Protein AF-0000000078281026 (afdb_homodimer)

Structure (mmCIF, N/CA/C/O backbone):
data_AF-0000000078281026-model_v1
#
loop_
_entity.id
_entity.type
_entity.pdbx_description
1 polymer 'Anthranilate synthase component 1'
#
loop_
_atom_site.group_PDB
_atom_site.id
_atom_site.type_symbol
_atom_site.label_atom_id
_atom_site.label_alt_id
_atom_site.label_comp_id
_atom_site.label_asym_id
_atom_site.label_entity_id
_atom_site.label_seq_id
_atom_site.pdbx_PDB_ins_code
_atom_site.Cartn_x
_atom_site.Cartn_y
_atom_site.Cartn_z
_atom_site.occupancy
_atom_site.B_iso_or_equiv
_atom_site.auth_seq_id
_atom_site.auth_comp_id
_atom_site.auth_asym_id
_atom_site.auth_atom_id
_atom_site.pdbx_PDB_model_num
ATOM 1 N N . MET A 1 1 ? 22.984 -5.914 6.66 1 62.69 1 MET A N 1
ATOM 2 C CA . MET A 1 1 ? 22.469 -4.801 5.867 1 62.69 1 MET A CA 1
ATOM 3 C C . MET A 1 1 ? 23.359 -3.57 6.02 1 62.69 1 MET A C 1
ATOM 5 O O . MET A 1 1 ? 23.828 -3.271 7.117 1 62.69 1 MET A O 1
ATOM 9 N N . THR A 1 2 ? 23.688 -3.064 4.855 1 77.88 2 THR A N 1
ATOM 10 C CA . THR A 1 2 ? 24.812 -2.139 4.738 1 77.88 2 THR A CA 1
ATOM 11 C C . THR A 1 2 ? 24.359 -0.714 5.062 1 77.88 2 THR A C 1
ATOM 13 O O . THR A 1 2 ? 23.234 -0.319 4.746 1 77.88 2 THR A O 1
ATOM 16 N N . ILE A 1 3 ? 25.109 -0.124 5.914 1 90.56 3 ILE A N 1
ATOM 17 C CA . ILE A 1 3 ? 24.953 1.279 6.277 1 90.56 3 ILE A CA 1
ATOM 18 C C . ILE A 1 3 ? 25.375 2.168 5.113 1 90.56 3 ILE A C 1
ATOM 20 O O . ILE A 1 3 ? 26.406 1.909 4.473 1 90.56 3 ILE A O 1
ATOM 24 N N . THR A 1 4 ? 24.578 3.014 4.703 1 92.25 4 THR A N 1
ATOM 25 C CA . THR A 1 4 ? 24.906 3.979 3.656 1 92.25 4 THR A CA 1
ATOM 26 C C . THR A 1 4 ? 24.75 5.406 4.172 1 92.25 4 THR A C 1
ATOM 28 O O . THR A 1 4 ? 23.859 5.695 4.969 1 92.25 4 THR A O 1
ATOM 31 N N . PRO A 1 5 ? 25.578 6.352 3.752 1 92.94 5 PRO A N 1
ATOM 32 C CA . PRO A 1 5 ? 26.812 6.168 2.969 1 92.94 5 PRO A CA 1
ATOM 33 C C . PRO A 1 5 ? 27.953 5.574 3.793 1 92.94 5 PRO A C 1
ATOM 35 O O . PRO A 1 5 ? 27.844 5.477 5.016 1 92.94 5 PRO A O 1
ATOM 38 N N . ASP A 1 6 ? 28.984 5.188 3.055 1 88.44 6 ASP A N 1
ATOM 39 C CA . ASP A 1 6 ? 30.156 4.656 3.752 1 88.44 6 ASP A CA 1
ATOM 40 C C . ASP A 1 6 ? 31 5.781 4.336 1 88.44 6 ASP A C 1
ATOM 42 O O . ASP A 1 6 ? 30.797 6.953 4.012 1 88.44 6 ASP A O 1
ATOM 46 N N . CYS A 1 7 ? 31.953 5.395 5.152 1 86 7 CYS A N 1
ATOM 47 C CA . CYS A 1 7 ? 32.75 6.348 5.902 1 86 7 CYS A CA 1
ATOM 48 C C . CYS A 1 7 ? 33.562 7.242 4.961 1 86 7 CYS A C 1
ATOM 50 O O . CYS A 1 7 ? 33.719 8.43 5.227 1 86 7 CYS A O 1
ATOM 52 N N . ASN A 1 8 ? 34.031 6.703 3.861 1 88.62 8 ASN A N 1
ATOM 53 C CA . ASN A 1 8 ? 34.812 7.488 2.91 1 88.62 8 ASN A CA 1
ATOM 54 C C . ASN A 1 8 ? 33.969 8.586 2.268 1 88.62 8 ASN A C 1
ATOM 56 O O . ASN A 1 8 ? 34.438 9.719 2.104 1 88.62 8 ASN A O 1
ATOM 60 N N . THR A 1 9 ? 32.812 8.203 1.907 1 91.75 9 THR A N 1
ATOM 61 C CA . THR A 1 9 ? 31.906 9.18 1.34 1 91.75 9 THR A CA 1
ATOM 62 C C . THR A 1 9 ? 31.562 10.258 2.363 1 91.75 9 THR A C 1
ATOM 64 O O . THR A 1 9 ? 31.469 11.438 2.02 1 91.75 9 THR A O 1
ATOM 67 N N . ILE A 1 10 ? 31.453 9.93 3.619 1 93.06 10 ILE A N 1
ATOM 68 C CA . ILE A 1 10 ? 31.094 10.852 4.688 1 93.06 10 ILE A CA 1
ATOM 69 C C . ILE A 1 10 ? 32.219 11.859 4.902 1 93.06 10 ILE A C 1
ATOM 71 O O . ILE A 1 10 ? 31.984 13.039 5.129 1 93.06 10 ILE A O 1
ATOM 75 N N . LEU A 1 11 ? 33.438 11.414 4.805 1 92.62 11 LEU A N 1
ATOM 76 C CA . LEU A 1 11 ? 34.594 12.289 4.984 1 92.62 11 LEU A CA 1
ATOM 77 C C . LEU A 1 11 ? 34.625 13.383 3.926 1 92.62 11 LEU A C 1
ATOM 79 O O . LEU A 1 11 ? 34.969 14.531 4.223 1 92.62 11 LEU A O 1
ATOM 83 N N . LYS A 1 12 ? 34.219 13.023 2.74 1 93.94 12 LYS A N 1
ATOM 84 C CA . LYS A 1 12 ? 34.125 14.008 1.665 1 93.94 12 LYS A CA 1
ATOM 85 C C . LYS A 1 12 ? 33 15.008 1.91 1 93.94 12 LYS A C 1
ATOM 87 O O . LYS A 1 12 ? 33.188 16.203 1.688 1 93.94 12 LYS A O 1
ATOM 92 N N . LEU A 1 13 ? 31.938 14.555 2.41 1 94.06 13 LEU A N 1
ATOM 93 C CA . LEU A 1 13 ? 30.766 15.398 2.654 1 94.06 13 LEU A CA 1
ATOM 94 C C . LEU A 1 13 ? 31 16.312 3.85 1 94.06 13 LEU A C 1
ATOM 96 O O . LEU A 1 13 ? 30.438 17.406 3.914 1 94.06 13 LEU A O 1
ATOM 100 N N . ALA A 1 14 ? 31.812 15.906 4.777 1 93.06 14 ALA A N 1
ATOM 101 C CA . ALA A 1 14 ? 32.062 16.625 6.027 1 93.06 14 ALA A CA 1
ATOM 102 C C . ALA A 1 14 ? 32.719 17.984 5.758 1 93.06 14 ALA A C 1
ATOM 104 O O . ALA A 1 14 ? 32.656 18.875 6.605 1 93.06 14 ALA A O 1
ATOM 105 N N . GLU A 1 15 ? 33.25 18.141 4.613 1 92.5 15 GLU A N 1
ATOM 106 C CA . GLU A 1 15 ? 33.875 19.406 4.246 1 92.5 15 GLU A CA 1
ATOM 107 C C . GLU A 1 15 ? 32.812 20.484 4.012 1 92.5 15 GLU A C 1
ATOM 109 O O . GLU A 1 15 ? 33.094 21.672 4.18 1 92.5 15 GLU A O 1
ATOM 114 N N . LYS A 1 16 ? 31.656 20.094 3.713 1 93.5 16 LYS A N 1
ATOM 115 C CA . LYS A 1 16 ? 30.656 21.062 3.273 1 93.5 16 LYS A CA 1
ATOM 116 C C . LYS A 1 16 ? 29.438 21.078 4.195 1 93.5 16 LYS A C 1
ATOM 118 O O . LYS A 1 16 ? 28.703 22.047 4.246 1 93.5 16 LYS A O 1
ATOM 123 N N . TYR A 1 17 ? 29.25 20.016 4.895 1 95.62 17 TYR A N 1
ATOM 124 C CA . TYR A 1 17 ? 28 19.859 5.633 1 95.62 17 TYR A CA 1
ATOM 125 C C . TYR A 1 17 ? 28.266 19.594 7.109 1 95.62 17 TYR A C 1
ATOM 127 O O . TYR A 1 17 ? 29.188 18.844 7.453 1 95.62 17 TYR A O 1
ATOM 135 N N . SER A 1 18 ? 27.422 20.156 7.961 1 94.12 18 SER A N 1
ATOM 136 C CA . SER A 1 18 ? 27.594 20.016 9.406 1 94.12 18 SER A CA 1
ATOM 137 C C . SER A 1 18 ? 27.016 18.703 9.906 1 94.12 18 SER A C 1
ATOM 139 O O . SER A 1 18 ? 27.391 18.219 10.977 1 94.12 18 SER A O 1
ATOM 141 N N . ILE A 1 19 ? 26.062 18.156 9.141 1 96.5 19 ILE A N 1
ATOM 142 C CA . ILE A 1 19 ? 25.5 16.844 9.492 1 96.5 19 ILE A CA 1
ATOM 143 C C . ILE A 1 19 ? 25.312 16.016 8.234 1 96.5 19 ILE A C 1
ATOM 145 O O . ILE A 1 19 ? 25.188 16.562 7.133 1 96.5 19 ILE A O 1
ATOM 149 N N . VAL A 1 20 ? 25.344 14.727 8.383 1 97 20 VAL A N 1
ATOM 150 C CA . VAL A 1 20 ? 25.125 13.781 7.293 1 97 20 VAL A CA 1
ATOM 151 C C . VAL A 1 20 ? 24.219 12.656 7.754 1 97 20 VAL A C 1
ATOM 153 O O . VAL A 1 20 ? 24.422 12.07 8.82 1 97 20 VAL A O 1
ATOM 156 N N . PRO A 1 21 ? 23.141 12.406 7.004 1 97.69 21 PRO A N 1
ATOM 157 C CA . PRO A 1 21 ? 22.297 11.258 7.355 1 97.69 21 PRO A CA 1
ATOM 158 C C . PRO A 1 21 ? 22.969 9.922 7.055 1 97.69 21 PRO A C 1
ATOM 160 O O . PRO A 1 21 ? 23.547 9.742 5.977 1 97.69 21 PRO A O 1
ATOM 163 N N . VAL A 1 22 ? 22.953 9.094 7.984 1 97 22 VAL A N 1
ATOM 164 C CA . VAL A 1 22 ? 23.375 7.703 7.855 1 97 22 VAL A CA 1
ATOM 165 C C . VAL A 1 22 ? 22.172 6.773 7.938 1 97 22 VAL A C 1
ATOM 167 O O . VAL A 1 22 ? 21.281 6.973 8.773 1 97 22 VAL A O 1
ATOM 170 N N . CYS A 1 23 ? 22.141 5.762 7.066 1 96.81 23 CYS A N 1
ATOM 171 C CA . CYS A 1 23 ? 20.906 4.996 6.926 1 96.81 23 CYS A CA 1
ATOM 172 C C . CYS A 1 23 ? 21.203 3.5 6.848 1 96.81 23 CYS A C 1
ATOM 174 O O . CYS A 1 23 ? 22.203 3.09 6.27 1 96.81 23 CYS A O 1
ATOM 176 N N . ARG A 1 24 ? 20.406 2.746 7.438 1 95.88 24 ARG A N 1
ATOM 177 C CA . ARG A 1 24 ? 20.344 1.299 7.266 1 95.88 24 ARG A CA 1
ATOM 178 C C . ARG A 1 24 ? 18.922 0.86 6.883 1 95.88 24 ARG A C 1
ATOM 180 O O . ARG A 1 24 ? 17.953 1.321 7.473 1 95.88 24 ARG A O 1
ATOM 187 N N . GLU A 1 25 ? 18.828 -0.014 5.91 1 94.38 25 GLU A N 1
ATOM 188 C CA . GLU A 1 25 ? 17.547 -0.547 5.488 1 94.38 25 GLU A CA 1
ATOM 189 C C . GLU A 1 25 ? 17.266 -1.897 6.145 1 94.38 25 GLU A C 1
ATOM 191 O O . GLU A 1 25 ? 18.172 -2.719 6.297 1 94.38 25 GLU A O 1
ATOM 196 N N . ILE A 1 26 ? 16.094 -2.076 6.617 1 94.31 26 ILE A N 1
ATOM 197 C CA . ILE A 1 26 ? 15.633 -3.377 7.086 1 94.31 26 ILE A CA 1
ATOM 198 C C . ILE A 1 26 ? 14.281 -3.709 6.445 1 94.31 26 ILE A C 1
ATOM 200 O O . ILE A 1 26 ? 13.664 -2.852 5.812 1 94.31 26 ILE A O 1
ATOM 204 N N . TYR A 1 27 ? 13.828 -4.934 6.539 1 93.31 27 TYR A N 1
ATOM 205 C CA . TYR A 1 27 ? 12.555 -5.348 5.957 1 93.31 27 TYR A CA 1
ATOM 206 C C . TYR A 1 27 ? 11.383 -4.789 6.754 1 93.31 27 TYR A C 1
ATOM 208 O O . TYR A 1 27 ? 11.398 -4.805 7.988 1 93.31 27 TYR A O 1
ATOM 216 N N . ALA A 1 28 ? 10.406 -4.301 6.094 1 92.56 28 ALA A N 1
ATOM 217 C CA . ALA A 1 28 ? 9.281 -3.615 6.734 1 92.56 28 ALA A CA 1
ATOM 218 C C . ALA A 1 28 ? 8.164 -4.594 7.07 1 92.56 28 ALA A C 1
ATOM 220 O O . ALA A 1 28 ? 7.164 -4.215 7.684 1 92.56 28 ALA A O 1
ATOM 221 N N . ASP A 1 29 ? 8.266 -5.777 6.688 1 91.06 29 ASP A N 1
ATOM 222 C CA . ASP A 1 29 ? 7.164 -6.734 6.734 1 91.06 29 ASP A CA 1
ATOM 223 C C . ASP A 1 29 ? 6.938 -7.238 8.156 1 91.06 29 ASP A C 1
ATOM 225 O O . ASP A 1 29 ? 6.086 -8.102 8.391 1 91.06 29 ASP A O 1
ATOM 229 N N . VAL A 1 30 ? 7.562 -6.684 9.211 1 88.44 30 VAL A N 1
ATOM 230 C CA . VAL A 1 30 ? 7.516 -7.238 10.555 1 88.44 30 VAL A CA 1
ATOM 231 C C . VAL A 1 30 ? 6.582 -6.402 11.43 1 88.44 30 VAL A C 1
ATOM 233 O O . VAL A 1 30 ? 6.082 -6.883 12.453 1 88.44 30 VAL A O 1
ATOM 236 N N . THR A 1 31 ? 6.449 -5.164 11.086 1 93.25 31 THR A N 1
ATOM 237 C CA . THR A 1 31 ? 5.66 -4.273 11.93 1 93.25 31 THR A CA 1
ATOM 238 C C . THR A 1 31 ? 5.012 -3.174 11.094 1 93.25 31 THR A C 1
ATOM 240 O O . THR A 1 31 ? 5.602 -2.701 10.117 1 93.25 31 THR A O 1
ATOM 243 N N . THR A 1 32 ? 3.766 -2.832 11.469 1 95.06 32 THR A N 1
ATOM 244 C CA . THR A 1 32 ? 3.09 -1.739 10.773 1 95.06 32 THR A CA 1
ATOM 245 C C . THR A 1 32 ? 3.508 -0.391 11.352 1 95.06 32 THR A C 1
ATOM 247 O O . THR A 1 32 ? 3.998 -0.32 12.477 1 95.06 32 THR A O 1
ATOM 250 N N . PRO A 1 33 ? 3.281 0.692 10.641 1 96.88 33 PRO A N 1
ATOM 251 C CA . PRO A 1 33 ? 3.555 2.023 11.188 1 96.88 33 PRO A CA 1
ATOM 252 C C . PRO A 1 33 ? 2.797 2.295 12.484 1 96.88 33 PRO A C 1
ATOM 254 O O . PRO A 1 33 ? 3.357 2.867 13.422 1 96.88 33 PRO A O 1
ATOM 257 N N . ILE A 1 34 ? 1.556 1.864 12.57 1 96.5 34 ILE A N 1
ATOM 258 C CA . ILE A 1 34 ? 0.721 2.113 13.742 1 96.5 34 ILE A CA 1
ATOM 259 C C . ILE A 1 34 ? 1.248 1.312 14.93 1 96.5 34 ILE A C 1
ATOM 261 O O . ILE A 1 34 ? 1.318 1.823 16.047 1 96.5 34 ILE A O 1
ATOM 265 N N . THR A 1 35 ? 1.6 0.056 14.68 1 94.75 35 THR A N 1
ATOM 266 C CA . THR A 1 35 ? 2.164 -0.745 15.758 1 94.75 35 THR A CA 1
ATOM 267 C C . THR A 1 35 ? 3.461 -0.122 16.266 1 94.75 35 THR A C 1
ATOM 269 O O . THR A 1 35 ? 3.701 -0.087 17.484 1 94.75 35 THR A O 1
ATOM 272 N N . LEU A 1 36 ? 4.285 0.319 15.344 1 97.06 36 LEU A N 1
ATOM 273 C CA . LEU A 1 36 ? 5.52 0.983 15.766 1 97.06 36 LEU A CA 1
ATOM 274 C C . LEU A 1 36 ? 5.211 2.254 16.547 1 97.06 36 LEU A C 1
ATOM 276 O O . LEU A 1 36 ? 5.855 2.533 17.562 1 97.06 36 LEU A O 1
ATOM 280 N N . LEU A 1 37 ? 4.246 3.039 16.094 1 97.31 37 LEU A N 1
ATOM 281 C CA . LEU A 1 37 ? 3.824 4.234 16.812 1 97.31 37 LEU A CA 1
ATOM 282 C C . LEU A 1 37 ? 3.41 3.893 18.25 1 97.31 37 LEU A C 1
ATOM 284 O O . LEU A 1 37 ? 3.789 4.59 19.188 1 97.31 37 LEU A O 1
ATOM 288 N N . ARG A 1 38 ? 2.664 2.854 18.359 1 95.31 38 ARG A N 1
ATOM 289 C CA . ARG A 1 38 ? 2.225 2.414 19.688 1 95.31 38 ARG A CA 1
ATOM 290 C C . ARG A 1 38 ? 3.416 2.039 20.562 1 95.31 38 ARG A C 1
ATOM 292 O O . ARG A 1 38 ? 3.428 2.328 21.766 1 95.31 38 ARG A O 1
ATOM 299 N N . LYS A 1 39 ? 4.383 1.366 19.984 1 95.12 39 LYS A N 1
ATOM 300 C CA . LYS A 1 39 ? 5.598 1.053 20.719 1 95.12 39 LYS A CA 1
ATOM 301 C C . LYS A 1 39 ? 6.273 2.322 21.234 1 95.12 39 LYS A C 1
ATOM 303 O O . LYS A 1 39 ? 6.758 2.361 22.359 1 95.12 39 LYS A O 1
ATOM 308 N N . LEU A 1 40 ? 6.301 3.365 20.422 1 95.81 40 LEU A N 1
ATOM 309 C CA . LEU A 1 40 ? 6.98 4.617 20.734 1 95.81 40 LEU A CA 1
ATOM 310 C C . LEU A 1 40 ? 6.289 5.324 21.891 1 95.81 40 LEU A C 1
ATOM 312 O O . LEU A 1 40 ? 6.926 6.082 22.641 1 95.81 40 LEU A O 1
ATOM 316 N N . THR A 1 41 ? 4.961 5.109 22.078 1 93.31 41 THR A N 1
ATOM 317 C CA . THR A 1 41 ? 4.223 5.762 23.156 1 93.31 41 THR A CA 1
ATOM 318 C C . THR A 1 41 ? 4.801 5.375 24.516 1 93.31 41 THR A C 1
ATOM 320 O O . THR A 1 41 ? 4.711 6.145 25.469 1 93.31 41 THR A O 1
ATOM 323 N N . GLY A 1 42 ? 5.387 4.191 24.594 1 91.5 42 GLY A N 1
ATOM 324 C CA . GLY A 1 42 ? 5.973 3.73 25.844 1 91.5 42 GLY A CA 1
ATOM 325 C C . GLY A 1 42 ? 7.391 4.23 26.062 1 91.5 42 GLY A C 1
ATOM 326 O O . GLY A 1 42 ? 7.938 4.113 27.156 1 91.5 42 GLY A O 1
ATOM 327 N N . LEU A 1 43 ? 7.922 4.844 25.094 1 92.81 43 LEU A N 1
ATOM 328 C CA . LEU A 1 43 ? 9.344 5.164 25.141 1 92.81 43 LEU A CA 1
ATOM 329 C C . LEU A 1 43 ? 9.562 6.672 25.203 1 92.81 43 LEU A C 1
ATOM 331 O O . LEU A 1 43 ? 10.586 7.137 25.703 1 92.81 43 LEU A O 1
ATOM 335 N N . SER A 1 44 ? 8.57 7.426 24.656 1 94.88 44 SER A N 1
ATOM 336 C CA . SER A 1 44 ? 8.758 8.867 24.516 1 94.88 44 SER A CA 1
ATOM 337 C C . SER A 1 44 ? 7.441 9.617 24.688 1 94.88 44 SER A C 1
ATOM 339 O O . SER A 1 44 ? 6.371 9.055 24.469 1 94.88 44 SER A O 1
ATOM 341 N N . LYS A 1 45 ? 7.566 10.859 25.078 1 95.94 45 LYS A N 1
ATOM 342 C CA . LYS A 1 45 ? 6.414 11.75 25.156 1 95.94 45 LYS A CA 1
ATOM 343 C C . LYS A 1 45 ? 6.387 12.711 23.969 1 95.94 45 LYS A C 1
ATOM 345 O O . LYS A 1 45 ? 5.48 13.539 23.844 1 95.94 45 LYS A O 1
ATOM 350 N N . ARG A 1 46 ? 7.367 12.602 23.109 1 97.81 46 ARG A N 1
ATOM 351 C CA . ARG A 1 46 ? 7.461 13.414 21.906 1 97.81 46 ARG A CA 1
ATOM 352 C C . ARG A 1 46 ? 7.738 12.555 20.688 1 97.81 46 ARG A C 1
ATOM 354 O O . ARG A 1 46 ? 8.836 12.016 20.531 1 97.81 46 ARG A O 1
ATOM 361 N N . TYR A 1 47 ? 6.758 12.375 19.875 1 98.44 47 TYR A N 1
ATOM 362 C CA . TYR A 1 47 ? 6.848 11.516 18.703 1 98.44 47 TYR A CA 1
ATOM 363 C C . TYR A 1 47 ? 5.805 11.898 17.656 1 98.44 47 TYR A C 1
ATOM 365 O O . TYR A 1 47 ? 4.93 12.727 17.922 1 98.44 47 TYR A O 1
ATOM 373 N N . TYR A 1 48 ? 5.98 11.359 16.438 1 98.81 48 TYR A N 1
ATOM 374 C CA . TYR A 1 48 ? 5.043 11.703 15.367 1 98.81 48 TYR A CA 1
ATOM 375 C C . TYR A 1 48 ? 4.898 10.547 14.383 1 98.81 48 TYR A C 1
ATOM 377 O O . TYR A 1 48 ? 5.723 9.633 14.367 1 98.81 48 TYR A O 1
ATOM 385 N N . LEU A 1 49 ? 3.832 10.531 13.648 1 98.75 49 LEU A N 1
ATOM 386 C CA . LEU A 1 49 ? 3.592 9.719 12.453 1 98.75 49 LEU A CA 1
ATOM 387 C C . LEU A 1 49 ? 3.012 10.57 11.336 1 98.75 49 LEU A C 1
ATOM 389 O O . LEU A 1 49 ? 1.979 11.219 11.508 1 98.75 49 LEU A O 1
ATOM 393 N N . LEU A 1 50 ? 3.705 10.641 10.219 1 98.5 50 LEU A N 1
ATOM 394 C CA . LEU A 1 50 ? 3.246 11.305 9 1 98.5 50 LEU A CA 1
ATOM 395 C C . LEU A 1 50 ? 3.002 10.289 7.887 1 98.5 50 LEU A C 1
ATOM 397 O O . LEU A 1 50 ? 3.896 9.508 7.543 1 98.5 50 LEU A O 1
ATOM 401 N N . GLU A 1 51 ? 1.785 10.273 7.332 1 96.44 51 GLU A N 1
ATOM 402 C CA . GLU A 1 51 ? 1.402 9.367 6.25 1 96.44 51 GLU A CA 1
ATOM 403 C C . GLU A 1 51 ? 0.659 10.117 5.148 1 96.44 51 GLU A C 1
ATOM 405 O O . GLU A 1 51 ? 0.29 11.281 5.316 1 96.44 51 GLU A O 1
ATOM 410 N N . SER A 1 52 ? 0.489 9.375 3.977 1 91.5 52 SER A N 1
ATOM 411 C CA . SER A 1 52 ? -0.165 10.07 2.873 1 91.5 52 SER A CA 1
ATOM 412 C C . SER A 1 52 ? -0.9 9.094 1.962 1 91.5 52 SER A C 1
ATOM 414 O O . SER A 1 52 ? -0.552 7.91 1.899 1 91.5 52 SER A O 1
ATOM 416 N N . ILE A 1 53 ? -1.969 9.547 1.358 1 84.25 53 ILE A N 1
ATOM 417 C CA . ILE A 1 53 ? -2.625 8.883 0.239 1 84.25 53 ILE A CA 1
ATOM 418 C C . ILE A 1 53 ? -2.318 9.633 -1.057 1 84.25 53 ILE A C 1
ATOM 420 O O . ILE A 1 53 ? -2.27 10.859 -1.074 1 84.25 53 ILE A O 1
ATOM 424 N N . GLU A 1 54 ? -1.941 8.828 -2.07 1 74.56 54 GLU A N 1
ATOM 425 C CA . GLU A 1 54 ? -1.66 9.414 -3.377 1 74.56 54 GLU A CA 1
ATOM 426 C C . GLU A 1 54 ? -2.746 9.055 -4.387 1 74.56 54 GLU A C 1
ATOM 428 O O . GLU A 1 54 ? -3.229 7.922 -4.414 1 74.56 54 GLU A O 1
ATOM 433 N N . GLY A 1 55 ? -3 10 -5.301 1 62.78 55 GLY A N 1
ATOM 434 C CA . GLY A 1 55 ? -3.904 9.789 -6.418 1 62.78 55 GLY A CA 1
ATOM 435 C C . GLY A 1 55 ? -5.301 9.391 -5.988 1 62.78 55 GLY A C 1
ATOM 436 O O . GLY A 1 55 ? -6.008 8.695 -6.727 1 62.78 55 GLY A O 1
ATOM 437 N N . GLY A 1 56 ? -5.602 9.734 -4.816 1 60.47 56 GLY A N 1
ATOM 438 C CA . GLY A 1 56 ? -6.949 9.547 -4.305 1 60.47 56 GLY A CA 1
ATOM 439 C C . GLY A 1 56 ? -7.273 8.102 -3.99 1 60.47 56 GLY A C 1
ATOM 440 O O . GLY A 1 56 ? -8.305 7.805 -3.385 1 60.47 56 GLY A O 1
ATOM 441 N N . GLU A 1 57 ? -6.375 7.258 -4.391 1 65.69 57 GLU A N 1
ATOM 442 C CA . GLU A 1 57 ? -6.848 5.891 -4.184 1 65.69 57 GLU A CA 1
ATOM 443 C C . GLU A 1 57 ? -5.695 4.961 -3.809 1 65.69 57 GLU A C 1
ATOM 445 O O . GLU A 1 57 ? -5.852 3.736 -3.818 1 65.69 57 GLU A O 1
ATOM 450 N N . THR A 1 58 ? -4.527 5.609 -3.531 1 69 58 THR A N 1
ATOM 451 C CA . THR A 1 58 ? -3.391 4.766 -3.189 1 69 58 THR A CA 1
ATOM 452 C C . THR A 1 58 ? -2.594 5.375 -2.037 1 69 58 THR A C 1
ATOM 454 O O . THR A 1 58 ? -2.393 6.59 -1.988 1 69 58 THR A O 1
ATOM 457 N N . TRP A 1 59 ? -2.262 4.535 -1.185 1 72.06 59 TRP A N 1
ATOM 458 C CA . TRP A 1 59 ? -1.401 4.996 -0.101 1 72.06 59 TRP A CA 1
ATOM 459 C C . TRP A 1 59 ? -0.082 5.539 -0.646 1 72.06 59 TRP A C 1
ATOM 461 O O . TRP A 1 59 ? 0.447 5.02 -1.632 1 72.06 59 TRP A O 1
ATOM 471 N N . GLY A 1 60 ? 0.395 6.539 0.008 1 83.69 60 GLY A N 1
ATOM 472 C CA . GLY A 1 60 ? 1.675 7.109 -0.386 1 83.69 60 GLY A CA 1
ATOM 473 C C . GLY A 1 60 ? 2.838 6.156 -0.183 1 83.69 60 GLY A C 1
ATOM 474 O O . GLY A 1 60 ? 2.727 5.18 0.564 1 83.69 60 GLY A O 1
ATOM 475 N N . ARG A 1 61 ? 3.875 6.48 -0.802 1 88.62 61 ARG A N 1
ATOM 476 C CA . ARG A 1 61 ? 5.031 5.59 -0.79 1 88.62 61 ARG A CA 1
ATOM 477 C C . ARG A 1 61 ? 5.68 5.551 0.591 1 88.62 61 ARG A C 1
ATOM 479 O O . ARG A 1 61 ? 6.172 4.504 1.021 1 88.62 61 ARG A O 1
ATOM 486 N N . TYR A 1 62 ? 5.605 6.742 1.322 1 94.81 62 TYR A N 1
ATOM 487 C CA . TYR A 1 62 ? 6.391 6.773 2.553 1 94.81 62 TYR A CA 1
ATOM 488 C C . TYR A 1 62 ? 5.5 7.055 3.758 1 94.81 62 TYR A C 1
ATOM 490 O O . TYR A 1 62 ? 4.492 7.754 3.643 1 94.81 62 TYR A O 1
ATOM 498 N N . SER A 1 63 ? 5.801 6.523 4.875 1 97.5 63 SER A N 1
ATOM 499 C CA . SER A 1 63 ? 5.391 6.918 6.219 1 97.5 63 SER A CA 1
ATOM 500 C C . SER A 1 63 ? 6.598 7.262 7.086 1 97.5 63 SER A C 1
ATOM 502 O O . SER A 1 63 ? 7.609 6.562 7.059 1 97.5 63 SER A O 1
ATOM 504 N N . PHE A 1 64 ? 6.539 8.352 7.816 1 98.69 64 PHE A N 1
ATOM 505 C CA . PHE A 1 64 ? 7.664 8.797 8.633 1 98.69 64 PHE A CA 1
ATOM 506 C C . PHE A 1 64 ? 7.301 8.781 10.109 1 98.69 64 PHE A C 1
ATOM 508 O O . PHE A 1 64 ? 6.238 9.266 10.5 1 98.69 64 PHE A O 1
ATOM 515 N N . LEU A 1 65 ? 8.18 8.242 10.898 1 98.75 65 LEU A N 1
ATOM 516 C CA . LEU A 1 65 ? 8.07 8.289 12.352 1 98.75 65 LEU A CA 1
ATOM 517 C C . LEU A 1 65 ? 9.336 8.867 12.969 1 98.75 65 LEU A C 1
ATOM 519 O O . LEU A 1 65 ? 10.422 8.75 12.398 1 98.75 65 LEU A O 1
ATOM 523 N N . GLY A 1 66 ? 9.227 9.438 14.062 1 98.44 66 GLY A N 1
ATOM 524 C CA . GLY A 1 66 ? 10.32 9.906 14.891 1 98.44 66 GLY A CA 1
ATOM 525 C C . GLY A 1 66 ? 9.938 10.055 16.359 1 98.44 66 GLY A C 1
ATOM 526 O O . GLY A 1 66 ? 8.75 10.117 16.688 1 98.44 66 GLY A O 1
ATOM 527 N N . TYR A 1 67 ? 10.953 10.008 17.203 1 98.12 67 TYR A N 1
ATOM 528 C CA . TYR A 1 67 ? 10.75 10.172 18.641 1 98.12 67 TYR A CA 1
ATOM 529 C C . TYR A 1 67 ? 11.977 10.805 19.281 1 98.12 67 TYR A C 1
ATOM 531 O O . TYR A 1 67 ? 13.055 10.836 18.688 1 98.12 67 TYR A O 1
ATOM 539 N N . ASP A 1 68 ? 11.781 11.336 20.406 1 96.69 68 ASP A N 1
ATOM 540 C CA . ASP A 1 68 ? 12.836 11.938 21.203 1 96.69 68 ASP A CA 1
ATOM 541 C C . ASP A 1 68 ? 13.609 12.984 20.406 1 96.69 68 ASP A C 1
ATOM 543 O O . ASP A 1 68 ? 14.812 12.828 20.172 1 96.69 68 ASP A O 1
ATOM 547 N N . PRO A 1 69 ? 12.93 14.078 20.062 1 97.69 69 PRO A N 1
ATOM 548 C CA . PRO A 1 69 ? 13.625 15.156 19.359 1 97.69 69 PRO A CA 1
ATOM 549 C C . PRO A 1 69 ? 14.773 15.75 20.172 1 97.69 69 PRO A C 1
ATOM 551 O O . PRO A 1 69 ? 14.766 15.688 21.406 1 97.69 69 PRO A O 1
ATOM 554 N N . VAL A 1 70 ? 15.711 16.344 19.484 1 96.38 70 VAL A N 1
ATOM 555 C CA . VAL A 1 70 ? 16.875 16.922 20.141 1 96.38 70 VAL A CA 1
ATOM 556 C C . VAL A 1 70 ? 16.547 18.328 20.641 1 96.38 70 VAL A C 1
ATOM 558 O O . VAL A 1 70 ? 17.25 18.875 21.484 1 96.38 70 VAL A O 1
ATOM 561 N N . MET A 1 71 ? 15.453 18.875 20.047 1 97.44 71 MET A N 1
ATOM 562 C CA . MET A 1 71 ? 15.078 20.25 20.375 1 97.44 71 MET A CA 1
ATOM 563 C C . MET A 1 71 ? 13.578 20.469 20.188 1 97.44 71 MET A C 1
ATOM 565 O O . MET A 1 71 ? 12.961 19.812 19.344 1 97.44 71 MET A O 1
ATOM 569 N N . ARG A 1 72 ? 12.969 21.266 21.016 1 97.75 72 ARG A N 1
ATOM 570 C CA . ARG A 1 72 ? 11.625 21.797 20.812 1 97.75 72 ARG A CA 1
ATOM 571 C C . ARG A 1 72 ? 11.625 23.328 20.828 1 97.75 72 ARG A C 1
ATOM 573 O O . ARG A 1 72 ? 12.227 23.938 21.703 1 97.75 72 ARG A O 1
ATOM 580 N N . VAL A 1 73 ? 11.055 23.906 19.828 1 98.44 73 VAL A N 1
ATOM 581 C CA . VAL A 1 73 ? 10.984 25.359 19.719 1 98.44 73 VAL A CA 1
ATOM 582 C C . VAL A 1 73 ? 9.523 25.797 19.625 1 98.44 73 VAL A C 1
ATOM 584 O O . VAL A 1 73 ? 8.781 25.359 18.75 1 98.44 73 VAL A O 1
ATOM 587 N N . THR A 1 74 ? 9.133 26.641 20.531 1 97.5 74 THR A N 1
ATOM 588 C CA . THR A 1 74 ? 7.77 27.156 20.547 1 97.5 74 THR A CA 1
ATOM 589 C C . THR A 1 74 ? 7.773 28.688 20.547 1 97.5 74 THR A C 1
ATOM 591 O O . THR A 1 74 ? 8.711 29.312 21.062 1 97.5 74 THR A O 1
ATOM 594 N N . CYS A 1 75 ? 6.801 29.25 19.938 1 97.5 75 CYS A N 1
ATOM 595 C CA . CYS A 1 75 ? 6.625 30.703 19.938 1 97.5 75 CYS A CA 1
ATOM 596 C C . CYS A 1 75 ? 5.254 31.078 20.484 1 97.5 75 CYS A C 1
ATOM 598 O O . CYS A 1 75 ? 4.238 30.516 20.078 1 97.5 75 CYS A O 1
ATOM 600 N N . ARG A 1 76 ? 5.258 32 21.406 1 95.44 76 ARG A N 1
ATOM 601 C CA . ARG A 1 76 ? 4.043 32.594 21.938 1 95.44 76 ARG A CA 1
ATOM 602 C C . ARG A 1 76 ? 4.164 34.125 22.016 1 95.44 76 ARG A C 1
ATOM 604 O O . ARG A 1 76 ? 4.934 34.625 22.828 1 95.44 76 ARG A O 1
ATOM 611 N N . ALA A 1 77 ? 3.416 34.75 21.297 1 92 77 ALA A N 1
ATOM 612 C CA . ALA A 1 77 ? 3.33 36.188 21.328 1 92 77 ALA A CA 1
ATOM 613 C C . ALA A 1 77 ? 4.715 36.844 21.219 1 92 77 ALA A C 1
ATOM 615 O O . ALA A 1 77 ? 5.094 37.656 22.047 1 92 77 ALA A O 1
ATOM 616 N N . GLY A 1 78 ? 5.422 36.281 20.328 1 92.56 78 GLY A N 1
ATOM 617 C CA . GLY A 1 78 ? 6.711 36.875 20.016 1 92.56 78 GLY A CA 1
ATOM 618 C C . GLY A 1 78 ? 7.836 36.375 20.891 1 92.56 78 GLY A C 1
ATOM 619 O O . GLY A 1 78 ? 8.992 36.75 20.719 1 92.56 78 GLY A O 1
ATOM 620 N N . LYS A 1 79 ? 7.5 35.594 21.828 1 96.44 79 LYS A N 1
ATOM 621 C CA . LYS A 1 79 ? 8.516 34.938 22.672 1 96.44 79 LYS A CA 1
ATOM 622 C C . LYS A 1 79 ? 8.781 33.5 22.203 1 96.44 79 LYS A C 1
ATOM 624 O O . LYS A 1 79 ? 7.891 32.656 22.25 1 96.44 79 LYS A O 1
ATOM 629 N N . VAL A 1 80 ? 10 33.312 21.797 1 98.12 80 VAL A N 1
ATOM 630 C CA . VAL A 1 80 ? 10.391 32 21.297 1 98.12 80 VAL A CA 1
ATOM 631 C C . VAL A 1 80 ? 11.117 31.234 22.406 1 98.12 80 VAL A C 1
ATOM 633 O O . VAL A 1 80 ? 12.109 31.719 22.953 1 98.12 80 VAL A O 1
ATOM 636 N N . TYR A 1 81 ? 10.641 30.125 22.75 1 97.75 81 TYR A N 1
ATOM 637 C CA . TYR A 1 81 ? 11.242 29.234 23.719 1 97.75 81 TYR A CA 1
ATOM 638 C C . TYR A 1 81 ? 11.977 28.078 23.031 1 97.75 81 TYR A C 1
ATOM 640 O O . TYR A 1 81 ? 11.383 27.344 22.25 1 97.75 81 TYR A O 1
ATOM 648 N N . ILE A 1 82 ? 13.258 27.953 23.312 1 98.12 82 ILE A N 1
ATOM 649 C CA . ILE A 1 82 ? 14.094 26.906 22.734 1 98.12 82 ILE A CA 1
ATOM 650 C C . ILE A 1 82 ? 14.516 25.938 23.828 1 98.12 82 ILE A C 1
ATOM 652 O O . ILE A 1 82 ? 15.211 26.312 24.781 1 98.12 82 ILE A O 1
ATOM 656 N N . GLU A 1 83 ? 14.055 24.734 23.75 1 96.88 83 GLU A N 1
ATOM 657 C CA . GLU A 1 83 ? 14.453 23.672 24.672 1 96.88 83 GLU A CA 1
ATOM 658 C C . GLU A 1 83 ? 15.406 22.688 24 1 96.88 83 GLU A C 1
ATOM 660 O O . GLU A 1 83 ? 15.023 22 23.031 1 96.88 83 GLU A O 1
ATOM 665 N N . LYS A 1 84 ? 16.609 22.609 24.469 1 93.75 84 LYS A N 1
ATOM 666 C CA . LYS A 1 84 ? 17.625 21.719 23.922 1 93.75 84 LYS A CA 1
ATOM 667 C C . LYS A 1 84 ? 18.359 20.953 25.016 1 93.75 84 LYS A C 1
ATOM 669 O O . LYS A 1 84 ? 19.078 21.547 25.828 1 93.75 84 LYS A O 1
ATOM 674 N N . GLN A 1 85 ? 18.312 19.609 24.984 1 83.44 85 GLN A N 1
ATOM 675 C CA . GLN A 1 85 ? 19.031 18.734 25.891 1 83.44 85 GLN A CA 1
ATOM 676 C C . GLN A 1 85 ? 18.953 19.234 27.328 1 83.44 85 GLN A C 1
ATOM 678 O O . GLN A 1 85 ? 19.969 19.375 28 1 83.44 85 GLN A O 1
ATOM 683 N N . GLY A 1 86 ? 17.766 19.594 27.766 1 81.81 86 GLY A N 1
ATOM 684 C CA . GLY A 1 86 ? 17.562 19.984 29.141 1 81.81 86 GLY A CA 1
ATOM 685 C C . GLY A 1 86 ? 17.781 21.469 29.391 1 81.81 86 GLY A C 1
ATOM 686 O O . GLY A 1 86 ? 17.453 21.984 30.453 1 81.81 86 GLY A O 1
ATOM 687 N N . ASN A 1 87 ? 18.312 22.125 28.422 1 90.62 87 ASN A N 1
ATOM 688 C CA . ASN A 1 87 ? 18.5 23.578 28.531 1 90.62 87 ASN A CA 1
ATOM 689 C C . ASN A 1 87 ? 17.375 24.344 27.828 1 90.62 87 ASN A C 1
ATOM 691 O O . ASN A 1 87 ? 16.797 23.844 26.875 1 90.62 87 ASN A O 1
ATOM 695 N N . SER A 1 88 ? 17.094 25.531 28.422 1 93.56 88 SER A N 1
ATOM 696 C CA . SER A 1 88 ? 16.047 26.359 27.844 1 93.56 88 SER A CA 1
ATOM 697 C C . SER A 1 88 ? 16.547 27.781 27.609 1 93.56 88 SER A C 1
ATOM 699 O O . SER A 1 88 ? 17.297 28.328 28.422 1 93.56 88 SER A O 1
ATOM 701 N N . GLU A 1 89 ? 16.281 28.25 26.484 1 96 89 GLU A N 1
ATOM 702 C CA . GLU A 1 89 ? 16.562 29.625 26.094 1 96 89 GLU A CA 1
ATOM 703 C C . GLU A 1 89 ? 15.297 30.328 25.594 1 96 89 GLU A C 1
ATOM 705 O O . GLU A 1 89 ? 14.406 29.688 25.031 1 96 89 GLU A O 1
ATOM 710 N N . THR A 1 90 ? 15.266 31.594 25.859 1 97.25 90 THR A N 1
ATOM 711 C CA . THR A 1 90 ? 14.133 32.406 25.406 1 97.25 90 THR A CA 1
ATOM 712 C C . THR A 1 90 ? 14.617 33.594 24.578 1 97.25 90 THR A C 1
ATOM 714 O O . THR A 1 90 ? 15.57 34.281 24.953 1 97.25 90 THR A O 1
ATOM 717 N N . VAL A 1 91 ? 13.984 33.812 23.484 1 97.38 91 VAL A N 1
ATOM 718 C CA . VAL A 1 91 ? 14.297 34.906 22.594 1 97.38 91 VAL A CA 1
ATOM 719 C C . VAL A 1 91 ? 13.023 35.719 22.312 1 97.38 91 VAL A C 1
ATOM 721 O O . VAL A 1 91 ? 12.023 35.156 21.859 1 97.38 91 VAL A O 1
ATOM 724 N N . GLU A 1 92 ? 13.039 36.969 22.562 1 97.12 92 GLU A N 1
ATOM 725 C CA . GLU A 1 92 ? 11.938 37.844 22.172 1 97.12 92 GLU A CA 1
ATOM 726 C C . GLU A 1 92 ? 12.211 38.5 20.812 1 97.12 92 GLU A C 1
ATOM 728 O O . GLU A 1 92 ? 13.266 39.094 20.609 1 97.12 92 GLU A O 1
ATOM 733 N N . THR A 1 93 ? 11.312 38.312 19.938 1 96.38 93 THR A N 1
ATOM 734 C CA . THR A 1 93 ? 11.555 38.812 18.594 1 96.38 93 THR A CA 1
ATOM 735 C C . THR A 1 93 ? 10.234 39.031 17.859 1 96.38 93 THR A C 1
ATOM 737 O O . THR A 1 93 ? 9.234 38.375 18.141 1 96.38 93 THR A O 1
ATOM 740 N N . ALA A 1 94 ? 10.242 40 16.875 1 94.62 94 ALA A N 1
ATOM 741 C CA . ALA A 1 94 ? 9.109 40.25 15.992 1 94.62 94 ALA A CA 1
ATOM 742 C C . ALA A 1 94 ? 9.156 39.312 14.781 1 94.62 94 ALA A C 1
ATOM 744 O O . ALA A 1 94 ? 8.188 39.219 14.023 1 94.62 94 ALA A O 1
ATOM 745 N N . LYS A 1 95 ? 10.195 38.562 14.672 1 96.5 95 LYS A N 1
ATOM 746 C CA . LYS A 1 95 ? 10.383 37.656 13.547 1 96.5 95 LYS A CA 1
ATOM 747 C C . LYS A 1 95 ? 10.719 36.25 14.039 1 96.5 95 LYS A C 1
ATOM 749 O O . LYS A 1 95 ? 11.82 35.75 13.797 1 96.5 95 LYS A O 1
ATOM 754 N N . PRO A 1 96 ? 9.773 35.594 14.531 1 97.25 96 PRO A N 1
ATOM 755 C CA . PRO A 1 96 ? 10.047 34.312 15.195 1 97.25 96 PRO A CA 1
ATOM 756 C C . PRO A 1 96 ? 10.57 33.25 14.234 1 97.25 96 PRO A C 1
ATOM 758 O O . PRO A 1 96 ? 11.289 32.344 14.656 1 97.25 96 PRO A O 1
ATOM 761 N N . LEU A 1 97 ? 10.273 33.312 12.953 1 98.06 97 LEU A N 1
ATOM 762 C CA . LEU A 1 97 ? 10.75 32.344 11.992 1 98.06 97 LEU A CA 1
ATOM 763 C C . LEU A 1 97 ? 12.266 32.438 11.82 1 98.06 97 LEU A C 1
ATOM 765 O O . LEU A 1 97 ? 12.914 31.453 11.438 1 98.06 97 LEU A O 1
ATOM 769 N N . ASN A 1 98 ? 12.828 33.625 12.086 1 97.88 98 ASN A N 1
ATOM 770 C CA . ASN A 1 98 ? 14.273 33.812 11.992 1 97.88 98 ASN A CA 1
ATOM 771 C C . ASN A 1 98 ? 15.016 32.938 12.992 1 97.88 98 ASN A C 1
ATOM 773 O O . ASN A 1 98 ? 16.141 32.5 12.734 1 97.88 98 ASN A O 1
ATOM 777 N N . VAL A 1 99 ? 14.391 32.719 14.141 1 98.12 99 VAL A N 1
ATOM 778 C CA . VAL A 1 99 ? 15.016 31.859 15.148 1 98.12 99 VAL A CA 1
ATOM 779 C C . VAL A 1 99 ? 15.188 30.453 14.586 1 98.12 99 VAL A C 1
ATOM 781 O O . VAL A 1 99 ? 16.25 29.844 14.758 1 98.12 99 VAL A O 1
ATOM 784 N N . LEU A 1 100 ? 14.211 29.922 13.922 1 98.31 100 LEU A N 1
ATOM 785 C CA . LEU A 1 100 ? 14.297 28.609 13.297 1 98.31 100 LEU A CA 1
ATOM 786 C C . LEU A 1 100 ? 15.359 28.594 12.211 1 98.31 100 LEU A C 1
ATOM 788 O O . LEU A 1 100 ? 16.094 27.609 12.07 1 98.31 100 LEU A O 1
ATOM 792 N N . ARG A 1 101 ? 15.422 29.719 11.445 1 97.56 101 ARG A N 1
ATOM 793 C CA . ARG A 1 101 ? 16.422 29.844 10.391 1 97.56 101 ARG A CA 1
ATOM 794 C C . ARG A 1 101 ? 17.828 29.719 10.961 1 97.56 101 ARG A C 1
ATOM 796 O O . ARG A 1 101 ? 18.688 29.047 10.391 1 97.56 101 ARG A O 1
ATOM 803 N N . GLU A 1 102 ? 17.984 30.406 12.016 1 97.12 102 GLU A N 1
ATOM 804 C CA . GLU A 1 102 ? 19.297 30.391 12.656 1 97.12 102 GLU A CA 1
ATOM 805 C C . GLU A 1 102 ? 19.672 28.984 13.141 1 97.12 102 GLU A C 1
ATOM 807 O O . GLU A 1 102 ? 20.812 28.547 12.992 1 97.12 102 GLU A O 1
ATOM 812 N N . ILE A 1 103 ? 18.75 28.328 13.742 1 96.75 103 ILE A N 1
ATOM 813 C CA . ILE A 1 103 ? 18.984 26.984 14.242 1 96.75 103 ILE A CA 1
ATOM 814 C C . ILE A 1 103 ? 19.328 26.047 13.086 1 96.75 103 ILE A C 1
ATOM 816 O O . ILE A 1 103 ? 20.25 25.234 13.188 1 96.75 103 ILE A O 1
ATOM 820 N N . MET A 1 104 ? 18.672 26.188 11.977 1 96.62 104 MET A N 1
ATOM 821 C CA . MET A 1 104 ? 18.797 25.281 10.828 1 96.62 104 MET A CA 1
ATOM 822 C C . MET A 1 104 ? 20.172 25.406 10.195 1 96.62 104 MET A C 1
ATOM 824 O O . MET A 1 104 ? 20.656 24.469 9.555 1 96.62 104 MET A O 1
ATOM 828 N N . LYS A 1 105 ? 20.844 26.516 10.383 1 94.94 105 LYS A N 1
ATOM 829 C CA . LYS A 1 105 ? 22.172 26.703 9.836 1 94.94 105 LYS A CA 1
ATOM 830 C C . LYS A 1 105 ? 23.141 25.656 10.359 1 94.94 105 LYS A C 1
ATOM 832 O O . LYS A 1 105 ? 24.078 25.266 9.664 1 94.94 105 LYS A O 1
ATOM 837 N N . ASP A 1 106 ? 22.844 25.219 11.547 1 94 106 ASP A N 1
ATOM 838 C CA . ASP A 1 106 ? 23.734 24.266 12.188 1 94 106 ASP A CA 1
ATOM 839 C C . ASP A 1 106 ? 23.406 22.844 11.758 1 94 106 ASP A C 1
ATOM 841 O O . ASP A 1 106 ? 24.125 21.906 12.117 1 94 106 ASP A O 1
ATOM 845 N N . TYR A 1 107 ? 22.391 22.672 10.945 1 95.94 107 TYR A N 1
ATOM 846 C CA . TYR A 1 107 ? 21.938 21.328 10.609 1 95.94 107 TYR A CA 1
ATOM 847 C C . TYR A 1 107 ? 21.844 21.141 9.102 1 95.94 107 TYR A C 1
ATOM 849 O O . TYR A 1 107 ? 21.062 20.328 8.609 1 95.94 107 TYR A O 1
ATOM 857 N N . LYS A 1 108 ? 22.625 21.859 8.422 1 93.94 108 LYS A N 1
ATOM 858 C CA . LYS A 1 108 ? 22.609 21.719 6.969 1 93.94 108 LYS A CA 1
ATOM 859 C C . LYS A 1 108 ? 23.094 20.328 6.551 1 93.94 108 LYS A C 1
ATOM 861 O O . LYS A 1 108 ? 24.203 19.922 6.906 1 93.94 108 LYS A O 1
ATOM 866 N N . SER A 1 109 ? 22.281 19.609 5.805 1 95.94 109 SER A N 1
ATOM 867 C CA . SER A 1 109 ? 22.562 18.234 5.387 1 95.94 109 SER A CA 1
ATOM 868 C C . SER A 1 109 ? 22.516 18.109 3.867 1 95.94 109 SER A C 1
ATOM 870 O O . SER A 1 109 ? 21.797 18.859 3.195 1 95.94 109 SER A O 1
ATOM 872 N N . PRO A 1 110 ? 23.281 17.172 3.271 1 94.25 110 PRO A N 1
ATOM 873 C CA . PRO A 1 110 ? 23.172 16.922 1.834 1 94.25 110 PRO A CA 1
ATOM 874 C C . PRO A 1 110 ? 21.922 16.125 1.472 1 94.25 110 PRO A C 1
ATOM 876 O O . PRO A 1 110 ? 21.328 15.469 2.336 1 94.25 110 PRO A O 1
ATOM 879 N N . ARG A 1 111 ? 21.625 16.234 0.206 1 90.69 111 ARG A N 1
ATOM 880 C CA . ARG A 1 111 ? 20.641 15.328 -0.372 1 90.69 111 ARG A CA 1
ATOM 881 C C . ARG A 1 111 ? 21.312 14.109 -0.98 1 90.69 111 ARG A C 1
ATOM 883 O O . ARG A 1 111 ? 22.078 14.227 -1.948 1 90.69 111 ARG A O 1
ATOM 890 N N . LEU A 1 112 ? 21.047 13.07 -0.458 1 91.38 112 LEU A N 1
ATOM 891 C CA . LEU A 1 112 ? 21.672 11.852 -0.95 1 91.38 112 LEU A CA 1
ATOM 892 C C . LEU A 1 112 ? 20.688 11.016 -1.766 1 91.38 112 LEU A C 1
ATOM 894 O O . LEU A 1 112 ? 19.531 10.875 -1.386 1 91.38 112 LEU A O 1
ATOM 898 N N . SER A 1 113 ? 21.188 10.5 -2.832 1 86.62 113 SER A N 1
ATOM 899 C CA . SER A 1 113 ? 20.375 9.641 -3.682 1 86.62 113 SER A CA 1
ATOM 900 C C . SER A 1 113 ? 19.953 8.367 -2.947 1 86.62 113 SER A C 1
ATOM 902 O O . SER A 1 113 ? 20.75 7.785 -2.203 1 86.62 113 SER A O 1
ATOM 904 N N . GLY A 1 114 ? 18.719 8.008 -3.197 1 85.81 114 GLY A N 1
ATOM 905 C CA . GLY A 1 114 ? 18.25 6.758 -2.623 1 85.81 114 GLY A CA 1
ATOM 906 C C . GLY A 1 114 ? 17.625 6.93 -1.245 1 85.81 114 GLY A C 1
ATOM 907 O O . GLY A 1 114 ? 17.047 5.988 -0.699 1 85.81 114 GLY A O 1
ATOM 908 N N . MET A 1 115 ? 17.781 8.102 -0.697 1 92.94 115 MET A N 1
ATOM 909 C CA . MET A 1 115 ? 17.188 8.359 0.617 1 92.94 115 MET A CA 1
ATOM 910 C C . MET A 1 115 ? 15.75 8.836 0.487 1 92.94 115 MET A C 1
ATOM 912 O O . MET A 1 115 ? 15.359 9.367 -0.553 1 92.94 115 MET A O 1
ATOM 916 N N . PRO A 1 116 ? 14.953 8.57 1.499 1 95.56 116 PRO A N 1
ATOM 917 C CA . PRO A 1 116 ? 13.617 9.164 1.507 1 95.56 116 PRO A CA 1
ATOM 918 C C . PRO A 1 116 ? 13.641 10.688 1.481 1 95.56 116 PRO A C 1
ATOM 920 O O . PRO A 1 116 ? 14.672 11.297 1.792 1 95.56 116 PRO A O 1
ATOM 923 N N . PRO A 1 117 ? 12.555 11.297 1.104 1 94.5 117 PRO A N 1
ATOM 924 C CA . PRO A 1 117 ? 12.523 12.758 0.997 1 94.5 117 PRO A CA 1
ATOM 925 C C . PRO A 1 117 ? 12.75 13.453 2.338 1 94.5 117 PRO A C 1
ATOM 927 O O . PRO A 1 117 ? 13.25 14.578 2.375 1 94.5 117 PRO A O 1
ATOM 930 N N . PHE A 1 118 ? 12.414 12.859 3.416 1 97.62 118 PHE A N 1
ATOM 931 C CA . PHE A 1 118 ? 12.617 13.422 4.746 1 97.62 118 PHE A CA 1
ATOM 932 C C . PHE A 1 118 ? 13.594 12.57 5.547 1 97.62 118 PHE A C 1
ATOM 934 O O . PHE A 1 118 ? 13.32 11.406 5.852 1 97.62 118 PHE A O 1
ATOM 941 N N . THR A 1 119 ? 14.734 13.141 5.875 1 97.81 119 THR A N 1
ATOM 942 C CA . THR A 1 119 ? 15.758 12.391 6.598 1 97.81 119 THR A CA 1
ATOM 943 C C . THR A 1 119 ? 15.969 12.969 7.996 1 97.81 119 THR A C 1
ATOM 945 O O . THR A 1 119 ? 16.75 12.445 8.781 1 97.81 119 THR A O 1
ATOM 948 N N . GLY A 1 120 ? 15.32 14.062 8.328 1 98.38 120 GLY A N 1
ATOM 949 C CA . GLY A 1 120 ? 15.406 14.773 9.594 1 98.38 120 GLY A CA 1
ATOM 950 C C . GLY A 1 120 ? 15.078 16.25 9.477 1 98.38 120 GLY A C 1
ATOM 951 O O . GLY A 1 120 ? 15.094 16.812 8.375 1 98.38 120 GLY A O 1
ATOM 952 N N . GLY A 1 121 ? 14.734 16.828 10.5 1 98.56 121 GLY A N 1
ATOM 953 C CA . GLY A 1 121 ? 14.375 18.234 10.516 1 98.56 121 GLY A CA 1
ATOM 954 C C . GLY A 1 121 ? 13.297 18.578 11.531 1 98.56 121 GLY A C 1
ATOM 955 O O . GLY A 1 121 ? 13.109 17.844 12.508 1 98.56 121 GLY A O 1
ATOM 956 N N . PHE A 1 122 ? 12.727 19.75 11.352 1 98.81 122 PHE A N 1
ATOM 957 C CA . PHE A 1 122 ? 11.633 20.188 12.211 1 98.81 122 PHE A CA 1
ATOM 958 C C . PHE A 1 122 ? 10.32 19.531 11.797 1 98.81 122 PHE A C 1
ATOM 960 O O . PHE A 1 122 ? 10.016 19.453 10.609 1 98.81 122 PHE A O 1
ATOM 967 N N . VAL A 1 123 ? 9.586 18.984 12.742 1 98.88 123 VAL A N 1
ATOM 968 C CA . VAL A 1 123 ? 8.227 18.484 12.562 1 98.88 123 VAL A CA 1
ATOM 969 C C . VAL A 1 123 ? 7.285 19.172 13.547 1 98.88 123 VAL A C 1
ATOM 971 O O . VAL A 1 123 ? 7.617 19.328 14.727 1 98.88 123 VAL A O 1
ATOM 974 N N . GLY A 1 124 ? 6.164 19.656 13.086 1 98.75 124 GLY A N 1
ATOM 975 C CA . GLY A 1 124 ? 5.203 20.328 13.953 1 98.75 124 GLY A CA 1
ATOM 976 C C . GLY A 1 124 ? 4.199 21.172 13.195 1 98.75 124 GLY A C 1
ATOM 977 O O . GLY A 1 124 ? 3.707 20.75 12.141 1 98.75 124 GLY A O 1
ATOM 978 N N . TYR A 1 125 ? 3.82 22.281 13.875 1 98.56 125 TYR A N 1
ATOM 979 C CA . TYR A 1 125 ? 2.82 23.109 13.203 1 98.56 125 TYR A CA 1
ATOM 980 C C . TYR A 1 125 ? 3.154 24.594 13.352 1 98.56 125 TYR A C 1
ATOM 982 O O . TYR A 1 125 ? 3.941 24.984 14.219 1 98.56 125 TYR A O 1
ATOM 990 N N . PHE A 1 126 ? 2.664 25.344 12.398 1 98.25 126 PHE A N 1
ATOM 991 C CA . PHE A 1 126 ? 2.537 26.797 12.422 1 98.25 126 PHE A CA 1
ATOM 992 C C . PHE A 1 126 ? 1.073 27.219 12.477 1 98.25 126 PHE A C 1
ATOM 994 O O . PHE A 1 126 ? 0.31 26.938 11.547 1 98.25 126 PHE A O 1
ATOM 1001 N N . ALA A 1 127 ? 0.741 27.875 13.484 1 97 127 ALA A N 1
ATOM 1002 C CA . ALA A 1 127 ? -0.664 28.188 13.734 1 97 127 ALA A CA 1
ATOM 1003 C C . ALA A 1 127 ? -1.15 29.312 12.836 1 97 127 ALA A C 1
ATOM 1005 O O . ALA A 1 127 ? -0.347 29.984 12.172 1 97 127 ALA A O 1
ATOM 1006 N N . TYR A 1 128 ? -2.459 29.516 12.828 1 96.44 128 TYR A N 1
ATOM 1007 C CA . TYR A 1 128 ? -3.094 30.609 12.094 1 96.44 128 TYR A CA 1
ATOM 1008 C C . TYR A 1 128 ? -2.543 31.969 12.531 1 96.44 128 TYR A C 1
ATOM 1010 O O . TYR A 1 128 ? -2.383 32.875 11.711 1 96.44 128 TYR A O 1
ATOM 1018 N N . SER A 1 129 ? -2.164 32.094 13.688 1 95.25 129 SER A N 1
ATOM 1019 C CA . SER A 1 129 ? -1.736 33.344 14.289 1 95.25 129 SER A CA 1
ATOM 1020 C C . SER A 1 129 ? -0.432 33.844 13.672 1 95.25 129 SER A C 1
ATOM 1022 O O . SER A 1 129 ? -0.071 35 13.82 1 95.25 129 SER A O 1
ATOM 1024 N N . MET A 1 130 ? 0.197 32.969 12.984 1 95.44 130 MET A N 1
ATOM 1025 C CA . MET A 1 130 ? 1.471 33.344 12.375 1 95.44 130 MET A CA 1
ATOM 1026 C C . MET A 1 130 ? 1.285 34.5 11.375 1 95.44 130 MET A C 1
ATOM 1028 O O . MET A 1 130 ? 2.215 35.25 11.125 1 95.44 130 MET A O 1
ATOM 1032 N N . ILE A 1 131 ? 0.097 34.625 10.859 1 95.12 131 ILE A N 1
ATOM 1033 C CA . ILE A 1 131 ? -0.166 35.688 9.898 1 95.12 131 ILE A CA 1
ATOM 1034 C C . ILE A 1 131 ? 0.049 37.062 10.562 1 95.12 131 ILE A C 1
ATOM 1036 O O . ILE A 1 131 ? 0.438 38.031 9.906 1 95.12 131 ILE A O 1
ATOM 1040 N N . GLY A 1 132 ? -0.125 37.094 11.828 1 93.94 132 GLY A N 1
ATOM 1041 C CA . GLY A 1 132 ? 0.056 38.344 12.555 1 93.94 132 GLY A CA 1
ATOM 1042 C C . GLY A 1 132 ? 1.486 38.844 12.523 1 93.94 132 GLY A C 1
ATOM 1043 O O . GLY A 1 132 ? 1.729 40.062 12.664 1 93.94 132 GLY A O 1
ATOM 1044 N N . TYR A 1 133 ? 2.391 37.969 12.398 1 94.06 133 TYR A N 1
ATOM 1045 C CA . TYR A 1 133 ? 3.791 38.344 12.305 1 94.06 133 TYR A CA 1
ATOM 1046 C C . TYR A 1 133 ? 4.121 38.875 10.906 1 94.06 133 TYR A C 1
ATOM 1048 O O . TYR A 1 133 ? 4.934 39.781 10.742 1 94.06 133 TYR A O 1
ATOM 1056 N N . ALA A 1 134 ? 3.5 38.312 9.945 1 92.75 134 ALA A N 1
ATOM 1057 C CA . ALA A 1 134 ? 3.697 38.719 8.562 1 92.75 134 ALA A CA 1
ATOM 1058 C C . ALA A 1 134 ? 2.965 40.031 8.281 1 92.75 134 ALA A C 1
ATOM 1060 O O . ALA A 1 134 ? 3.432 40.844 7.488 1 92.75 134 ALA A O 1
ATOM 1061 N N . GLU A 1 135 ? 1.8 40.156 8.867 1 93.31 135 GLU A N 1
ATOM 1062 C CA . GLU A 1 135 ? 0.945 41.312 8.711 1 93.31 135 GLU A CA 1
ATOM 1063 C C . GLU A 1 135 ? 0.543 41.906 10.062 1 93.31 135 GLU A C 1
ATOM 1065 O O . GLU A 1 135 ? -0.605 41.75 10.492 1 93.31 135 GLU A O 1
ATOM 1070 N N . PRO A 1 136 ? 1.359 42.719 10.562 1 88.44 136 PRO A N 1
ATOM 1071 C CA . PRO A 1 136 ? 1.142 43.219 11.93 1 88.44 136 PRO A CA 1
ATOM 1072 C C . PRO A 1 136 ? -0.129 44.062 12.062 1 88.44 136 PRO A C 1
ATOM 1074 O O . PRO A 1 136 ? -0.641 44.219 13.164 1 88.44 136 PRO A O 1
ATOM 1077 N N . VAL A 1 137 ? -0.612 44.469 10.953 1 87.69 137 VAL A N 1
ATOM 1078 C CA . VAL A 1 137 ? -1.836 45.25 10.992 1 87.69 137 VAL A CA 1
ATOM 1079 C C . VAL A 1 137 ? -2.992 44.375 11.5 1 87.69 137 VAL A C 1
ATOM 1081 O O . VAL A 1 137 ? -3.982 44.906 12.016 1 87.69 137 VAL A O 1
ATOM 1084 N N . LEU A 1 138 ? -2.672 43.094 11.398 1 87.31 138 LEU A N 1
ATOM 1085 C CA . LEU A 1 138 ? -3.705 42.188 11.844 1 87.31 138 LEU A CA 1
ATOM 1086 C C . LEU A 1 138 ? -3.6 41.938 13.344 1 87.31 138 LEU A C 1
ATOM 1088 O O . LEU A 1 138 ? -2.51 41.688 13.859 1 87.31 138 LEU A O 1
ATOM 1092 N N . ASN A 1 139 ? -4.281 42.406 14.312 1 83 139 ASN A N 1
ATOM 1093 C CA . ASN A 1 139 ? -4.324 42.156 15.75 1 83 139 ASN A CA 1
ATOM 1094 C C . ASN A 1 139 ? -4.953 40.812 16.062 1 83 139 ASN A C 1
ATOM 1096 O O . ASN A 1 139 ? -6.008 40.75 16.703 1 83 139 ASN A O 1
ATOM 1100 N N . ILE A 1 140 ? -4.188 39.781 15.719 1 85.62 140 ILE A N 1
ATOM 1101 C CA . ILE A 1 140 ? -4.73 38.438 15.836 1 85.62 140 ILE A CA 1
ATOM 1102 C C . ILE A 1 140 ? -4.789 38.031 17.297 1 85.62 140 ILE A C 1
ATOM 1104 O O . ILE A 1 140 ? -3.832 38.219 18.047 1 85.62 140 ILE A O 1
ATOM 1108 N N . GLN A 1 141 ? -5.879 37.469 17.703 1 76.12 141 GLN A N 1
ATOM 1109 C CA . GLN A 1 141 ? -6.059 36.938 19.047 1 76.12 141 GLN A CA 1
ATOM 1110 C C . GLN A 1 141 ? -5.105 35.781 19.328 1 76.12 141 GLN A C 1
ATOM 1112 O O . GLN A 1 141 ? -4.898 34.938 18.469 1 76.12 141 GLN A O 1
ATOM 1117 N N . LYS A 1 142 ? -4.383 36 20.469 1 68.94 142 LYS A N 1
ATOM 1118 C CA . LYS A 1 142 ? -3.445 34.938 20.859 1 68.94 142 LYS A CA 1
ATOM 1119 C C . LYS A 1 142 ? -3.787 34.406 22.234 1 68.94 142 LYS A C 1
ATOM 1121 O O . LYS A 1 142 ? -4.426 35.062 23.047 1 68.94 142 LYS A O 1
ATOM 1126 N N . GLY A 1 143 ? -3.527 33.031 22.516 1 73.19 143 GLY A N 1
ATOM 1127 C CA . GLY A 1 143 ? -3.73 32.625 23.891 1 73.19 143 GLY A CA 1
ATOM 1128 C C . GLY A 1 143 ? -3.521 31.141 24.125 1 73.19 143 GLY A C 1
ATOM 1129 O O . GLY A 1 143 ? -2.48 30.734 24.625 1 73.19 143 GLY A O 1
ATOM 1130 N N . THR A 1 144 ? -4.324 30.297 23.609 1 79.12 144 THR A N 1
ATOM 1131 C CA . THR A 1 144 ? -4.391 28.906 24.062 1 79.12 144 THR A CA 1
ATOM 1132 C C . THR A 1 144 ? -3.27 28.094 23.438 1 79.12 144 THR A C 1
ATOM 1134 O O . THR A 1 144 ? -2.6 27.312 24.125 1 79.12 144 THR A O 1
ATOM 1137 N N . PHE A 1 145 ? -2.969 28.328 22.266 1 90.62 145 PHE A N 1
ATOM 1138 C CA . PHE A 1 145 ? -1.989 27.516 21.531 1 90.62 145 PHE A CA 1
ATOM 1139 C C . PHE A 1 145 ? -0.791 28.375 21.125 1 90.62 145 PHE A C 1
ATOM 1141 O O . PHE A 1 145 ? -0.921 29.578 20.906 1 90.62 145 PHE A O 1
ATOM 1148 N N . PRO A 1 146 ? 0.366 27.719 21.062 1 95.44 146 PRO A N 1
ATOM 1149 C CA . PRO A 1 146 ? 1.521 28.453 20.531 1 95.44 146 PRO A CA 1
ATOM 1150 C C . PRO A 1 146 ? 1.322 28.906 19.094 1 95.44 146 PRO A C 1
ATOM 1152 O O . PRO A 1 146 ? 0.556 28.281 18.344 1 95.44 146 PRO A O 1
ATOM 1155 N N . ASP A 1 147 ? 2.049 29.984 18.766 1 96.81 147 ASP A N 1
ATOM 1156 C CA . ASP A 1 147 ? 2.045 30.453 17.375 1 96.81 147 ASP A CA 1
ATOM 1157 C C . ASP A 1 147 ? 2.742 29.453 16.453 1 96.81 147 ASP A C 1
ATOM 1159 O O . ASP A 1 147 ? 2.402 29.328 15.281 1 96.81 147 ASP A O 1
ATOM 1163 N N . TYR A 1 148 ? 3.707 28.844 16.875 1 97.75 148 TYR A N 1
ATOM 1164 C CA . TYR A 1 148 ? 4.215 27.625 16.266 1 97.75 148 TYR A CA 1
ATOM 1165 C C . TYR A 1 148 ? 4.828 26.719 17.328 1 97.75 148 TYR A C 1
ATOM 1167 O O . TYR A 1 148 ? 5.195 27.172 18.406 1 97.75 148 TYR A O 1
ATOM 1175 N N . ASP A 1 149 ? 4.844 25.484 17.141 1 98.31 149 ASP A N 1
ATOM 1176 C CA . ASP A 1 149 ? 5.438 24.438 17.953 1 98.31 149 ASP A CA 1
ATOM 1177 C C . ASP A 1 149 ? 6.078 23.359 17.078 1 98.31 149 ASP A C 1
ATOM 1179 O O . ASP A 1 149 ? 5.379 22.578 16.438 1 98.31 149 ASP A O 1
ATOM 1183 N N . VAL A 1 150 ? 7.387 23.359 17.047 1 98.62 150 VAL A N 1
ATOM 1184 C CA . VAL A 1 150 ? 8.109 22.422 16.188 1 98.62 150 VAL A CA 1
ATOM 1185 C C . VAL A 1 150 ? 9.172 21.688 17.016 1 98.62 150 VAL A C 1
ATOM 1187 O O . VAL A 1 150 ? 9.703 22.234 17.984 1 98.62 150 VAL A O 1
ATOM 1190 N N . MET A 1 151 ? 9.398 20.516 16.641 1 98.62 151 MET A N 1
ATOM 1191 C CA . MET A 1 151 ? 10.414 19.656 17.266 1 98.62 151 MET A CA 1
ATOM 1192 C C . MET A 1 151 ? 11.453 19.219 16.234 1 98.62 151 MET A C 1
ATOM 1194 O O . MET A 1 151 ? 11.109 18.906 15.094 1 98.62 151 MET A O 1
ATOM 1198 N N . LEU A 1 152 ? 12.695 19.297 16.609 1 98.5 152 LEU A N 1
ATOM 1199 C CA . LEU A 1 152 ? 13.781 18.922 15.703 1 98.5 152 LEU A CA 1
ATOM 1200 C C . LEU A 1 152 ? 14.195 17.469 15.914 1 98.5 152 LEU A C 1
ATOM 1202 O O . LEU A 1 152 ? 14.695 17.109 16.984 1 98.5 152 LEU A O 1
ATOM 1206 N N . PHE A 1 153 ? 14.055 16.672 14.922 1 98.38 153 PHE A N 1
ATOM 1207 C CA . PHE A 1 153 ? 14.383 15.258 14.977 1 98.38 153 PHE A CA 1
ATOM 1208 C C . PHE A 1 153 ? 15.609 14.953 14.125 1 98.38 153 PHE A C 1
ATOM 1210 O O . PHE A 1 153 ? 15.648 15.273 12.938 1 98.38 153 PHE A O 1
ATOM 1217 N N . ASP A 1 154 ? 16.547 14.312 14.711 1 97.88 154 ASP A N 1
ATOM 1218 C CA . ASP A 1 154 ? 17.75 13.906 13.969 1 97.88 154 ASP A CA 1
ATOM 1219 C C . ASP A 1 154 ? 17.734 12.406 13.672 1 97.88 154 ASP A C 1
ATOM 1221 O O . ASP A 1 154 ? 18.688 11.875 13.109 1 97.88 154 ASP A O 1
ATOM 1225 N N . LYS A 1 155 ? 16.734 11.75 14.172 1 98.12 155 LYS A N 1
ATOM 1226 C CA . LYS A 1 155 ? 16.453 10.359 13.844 1 98.12 155 LYS A CA 1
ATOM 1227 C C . LYS A 1 155 ? 15.102 10.219 13.141 1 98.12 155 LYS A C 1
ATOM 1229 O O . LYS A 1 155 ? 14.102 10.789 13.586 1 98.12 155 LYS A O 1
ATOM 1234 N N . VAL A 1 156 ? 15.086 9.469 12.055 1 98.75 156 VAL A N 1
ATOM 1235 C CA . VAL A 1 156 ? 13.859 9.242 11.297 1 98.75 156 VAL A CA 1
ATOM 1236 C C . VAL A 1 156 ? 13.734 7.762 10.945 1 98.75 156 VAL A C 1
ATOM 1238 O O . VAL A 1 156 ? 14.711 7.129 10.547 1 98.75 156 VAL A O 1
ATOM 1241 N N . ILE A 1 157 ? 12.609 7.207 11.195 1 98.69 157 ILE A N 1
ATOM 1242 C CA . ILE A 1 157 ? 12.234 5.883 10.703 1 98.69 157 ILE A CA 1
ATOM 1243 C C . ILE A 1 157 ? 11.273 6.027 9.523 1 98.69 157 ILE A C 1
ATOM 1245 O O . ILE A 1 157 ? 10.117 6.402 9.695 1 98.69 157 ILE A O 1
ATOM 1249 N N . ALA A 1 158 ? 11.75 5.711 8.344 1 98.5 158 ALA A N 1
ATOM 1250 C CA . ALA A 1 158 ? 10.961 5.914 7.137 1 98.5 158 ALA A CA 1
ATOM 1251 C C . ALA A 1 158 ? 10.555 4.578 6.516 1 98.5 158 ALA A C 1
ATOM 1253 O O . ALA A 1 158 ? 11.406 3.799 6.09 1 98.5 158 ALA A O 1
ATOM 1254 N N . TYR A 1 159 ? 9.266 4.332 6.508 1 97.19 159 TYR A N 1
ATOM 1255 C CA . TYR A 1 159 ? 8.758 3.207 5.734 1 97.19 159 TYR A CA 1
ATOM 1256 C C . TYR A 1 159 ? 8.719 3.539 4.246 1 97.19 159 TYR A C 1
ATOM 1258 O O . TYR A 1 159 ? 8.172 4.566 3.844 1 97.19 159 TYR A O 1
ATOM 1266 N N . ASP A 1 160 ? 9.367 2.738 3.459 1 94.06 160 ASP A N 1
ATOM 1267 C CA . ASP A 1 160 ? 9.211 2.742 2.008 1 94.06 160 ASP A CA 1
ATOM 1268 C C . ASP A 1 160 ? 8.273 1.625 1.554 1 94.06 160 ASP A C 1
ATOM 1270 O O . ASP A 1 160 ? 8.703 0.49 1.344 1 94.06 160 ASP A O 1
ATOM 1274 N N . HIS A 1 161 ? 7.012 1.993 1.348 1 90.25 161 HIS A N 1
ATOM 1275 C CA . HIS A 1 161 ? 5.984 0.992 1.089 1 90.25 161 HIS A CA 1
ATOM 1276 C C . HIS A 1 161 ? 6.168 0.355 -0.285 1 90.25 161 HIS A C 1
ATOM 1278 O O . HIS A 1 161 ? 5.691 -0.756 -0.528 1 90.25 161 HIS A O 1
ATOM 1284 N N . LEU A 1 162 ? 6.809 1.041 -1.141 1 84.69 162 LEU A N 1
ATOM 1285 C CA . LEU A 1 162 ? 7.094 0.486 -2.459 1 84.69 162 LEU A CA 1
ATOM 1286 C C . LEU A 1 162 ? 8.164 -0.593 -2.373 1 84.69 162 LEU A C 1
ATOM 1288 O O . LEU A 1 162 ? 8.008 -1.68 -2.934 1 84.69 162 LEU A O 1
ATOM 1292 N N . LYS A 1 163 ? 9.211 -0.331 -1.642 1 87.19 163 LYS A N 1
ATOM 1293 C CA . LYS A 1 163 ? 10.328 -1.262 -1.53 1 87.19 163 LYS A CA 1
ATOM 1294 C C . LYS A 1 163 ? 10.078 -2.291 -0.43 1 87.19 163 LYS A C 1
ATOM 1296 O O . LYS A 1 163 ? 10.773 -3.305 -0.352 1 87.19 163 LYS A O 1
ATOM 1301 N N . GLN A 1 164 ? 9.102 -1.994 0.437 1 90.88 164 GLN A N 1
ATOM 1302 C CA . GLN A 1 164 ? 8.805 -2.84 1.588 1 90.88 164 GLN A CA 1
ATOM 1303 C C . GLN A 1 164 ? 9.992 -2.914 2.539 1 90.88 164 GLN A C 1
ATOM 1305 O O . GLN A 1 164 ? 10.383 -4 2.975 1 90.88 164 GLN A O 1
ATOM 1310 N N . LYS A 1 165 ? 10.57 -1.776 2.734 1 93.88 165 LYS A N 1
ATOM 1311 C CA . LYS A 1 165 ? 11.703 -1.642 3.646 1 93.88 165 LYS A CA 1
ATOM 1312 C C . LYS A 1 165 ? 11.5 -0.463 4.598 1 93.88 165 LYS A C 1
ATOM 1314 O O . LYS A 1 165 ? 10.664 0.405 4.352 1 93.88 165 LYS A O 1
ATOM 1319 N N . ILE A 1 166 ? 12.164 -0.539 5.684 1 96.75 166 ILE A N 1
ATOM 1320 C CA . ILE A 1 166 ? 12.281 0.577 6.613 1 96.75 166 ILE A CA 1
ATOM 1321 C C . ILE A 1 166 ? 13.688 1.164 6.535 1 96.75 166 ILE A C 1
ATOM 1323 O O . ILE A 1 166 ? 14.68 0.434 6.625 1 96.75 166 ILE A O 1
ATOM 1327 N N . CYS A 1 167 ? 13.75 2.428 6.301 1 97.19 167 CYS A N 1
ATOM 1328 C CA . CYS A 1 167 ? 15.008 3.156 6.391 1 97.19 167 CYS A CA 1
ATOM 1329 C C . CYS A 1 167 ? 15.188 3.766 7.773 1 97.19 167 CYS A C 1
ATOM 1331 O O . CYS A 1 167 ? 14.438 4.656 8.172 1 97.19 167 CYS A O 1
ATOM 1333 N N . ILE A 1 168 ? 16.125 3.248 8.469 1 98 168 ILE A N 1
ATOM 1334 C CA . ILE A 1 168 ? 16.484 3.838 9.758 1 98 168 ILE A CA 1
ATOM 1335 C C . ILE A 1 168 ? 17.578 4.887 9.555 1 98 168 ILE A C 1
ATOM 1337 O O . ILE A 1 168 ? 18.703 4.551 9.18 1 98 168 ILE A O 1
ATOM 1341 N N . ILE A 1 169 ? 17.281 6.109 9.852 1 98.44 169 ILE A N 1
ATOM 1342 C CA . ILE A 1 169 ? 18.172 7.207 9.516 1 98.44 169 ILE A CA 1
ATOM 1343 C C . ILE A 1 169 ? 18.609 7.926 10.789 1 98.44 169 ILE A C 1
ATOM 1345 O O . ILE A 1 169 ? 17.781 8.289 11.625 1 98.44 169 ILE A O 1
ATOM 1349 N N . VAL A 1 170 ? 19.844 8.117 10.984 1 98.19 170 VAL A N 1
ATOM 1350 C CA . VAL A 1 170 ? 20.438 8.914 12.062 1 98.19 170 VAL A CA 1
ATOM 1351 C C . VAL A 1 170 ? 21.359 9.977 11.469 1 98.19 170 VAL A C 1
ATOM 1353 O O . VAL A 1 170 ? 22.266 9.656 10.703 1 98.19 170 VAL A O 1
ATOM 1356 N N . ASN A 1 171 ? 21.062 11.234 11.758 1 98 171 ASN A N 1
ATOM 1357 C CA . ASN A 1 171 ? 21.938 12.32 11.32 1 98 171 ASN A CA 1
ATOM 1358 C C . ASN A 1 171 ? 23.125 12.492 12.258 1 98 171 ASN A C 1
ATOM 1360 O O . ASN A 1 171 ? 22.953 12.766 13.445 1 98 171 ASN A O 1
ATOM 1364 N N . MET A 1 172 ? 24.328 12.367 11.742 1 96.44 172 MET A N 1
ATOM 1365 C CA . MET A 1 172 ? 25.516 12.492 12.578 1 96.44 172 MET A CA 1
ATOM 1366 C C . MET A 1 172 ? 26.25 13.797 12.289 1 96.44 172 MET A C 1
ATOM 1368 O O . MET A 1 172 ? 26.25 14.273 11.148 1 96.44 172 MET A O 1
ATOM 1372 N N . ARG A 1 173 ? 26.844 14.312 13.305 1 95.5 173 ARG A N 1
ATOM 1373 C CA . ARG A 1 173 ? 27.719 15.477 13.141 1 95.5 173 ARG A CA 1
ATOM 1374 C C . ARG A 1 173 ? 28.984 15.109 12.391 1 95.5 173 ARG A C 1
ATOM 1376 O O . ARG A 1 173 ? 29.438 13.961 12.438 1 95.5 173 ARG A O 1
ATOM 1383 N N . THR A 1 174 ? 29.594 16.094 11.766 1 94.88 174 THR A N 1
ATOM 1384 C CA . THR A 1 174 ? 30.734 15.789 10.906 1 94.88 174 THR A CA 1
ATOM 1385 C C . THR A 1 174 ? 32.031 16.297 11.539 1 94.88 174 THR A C 1
ATOM 1387 O O . THR A 1 174 ? 33.094 16.266 10.898 1 94.88 174 THR A O 1
ATOM 1390 N N . ASP A 1 175 ? 32.094 16.812 12.727 1 92.38 175 ASP A N 1
ATOM 1391 C CA . ASP A 1 175 ? 33.281 17.312 13.383 1 92.38 175 ASP A CA 1
ATOM 1392 C C . ASP A 1 175 ? 34.219 16.156 13.789 1 92.38 175 ASP A C 1
ATOM 1394 O O . ASP A 1 175 ? 35.438 16.297 13.75 1 92.38 175 ASP A O 1
ATOM 1398 N N . LYS A 1 176 ? 33.781 15 14.289 1 92.62 176 LYS A N 1
ATOM 1399 C CA . LYS A 1 176 ? 34.469 13.766 14.617 1 92.62 176 LYS A CA 1
ATOM 1400 C C . LYS A 1 176 ? 33.875 12.57 13.891 1 92.62 176 LYS A C 1
ATOM 1402 O O . LYS A 1 176 ? 33.312 11.68 14.523 1 92.62 176 LYS A O 1
ATOM 1407 N N . VAL A 1 177 ? 34.219 12.531 12.68 1 92.69 177 VAL A N 1
ATOM 1408 C CA . VAL A 1 177 ? 33.5 11.672 11.742 1 92.69 177 VAL A CA 1
ATOM 1409 C C . VAL A 1 177 ? 33.531 10.227 12.219 1 92.69 177 VAL A C 1
ATOM 1411 O O . VAL A 1 177 ? 32.5 9.562 12.336 1 92.69 177 VAL A O 1
ATOM 1414 N N . MET A 1 178 ? 34.719 9.75 12.594 1 91.5 178 MET A N 1
ATOM 1415 C CA . MET A 1 178 ? 34.875 8.344 12.953 1 91.5 178 MET A CA 1
ATOM 1416 C C . MET A 1 178 ? 34.125 8.031 14.242 1 91.5 178 MET A C 1
ATOM 1418 O O . MET A 1 178 ? 33.406 7.031 14.32 1 91.5 178 MET A O 1
ATOM 1422 N N . GLU A 1 179 ? 34.25 8.867 15.203 1 94.12 179 GLU A N 1
ATOM 1423 C CA . GLU A 1 179 ? 33.562 8.68 16.469 1 94.12 179 GLU A CA 1
ATOM 1424 C C . GLU A 1 179 ? 32.062 8.789 16.281 1 94.12 179 GLU A C 1
ATOM 1426 O O . GLU A 1 179 ? 31.297 7.953 16.781 1 94.12 179 GLU A O 1
ATOM 1431 N N . ASN A 1 180 ? 31.656 9.805 15.586 1 95.5 180 ASN A N 1
ATOM 1432 C CA . ASN A 1 180 ? 30.234 10.039 15.367 1 95.5 180 ASN A CA 1
ATOM 1433 C C . ASN A 1 180 ? 29.609 8.945 14.523 1 95.5 180 ASN A C 1
ATOM 1435 O O . ASN A 1 180 ? 28.422 8.609 14.695 1 95.5 180 ASN A O 1
ATOM 1439 N N . TYR A 1 181 ? 30.391 8.414 13.617 1 94.5 181 TYR A N 1
ATOM 1440 C CA . TYR A 1 181 ? 29.906 7.305 12.805 1 94.5 181 TYR A CA 1
ATOM 1441 C C . TYR A 1 181 ? 29.625 6.082 13.664 1 94.5 181 TYR A C 1
ATOM 1443 O O . TYR A 1 181 ? 28.609 5.406 13.477 1 94.5 181 TYR A O 1
ATOM 1451 N N . GLY A 1 182 ? 30.531 5.816 14.516 1 94 182 GLY A N 1
ATOM 1452 C CA . GLY A 1 182 ? 30.312 4.73 15.461 1 94 182 GLY A CA 1
ATOM 1453 C C . GLY A 1 182 ? 29.062 4.922 16.297 1 94 182 GLY A C 1
ATOM 1454 O O . GLY A 1 182 ? 28.297 3.98 16.516 1 94 182 GLY A O 1
ATOM 1455 N N . GLU A 1 183 ? 28.859 6.078 16.797 1 95.75 183 GLU A N 1
ATOM 1456 C CA . GLU A 1 183 ? 27.688 6.391 17.594 1 95.75 183 GLU A CA 1
ATOM 1457 C C . GLU A 1 183 ? 26.406 6.258 16.781 1 95.75 183 GLU A C 1
ATOM 1459 O O . GLU A 1 183 ? 25.406 5.727 17.266 1 95.75 183 GLU A O 1
ATOM 1464 N N . ALA A 1 184 ? 26.453 6.766 15.578 1 96.38 184 ALA A N 1
ATOM 1465 C CA . ALA A 1 184 ? 25.297 6.711 14.695 1 96.38 184 ALA A CA 1
ATOM 1466 C C . ALA A 1 184 ? 24.922 5.266 14.375 1 96.38 184 ALA A C 1
ATOM 1468 O O . ALA A 1 184 ? 23.734 4.918 14.359 1 96.38 184 ALA A O 1
ATOM 1469 N N . THR A 1 185 ? 25.906 4.461 14.086 1 95 185 THR A N 1
ATOM 1470 C CA . THR A 1 185 ? 25.641 3.059 13.773 1 95 185 THR A CA 1
ATOM 1471 C C . THR A 1 185 ? 25.078 2.328 14.992 1 95 185 THR A C 1
ATOM 1473 O O . THR A 1 185 ? 24.234 1.442 14.852 1 95 185 THR A O 1
ATOM 1476 N N . GLY A 1 186 ? 25.594 2.676 16.156 1 95.94 186 GLY A N 1
ATOM 1477 C CA . GLY A 1 186 ? 25.031 2.129 17.375 1 95.94 186 GLY A CA 1
ATOM 1478 C C . GLY A 1 186 ? 23.578 2.5 17.594 1 95.94 186 GLY A C 1
ATOM 1479 O O . GLY A 1 186 ? 22.781 1.666 18.016 1 95.94 186 GLY A O 1
ATOM 1480 N N . GLU A 1 187 ? 23.297 3.717 17.328 1 97 187 GLU A N 1
ATOM 1481 C CA . GLU A 1 187 ? 21.922 4.184 17.469 1 97 187 GLU A CA 1
ATOM 1482 C C . GLU A 1 187 ? 21 3.484 16.484 1 97 187 GLU A C 1
ATOM 1484 O O . GLU A 1 187 ? 19.859 3.139 16.812 1 97 187 GLU A O 1
ATOM 1489 N N . ILE A 1 188 ? 21.469 3.291 15.281 1 97.19 188 ILE A N 1
ATOM 1490 C CA . ILE A 1 188 ? 20.703 2.582 14.25 1 97.19 188 ILE A CA 1
ATOM 1491 C C . ILE A 1 188 ? 20.406 1.162 14.727 1 97.19 188 ILE A C 1
ATOM 1493 O O . ILE A 1 188 ? 19.281 0.686 14.586 1 97.19 188 ILE A O 1
ATOM 1497 N N . ALA A 1 189 ? 21.375 0.536 15.266 1 95.44 189 ALA A N 1
ATOM 1498 C CA . ALA A 1 189 ? 21.172 -0.818 15.773 1 95.44 189 ALA A CA 1
ATOM 1499 C C . ALA A 1 189 ? 20.141 -0.839 16.891 1 95.44 189 ALA A C 1
ATOM 1501 O O . ALA A 1 189 ? 19.312 -1.759 16.969 1 95.44 189 ALA A O 1
ATOM 1502 N N . ARG A 1 190 ? 20.219 0.134 17.719 1 96.19 190 ARG A N 1
ATOM 1503 C CA . ARG A 1 190 ? 19.266 0.238 18.812 1 96.19 190 ARG A CA 1
ATOM 1504 C C . ARG A 1 190 ? 17.844 0.404 18.297 1 96.19 190 ARG A C 1
ATOM 1506 O O . ARG A 1 190 ? 16.922 -0.246 18.781 1 96.19 190 ARG A O 1
ATOM 1513 N N . ILE A 1 191 ? 17.672 1.24 17.344 1 97.06 191 ILE A N 1
ATOM 1514 C CA . ILE A 1 191 ? 16.359 1.491 16.766 1 97.06 191 ILE A CA 1
ATOM 1515 C C . ILE A 1 191 ? 15.859 0.23 16.062 1 97.06 191 ILE A C 1
ATOM 1517 O O . ILE A 1 191 ? 14.68 -0.111 16.156 1 97.06 191 ILE A O 1
ATOM 1521 N N . ALA A 1 192 ? 16.75 -0.436 15.312 1 95.38 192 ALA A N 1
ATOM 1522 C CA . ALA A 1 192 ? 16.375 -1.7 14.68 1 95.38 192 ALA A CA 1
ATOM 1523 C C . ALA A 1 192 ? 15.859 -2.697 15.711 1 95.38 192 ALA A C 1
ATOM 1525 O O . ALA A 1 192 ? 14.875 -3.395 15.469 1 95.38 192 ALA A O 1
ATOM 1526 N N . GLY A 1 193 ? 16.547 -2.729 16.844 1 93.81 193 GLY A N 1
ATOM 1527 C CA . GLY A 1 193 ? 16.094 -3.58 17.938 1 93.81 193 GLY A CA 1
ATOM 1528 C C . GLY A 1 193 ? 14.734 -3.195 18.469 1 93.81 193 GLY A C 1
ATOM 1529 O O . GLY A 1 193 ? 13.914 -4.066 18.781 1 93.81 193 GLY A O 1
ATOM 1530 N N . LEU A 1 194 ? 14.523 -1.918 18.578 1 94.31 194 LEU A N 1
ATOM 1531 C CA . LEU A 1 194 ? 13.234 -1.402 19.016 1 94.31 194 LEU A CA 1
ATOM 1532 C C . LEU A 1 194 ? 12.117 -1.821 18.062 1 94.31 194 LEU A C 1
ATOM 1534 O O . LEU A 1 194 ? 11.062 -2.277 18.5 1 94.31 194 LEU A O 1
ATOM 1538 N N . ILE A 1 195 ? 12.312 -1.715 16.797 1 94.19 195 ILE A N 1
ATOM 1539 C CA . ILE A 1 195 ? 11.336 -2.055 15.766 1 94.19 195 ILE A CA 1
ATOM 1540 C C . ILE A 1 195 ? 10.977 -3.535 15.867 1 94.19 195 ILE A C 1
ATOM 1542 O O . ILE A 1 195 ? 9.797 -3.902 15.773 1 94.19 195 ILE A O 1
ATOM 1546 N N . LYS A 1 196 ? 11.891 -4.32 16.125 1 88.38 196 LYS A N 1
ATOM 1547 C CA . LYS A 1 196 ? 11.711 -5.77 16.109 1 88.38 196 LYS A CA 1
ATOM 1548 C C . LYS A 1 196 ? 11.07 -6.258 17.406 1 88.38 196 LYS A C 1
ATOM 1550 O O . LYS A 1 196 ? 10.195 -7.121 17.375 1 88.38 196 LYS A O 1
ATOM 1555 N N . SER A 1 197 ? 11.453 -5.66 18.547 1 86.06 197 SER A N 1
ATOM 1556 C CA . SER A 1 197 ? 11.188 -6.422 19.766 1 86.06 197 SER A CA 1
ATOM 1557 C C . SER A 1 197 ? 10.492 -5.562 20.812 1 86.06 197 SER A C 1
ATOM 1559 O O . SER A 1 197 ? 10.008 -6.078 21.828 1 86.06 197 SER A O 1
ATOM 1561 N N . ALA A 1 198 ? 10.469 -4.289 20.562 1 82.81 198 ALA A N 1
ATOM 1562 C CA . ALA A 1 198 ? 9.844 -3.48 21.609 1 82.81 198 ALA A CA 1
ATOM 1563 C C . ALA A 1 198 ? 8.391 -3.881 21.812 1 82.81 198 ALA A C 1
ATOM 1565 O O . ALA A 1 198 ? 7.672 -4.164 20.859 1 82.81 198 ALA A O 1
ATOM 1566 N N . PRO A 1 199 ? 7.965 -3.926 23.094 1 85.88 199 PRO A N 1
ATOM 1567 C CA . PRO A 1 199 ? 6.57 -4.281 23.359 1 85.88 199 PRO A CA 1
ATOM 1568 C C . PRO A 1 199 ? 5.598 -3.152 23.031 1 85.88 199 PRO A C 1
ATOM 1570 O O . PRO A 1 199 ? 5.973 -1.977 23.078 1 85.88 199 PRO A O 1
ATOM 1573 N N . VAL A 1 200 ? 4.449 -3.514 22.734 1 86.38 200 VAL A N 1
ATOM 1574 C CA . VAL A 1 200 ? 3.361 -2.559 22.562 1 86.38 200 VAL A CA 1
ATOM 1575 C C . VAL A 1 200 ? 2.643 -2.338 23.891 1 86.38 200 VAL A C 1
ATOM 1577 O O . VAL A 1 200 ? 2.107 -3.279 24.484 1 86.38 200 VAL A O 1
ATOM 1580 N N . PRO A 1 201 ? 2.678 -1.13 24.266 1 85.25 201 PRO A N 1
ATOM 1581 C CA . PRO A 1 201 ? 1.973 -0.891 25.516 1 85.25 201 PRO A CA 1
ATOM 1582 C C . PRO A 1 201 ? 0.48 -1.203 25.438 1 85.25 201 PRO A C 1
ATOM 1584 O O . PRO A 1 201 ? -0.119 -1.071 24.359 1 85.25 201 PRO A O 1
ATOM 1587 N N . ALA A 1 202 ? -0.113 -1.602 26.594 1 74.94 202 ALA A N 1
ATOM 1588 C CA . ALA A 1 202 ? -1.545 -1.885 26.656 1 74.94 202 ALA A CA 1
ATOM 1589 C C . ALA A 1 202 ? -2.363 -0.602 26.547 1 74.94 202 ALA A C 1
ATOM 1591 O O . ALA A 1 202 ? -1.924 0.463 26.984 1 74.94 202 ALA A O 1
ATOM 1592 N N . VAL A 1 203 ? -3.461 -0.709 25.797 1 64.75 203 VAL A N 1
ATOM 1593 C CA . VAL A 1 203 ? -4.336 0.436 25.562 1 64.75 203 VAL A CA 1
ATOM 1594 C C . VAL A 1 203 ? -5.105 0.752 26.844 1 64.75 203 VAL A C 1
ATOM 1596 O O . VAL A 1 203 ? -5.668 -0.145 27.484 1 64.75 203 VAL A O 1
ATOM 1599 N N . ASP A 1 204 ? -4.758 1.876 27.484 1 61.25 204 ASP A N 1
ATOM 1600 C CA . ASP A 1 204 ? -5.539 2.295 28.641 1 61.25 204 ASP A CA 1
ATOM 1601 C C . ASP A 1 204 ? -6.902 2.836 28.219 1 61.25 204 ASP A C 1
ATOM 1603 O O . ASP A 1 204 ? -7.047 4.031 27.953 1 61.25 204 ASP A O 1
ATOM 1607 N N . ALA A 1 205 ? -7.727 2.047 27.656 1 58.03 205 ALA A N 1
ATOM 1608 C CA . ALA A 1 205 ? -8.852 2.762 27.062 1 58.03 205 ALA A CA 1
ATOM 1609 C C . ALA A 1 205 ? -10.055 2.756 28.016 1 58.03 205 ALA A C 1
ATOM 1611 O O . ALA A 1 205 ? -10.766 1.752 28.109 1 58.03 205 ALA A O 1
ATOM 1612 N N . GLU A 1 206 ? -10.031 3.486 29.219 1 59.5 206 GLU A N 1
ATOM 1613 C CA . GLU A 1 206 ? -11.383 3.688 29.734 1 59.5 206 GLU A CA 1
ATOM 1614 C C . GLU A 1 206 ? -12.242 4.434 28.703 1 59.5 206 GLU A C 1
ATOM 1616 O O . GLU A 1 206 ? -11.805 5.422 28.125 1 59.5 206 GLU A O 1
ATOM 1621 N N . PRO A 1 207 ? -13.312 3.734 28.297 1 64.44 207 PRO A N 1
ATOM 1622 C CA . PRO A 1 207 ? -14.219 4.484 27.422 1 64.44 207 PRO A CA 1
ATOM 1623 C C . PRO A 1 207 ? -14.586 5.855 27.984 1 64.44 207 PRO A C 1
ATOM 1625 O O . PRO A 1 207 ? -14.875 5.973 29.188 1 64.44 207 PRO A O 1
ATOM 1628 N N . GLU A 1 208 ? -14.164 6.902 27.359 1 79.25 208 GLU A N 1
ATOM 1629 C CA . GLU A 1 208 ? -14.578 8.227 27.797 1 79.25 208 GLU A CA 1
ATOM 1630 C C . GLU A 1 208 ? -15.828 8.688 27.047 1 79.25 208 GLU A C 1
ATOM 1632 O O . GLU A 1 208 ? -16.062 8.281 25.906 1 79.25 208 GLU A O 1
ATOM 1637 N N . GLN A 1 209 ? -16.75 9.242 27.828 1 85.75 209 GLN A N 1
ATOM 1638 C CA . GLN A 1 209 ? -17.922 9.844 27.188 1 85.75 209 GLN A CA 1
ATOM 1639 C C . GLN A 1 209 ? -17.578 11.195 26.562 1 85.75 209 GLN A C 1
ATOM 1641 O O . GLN A 1 209 ? -17.203 12.133 27.281 1 85.75 209 GLN A O 1
ATOM 1646 N N . ILE A 1 210 ? -17.625 11.25 25.344 1 94.19 210 ILE A N 1
ATOM 1647 C CA . ILE A 1 210 ? -17.297 12.445 24.578 1 94.19 210 ILE A CA 1
ATOM 1648 C C . ILE A 1 210 ? -18.578 13.18 24.203 1 94.19 210 ILE A C 1
ATOM 1650 O O . ILE A 1 210 ? -19.453 12.609 23.562 1 94.19 210 ILE A O 1
ATOM 1654 N N . HIS A 1 211 ? -18.734 14.344 24.703 1 95.75 211 HIS A N 1
ATOM 1655 C CA . HIS A 1 211 ? -19.844 15.219 24.344 1 95.75 211 HIS A CA 1
ATOM 1656 C C . HIS A 1 211 ? -19.344 16.578 23.875 1 95.75 211 HIS A C 1
ATOM 1658 O O . HIS A 1 211 ? -18.984 17.438 24.688 1 95.75 211 HIS A O 1
ATOM 1664 N N . PHE A 1 212 ? -19.516 16.859 22.672 1 97.5 212 PHE A N 1
ATOM 1665 C CA . PHE A 1 212 ? -19 18.094 22.109 1 97.5 212 PHE A CA 1
ATOM 1666 C C . PHE A 1 212 ? -20 19.234 22.312 1 97.5 212 PHE A C 1
ATOM 1668 O O . PHE A 1 212 ? -21.203 19.031 22.188 1 97.5 212 PHE A O 1
ATOM 1675 N N . THR A 1 213 ? -19.469 20.328 22.641 1 97.38 213 THR A N 1
ATOM 1676 C CA . THR A 1 213 ? -20.234 21.562 22.703 1 97.38 213 THR A CA 1
ATOM 1677 C C . THR A 1 213 ? -19.656 22.594 21.719 1 97.38 213 THR A C 1
ATOM 1679 O O . THR A 1 213 ? -18.438 22.703 21.578 1 97.38 213 THR A O 1
ATOM 1682 N N . CYS A 1 214 ? -20.547 23.297 21.094 1 97.31 214 CYS A N 1
ATOM 1683 C CA . CYS A 1 214 ? -20.141 24.312 20.141 1 97.31 214 CYS A CA 1
ATOM 1684 C C . CYS A 1 214 ? -20.094 25.688 20.781 1 97.31 214 CYS A C 1
ATOM 1686 O O . CYS A 1 214 ? -20.938 26.016 21.625 1 97.31 214 CYS A O 1
ATOM 1688 N N . ASN A 1 215 ? -19.219 26.516 20.406 1 96.31 215 ASN A N 1
ATOM 1689 C CA . ASN A 1 215 ? -19.047 27.828 21.016 1 96.31 215 ASN A CA 1
ATOM 1690 C C . ASN A 1 215 ? -20.109 28.812 20.531 1 96.31 215 ASN A C 1
ATOM 1692 O O . ASN A 1 215 ? -20.281 29.875 21.125 1 96.31 215 ASN A O 1
ATOM 1696 N N . VAL A 1 216 ? -20.828 28.469 19.453 1 97.06 216 VAL A N 1
ATOM 1697 C CA . VAL A 1 216 ? -21.875 29.344 18.938 1 97.06 216 VAL A CA 1
ATOM 1698 C C . VAL A 1 216 ? -23.156 28.547 18.703 1 97.06 216 VAL A C 1
ATOM 1700 O O . VAL A 1 216 ? -23.109 27.359 18.359 1 97.06 216 VAL A O 1
ATOM 1703 N N . SER A 1 217 ? -24.312 29.203 18.891 1 96.94 217 SER A N 1
ATOM 1704 C CA . SER A 1 217 ? -25.594 28.594 18.547 1 96.94 217 SER A CA 1
ATOM 1705 C C . SER A 1 217 ? -25.859 28.672 17.047 1 96.94 217 SER A C 1
ATOM 1707 O O . SER A 1 217 ? -25.141 29.375 16.312 1 96.94 217 SER A O 1
ATOM 1709 N N . ARG A 1 218 ? -26.812 27.922 16.641 1 97.44 218 ARG A N 1
ATOM 1710 C CA . ARG A 1 218 ? -27.219 27.969 15.242 1 97.44 218 ARG A CA 1
ATOM 1711 C C . ARG A 1 218 ? -27.594 29.406 14.836 1 97.44 218 ARG A C 1
ATOM 1713 O O . ARG A 1 218 ? -27.172 29.875 13.773 1 97.44 218 ARG A O 1
ATOM 1720 N N . GLU A 1 219 ? -28.328 30.078 15.664 1 97.69 219 GLU A N 1
ATOM 1721 C CA . GLU A 1 219 ? -28.781 31.438 15.375 1 97.69 219 GLU A CA 1
ATOM 1722 C C . GLU A 1 219 ? -27.594 32.406 15.273 1 97.69 219 GLU A C 1
ATOM 1724 O O . GLU A 1 219 ? -27.562 33.25 14.383 1 97.69 219 GLU A O 1
ATOM 1729 N N . GLU A 1 220 ? -26.734 32.219 16.219 1 97.56 220 GLU A N 1
ATOM 1730 C CA . GLU A 1 220 ? -25.562 33.062 16.203 1 97.56 220 GLU A CA 1
ATOM 1731 C C . GLU A 1 220 ? -24.734 32.844 14.945 1 97.56 220 GLU A C 1
ATOM 1733 O O . GLU A 1 220 ? -24.281 33.812 14.328 1 97.56 220 GLU A O 1
ATOM 1738 N N . TYR A 1 221 ? -24.516 31.625 14.609 1 97.88 221 TYR A N 1
ATOM 1739 C CA . TYR A 1 221 ? -23.719 31.328 13.422 1 97.88 221 TYR A CA 1
ATOM 1740 C C . TYR A 1 221 ? -24.391 31.875 12.172 1 97.88 221 TYR A C 1
ATOM 1742 O O . TYR A 1 221 ? -23.719 32.469 11.312 1 97.88 221 TYR A O 1
ATOM 1750 N N . CYS A 1 222 ? -25.641 31.719 12.055 1 98.06 222 CYS A N 1
ATOM 1751 C CA . CYS A 1 222 ? -26.375 32.219 10.898 1 98.06 222 CYS A CA 1
ATOM 1752 C C . CYS A 1 222 ? -26.297 33.75 10.82 1 98.06 222 CYS A C 1
ATOM 1754 O O . CYS A 1 222 ? -26.203 34.312 9.734 1 98.06 222 CYS A O 1
ATOM 1756 N N . SER A 1 223 ? -26.344 34.344 11.93 1 98.12 223 SER A N 1
ATOM 1757 C CA . SER A 1 223 ? -26.203 35.781 11.969 1 98.12 223 SER A CA 1
ATOM 1758 C C . SER A 1 223 ? -24.812 36.219 11.477 1 98.12 223 SER A C 1
ATOM 1760 O O . SER A 1 223 ? -24.688 37.25 10.812 1 98.12 223 SER A O 1
ATOM 1762 N N . ILE A 1 224 ? -23.812 35.469 11.852 1 98.12 224 ILE A N 1
ATOM 1763 C CA . ILE A 1 224 ? -22.453 35.75 11.422 1 98.12 224 ILE A CA 1
ATOM 1764 C C . ILE A 1 224 ? -22.359 35.594 9.906 1 98.12 224 ILE A C 1
ATOM 1766 O O . ILE A 1 224 ? -21.703 36.406 9.242 1 98.12 224 ILE A O 1
ATOM 1770 N N . VAL A 1 225 ? -23.016 34.562 9.367 1 97.88 225 VAL A N 1
ATOM 1771 C CA . VAL A 1 225 ? -23.016 34.344 7.922 1 97.88 225 VAL A CA 1
ATOM 1772 C C . VAL A 1 225 ? -23.672 35.562 7.227 1 97.88 225 VAL A C 1
ATOM 1774 O O . VAL A 1 225 ? -23.156 36.062 6.223 1 97.88 225 VAL A O 1
ATOM 1777 N N . GLU A 1 226 ? -24.75 36.062 7.77 1 98.19 226 GLU A N 1
ATOM 1778 C CA . GLU A 1 226 ? -25.438 37.219 7.188 1 98.19 226 GLU A CA 1
ATOM 1779 C C . GLU A 1 226 ? -24.562 38.469 7.242 1 98.19 226 GLU A C 1
ATOM 1781 O O . GLU A 1 226 ? -24.531 39.25 6.289 1 98.19 226 GLU A O 1
ATOM 1786 N N . LYS A 1 227 ? -23.938 38.625 8.328 1 98.38 227 LYS A N 1
ATOM 1787 C CA . LYS A 1 227 ? -23.047 39.781 8.461 1 98.38 227 LYS A CA 1
ATOM 1788 C C . LYS A 1 227 ? -21.906 39.688 7.453 1 98.38 227 LYS A C 1
ATOM 1790 O O . LYS A 1 227 ? -21.484 40.719 6.898 1 98.38 227 LYS A O 1
ATOM 1795 N N . THR A 1 228 ? -21.391 38.5 7.277 1 98 228 THR A N 1
ATOM 1796 C CA . THR A 1 228 ? -20.328 38.281 6.289 1 98 228 THR A CA 1
ATOM 1797 C C . THR A 1 228 ? -20.828 38.625 4.891 1 98 228 THR A C 1
ATOM 1799 O O . THR A 1 228 ? -20.109 39.281 4.117 1 98 228 THR A O 1
ATOM 1802 N N . LYS A 1 229 ? -22.047 38.25 4.59 1 97.31 229 LYS A N 1
ATOM 1803 C CA . LYS A 1 229 ? -22.641 38.594 3.299 1 97.31 229 LYS A CA 1
ATOM 1804 C C . LYS A 1 229 ? -22.781 40.094 3.125 1 97.31 229 LYS A C 1
ATOM 1806 O O . LYS A 1 229 ? -22.656 40.625 2.012 1 97.31 229 LYS A O 1
ATOM 1811 N N . GLU A 1 230 ? -23.031 40.781 4.168 1 98.06 230 GLU A N 1
ATOM 1812 C CA . GLU A 1 230 ? -23.109 42.25 4.113 1 98.06 230 GLU A CA 1
ATOM 1813 C C . GLU A 1 230 ? -21.766 42.844 3.713 1 98.06 230 GLU A C 1
ATOM 1815 O O . GLU A 1 230 ? -21.719 43.781 2.893 1 98.06 230 GLU A O 1
ATOM 1820 N N . TYR A 1 231 ? -20.719 42.312 4.312 1 98 231 TYR A N 1
ATOM 1821 C CA . TYR A 1 231 ? -19.391 42.75 3.943 1 98 231 TYR A CA 1
ATOM 1822 C C . TYR A 1 231 ? -19.125 42.531 2.465 1 98 231 TYR A C 1
ATOM 1824 O O . TYR A 1 231 ? -18.438 43.312 1.811 1 98 231 TYR A O 1
ATOM 1832 N N . ILE A 1 232 ? -19.641 41.406 1.934 1 96.5 232 ILE A N 1
ATOM 1833 C CA . ILE A 1 232 ? -19.469 41.062 0.527 1 96.5 232 ILE A CA 1
ATOM 1834 C C . ILE A 1 232 ? -20.266 42.031 -0.345 1 96.5 232 ILE A C 1
ATOM 1836 O O . ILE A 1 232 ? -19.75 42.531 -1.339 1 96.5 232 ILE A O 1
ATOM 1840 N N . ARG A 1 233 ? -21.453 42.312 0.035 1 96.44 233 ARG A N 1
ATOM 1841 C CA . ARG A 1 233 ? -22.297 43.25 -0.711 1 96.44 233 ARG A CA 1
ATOM 1842 C C . ARG A 1 233 ? -21.703 44.656 -0.723 1 96.44 233 ARG A C 1
ATOM 1844 O O . ARG A 1 233 ? -21.828 45.375 -1.708 1 96.44 233 ARG A O 1
ATOM 1851 N N . ASP A 1 234 ? -21.047 44.969 0.302 1 97.38 234 ASP A N 1
ATOM 1852 C CA . ASP A 1 234 ? -20.469 46.281 0.448 1 97.38 234 ASP A CA 1
ATOM 1853 C C . ASP A 1 234 ? -19.141 46.406 -0.318 1 97.38 234 ASP A C 1
ATOM 1855 O O . ASP A 1 234 ? -18.562 47.469 -0.417 1 97.38 234 ASP A O 1
ATOM 1859 N N . GLY A 1 235 ? -18.656 45.25 -0.735 1 96 235 GLY A N 1
ATOM 1860 C CA . GLY A 1 235 ? -17.469 45.281 -1.569 1 96 235 GLY A CA 1
ATOM 1861 C C . GLY A 1 235 ? -16.188 45.125 -0.776 1 96 235 GLY A C 1
ATOM 1862 O O . GLY A 1 235 ? -15.094 45.312 -1.314 1 96 235 GLY A O 1
ATOM 1863 N N . ASP A 1 236 ? -16.312 44.812 0.529 1 96.31 236 ASP A N 1
ATOM 1864 C CA . ASP A 1 236 ? -15.125 44.656 1.364 1 96.31 236 ASP A CA 1
ATOM 1865 C C . ASP A 1 236 ? -14.328 43.406 0.956 1 96.31 236 ASP A C 1
ATOM 1867 O O . ASP A 1 236 ? -13.102 43.438 0.958 1 96.31 236 ASP A O 1
ATOM 1871 N N . ILE A 1 237 ? -15.07 42.344 0.725 1 96 237 ILE A N 1
ATOM 1872 C CA . ILE A 1 237 ? -14.461 41.062 0.392 1 96 237 ILE A CA 1
ATOM 1873 C C . ILE A 1 237 ? -15.328 40.344 -0.625 1 96 237 ILE A C 1
ATOM 1875 O O . ILE A 1 237 ? -16.484 40.688 -0.828 1 96 237 ILE A O 1
ATOM 1879 N N . PHE A 1 238 ? -14.648 39.406 -1.272 1 93.38 238 PHE A N 1
ATOM 1880 C CA . PHE A 1 238 ? -15.383 38.5 -2.145 1 93.38 238 PHE A CA 1
ATOM 1881 C C . PHE A 1 238 ? -15.82 37.25 -1.386 1 93.38 238 PHE A C 1
ATOM 1883 O O . PHE A 1 238 ? -16.828 36.625 -1.729 1 93.38 238 PHE A O 1
ATOM 1890 N N . GLN A 1 239 ? -15.039 36.875 -0.415 1 93.5 239 GLN A N 1
ATOM 1891 C CA . GLN A 1 239 ? -15.273 35.656 0.359 1 93.5 239 GLN A CA 1
ATOM 1892 C C . GLN A 1 239 ? -14.555 35.719 1.703 1 93.5 239 GLN A C 1
ATOM 1894 O O . GLN A 1 239 ? -13.477 36.312 1.813 1 93.5 239 GLN A O 1
ATOM 1899 N N . ALA A 1 240 ? -15.141 35.125 2.703 1 96.06 240 ALA A N 1
ATOM 1900 C CA . ALA A 1 240 ? -14.469 34.844 3.979 1 96.06 240 ALA A CA 1
ATOM 1901 C C . ALA A 1 240 ? -14.852 33.469 4.531 1 96.06 240 ALA A C 1
ATOM 1903 O O . ALA A 1 240 ? -15.992 33.031 4.375 1 96.06 240 ALA A O 1
ATOM 1904 N N . VAL A 1 241 ? -13.953 32.844 5.133 1 95.94 241 VAL A N 1
ATOM 1905 C CA . VAL A 1 241 ? -14.211 31.531 5.715 1 95.94 241 VAL A CA 1
ATOM 1906 C C . VAL A 1 241 ? -14.516 31.688 7.203 1 95.94 241 VAL A C 1
ATOM 1908 O O . VAL A 1 241 ? -13.633 32.031 7.992 1 95.94 241 VAL A O 1
ATOM 1911 N N . ILE A 1 242 ? -15.727 31.438 7.566 1 97.25 242 ILE A N 1
ATOM 1912 C CA . ILE A 1 242 ? -16.156 31.547 8.953 1 97.25 242 ILE A CA 1
ATOM 1913 C C . ILE A 1 242 ? -16.234 30.141 9.57 1 97.25 242 ILE A C 1
ATOM 1915 O O . ILE A 1 242 ? -16.812 29.234 8.984 1 97.25 242 ILE A O 1
ATOM 1919 N N . SER A 1 243 ? -15.648 30.031 10.781 1 97.44 243 SER A N 1
ATOM 1920 C CA . SER A 1 243 ? -15.578 28.719 11.406 1 97.44 243 SER A CA 1
ATOM 1921 C C . SER A 1 243 ? -16.188 28.75 12.805 1 97.44 243 SER A C 1
ATOM 1923 O O . SER A 1 243 ? -16.469 29.812 13.352 1 97.44 243 SER A O 1
ATOM 1925 N N . ARG A 1 244 ? -16.469 27.625 13.359 1 97 244 ARG A N 1
ATOM 1926 C CA . ARG A 1 244 ? -16.906 27.438 14.742 1 97 244 ARG A CA 1
ATOM 1927 C C . ARG A 1 244 ? -16.172 26.266 15.391 1 97 244 ARG A C 1
ATOM 1929 O O . ARG A 1 244 ? -15.609 25.422 14.695 1 97 244 ARG A O 1
ATOM 1936 N N . GLN A 1 245 ? -16.109 26.297 16.625 1 97.25 245 GLN A N 1
ATOM 1937 C CA . GLN A 1 245 ? -15.281 25.359 17.375 1 97.25 245 GLN A CA 1
ATOM 1938 C C . GLN A 1 245 ? -16.141 24.422 18.219 1 97.25 245 GLN A C 1
ATOM 1940 O O . GLN A 1 245 ? -17.125 24.844 18.812 1 97.25 245 GLN A O 1
ATOM 1945 N N . PHE A 1 246 ? -15.812 23.188 18.188 1 98.06 246 PHE A N 1
ATOM 1946 C CA . PHE A 1 246 ? -16.406 22.141 19.031 1 98.06 246 PHE A CA 1
ATOM 1947 C C . PHE A 1 246 ? -15.398 21.641 20.062 1 98.06 246 PHE A C 1
ATOM 1949 O O . PHE A 1 246 ? -14.25 21.359 19.734 1 98.06 246 PHE A O 1
ATOM 1956 N N . THR A 1 247 ? -15.797 21.562 21.359 1 97.19 247 THR A N 1
ATOM 1957 C CA . THR A 1 247 ? -14.883 21.141 22.406 1 97.19 247 THR A CA 1
ATOM 1958 C C . THR A 1 247 ? -15.547 20.094 23.312 1 97.19 247 THR A C 1
ATOM 1960 O O . THR A 1 247 ? -16.781 20.047 23.422 1 97.19 247 THR A O 1
ATOM 1963 N N . SER A 1 248 ? -14.797 19.25 23.875 1 97.69 248 SER A N 1
ATOM 1964 C CA . SER A 1 248 ? -15.219 18.25 24.859 1 97.69 248 SER A CA 1
ATOM 1965 C C . SER A 1 248 ? -14.086 17.938 25.844 1 97.69 248 SER A C 1
ATOM 1967 O O . SER A 1 248 ? -12.914 17.984 25.469 1 97.69 248 SER A O 1
ATOM 1969 N N . PRO A 1 249 ? -14.469 17.703 27.125 1 96.19 249 PRO A N 1
ATOM 1970 C CA . PRO A 1 249 ? -13.445 17.109 27.984 1 96.19 249 PRO A CA 1
ATOM 1971 C C . PRO A 1 249 ? -12.953 15.758 27.453 1 96.19 249 PRO A C 1
ATOM 1973 O O . PRO A 1 249 ? -13.742 14.969 26.938 1 96.19 249 PRO A O 1
ATOM 1976 N N . MET A 1 250 ? -11.664 15.617 27.578 1 93.94 250 MET A N 1
ATOM 1977 C CA . MET A 1 250 ? -11.047 14.359 27.156 1 93.94 250 MET A CA 1
ATOM 1978 C C . MET A 1 250 ? -9.781 14.086 27.953 1 93.94 250 MET A C 1
ATOM 1980 O O . MET A 1 250 ? -8.867 14.914 27.984 1 93.94 250 MET A O 1
ATOM 1984 N N . LYS A 1 251 ? -9.75 12.914 28.531 1 88.88 251 LYS A N 1
ATOM 1985 C CA . LYS A 1 251 ? -8.586 12.57 29.359 1 88.88 251 LYS A CA 1
ATOM 1986 C C . LYS A 1 251 ? -7.629 11.656 28.594 1 88.88 251 LYS A C 1
ATOM 1988 O O . LYS A 1 251 ? -6.41 11.766 28.75 1 88.88 251 LYS A O 1
ATOM 1993 N N . GLY A 1 252 ? -8.125 10.797 27.797 1 89.56 252 GLY A N 1
ATOM 1994 C CA . GLY A 1 252 ? -7.305 9.797 27.141 1 89.56 252 GLY A CA 1
ATOM 1995 C C . GLY A 1 252 ? -6.559 10.328 25.922 1 89.56 252 GLY A C 1
ATOM 1996 O O . GLY A 1 252 ? -6.52 11.547 25.703 1 89.56 252 GLY A O 1
ATOM 1997 N N . SER A 1 253 ? -5.895 9.438 25.188 1 93.31 253 SER A N 1
ATOM 1998 C CA . SER A 1 253 ? -5.062 9.773 24.031 1 93.31 253 SER A CA 1
ATOM 1999 C C . SER A 1 253 ? -5.887 9.836 22.75 1 93.31 253 SER A C 1
ATOM 2001 O O . SER A 1 253 ? -6.879 9.117 22.609 1 93.31 253 SER A O 1
ATOM 2003 N N . LEU A 1 254 ? -5.449 10.641 21.797 1 95.62 254 LEU A N 1
ATOM 2004 C CA . LEU A 1 254 ? -6.074 10.742 20.484 1 95.62 254 LEU A CA 1
ATOM 2005 C C . LEU A 1 254 ? -5.629 9.594 19.578 1 95.62 254 LEU A C 1
ATOM 2007 O O . LEU A 1 254 ? -6.113 9.461 18.453 1 95.62 254 LEU A O 1
ATOM 2011 N N . LEU A 1 255 ? -4.789 8.727 20.031 1 95.19 255 LEU A N 1
ATOM 2012 C CA . LEU A 1 255 ? -4.168 7.727 19.172 1 95.19 255 LEU A CA 1
ATOM 2013 C C . LEU A 1 255 ? -5.219 6.805 18.562 1 95.19 255 LEU A C 1
ATOM 2015 O O . LEU A 1 255 ? -5.223 6.578 17.344 1 95.19 255 LEU A O 1
ATOM 2019 N N . ASN A 1 256 ? -6.117 6.25 19.391 1 94.5 256 ASN A N 1
ATOM 2020 C CA . ASN A 1 256 ? -7.168 5.387 18.844 1 94.5 256 ASN A CA 1
ATOM 2021 C C . ASN A 1 256 ? -8.086 6.148 17.891 1 94.5 256 ASN A C 1
ATOM 2023 O O . ASN A 1 256 ? -8.523 5.602 16.875 1 94.5 256 ASN A O 1
ATOM 2027 N N . ALA A 1 257 ? -8.375 7.363 18.25 1 96.12 257 ALA A N 1
ATOM 2028 C CA . ALA A 1 257 ? -9.188 8.195 17.359 1 96.12 257 ALA A CA 1
ATOM 2029 C C . ALA A 1 257 ? -8.5 8.383 16.016 1 96.12 257 ALA A C 1
ATOM 2031 O O . ALA A 1 257 ? -9.156 8.375 14.977 1 96.12 257 ALA A O 1
ATOM 2032 N N . TYR A 1 258 ? -7.215 8.539 16.078 1 97.25 258 TYR A N 1
ATOM 2033 C CA . TYR A 1 258 ? -6.457 8.68 14.836 1 97.25 258 TYR A CA 1
ATOM 2034 C C . TYR A 1 258 ? -6.562 7.418 13.984 1 97.25 258 TYR A C 1
ATOM 2036 O O . TYR A 1 258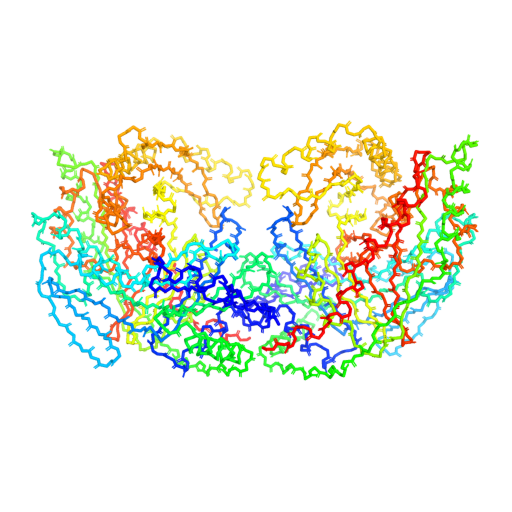 ? -6.723 7.5 12.766 1 97.25 258 TYR A O 1
ATOM 2044 N N . ARG A 1 259 ? -6.41 6.285 14.602 1 95.81 259 ARG A N 1
ATOM 2045 C CA . ARG A 1 259 ? -6.527 5.016 13.891 1 95.81 259 ARG A CA 1
ATOM 2046 C C . ARG A 1 259 ? -7.875 4.902 13.188 1 95.81 259 ARG A C 1
ATOM 2048 O O . ARG A 1 259 ? -7.945 4.445 12.047 1 95.81 259 ARG A O 1
ATOM 2055 N N . VAL A 1 260 ? -8.938 5.355 13.844 1 94.62 260 VAL A N 1
ATOM 2056 C CA . VAL A 1 260 ? -10.266 5.348 13.25 1 94.62 260 VAL A CA 1
ATOM 2057 C C . VAL A 1 260 ? -10.336 6.352 12.102 1 94.62 260 VAL A C 1
ATOM 2059 O O . VAL A 1 260 ? -10.789 6.02 11.008 1 94.62 260 VAL A O 1
ATOM 2062 N N . LEU A 1 261 ? -9.828 7.52 12.32 1 95.38 261 LEU A N 1
ATOM 2063 C CA . LEU A 1 261 ? -9.93 8.625 11.367 1 95.38 261 LEU A CA 1
ATOM 2064 C C . LEU A 1 261 ? -9.188 8.297 10.078 1 95.38 261 LEU A C 1
ATOM 2066 O O . LEU A 1 261 ? -9.695 8.547 8.984 1 95.38 261 LEU A O 1
ATOM 2070 N N . ARG A 1 262 ? -8 7.762 10.188 1 93.19 262 ARG A N 1
ATOM 2071 C CA . ARG A 1 262 ? -7.172 7.48 9.023 1 93.19 262 ARG A CA 1
ATOM 2072 C C . ARG A 1 262 ? -7.82 6.422 8.133 1 93.19 262 ARG A C 1
ATOM 2074 O O . ARG A 1 262 ? -7.535 6.348 6.938 1 93.19 262 ARG A O 1
ATOM 2081 N N . THR A 1 263 ? -8.648 5.609 8.711 1 91 263 THR A N 1
ATOM 2082 C CA . THR A 1 263 ? -9.32 4.543 7.98 1 91 263 THR A CA 1
ATOM 2083 C C . THR A 1 263 ? -10.625 5.043 7.375 1 91 263 THR A C 1
ATOM 2085 O O . THR A 1 263 ? -10.984 4.664 6.254 1 91 263 THR A O 1
ATOM 2088 N N . THR A 1 264 ? -11.32 5.883 8.062 1 90.31 264 THR A N 1
ATOM 2089 C CA . THR A 1 264 ? -12.641 6.328 7.637 1 90.31 264 THR A CA 1
ATOM 2090 C C . THR A 1 264 ? -12.531 7.531 6.711 1 90.31 264 THR A C 1
ATOM 2092 O O . THR A 1 264 ? -13.414 7.766 5.883 1 90.31 264 THR A O 1
ATOM 2095 N N . ASN A 1 265 ? -11.508 8.289 6.879 1 89.31 265 ASN A N 1
ATOM 2096 C CA . ASN A 1 265 ? -11.32 9.492 6.074 1 89.31 265 ASN A CA 1
ATOM 2097 C C . ASN A 1 265 ? -9.883 9.641 5.598 1 89.31 265 ASN A C 1
ATOM 2099 O O . ASN A 1 265 ? -9.242 10.664 5.84 1 89.31 265 ASN A O 1
ATOM 2103 N N . PRO A 1 266 ? -9.422 8.641 4.871 1 90.44 266 PRO A N 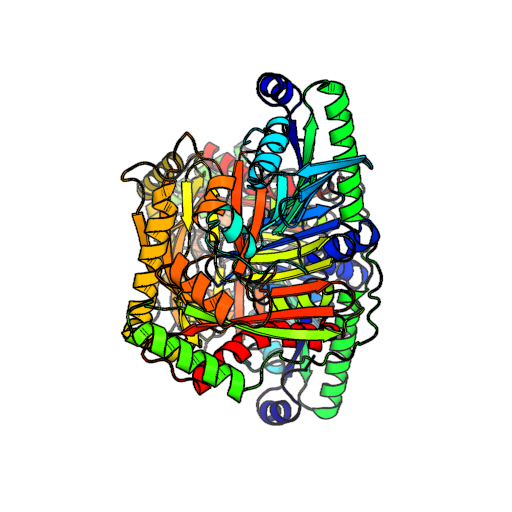1
ATOM 2104 C CA . PRO A 1 266 ? -8.062 8.773 4.355 1 90.44 266 PRO A CA 1
ATOM 2105 C C . PRO A 1 266 ? -7.879 10 3.467 1 90.44 266 PRO A C 1
ATOM 2107 O O . PRO A 1 266 ? -8.781 10.352 2.703 1 90.44 266 PRO A O 1
ATOM 2110 N N . SER A 1 267 ? -6.75 10.641 3.637 1 90.56 267 SER A N 1
ATOM 2111 C CA . SER A 1 267 ? -6.5 11.898 2.943 1 90.56 267 SER A CA 1
ATOM 2112 C C . SER A 1 267 ? -5.043 12 2.5 1 90.56 267 SER A C 1
ATOM 2114 O O . SER A 1 267 ? -4.191 11.234 2.953 1 90.56 267 SER A O 1
ATOM 2116 N N . PRO A 1 268 ? -4.75 12.906 1.698 1 90.75 268 PRO A N 1
ATOM 2117 C CA . PRO A 1 268 ? -3.379 13.109 1.228 1 90.75 268 PRO A CA 1
ATOM 2118 C C . PRO A 1 268 ? -2.396 13.367 2.367 1 90.75 268 PRO A C 1
ATOM 2120 O O . PRO A 1 268 ? -1.225 12.992 2.275 1 90.75 268 PRO A O 1
ATOM 2123 N N . TYR A 1 269 ? -2.889 13.992 3.391 1 95.06 269 TYR A N 1
ATOM 2124 C CA . TYR A 1 269 ? -2.041 14.211 4.555 1 95.06 269 TYR A CA 1
ATOM 2125 C C . TYR A 1 269 ? -2.678 13.625 5.809 1 95.06 269 TYR A C 1
ATOM 2127 O O . TYR A 1 269 ? -3.74 14.07 6.246 1 95.06 269 TYR A O 1
ATOM 2135 N N . MET A 1 270 ? -2.09 12.664 6.375 1 97 270 MET A N 1
ATOM 2136 C CA . MET A 1 270 ? -2.479 12.094 7.66 1 97 270 MET A CA 1
ATOM 2137 C C . MET A 1 270 ? -1.379 12.289 8.703 1 97 270 MET A C 1
ATOM 2139 O O . MET A 1 270 ? -0.245 11.852 8.5 1 97 270 MET A O 1
ATOM 2143 N N . VAL A 1 271 ? -1.743 12.961 9.781 1 98.56 271 VAL A N 1
ATOM 2144 C CA . VAL A 1 271 ? -0.737 13.43 10.727 1 98.56 271 VAL A CA 1
ATOM 2145 C C . VAL A 1 271 ? -1.148 13.062 12.148 1 98.56 271 VAL A C 1
ATOM 2147 O O . VAL A 1 271 ? -2.301 13.258 12.539 1 98.56 271 VAL A O 1
ATOM 2150 N N . TYR A 1 272 ? -0.259 12.516 12.914 1 98.69 272 TYR A N 1
ATOM 2151 C CA . TYR A 1 272 ? -0.363 12.367 14.359 1 98.69 272 TYR A CA 1
ATOM 2152 C C . TYR A 1 272 ? 0.875 12.922 15.055 1 98.69 272 TYR A C 1
ATOM 2154 O O . TYR A 1 272 ? 1.996 12.492 14.781 1 98.69 272 TYR A O 1
ATOM 2162 N N . LEU A 1 273 ? 0.714 13.891 15.922 1 98.69 273 LEU A N 1
ATOM 2163 C CA . LEU A 1 273 ? 1.79 14.508 16.688 1 98.69 273 LEU A CA 1
ATOM 2164 C C . LEU A 1 273 ? 1.521 14.398 18.188 1 98.69 273 LEU A C 1
ATOM 2166 O O . LEU A 1 273 ? 0.384 14.562 18.625 1 98.69 273 LEU A O 1
ATOM 2170 N N . HIS A 1 274 ? 2.564 14.102 18.906 1 97.88 274 HIS A N 1
ATOM 2171 C CA . HIS A 1 274 ? 2.525 14.102 20.359 1 97.88 274 HIS A CA 1
ATOM 2172 C C . HIS A 1 274 ? 3.627 14.984 20.938 1 97.88 274 HIS A C 1
ATOM 2174 O O . HIS A 1 274 ? 4.812 14.719 20.734 1 97.88 274 HIS A O 1
ATOM 2180 N N . PHE A 1 275 ? 3.178 16.062 21.562 1 93.94 275 PHE A N 1
ATOM 2181 C CA . PHE A 1 275 ? 4.023 17.062 22.219 1 93.94 275 PHE A CA 1
ATOM 2182 C C . PHE A 1 275 ? 3.855 17.016 23.734 1 93.94 275 PHE A C 1
ATOM 2184 O O . PHE A 1 275 ? 3.213 17.891 24.312 1 93.94 275 PHE A O 1
ATOM 2191 N N . ASP A 1 276 ? 4.539 16.125 24.359 1 93.06 276 ASP A N 1
ATOM 2192 C CA . ASP A 1 276 ? 4.367 15.984 25.797 1 93.06 276 ASP A CA 1
ATOM 2193 C C . ASP A 1 276 ? 2.91 15.711 26.156 1 93.06 276 ASP A C 1
ATOM 2195 O O . ASP A 1 276 ? 2.375 14.648 25.844 1 93.06 276 ASP A O 1
ATOM 2199 N N . GLU A 1 277 ? 2.156 16.828 26.531 1 88.81 277 GLU A N 1
ATOM 2200 C CA . GLU A 1 277 ? 0.782 16.578 26.953 1 88.81 277 GLU A CA 1
ATOM 2201 C C . GLU A 1 277 ? -0.212 17.016 25.891 1 88.81 277 GLU A C 1
ATOM 2203 O O . GLU A 1 277 ? -1.426 16.953 26.094 1 88.81 277 GLU A O 1
ATOM 2208 N N . GLU A 1 278 ? 0.277 17.406 24.828 1 95.12 278 GLU A N 1
ATOM 2209 C CA . GLU A 1 278 ? -0.565 17.828 23.703 1 95.12 278 GLU A CA 1
ATOM 2210 C C . GLU A 1 278 ? -0.502 16.828 22.562 1 95.12 278 GLU A C 1
ATOM 2212 O O . GLU A 1 278 ? 0.544 16.219 22.312 1 95.12 278 GLU A O 1
ATOM 2217 N N . GLU A 1 279 ? -1.637 16.625 21.969 1 97.56 279 GLU A N 1
ATOM 2218 C CA . GLU A 1 279 ? -1.728 15.742 20.812 1 97.56 279 GLU A CA 1
ATOM 2219 C C . GLU A 1 279 ? -2.48 16.406 19.656 1 97.56 279 GLU A C 1
ATOM 2221 O O . GLU A 1 279 ? -3.381 17.219 19.891 1 97.56 279 GLU A O 1
ATOM 2226 N N . LEU A 1 280 ? -2.066 16.125 18.484 1 98.44 280 LEU A N 1
ATOM 2227 C CA . LEU A 1 280 ? -2.721 16.609 17.281 1 98.44 280 LEU A CA 1
ATOM 2228 C C . LEU A 1 280 ? -2.904 15.492 16.25 1 98.44 280 LEU A C 1
ATOM 2230 O O . LEU A 1 280 ? -1.993 14.695 16.031 1 98.44 280 LEU A O 1
ATOM 2234 N N . MET A 1 281 ? -4.105 15.32 15.734 1 98.56 281 MET A N 1
ATOM 2235 C CA . MET A 1 281 ? -4.371 14.43 14.602 1 98.56 281 MET A CA 1
ATOM 2236 C C . MET A 1 281 ? -5.062 15.18 13.469 1 98.56 281 MET A C 1
ATOM 2238 O O . MET A 1 281 ? -5.828 16.109 13.719 1 98.56 281 MET A O 1
ATOM 2242 N N . SER A 1 282 ? -4.777 14.758 12.273 1 98.38 282 SER A N 1
ATOM 2243 C CA . SER A 1 282 ? -5.387 15.422 11.117 1 98.38 282 SER A CA 1
ATOM 2244 C C . SER A 1 282 ? -5.402 14.5 9.906 1 98.38 282 SER A C 1
ATOM 2246 O O . SER A 1 282 ? -4.496 13.688 9.727 1 98.38 282 SER A O 1
ATOM 2248 N N . THR A 1 283 ? -6.434 14.547 9.133 1 95.88 283 THR A N 1
ATOM 2249 C CA . THR A 1 283 ? -6.508 14.016 7.777 1 95.88 283 THR A CA 1
ATOM 2250 C C . THR A 1 283 ? -6.832 15.125 6.777 1 95.88 283 THR A C 1
ATOM 2252 O O . THR A 1 283 ? -7.93 15.164 6.223 1 95.88 283 THR A O 1
ATOM 2255 N N . SER A 1 284 ? -5.855 15.906 6.48 1 95.44 284 SER A N 1
ATOM 2256 C CA . SER A 1 284 ? -6.047 17.109 5.664 1 95.44 284 SER A CA 1
ATOM 2257 C C . SER A 1 284 ? -6.039 16.766 4.176 1 95.44 284 SER A C 1
ATOM 2259 O O . SER A 1 284 ? -5.121 16.094 3.691 1 95.44 284 SER A O 1
ATOM 2261 N N . PRO A 1 285 ? -6.938 17.25 3.416 1 90.44 285 PRO A N 1
ATOM 2262 C CA . PRO A 1 285 ? -6.973 16.984 1.977 1 90.44 285 PRO A CA 1
ATOM 2263 C C . PRO A 1 285 ? -6.145 17.984 1.173 1 90.44 285 PRO A C 1
ATOM 2265 O O . PRO A 1 285 ? -6 17.828 -0.043 1 90.44 285 PRO A O 1
ATOM 2268 N N . GLU A 1 286 ? -5.453 18.891 1.899 1 90.88 286 GLU A N 1
ATOM 2269 C CA . GLU A 1 286 ? -4.961 20.016 1.109 1 90.88 286 GLU A CA 1
ATOM 2270 C C . GLU A 1 286 ? -3.527 20.375 1.496 1 90.88 286 GLU A C 1
ATOM 2272 O O . GLU A 1 286 ? -3.232 20.594 2.674 1 90.88 286 GLU A O 1
ATOM 2277 N N . THR A 1 287 ? -2.742 20.469 0.475 1 93.44 287 THR A N 1
ATOM 2278 C CA . THR A 1 287 ? -1.384 20.969 0.644 1 93.44 287 THR A CA 1
ATOM 2279 C C . THR A 1 287 ? -1.391 22.484 0.858 1 93.44 287 THR A C 1
ATOM 2281 O O . THR A 1 287 ? -2.035 23.219 0.108 1 93.44 287 THR A O 1
ATOM 2284 N N . LEU A 1 288 ? -0.772 22.922 1.869 1 96.94 288 LEU A N 1
ATOM 2285 C CA . LEU A 1 288 ? -0.553 24.359 1.972 1 96.94 288 LEU A CA 1
ATOM 2286 C C . LEU A 1 288 ? 0.549 24.812 1.02 1 96.94 288 LEU A C 1
ATOM 2288 O O . LEU A 1 288 ? 0.294 25.578 0.083 1 96.94 288 LEU A O 1
ATOM 2292 N N . VAL A 1 289 ? 1.734 24.297 1.317 1 97.44 289 VAL A N 1
ATOM 2293 C CA . VAL A 1 289 ? 2.852 24.594 0.427 1 97.44 289 VAL A CA 1
ATOM 2294 C C . VAL A 1 289 ? 3.92 23.516 0.559 1 97.44 289 VAL A C 1
ATOM 2296 O O . VAL A 1 289 ? 4.168 23.016 1.656 1 97.44 289 VAL A O 1
ATOM 2299 N N . ARG A 1 290 ? 4.465 23.125 -0.504 1 97.19 290 ARG A N 1
ATOM 2300 C CA . ARG A 1 290 ? 5.59 22.203 -0.612 1 97.19 290 ARG A CA 1
ATOM 2301 C C . ARG A 1 290 ? 6.766 22.859 -1.333 1 97.19 290 ARG A C 1
ATOM 2303 O O . ARG A 1 290 ? 6.574 23.578 -2.316 1 97.19 290 ARG A O 1
ATOM 2310 N N . LEU A 1 291 ? 7.895 22.719 -0.804 1 98.19 291 LEU A N 1
ATOM 2311 C CA . LEU A 1 291 ? 9.141 23.109 -1.454 1 98.19 291 LEU A CA 1
ATOM 2312 C C . LEU A 1 291 ? 10.055 21.906 -1.652 1 98.19 291 LEU A C 1
ATOM 2314 O O . LEU A 1 291 ? 10.492 21.281 -0.68 1 98.19 291 LEU A O 1
ATOM 2318 N N . GLN A 1 292 ? 10.297 21.578 -2.863 1 95.56 292 GLN A N 1
ATOM 2319 C CA . GLN A 1 292 ? 11.172 20.469 -3.207 1 95.56 292 GLN A CA 1
ATOM 2320 C C . GLN A 1 292 ? 12.195 20.875 -4.262 1 95.56 292 GLN A C 1
ATOM 2322 O O . GLN A 1 292 ? 11.836 21.172 -5.402 1 95.56 292 GLN A O 1
ATOM 2327 N N . ASP A 1 293 ? 13.398 20.875 -3.867 1 93.5 293 ASP A N 1
ATOM 2328 C CA . ASP A 1 293 ? 14.508 21.172 -4.766 1 93.5 293 ASP A CA 1
ATOM 2329 C C . ASP A 1 293 ? 14.273 22.5 -5.492 1 93.5 293 ASP A C 1
ATOM 2331 O O . ASP A 1 293 ? 14.383 22.562 -6.719 1 93.5 293 ASP A O 1
ATOM 2335 N N . GLY A 1 294 ? 13.789 23.438 -4.738 1 96.31 294 GLY A N 1
ATOM 2336 C CA . GLY A 1 294 ? 13.633 24.797 -5.262 1 96.31 294 GLY A CA 1
ATOM 2337 C C . GLY A 1 294 ? 12.297 25.016 -5.941 1 96.31 294 GLY A C 1
ATOM 2338 O O . GLY A 1 294 ? 12 26.125 -6.387 1 96.31 294 GLY A O 1
ATOM 2339 N N . ARG A 1 295 ? 11.516 24.031 -6.023 1 97.31 295 ARG A N 1
ATOM 2340 C CA . ARG A 1 295 ? 10.211 24.156 -6.664 1 97.31 295 ARG A CA 1
ATOM 2341 C C . ARG A 1 295 ? 9.094 24.234 -5.625 1 97.31 295 ARG A C 1
ATOM 2343 O O . ARG A 1 295 ? 8.977 23.359 -4.766 1 97.31 295 ARG A O 1
ATOM 2350 N N . LEU A 1 296 ? 8.336 25.281 -5.734 1 98 296 LEU A N 1
ATOM 2351 C CA . LEU A 1 296 ? 7.195 25.5 -4.855 1 98 296 LEU A CA 1
ATOM 2352 C C . LEU A 1 296 ? 5.922 24.922 -5.465 1 98 296 LEU A C 1
ATOM 2354 O O . LEU A 1 296 ? 5.715 25.016 -6.676 1 98 296 LEU A O 1
ATOM 2358 N N . THR A 1 297 ? 5.113 24.328 -4.633 1 97.12 297 THR A N 1
ATOM 2359 C CA . THR A 1 297 ? 3.82 23.828 -5.082 1 97.12 297 THR A CA 1
ATOM 2360 C C . THR A 1 297 ? 2.742 24.094 -4.035 1 97.12 297 THR A C 1
ATOM 2362 O O . THR A 1 297 ? 2.957 23.891 -2.842 1 97.12 297 THR A O 1
ATOM 2365 N N . THR A 1 298 ? 1.651 24.641 -4.418 1 95.19 298 THR A N 1
ATOM 2366 C CA . THR A 1 298 ? 0.435 24.703 -3.613 1 95.19 298 THR A CA 1
ATOM 2367 C C . THR A 1 298 ? -0.737 24.062 -4.363 1 95.19 298 THR A C 1
ATOM 2369 O O . THR A 1 298 ? -0.702 23.953 -5.59 1 95.19 298 THR A O 1
ATOM 2372 N N . PHE A 1 299 ? -1.71 23.594 -3.625 1 91.12 299 PHE A N 1
ATOM 2373 C CA . PHE A 1 299 ? -2.779 22.797 -4.207 1 91.12 299 PHE A CA 1
ATOM 2374 C C . PHE A 1 299 ? -4.141 23.266 -3.707 1 91.12 299 PHE A C 1
ATOM 2376 O O . PHE A 1 299 ? -4.785 22.578 -2.91 1 91.12 299 PHE A O 1
ATOM 2383 N N . PRO A 1 300 ? -4.625 24.312 -4.324 1 90.75 300 PRO A N 1
ATOM 2384 C CA . PRO A 1 300 ? -5.941 24.797 -3.895 1 90.75 300 PRO A CA 1
ATOM 2385 C C . PRO A 1 300 ? -7.059 23.797 -4.191 1 90.75 300 PRO A C 1
ATOM 2387 O O . PRO A 1 300 ? -7.121 23.234 -5.293 1 90.75 300 PRO A O 1
ATOM 2390 N N . VAL A 1 301 ? -7.945 23.578 -3.203 1 86.5 301 VAL A N 1
ATOM 2391 C CA . VAL A 1 301 ? -9.086 22.672 -3.309 1 86.5 301 VAL A CA 1
ATOM 2392 C C . VAL A 1 301 ? -10.367 23.422 -2.939 1 86.5 301 VAL A C 1
ATOM 2394 O O . VAL A 1 301 ? -10.516 23.891 -1.809 1 86.5 301 VAL A O 1
ATOM 2397 N N . ALA A 1 302 ? -11.281 23.5 -3.896 1 83.31 302 ALA A N 1
ATOM 2398 C CA . ALA A 1 302 ? -12.586 24.109 -3.66 1 83.31 302 ALA A CA 1
ATOM 2399 C C . ALA A 1 302 ? -13.641 23.547 -4.613 1 83.31 302 ALA A C 1
ATOM 2401 O O . ALA A 1 302 ? -13.391 23.422 -5.816 1 83.31 302 ALA A O 1
ATOM 2402 N N . GLY A 1 303 ? -14.766 23.281 -4.008 1 85.31 303 GLY A N 1
ATOM 2403 C CA . GLY A 1 303 ? -15.805 22.594 -4.77 1 85.31 303 GLY A CA 1
ATOM 2404 C C . GLY A 1 303 ? -15.805 21.094 -4.566 1 85.31 303 GLY A C 1
ATOM 2405 O O . GLY A 1 303 ? -14.766 20.438 -4.672 1 85.31 303 GLY A O 1
ATOM 2406 N N . SER A 1 304 ? -17 20.609 -4.184 1 87.56 304 SER A N 1
ATOM 2407 C CA . SER A 1 304 ? -17.062 19.188 -3.842 1 87.56 304 SER A CA 1
ATOM 2408 C C . SER A 1 304 ? -18.406 18.594 -4.203 1 87.56 304 SER A C 1
ATOM 2410 O O . SER A 1 304 ? -19.391 19.312 -4.355 1 87.56 304 SER A O 1
ATOM 2412 N N . ARG A 1 305 ? -18.453 17.375 -4.527 1 89.88 305 ARG A N 1
ATOM 2413 C CA . ARG A 1 305 ? -19.641 16.531 -4.625 1 89.88 305 ARG A CA 1
ATOM 2414 C C . ARG A 1 305 ? -19.406 15.172 -3.975 1 89.88 305 ARG A C 1
ATOM 2416 O O . ARG A 1 305 ? -18.266 14.703 -3.896 1 89.88 305 ARG A O 1
ATOM 2423 N N . PRO A 1 306 ? -20.469 14.578 -3.447 1 87.5 306 PRO A N 1
ATOM 2424 C CA . PRO A 1 306 ? -20.297 13.203 -2.986 1 87.5 306 PRO A CA 1
ATOM 2425 C C . PRO A 1 306 ? -20.016 12.227 -4.125 1 87.5 306 PRO A C 1
ATOM 2427 O O . PRO A 1 306 ? -20.281 12.539 -5.289 1 87.5 306 PRO A O 1
ATOM 2430 N N . ARG A 1 307 ? -19.406 11.07 -3.797 1 87.12 307 ARG A N 1
ATOM 2431 C CA . ARG A 1 307 ? -19.219 10.016 -4.781 1 87.12 307 ARG A CA 1
ATOM 2432 C C . ARG A 1 307 ? -20.547 9.367 -5.16 1 87.12 307 ARG A C 1
ATOM 2434 O O . ARG A 1 307 ? -21.438 9.227 -4.324 1 87.12 307 ARG A O 1
ATOM 2441 N N . GLY A 1 308 ? -20.562 8.945 -6.41 1 88.56 308 GLY A N 1
ATOM 2442 C CA . GLY A 1 308 ? -21.766 8.266 -6.875 1 88.56 308 GLY A CA 1
ATOM 2443 C C . GLY A 1 308 ? -21.844 6.82 -6.422 1 88.56 308 GLY A C 1
ATOM 2444 O O . GLY A 1 308 ? -20.844 6.238 -6.004 1 88.56 308 GLY A O 1
ATOM 2445 N N . LYS A 1 309 ? -23.078 6.25 -6.5 1 82.06 309 LYS A N 1
ATOM 2446 C CA . LYS A 1 309 ? -23.312 4.859 -6.133 1 82.06 309 LYS A CA 1
ATOM 2447 C C . LYS A 1 309 ? -22.75 3.906 -7.18 1 82.06 309 LYS A C 1
ATOM 2449 O O . LYS A 1 309 ? -22.5 2.736 -6.887 1 82.06 309 LYS A O 1
ATOM 2454 N N . ASP A 1 310 ? -22.688 4.465 -8.328 1 81.75 310 ASP A N 1
ATOM 2455 C CA . ASP A 1 310 ? -22.078 3.74 -9.445 1 81.75 310 ASP A CA 1
ATOM 2456 C C . ASP A 1 310 ? -21.312 4.688 -10.367 1 81.75 310 ASP A C 1
ATOM 2458 O O . ASP A 1 310 ? -21.25 5.891 -10.117 1 81.75 310 ASP A O 1
ATOM 2462 N N . THR A 1 311 ? -20.688 4.109 -11.328 1 85.5 311 THR A N 1
ATOM 2463 C CA . THR A 1 311 ? -19.812 4.879 -12.211 1 85.5 311 THR A CA 1
ATOM 2464 C C . THR A 1 311 ? -20.609 5.957 -12.953 1 85.5 311 THR A C 1
ATOM 2466 O O . THR A 1 311 ? -20.125 7.074 -13.133 1 85.5 311 THR A O 1
ATOM 2469 N N . GLU A 1 312 ? -21.75 5.57 -13.328 1 87.94 312 GLU A N 1
ATOM 2470 C CA . GLU A 1 312 ? -22.562 6.508 -14.086 1 87.94 312 GLU A CA 1
ATOM 2471 C C . GLU A 1 312 ? -22.969 7.715 -13.242 1 87.94 312 GLU A C 1
ATOM 2473 O O . GLU A 1 312 ? -22.844 8.859 -13.68 1 87.94 312 GLU A O 1
ATOM 2478 N N . GLU A 1 313 ? -23.375 7.43 -12.023 1 91.38 313 GLU A N 1
ATOM 2479 C CA . GLU A 1 313 ? -23.75 8.508 -11.109 1 91.38 313 GLU A CA 1
ATOM 2480 C C . GLU A 1 313 ? -22.531 9.336 -10.711 1 91.38 313 GLU A C 1
ATOM 2482 O O . GLU A 1 313 ? -22.625 10.555 -10.555 1 91.38 313 GLU A O 1
ATOM 2487 N N . ASP A 1 314 ? -21.516 8.688 -10.555 1 91.44 314 ASP A N 1
ATOM 2488 C CA . ASP A 1 314 ? -20.281 9.367 -10.18 1 91.44 314 ASP A CA 1
ATOM 2489 C C . ASP A 1 314 ? -19.859 10.359 -11.266 1 91.44 314 ASP A C 1
ATOM 2491 O O . ASP A 1 314 ? -19.438 11.477 -10.961 1 91.44 314 ASP A O 1
ATOM 2495 N N . GLU A 1 315 ? -20 9.961 -12.469 1 91.81 315 GLU A N 1
ATOM 2496 C CA . GLU A 1 315 ? -19.656 10.812 -13.602 1 91.81 315 GLU A CA 1
ATOM 2497 C C . GLU A 1 315 ? -20.625 11.977 -13.734 1 91.81 315 GLU A C 1
ATOM 2499 O O . GLU A 1 315 ? -20.234 13.086 -14.094 1 91.81 315 GLU A O 1
ATOM 2504 N N . ALA A 1 316 ? -21.844 11.68 -13.461 1 93 316 ALA A N 1
ATOM 2505 C CA . ALA A 1 316 ? -22.844 12.742 -13.531 1 93 316 ALA A CA 1
ATOM 2506 C C . ALA A 1 316 ? -22.578 13.82 -12.484 1 93 316 ALA A C 1
ATOM 2508 O O . ALA A 1 316 ? -22.75 15.016 -12.758 1 93 316 ALA A O 1
ATOM 2509 N N . LEU A 1 317 ? -22.219 13.383 -11.375 1 93.19 317 LEU A N 1
ATOM 2510 C CA . LEU A 1 317 ? -21.922 14.312 -10.297 1 93.19 317 LEU A CA 1
ATOM 2511 C C . LEU A 1 317 ? -20.672 15.133 -10.633 1 93.19 317 LEU A C 1
ATOM 2513 O O . LEU A 1 317 ? -20.594 16.312 -10.312 1 93.19 317 LEU A O 1
ATOM 2517 N N . GLU A 1 318 ? -19.734 14.508 -11.227 1 92 318 GLU A N 1
ATOM 2518 C CA . GLU A 1 318 ? -18.547 15.227 -11.672 1 92 318 GLU A CA 1
ATOM 2519 C C . GLU A 1 318 ? -18.906 16.312 -12.68 1 92 318 GLU A C 1
ATOM 2521 O O . GLU A 1 318 ? -18.422 17.438 -12.586 1 92 318 GLU A O 1
ATOM 2526 N N . HIS A 1 319 ? -19.75 15.961 -13.594 1 92.31 319 HIS A N 1
ATOM 2527 C CA . HIS A 1 319 ? -20.188 16.906 -14.609 1 92.31 319 HIS A CA 1
ATOM 2528 C C . HIS A 1 319 ? -20.953 18.078 -13.984 1 92.31 319 HIS A C 1
ATOM 2530 O O . HIS A 1 319 ? -20.75 19.234 -14.367 1 92.31 319 HIS A O 1
ATOM 2536 N N . ASP A 1 320 ? -21.719 17.688 -13.062 1 92.94 320 ASP A N 1
ATOM 2537 C CA . ASP A 1 320 ? -22.469 18.719 -12.344 1 92.94 320 ASP A CA 1
ATOM 2538 C C . ASP A 1 320 ? -21.531 19.672 -11.625 1 92.94 320 ASP A C 1
ATOM 2540 O O . ASP A 1 320 ? -21.734 20.891 -11.648 1 92.94 320 ASP A O 1
ATOM 2544 N N . LEU A 1 321 ? -20.609 19.156 -11.031 1 91.25 321 LEU A N 1
ATOM 2545 C CA . LEU A 1 321 ? -19.641 19.953 -10.281 1 91.25 321 LEU A CA 1
ATOM 2546 C C . LEU A 1 321 ? -18.891 20.906 -11.203 1 91.25 321 LEU A C 1
ATOM 2548 O O . LEU A 1 321 ? -18.688 22.078 -10.867 1 91.25 321 LEU A O 1
ATOM 2552 N N . LEU A 1 322 ? -18.609 20.469 -12.367 1 92 322 LEU A N 1
ATOM 2553 C CA . LEU A 1 322 ? -17.797 21.25 -13.297 1 92 322 LEU A CA 1
ATOM 2554 C C . LEU A 1 322 ? -18.656 22.266 -14.039 1 92 322 LEU A C 1
ATOM 2556 O O . LEU A 1 322 ? -18.125 23.188 -14.672 1 92 322 LEU A O 1
ATOM 2560 N N . GLN A 1 323 ? -19.953 22.156 -13.844 1 90.44 323 GLN A N 1
ATOM 2561 C CA . GLN A 1 323 ? -20.859 23.109 -14.484 1 90.44 323 GLN A CA 1
ATOM 2562 C C . GLN A 1 323 ? -21.422 24.109 -13.469 1 90.44 323 GLN A C 1
ATOM 2564 O O . GLN A 1 323 ? -22.109 25.062 -13.844 1 90.44 323 GLN A O 1
ATOM 2569 N N . ASP A 1 324 ? -21.109 23.875 -12.297 1 88.75 324 ASP A N 1
ATOM 2570 C CA . ASP A 1 324 ? -21.609 24.766 -11.25 1 88.75 324 ASP A CA 1
ATOM 2571 C C . ASP A 1 324 ? -20.812 26.078 -11.242 1 88.75 324 ASP A C 1
ATOM 2573 O O . ASP A 1 324 ? -19.703 26.125 -10.703 1 88.75 324 ASP A O 1
ATOM 2577 N N . GLU A 1 325 ? -21.406 27.094 -11.609 1 84.88 325 GLU A N 1
ATOM 2578 C CA . GLU A 1 325 ? -20.734 28.375 -11.773 1 84.88 325 GLU A CA 1
ATOM 2579 C C . GLU A 1 325 ? -20.234 28.922 -10.438 1 84.88 325 GLU A C 1
ATOM 2581 O O . GLU A 1 325 ? -19.188 29.562 -10.367 1 84.88 325 GLU A O 1
ATOM 2586 N N . LYS A 1 326 ? -20.922 28.688 -9.477 1 78.44 326 LYS A N 1
ATOM 2587 C CA . LYS A 1 326 ? -20.531 29.172 -8.148 1 78.44 326 LYS A CA 1
ATOM 2588 C C . LYS A 1 326 ? -19.25 28.5 -7.676 1 78.44 326 LYS A C 1
ATOM 2590 O O . LYS A 1 326 ? -18.312 29.172 -7.246 1 78.44 326 LYS A O 1
ATOM 2595 N N . GLU A 1 327 ? -19.281 27.234 -7.824 1 85.56 327 GLU A N 1
ATOM 2596 C CA . GLU A 1 327 ? -18.125 26.469 -7.391 1 85.56 327 GLU A CA 1
ATOM 2597 C C . GLU A 1 327 ? -16.891 26.828 -8.219 1 85.56 327 GLU A C 1
ATOM 2599 O O . GLU A 1 327 ? -15.781 26.938 -7.68 1 85.56 327 GLU A O 1
ATOM 2604 N N . LEU A 1 328 ? -17.109 27.031 -9.445 1 87.88 328 LEU A N 1
ATOM 2605 C CA . LEU A 1 328 ? -16 27.328 -10.344 1 87.88 328 LEU A CA 1
ATOM 2606 C C . LEU A 1 328 ? -15.43 28.703 -10.07 1 87.88 328 LEU A C 1
ATOM 2608 O O . LEU A 1 328 ? -14.211 28.906 -10.102 1 87.88 328 LEU A O 1
ATOM 2612 N N . SER A 1 329 ? -16.297 29.641 -9.867 1 83.94 329 SER A N 1
ATOM 2613 C CA . SER A 1 329 ? -15.852 31 -9.57 1 83.94 329 SER A CA 1
ATOM 2614 C C . SER A 1 329 ? -15.047 31.047 -8.281 1 83.94 329 SER A C 1
ATOM 2616 O O . SER A 1 329 ? -14 31.703 -8.219 1 83.94 329 SER A O 1
ATOM 2618 N N . GLU A 1 330 ? -15.508 30.359 -7.32 1 84.06 330 GLU A N 1
ATOM 2619 C CA . GLU A 1 330 ? -14.789 30.281 -6.055 1 84.06 330 GLU A CA 1
ATOM 2620 C C . GLU A 1 330 ? -13.422 29.609 -6.238 1 84.06 330 GLU A C 1
ATOM 2622 O O . GLU A 1 330 ? -12.422 30.094 -5.707 1 84.06 330 GLU A O 1
ATOM 2627 N N . HIS A 1 331 ? -13.453 28.609 -6.973 1 89.25 331 HIS A N 1
ATOM 2628 C CA . HIS A 1 331 ? -12.203 27.875 -7.199 1 89.25 331 HIS A CA 1
ATOM 2629 C C . HIS A 1 331 ? -11.188 28.75 -7.922 1 89.25 331 HIS A C 1
ATOM 2631 O O . HIS A 1 331 ? -10.016 28.797 -7.539 1 89.25 331 HIS A O 1
ATOM 2637 N N . ASN A 1 332 ? -11.656 29.453 -8.906 1 89.75 332 ASN A N 1
ATOM 2638 C CA . ASN A 1 332 ? -10.781 30.328 -9.68 1 89.75 332 ASN A CA 1
ATOM 2639 C C . ASN A 1 332 ? -10.156 31.406 -8.812 1 89.75 332 ASN A C 1
ATOM 2641 O O . ASN A 1 332 ? -8.977 31.734 -8.969 1 89.75 332 ASN A O 1
ATOM 2645 N N . MET A 1 333 ? -10.914 31.922 -8.039 1 88.31 333 MET A N 1
ATOM 2646 C CA . MET A 1 333 ? -10.438 32.969 -7.145 1 88.31 333 MET A CA 1
ATOM 2647 C C . MET A 1 333 ? -9.328 32.438 -6.242 1 88.31 333 MET A C 1
ATOM 2649 O O . MET A 1 333 ? -8.336 33.125 -6.012 1 88.31 333 MET A O 1
ATOM 2653 N N . LEU A 1 334 ? -9.5 31.297 -5.824 1 88.81 334 LEU A N 1
ATOM 2654 C CA . LEU A 1 334 ? -8.523 30.719 -4.902 1 88.81 334 LEU A CA 1
ATOM 2655 C C . LEU A 1 334 ? -7.242 30.344 -5.633 1 88.81 334 LEU A C 1
ATOM 2657 O O . LEU A 1 334 ? -6.152 30.406 -5.062 1 88.81 334 LEU A O 1
ATOM 2661 N N . VAL A 1 335 ? -7.367 29.922 -6.871 1 92.19 335 VAL A N 1
ATOM 2662 C CA . VAL A 1 335 ? -6.195 29.656 -7.703 1 92.19 335 VAL A CA 1
ATOM 2663 C C . VAL A 1 335 ? -5.395 30.953 -7.887 1 92.19 335 VAL A C 1
ATOM 2665 O O . VAL A 1 335 ? -4.168 30.953 -7.777 1 92.19 335 VAL A O 1
ATOM 2668 N N . ASP A 1 336 ? -6.129 32.031 -8.078 1 92.44 336 ASP A N 1
ATOM 2669 C CA . ASP A 1 336 ? -5.477 33.312 -8.266 1 92.44 336 ASP A CA 1
ATOM 2670 C C . ASP A 1 336 ? -4.77 33.75 -6.984 1 92.44 336 ASP A C 1
ATOM 2672 O O . ASP A 1 336 ? -3.682 34.344 -7.043 1 92.44 336 ASP A O 1
ATOM 2676 N N . LEU A 1 337 ? -5.402 33.562 -5.992 1 92 337 LEU A N 1
ATOM 2677 C CA . LEU A 1 337 ? -4.777 33.875 -4.711 1 92 337 LEU A CA 1
ATOM 2678 C C . LEU A 1 337 ? -3.516 33.031 -4.5 1 92 337 LEU A C 1
ATOM 2680 O O . LEU A 1 337 ? -2.516 33.531 -3.984 1 92 337 LEU A O 1
ATOM 2684 N N . GLY A 1 338 ? -3.564 31.781 -4.82 1 92.88 338 GLY A N 1
ATOM 2685 C CA . GLY A 1 338 ? -2.391 30.922 -4.75 1 92.88 338 GLY A CA 1
ATOM 2686 C C . GLY A 1 338 ? -1.245 31.422 -5.617 1 92.88 338 GLY A C 1
ATOM 2687 O O . GLY A 1 338 ? -0.087 31.406 -5.195 1 92.88 338 GLY A O 1
ATOM 2688 N N . ARG A 1 339 ? -1.604 31.828 -6.773 1 95 339 ARG A N 1
ATOM 2689 C CA . ARG A 1 339 ? -0.607 32.406 -7.676 1 95 339 ARG A CA 1
ATOM 2690 C C . ARG A 1 339 ? 0.047 33.625 -7.059 1 95 339 ARG A C 1
ATOM 2692 O O . ARG A 1 339 ? 1.264 33.812 -7.145 1 95 339 ARG A O 1
ATOM 2699 N N . ASN A 1 340 ? -0.768 34.406 -6.508 1 94.06 340 ASN A N 1
ATOM 2700 C CA . ASN A 1 340 ? -0.27 35.625 -5.883 1 94.06 340 ASN A CA 1
ATOM 2701 C C . ASN A 1 340 ? 0.644 35.312 -4.699 1 94.06 340 ASN A C 1
ATOM 2703 O O . ASN A 1 340 ? 1.711 35.938 -4.562 1 94.06 340 ASN A O 1
ATOM 2707 N N . ASP A 1 341 ? 0.229 34.469 -3.887 1 94.75 341 ASP A N 1
ATOM 2708 C CA . ASP A 1 341 ? 1.01 34.125 -2.707 1 94.75 341 ASP A CA 1
ATOM 2709 C C . ASP A 1 341 ? 2.377 33.562 -3.104 1 94.75 341 ASP A C 1
ATOM 2711 O O . ASP A 1 341 ? 3.4 33.969 -2.549 1 94.75 341 ASP A O 1
ATOM 2715 N N . LEU A 1 342 ? 2.41 32.656 -4.031 1 96.31 342 LEU A N 1
ATOM 2716 C CA . LEU A 1 342 ? 3.678 32.062 -4.469 1 96.31 342 LEU A CA 1
ATOM 2717 C C . LEU A 1 342 ? 4.512 33.094 -5.219 1 96.31 342 LEU A C 1
ATOM 2719 O O . LEU A 1 342 ? 5.746 33.031 -5.184 1 96.31 342 LEU A O 1
ATOM 2723 N N . GLY A 1 343 ? 3.836 33.938 -5.918 1 96.12 343 GLY A N 1
ATOM 2724 C CA . GLY A 1 343 ? 4.516 34.969 -6.707 1 96.12 343 GLY A CA 1
ATOM 2725 C C . GLY A 1 343 ? 5.422 35.844 -5.879 1 96.12 343 GLY A C 1
ATOM 2726 O O . GLY A 1 343 ? 6.449 36.344 -6.367 1 96.12 343 GLY A O 1
ATOM 2727 N N . ARG A 1 344 ? 5.07 36.031 -4.684 1 94.56 344 ARG A N 1
ATOM 2728 C CA . ARG A 1 344 ? 5.816 36.906 -3.793 1 94.56 344 ARG A CA 1
ATOM 2729 C C . ARG A 1 344 ? 7.207 36.344 -3.512 1 94.56 344 ARG A C 1
ATOM 2731 O O . ARG A 1 344 ? 8.125 37.094 -3.17 1 94.56 344 ARG A O 1
ATOM 2738 N N . ILE A 1 345 ? 7.348 35.094 -3.662 1 97.31 345 ILE A N 1
ATOM 2739 C CA . ILE A 1 345 ? 8.617 34.5 -3.252 1 97.31 345 ILE A CA 1
ATOM 2740 C C . ILE A 1 345 ? 9.203 33.688 -4.402 1 97.31 345 ILE A C 1
ATOM 2742 O O . ILE A 1 345 ? 10.141 32.906 -4.207 1 97.31 345 ILE A O 1
ATOM 2746 N N . SER A 1 346 ? 8.672 33.781 -5.5 1 98.06 346 SER A N 1
ATOM 2747 C CA . SER A 1 346 ? 9.133 33.031 -6.66 1 98.06 346 SER A CA 1
ATOM 2748 C C . SER A 1 346 ? 9.906 33.938 -7.629 1 98.06 346 SER A C 1
ATOM 2750 O O . SER A 1 346 ? 9.734 35.156 -7.633 1 98.06 346 SER A O 1
ATOM 2752 N N . ARG A 1 347 ? 10.703 33.281 -8.445 1 97.81 347 ARG A N 1
ATOM 2753 C CA . ARG A 1 347 ? 11.367 33.969 -9.547 1 97.81 347 ARG A CA 1
ATOM 2754 C C . ARG A 1 347 ? 10.344 34.5 -10.539 1 97.81 347 ARG A C 1
ATOM 2756 O O . ARG A 1 347 ? 9.344 33.844 -10.836 1 97.81 347 ARG A O 1
ATOM 2763 N N . PHE A 1 348 ? 10.711 35.688 -11.008 1 94.81 348 PHE A N 1
ATOM 2764 C CA . PHE A 1 348 ? 9.805 36.375 -11.93 1 94.81 348 PHE A CA 1
ATOM 2765 C C . PHE A 1 348 ? 9.5 35.469 -13.133 1 94.81 348 PHE A C 1
ATOM 2767 O O . PHE A 1 348 ? 10.414 34.906 -13.727 1 94.81 348 PHE A O 1
ATOM 2774 N N . GLY A 1 349 ? 8.227 35.25 -13.398 1 95 349 GLY A N 1
ATOM 2775 C CA . GLY A 1 349 ? 7.793 34.531 -14.578 1 95 349 GLY A CA 1
ATOM 2776 C C . GLY A 1 349 ? 7.746 33.031 -14.367 1 95 349 GLY A C 1
ATOM 2777 O O . GLY A 1 349 ? 7.414 32.281 -15.289 1 95 349 GLY A O 1
ATOM 2778 N N . SER A 1 350 ? 8.016 32.562 -13.133 1 96.62 350 SER A N 1
ATOM 2779 C CA . SER A 1 350 ? 8.125 31.125 -12.93 1 96.62 350 SER A CA 1
ATOM 2780 C C . SER A 1 350 ? 6.816 30.547 -12.414 1 96.62 350 SER A C 1
ATOM 2782 O O . SER A 1 350 ? 6.613 29.328 -12.461 1 96.62 350 SER A O 1
ATOM 2784 N N . VAL A 1 351 ? 5.922 31.344 -11.961 1 97.19 351 VAL A N 1
ATOM 2785 C CA . VAL A 1 351 ? 4.676 30.859 -11.375 1 97.19 351 VAL A CA 1
ATOM 2786 C C . VAL A 1 351 ? 3.729 30.406 -12.492 1 97.19 351 VAL A C 1
ATOM 2788 O O . VAL A 1 351 ? 3.498 31.141 -13.453 1 97.19 351 VAL A O 1
ATOM 2791 N N . GLU A 1 352 ? 3.195 29.25 -12.398 1 97.06 352 GLU A N 1
ATOM 2792 C CA . GLU A 1 352 ? 2.295 28.688 -13.406 1 97.06 352 GLU A CA 1
ATOM 2793 C C . GLU A 1 352 ? 1.274 27.75 -12.773 1 97.06 352 GLU A C 1
ATOM 2795 O O . GLU A 1 352 ? 1.546 27.141 -11.742 1 97.06 352 GLU A O 1
ATOM 2800 N N . VAL A 1 353 ? 0.111 27.75 -13.352 1 95.94 353 VAL A N 1
ATOM 2801 C CA . VAL A 1 353 ? -0.883 26.734 -13.016 1 95.94 353 VAL A CA 1
ATOM 2802 C C . VAL A 1 353 ? -0.641 25.469 -13.852 1 95.94 353 VAL A C 1
ATOM 2804 O O . VAL A 1 353 ? -1.031 25.406 -15.016 1 95.94 353 VAL A O 1
ATOM 2807 N N . THR A 1 354 ? -0.106 24.453 -13.281 1 93.75 354 THR A N 1
ATOM 2808 C CA . THR A 1 354 ? 0.31 23.266 -14.016 1 93.75 354 THR A CA 1
ATOM 2809 C C . THR A 1 354 ? -0.86 22.297 -14.195 1 93.75 354 THR A C 1
ATOM 2811 O O . THR A 1 354 ? -0.881 21.516 -15.148 1 93.75 354 THR A O 1
ATOM 2814 N N . LYS A 1 355 ? -1.77 22.266 -13.273 1 91.5 355 LYS A N 1
ATOM 2815 C CA . LYS A 1 355 ? -3.037 21.547 -13.359 1 91.5 355 LYS A CA 1
ATOM 2816 C C . LYS A 1 355 ? -4.207 22.438 -12.977 1 91.5 355 LYS A C 1
ATOM 2818 O O . LYS A 1 355 ? -4.184 23.094 -11.93 1 91.5 355 LYS A O 1
ATOM 2823 N N . TYR A 1 356 ? -5.18 22.469 -13.875 1 92.12 356 TYR A N 1
ATOM 2824 C CA . TYR A 1 356 ? -6.285 23.391 -13.648 1 92.12 356 TYR A CA 1
ATOM 2825 C C . TYR A 1 356 ? -7.613 22.656 -13.578 1 92.12 356 TYR A C 1
ATOM 2827 O O . TYR A 1 356 ? -7.953 21.891 -14.492 1 92.12 356 TYR A O 1
ATOM 2835 N N . MET A 1 357 ? -8.273 22.719 -12.492 1 91.5 357 MET A N 1
ATOM 2836 C CA . MET A 1 357 ? -9.625 22.219 -12.266 1 91.5 357 MET A CA 1
ATOM 2837 C C . MET A 1 357 ? -9.711 20.719 -12.531 1 91.5 357 MET A C 1
ATOM 2839 O O . MET A 1 357 ? -10.586 20.266 -13.273 1 91.5 357 MET A O 1
ATOM 2843 N N . MET A 1 358 ? -8.812 20.109 -11.977 1 89.5 358 MET A N 1
ATOM 2844 C CA . MET A 1 358 ? -8.852 18.656 -12.031 1 89.5 358 MET A CA 1
ATOM 2845 C C . MET A 1 358 ? -9.766 18.094 -10.945 1 89.5 358 MET A C 1
ATOM 2847 O O . MET A 1 358 ? -9.828 18.625 -9.836 1 89.5 358 MET A O 1
ATOM 2851 N N . ILE A 1 359 ? -10.5 17.016 -11.305 1 89.25 359 ILE A N 1
ATOM 2852 C CA . ILE A 1 359 ? -11.336 16.344 -10.312 1 89.25 359 ILE A CA 1
ATOM 2853 C C . ILE A 1 359 ? -10.523 15.25 -9.609 1 89.25 359 ILE A C 1
ATOM 2855 O O . ILE A 1 359 ? -9.977 14.359 -10.25 1 89.25 359 ILE A O 1
ATOM 2859 N N . HIS A 1 360 ? -10.375 15.391 -8.359 1 85.81 360 HIS A N 1
ATOM 2860 C CA . HIS A 1 360 ? -9.781 14.344 -7.539 1 85.81 360 HIS A CA 1
ATOM 2861 C C . HIS A 1 360 ? -10.844 13.555 -6.793 1 85.81 360 HIS A C 1
ATOM 2863 O O . HIS A 1 360 ? -11.594 14.109 -5.988 1 85.81 360 HIS A O 1
ATOM 2869 N N . ARG A 1 361 ? -10.875 12.227 -7.082 1 83.56 361 ARG A N 1
ATOM 2870 C CA . ARG A 1 361 ? -11.859 11.352 -6.477 1 83.56 361 ARG A CA 1
ATOM 2871 C C . ARG A 1 361 ? -11.289 10.641 -5.25 1 83.56 361 ARG A C 1
ATOM 2873 O O . ARG A 1 361 ? -10.266 9.961 -5.34 1 83.56 361 ARG A O 1
ATOM 2880 N N . TYR A 1 362 ? -11.938 10.914 -4.125 1 76.38 362 TYR A N 1
ATOM 2881 C CA . TYR A 1 362 ? -11.633 10.188 -2.898 1 76.38 362 TYR A CA 1
ATOM 2882 C C . TYR A 1 362 ? -12.719 9.156 -2.596 1 76.38 362 TYR A C 1
ATOM 2884 O O . TYR A 1 362 ? -13.555 8.852 -3.451 1 76.38 362 TYR A O 1
ATOM 2892 N N . SER A 1 363 ? -12.68 8.453 -1.491 1 70.81 363 SER A N 1
ATOM 2893 C CA . SER A 1 363 ? -13.586 7.352 -1.183 1 70.81 363 SER A CA 1
ATOM 2894 C C . SER A 1 363 ? -15.031 7.828 -1.113 1 70.81 363 SER A C 1
ATOM 2896 O O . SER A 1 363 ? -15.938 7.145 -1.584 1 70.81 363 SER A O 1
ATOM 2898 N N . LYS A 1 364 ? -15.258 9.07 -0.436 1 73.69 364 LYS A N 1
ATOM 2899 C CA . LYS A 1 364 ? -16.641 9.484 -0.176 1 73.69 364 LYS A CA 1
ATOM 2900 C C . LYS A 1 364 ? -16.953 10.805 -0.868 1 73.69 364 LYS A C 1
ATOM 2902 O O . LYS A 1 364 ? -18.109 11.195 -0.974 1 73.69 364 LYS A O 1
ATOM 2907 N N . ILE A 1 365 ? -15.898 11.414 -1.401 1 81.31 365 ILE A N 1
ATOM 2908 C CA . ILE A 1 365 ? -16.094 12.781 -1.876 1 81.31 365 ILE A CA 1
ATOM 2909 C C . ILE A 1 365 ? -15.156 13.062 -3.045 1 81.31 365 ILE A C 1
ATOM 2911 O O . ILE A 1 365 ? -14.141 12.383 -3.211 1 81.31 365 ILE A O 1
ATOM 2915 N N . MET A 1 366 ? -15.609 13.898 -3.957 1 87.88 366 MET A N 1
ATOM 2916 C CA . MET A 1 366 ? -14.727 14.398 -5.004 1 87.88 366 MET A CA 1
ATOM 2917 C C . MET A 1 366 ? -14.578 15.914 -4.902 1 87.88 366 MET A C 1
ATOM 2919 O O . MET A 1 366 ? -15.5 16.609 -4.477 1 87.88 366 MET A O 1
ATOM 2923 N N . HIS A 1 367 ? -13.391 16.422 -5.227 1 88.44 367 HIS A N 1
ATOM 2924 C CA . HIS A 1 367 ? -13.086 17.844 -5.148 1 88.44 367 HIS A CA 1
ATOM 2925 C C . HIS A 1 367 ? -12.531 18.359 -6.477 1 88.44 367 HIS A C 1
ATOM 2927 O O . HIS A 1 367 ? -11.914 17.609 -7.23 1 88.44 367 HIS A O 1
ATOM 2933 N N . ILE A 1 368 ? -12.789 19.625 -6.777 1 90.69 368 ILE A N 1
ATOM 2934 C CA . ILE A 1 368 ? -12.023 20.312 -7.809 1 90.69 368 ILE A CA 1
ATOM 2935 C C . ILE A 1 368 ? -10.672 20.75 -7.246 1 90.69 368 ILE A C 1
ATOM 2937 O O . ILE A 1 368 ? -10.609 21.375 -6.184 1 90.69 368 ILE A O 1
ATOM 2941 N N . CYS A 1 369 ? -9.617 20.375 -7.941 1 90.62 369 CYS A N 1
ATOM 2942 C CA . CYS A 1 369 ? -8.273 20.703 -7.477 1 90.62 369 CYS A CA 1
ATOM 2943 C C . CYS A 1 369 ? -7.457 21.344 -8.594 1 90.62 369 CYS A C 1
ATOM 2945 O O . CYS A 1 369 ? -7.645 21.031 -9.766 1 90.62 369 CYS A O 1
ATOM 2947 N N . SER A 1 370 ? -6.617 22.25 -8.219 1 93.5 370 SER A N 1
ATOM 2948 C CA . SER A 1 370 ? -5.629 22.828 -9.125 1 93.5 370 SER A CA 1
ATOM 2949 C C . SER A 1 370 ? -4.238 22.844 -8.5 1 93.5 370 SER A C 1
ATOM 2951 O O . SER A 1 370 ? -4.102 22.641 -7.289 1 93.5 370 SER A O 1
ATOM 2953 N N . GLN A 1 371 ? -3.293 22.953 -9.328 1 94.19 371 GLN A N 1
ATOM 2954 C CA . GLN A 1 371 ? -1.906 22.969 -8.875 1 94.19 371 GLN A CA 1
ATOM 2955 C C . GLN A 1 371 ? -1.178 24.203 -9.375 1 94.19 371 GLN A C 1
ATOM 2957 O O . GLN A 1 371 ? -1.192 24.5 -10.57 1 94.19 371 GLN A O 1
ATOM 2962 N N . VAL A 1 372 ? -0.674 24.953 -8.453 1 96.06 372 VAL A N 1
ATOM 2963 C CA . VAL A 1 372 ? 0.126 26.125 -8.773 1 96.06 372 VAL A CA 1
ATOM 2964 C C . VAL A 1 372 ? 1.583 25.891 -8.383 1 96.06 372 VAL A C 1
ATOM 2966 O O . VAL A 1 372 ? 1.87 25.469 -7.266 1 96.06 372 VAL A O 1
ATOM 2969 N N . GLU A 1 373 ? 2.469 26.125 -9.266 1 97.62 373 GLU A N 1
ATOM 2970 C CA . GLU A 1 373 ? 3.885 25.875 -9.016 1 97.62 373 GLU A CA 1
ATOM 2971 C C . GLU A 1 373 ? 4.73 27.094 -9.383 1 97.62 373 GLU A C 1
ATOM 2973 O O . GLU A 1 373 ? 4.281 27.969 -10.117 1 97.62 373 GLU A O 1
ATOM 2978 N N . GLY A 1 374 ? 5.875 27.219 -8.828 1 97.56 374 GLY A N 1
ATOM 2979 C CA . GLY A 1 374 ? 6.875 28.234 -9.133 1 97.56 374 GLY A CA 1
ATOM 2980 C C . GLY A 1 374 ? 8.258 27.891 -8.617 1 97.56 374 GLY A C 1
ATOM 2981 O O . GLY A 1 374 ? 8.406 26.984 -7.777 1 97.56 374 GLY A O 1
ATOM 2982 N N . SER A 1 375 ? 9.219 28.547 -9.203 1 98.25 375 SER A N 1
ATOM 2983 C CA . SER A 1 375 ? 10.586 28.391 -8.711 1 98.25 375 SER A CA 1
ATOM 2984 C C . SER A 1 375 ? 10.906 29.438 -7.641 1 98.25 375 SER A C 1
ATOM 2986 O O . SER A 1 375 ? 10.773 30.641 -7.879 1 98.25 375 SER A O 1
ATOM 2988 N N . ILE A 1 376 ? 11.344 29 -6.527 1 98.38 376 ILE A N 1
ATOM 2989 C CA . ILE A 1 376 ? 11.594 29.906 -5.41 1 98.38 376 ILE A CA 1
ATOM 2990 C C . ILE A 1 376 ? 12.75 30.844 -5.758 1 98.38 376 ILE A C 1
ATOM 2992 O O . ILE A 1 376 ? 13.688 30.453 -6.453 1 98.38 376 ILE A O 1
ATOM 2996 N N . ARG A 1 377 ? 12.711 32.031 -5.254 1 98.12 377 ARG A N 1
ATOM 2997 C CA . ARG A 1 377 ? 13.812 32.969 -5.402 1 98.12 377 ARG A CA 1
ATOM 2998 C C . ARG A 1 377 ? 15.047 32.5 -4.648 1 98.12 377 ARG A C 1
ATOM 3000 O O . ARG A 1 377 ? 14.93 31.844 -3.615 1 98.12 377 ARG A O 1
ATOM 3007 N N . GLN A 1 378 ? 16.172 32.969 -5.047 1 96.06 378 GLN A N 1
ATOM 3008 C CA . GLN A 1 378 ? 17.438 32.562 -4.457 1 96.06 378 GLN A CA 1
ATOM 3009 C C . GLN A 1 378 ? 17.609 33.094 -3.043 1 96.06 378 GLN A C 1
ATOM 3011 O O . GLN A 1 378 ? 18.297 32.5 -2.217 1 96.06 378 GLN A O 1
ATOM 3016 N N . ASP A 1 379 ? 16.953 34.219 -2.754 1 97 379 ASP A N 1
ATOM 3017 C CA . ASP A 1 379 ? 17.109 34.844 -1.453 1 97 379 ASP A CA 1
ATOM 3018 C C . ASP A 1 379 ? 16.031 34.406 -0.482 1 97 379 ASP A C 1
ATOM 3020 O O . ASP A 1 379 ? 15.883 34.938 0.608 1 97 379 ASP A O 1
ATOM 3024 N N . LYS A 1 380 ? 15.219 33.469 -0.859 1 97.81 380 LYS A N 1
ATOM 3025 C CA . LYS A 1 380 ? 14.117 32.969 -0.038 1 97.81 380 LYS A CA 1
ATOM 3026 C C . LYS A 1 380 ? 14.328 31.5 0.33 1 97.81 380 LYS A C 1
ATOM 3028 O O . LYS A 1 380 ? 15.133 30.797 -0.295 1 97.81 380 LYS A O 1
ATOM 3033 N N . ASP A 1 381 ? 13.703 31.094 1.39 1 97.5 381 ASP A N 1
ATOM 3034 C CA . ASP A 1 381 ? 13.805 29.703 1.846 1 97.5 381 ASP A CA 1
ATOM 3035 C C . ASP A 1 381 ? 12.438 29.156 2.221 1 97.5 381 ASP A C 1
ATOM 3037 O O . ASP A 1 381 ? 11.406 29.766 1.918 1 97.5 381 ASP A O 1
ATOM 3041 N N . ALA A 1 382 ? 12.469 27.984 2.783 1 97.81 382 ALA A N 1
ATOM 3042 C CA . ALA A 1 382 ? 11.234 27.266 3.098 1 97.81 382 ALA A CA 1
ATOM 3043 C C . ALA A 1 382 ? 10.383 28.047 4.094 1 97.81 382 ALA A C 1
ATOM 3045 O O . ALA A 1 382 ? 9.156 28.016 4.035 1 97.81 382 ALA A O 1
ATOM 3046 N N . LEU A 1 383 ? 10.984 28.734 5.035 1 98.31 383 LEU A N 1
ATOM 3047 C CA . LEU A 1 383 ? 10.25 29.469 6.051 1 98.31 383 LEU A CA 1
ATOM 3048 C C . LEU A 1 383 ? 9.578 30.703 5.441 1 98.31 383 LEU A C 1
ATOM 3050 O O . LEU A 1 383 ? 8.5 31.109 5.887 1 98.31 383 LEU A O 1
ATOM 3054 N N . ASP A 1 384 ? 10.18 31.234 4.367 1 97.88 384 ASP A N 1
ATOM 3055 C CA . ASP A 1 384 ? 9.516 32.281 3.611 1 97.88 384 ASP A CA 1
ATOM 3056 C C . ASP A 1 384 ? 8.227 31.766 2.967 1 97.88 384 ASP A C 1
ATOM 3058 O O . ASP A 1 384 ? 7.254 32.5 2.832 1 97.88 384 ASP A O 1
ATOM 3062 N N . ALA A 1 385 ? 8.305 30.547 2.541 1 98.06 385 ALA A N 1
ATOM 3063 C CA . ALA A 1 385 ? 7.133 29.953 1.91 1 98.06 385 ALA A CA 1
ATOM 3064 C C . ALA A 1 385 ? 5.973 29.859 2.895 1 98.06 385 ALA A C 1
ATOM 3066 O O . ALA A 1 385 ? 4.828 30.156 2.549 1 98.06 385 ALA A O 1
ATOM 3067 N N . ILE A 1 386 ? 6.227 29.484 4.105 1 97.62 386 ILE A N 1
ATOM 3068 C CA . ILE A 1 386 ? 5.203 29.422 5.141 1 97.62 386 ILE A CA 1
ATOM 3069 C C . ILE A 1 386 ? 4.602 30.812 5.359 1 97.62 386 ILE A C 1
ATOM 3071 O O . ILE A 1 386 ? 3.381 30.969 5.379 1 97.62 386 ILE A O 1
ATOM 3075 N N . GLU A 1 387 ? 5.469 31.734 5.484 1 96.5 387 GLU A N 1
ATOM 3076 C CA . GLU A 1 387 ? 5.039 33.094 5.766 1 96.5 387 GLU A CA 1
ATOM 3077 C C . GLU A 1 387 ? 4.188 33.656 4.625 1 96.5 387 GLU A C 1
ATOM 3079 O O . GLU A 1 387 ? 3.211 34.375 4.867 1 96.5 387 GLU A O 1
ATOM 3084 N N . ALA A 1 388 ? 4.52 33.312 3.453 1 95.75 388 ALA A N 1
ATOM 3085 C CA . ALA A 1 388 ? 3.871 33.875 2.273 1 95.75 388 ALA A CA 1
ATOM 3086 C C . ALA A 1 388 ? 2.482 33.281 2.066 1 95.75 388 ALA A C 1
ATOM 3088 O O . ALA A 1 388 ? 1.57 33.969 1.594 1 95.75 388 ALA A O 1
ATOM 3089 N N . VAL A 1 389 ? 2.33 32.062 2.404 1 95.81 389 VAL A N 1
ATOM 3090 C CA . VAL A 1 389 ? 1.126 31.359 1.973 1 95.81 389 VAL A CA 1
ATOM 3091 C C . VAL A 1 389 ? 0.14 31.266 3.135 1 95.81 389 VAL A C 1
ATOM 3093 O O . VAL A 1 389 ? -1.075 31.219 2.924 1 95.81 389 VAL A O 1
ATOM 3096 N N . LEU A 1 390 ? 0.584 31.312 4.328 1 94.88 390 LEU A N 1
ATOM 3097 C CA . LEU A 1 390 ? -0.26 31.141 5.504 1 94.88 390 LEU A CA 1
ATOM 3098 C C . LEU A 1 390 ? -0.976 32.438 5.855 1 94.88 390 LEU A C 1
ATOM 3100 O O . LEU A 1 390 ? -0.346 33.5 5.941 1 94.88 390 LEU A O 1
ATOM 3104 N N . PRO A 1 391 ? -2.232 32.406 6.035 1 95.62 391 PRO A N 1
ATOM 3105 C CA . PRO A 1 391 ? -3.137 31.281 5.824 1 95.62 391 PRO A CA 1
ATOM 3106 C C . PRO A 1 391 ? -3.535 31.109 4.359 1 95.62 391 PRO A C 1
ATOM 3108 O O . PRO A 1 391 ? -3.449 32.062 3.576 1 95.62 391 PRO A O 1
ATOM 3111 N N . ALA A 1 392 ? -3.895 29.922 4.09 1 94.69 392 ALA A N 1
ATOM 3112 C CA . ALA A 1 392 ? -4.41 29.688 2.742 1 94.69 392 ALA A CA 1
ATOM 3113 C C . ALA A 1 392 ? -5.688 30.484 2.496 1 94.69 392 ALA A C 1
ATOM 3115 O O . ALA A 1 392 ? -6.48 30.703 3.416 1 94.69 392 ALA A O 1
ATOM 3116 N N . GLY A 1 393 ? -5.875 30.875 1.263 1 92.25 393 GLY A N 1
ATOM 3117 C CA . GLY A 1 393 ? -7.121 31.531 0.899 1 92.25 393 GLY A CA 1
ATOM 3118 C C . GLY A 1 393 ? -8.352 30.703 1.24 1 92.25 393 GLY A C 1
ATOM 3119 O O . GLY A 1 393 ? -9.398 31.266 1.582 1 92.25 393 GLY A O 1
ATOM 3120 N N . THR A 1 394 ? -8.203 29.453 1.181 1 91.81 394 THR A N 1
ATOM 3121 C CA . THR A 1 394 ? -9.312 28.547 1.448 1 91.81 394 THR A CA 1
ATOM 3122 C C . THR A 1 394 ? -9.672 28.547 2.932 1 91.81 394 THR A C 1
ATOM 3124 O O . THR A 1 394 ? -10.695 27.984 3.328 1 91.81 394 THR A O 1
ATOM 3127 N N . LEU A 1 395 ? -8.859 29.219 3.754 1 94.75 395 LEU A N 1
ATOM 3128 C CA . LEU A 1 395 ? -9.148 29.297 5.184 1 94.75 395 LEU A CA 1
ATOM 3129 C C . LEU A 1 395 ? -9.234 30.75 5.633 1 94.75 395 LEU A C 1
ATOM 3131 O O . LEU A 1 395 ? -9.391 31.031 6.824 1 94.75 395 LEU A O 1
ATOM 3135 N N . SER A 1 396 ? -9.062 31.656 4.773 1 94.94 396 SER A N 1
ATOM 3136 C CA . SER A 1 396 ? -9.195 33.094 5.07 1 94.94 396 SER A CA 1
ATOM 3137 C C . SER A 1 396 ? -10.25 33.75 4.18 1 94.94 396 SER A C 1
ATOM 3139 O O . SER A 1 396 ? -11.414 33.844 4.57 1 94.94 396 SER A O 1
ATOM 3141 N N . GLY A 1 397 ? -9.969 33.875 2.934 1 93.5 397 GLY A N 1
ATOM 3142 C CA . GLY A 1 397 ? -10.82 34.531 1.972 1 93.5 397 GLY A CA 1
ATOM 3143 C C . GLY A 1 397 ? -10.055 35.469 1.054 1 93.5 397 GLY A C 1
ATOM 3144 O O . GLY A 1 397 ? -8.836 35.375 0.917 1 93.5 397 GLY A O 1
ATOM 3145 N N . ALA A 1 398 ? -10.875 36.219 0.473 1 92.25 398 ALA A N 1
ATOM 3146 C CA . ALA A 1 398 ? -10.289 37.156 -0.51 1 92.25 398 ALA A CA 1
ATOM 3147 C C . ALA A 1 398 ? -11 38.5 -0.496 1 92.25 398 ALA A C 1
ATOM 3149 O O . ALA A 1 398 ? -12.234 38.562 -0.522 1 92.25 398 ALA A O 1
ATOM 3150 N N . PRO A 1 399 ? -10.18 39.656 -0.554 1 94.12 399 PRO A N 1
ATOM 3151 C CA . PRO A 1 399 ? -8.734 39.75 -0.325 1 94.12 399 PRO A CA 1
ATOM 3152 C C . PRO A 1 399 ? -8.312 39.25 1.052 1 94.12 399 PRO A C 1
ATOM 3154 O O . PRO A 1 399 ? -9.008 39.469 2.041 1 94.12 399 PRO A O 1
ATOM 3157 N N . LYS A 1 400 ? -7.16 38.656 1.215 1 94 400 LYS A N 1
ATOM 3158 C CA . LYS A 1 400 ? -6.73 37.875 2.363 1 94 400 LYS A CA 1
ATOM 3159 C C . LYS A 1 400 ? -6.707 38.719 3.635 1 94 400 LYS A C 1
ATOM 3161 O O . LYS A 1 400 ? -7.309 38.344 4.645 1 94 400 LYS A O 1
ATOM 3166 N N . ILE A 1 401 ? -6.133 39.906 3.596 1 94.94 401 ILE A N 1
ATOM 3167 C CA . ILE A 1 401 ? -5.93 40.719 4.789 1 94.94 401 ILE A CA 1
ATOM 3168 C C . ILE A 1 401 ? -7.277 41.188 5.32 1 94.94 401 ILE A C 1
ATOM 3170 O O . ILE A 1 401 ? -7.551 41.094 6.52 1 94.94 401 ILE A O 1
ATOM 3174 N N . ARG A 1 402 ? -8.109 41.719 4.457 1 96.31 402 ARG A N 1
ATOM 3175 C CA . ARG A 1 402 ? -9.43 42.219 4.871 1 96.31 402 ARG A CA 1
ATOM 3176 C C . ARG A 1 402 ? -10.289 41.062 5.391 1 96.31 402 ARG A C 1
ATOM 3178 O O . ARG A 1 402 ? -11.031 41.219 6.359 1 96.31 402 ARG A O 1
ATOM 3185 N N . ALA A 1 403 ? -10.211 39.969 4.746 1 96.5 403 ALA A N 1
ATOM 3186 C CA . ALA A 1 403 ? -10.938 38.781 5.211 1 96.5 403 ALA A CA 1
ATOM 3187 C C . ALA A 1 403 ? -10.508 38.406 6.621 1 96.5 403 ALA A C 1
ATOM 3189 O O . ALA A 1 403 ? -11.344 38.094 7.469 1 96.5 403 ALA A O 1
ATOM 3190 N N . CYS A 1 404 ? -9.227 38.438 6.883 1 96.56 404 CYS A N 1
ATOM 3191 C CA . CYS A 1 404 ? -8.711 38.094 8.203 1 96.56 404 CYS A CA 1
ATOM 3192 C C . CYS A 1 404 ? -9.219 39.062 9.258 1 96.56 404 CYS A C 1
ATOM 3194 O O . CYS A 1 404 ? -9.539 38.688 10.375 1 96.56 404 CYS A O 1
ATOM 3196 N N . GLU A 1 405 ? -9.297 40.312 8.898 1 96.5 405 GLU A N 1
ATOM 3197 C CA . GLU A 1 405 ? -9.836 41.312 9.812 1 96.5 405 GLU A CA 1
ATO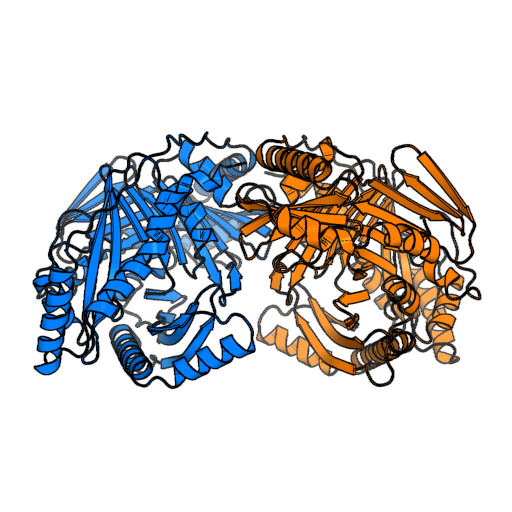M 3198 C C . GLU A 1 405 ? -11.281 41 10.188 1 96.5 405 GLU A C 1
ATOM 3200 O O . GLU A 1 405 ? -11.656 41.094 11.359 1 96.5 405 GLU A O 1
ATOM 3205 N N . ILE A 1 406 ? -11.984 40.688 9.18 1 96.88 406 ILE A N 1
ATOM 3206 C CA . ILE A 1 406 ? -13.398 40.375 9.367 1 96.88 406 ILE A CA 1
ATOM 3207 C C . ILE A 1 406 ? -13.547 39.125 10.219 1 96.88 406 ILE A C 1
ATOM 3209 O O . ILE A 1 406 ? -14.406 39.062 11.109 1 96.88 406 ILE A O 1
ATOM 3213 N N . ILE A 1 407 ? -12.742 38.094 9.969 1 96.69 407 ILE A N 1
ATOM 3214 C CA . ILE A 1 407 ? -12.75 36.844 10.742 1 96.69 407 ILE A CA 1
ATOM 3215 C C . ILE A 1 407 ? -12.469 37.156 12.211 1 96.69 407 ILE A C 1
ATOM 3217 O O . ILE A 1 407 ? -13.164 36.656 13.102 1 96.69 407 ILE A O 1
ATOM 3221 N N . GLU A 1 408 ? -11.516 38.031 12.5 1 94.94 408 GLU A N 1
ATOM 3222 C CA . GLU A 1 408 ? -11.164 38.406 13.867 1 94.94 408 GLU A CA 1
ATOM 3223 C C . GLU A 1 408 ? -12.328 39.156 14.555 1 94.94 408 GLU A C 1
ATOM 3225 O O . GLU A 1 408 ? -12.5 39.031 15.766 1 94.94 408 GLU A O 1
ATOM 3230 N N . GLU A 1 409 ? -13.031 39.844 13.789 1 95.25 409 GLU A N 1
ATOM 3231 C CA . GLU A 1 409 ? -14.172 40.562 14.312 1 95.25 409 GLU A CA 1
ATOM 3232 C C . GLU A 1 409 ? -15.336 39.625 14.625 1 95.25 409 GLU A C 1
ATOM 3234 O O . GLU A 1 409 ? -16.016 39.781 15.641 1 95.25 409 GLU A O 1
ATOM 3239 N N . LEU A 1 410 ? -15.516 38.688 13.781 1 96.56 410 LEU A N 1
ATOM 3240 C CA . LEU A 1 410 ? -16.766 37.938 13.812 1 96.56 410 LEU A CA 1
ATOM 3241 C C . LEU A 1 410 ? -16.625 36.656 14.625 1 96.56 410 LEU A C 1
ATOM 3243 O O . LEU A 1 410 ? -17.594 36.188 15.219 1 96.56 410 LEU A O 1
ATOM 3247 N N . GLU A 1 411 ? -15.461 36 14.594 1 95.25 411 GLU A N 1
ATOM 3248 C CA . GLU A 1 411 ? -15.266 34.781 15.359 1 95.25 411 GLU A CA 1
ATOM 3249 C C . GLU A 1 411 ? -14.938 35.094 16.812 1 95.25 411 GLU A C 1
ATOM 3251 O O . GLU A 1 411 ? -14.031 35.875 17.109 1 95.25 411 GLU A O 1
ATOM 3256 N N . SER A 1 412 ? -15.602 34.438 17.719 1 89.25 412 SER A N 1
ATOM 3257 C CA . SER A 1 412 ? -15.477 34.719 19.141 1 89.25 412 SER A CA 1
ATOM 3258 C C . SER A 1 412 ? -14.297 33.969 19.75 1 89.25 412 SER A C 1
ATOM 3260 O O . SER A 1 412 ? -13.836 34.344 20.844 1 89.25 412 SER A O 1
ATOM 3262 N N . THR A 1 413 ? -13.812 33.062 19.109 1 90.94 413 THR A N 1
ATOM 3263 C CA . THR A 1 413 ? -12.727 32.25 19.656 1 90.94 413 THR A CA 1
ATOM 3264 C C . THR A 1 413 ? -11.531 32.25 18.719 1 90.94 413 THR A C 1
ATOM 3266 O O . THR A 1 413 ? -11.688 32.312 17.484 1 90.94 413 THR A O 1
ATOM 3269 N N . GLU A 1 414 ? -10.352 32.125 19.328 1 92.25 414 GLU A N 1
ATOM 3270 C CA . GLU A 1 414 ? -9.141 32.031 18.516 1 92.25 414 GLU A CA 1
ATOM 3271 C C . GLU A 1 414 ? -9.109 30.734 17.719 1 92.25 414 GLU A C 1
ATOM 3273 O O . GLU A 1 414 ? -9.57 29.703 18.203 1 92.25 414 GLU A O 1
ATOM 3278 N N . ARG A 1 415 ? -8.469 30.734 16.578 1 94.19 415 ARG A N 1
ATOM 3279 C CA . ARG A 1 415 ? -8.43 29.562 15.711 1 94.19 415 ARG A CA 1
ATOM 3280 C C . ARG A 1 415 ? -7.344 28.594 16.156 1 94.19 415 ARG A C 1
ATOM 3282 O O . ARG A 1 415 ? -7.41 27.406 15.867 1 94.19 415 ARG A O 1
ATOM 3289 N N . GLY A 1 416 ? -6.297 29.156 16.875 1 92.88 416 GLY A N 1
ATOM 3290 C CA . GLY A 1 416 ? -5.203 28.266 17.266 1 92.88 416 GLY A CA 1
ATOM 3291 C C . GLY A 1 416 ? -4.527 27.609 16.078 1 92.88 416 GLY A C 1
ATOM 3292 O O . GLY A 1 416 ? -4.133 28.281 15.125 1 92.88 416 GLY A O 1
ATOM 3293 N N . VAL A 1 417 ? -4.484 26.234 16.078 1 95.94 417 VAL A N 1
ATOM 3294 C CA . VAL A 1 417 ? -3.777 25.484 15.047 1 95.94 417 VAL A CA 1
ATOM 3295 C C . VAL A 1 417 ? -4.621 25.438 13.773 1 95.94 417 VAL A C 1
ATOM 3297 O O . VAL A 1 417 ? -4.078 25.391 12.664 1 95.94 417 VAL A O 1
ATOM 3300 N N . TYR A 1 418 ? -5.988 25.531 13.945 1 97.06 418 TYR A N 1
ATOM 3301 C CA . TYR A 1 418 ? -6.902 25.469 12.805 1 97.06 418 TYR A CA 1
ATOM 3302 C C . TYR A 1 418 ? -6.598 26.578 11.805 1 97.06 418 TYR A C 1
ATOM 3304 O O . TYR A 1 418 ? -6.48 27.75 12.172 1 97.06 418 TYR A O 1
ATOM 3312 N N . GLY A 1 419 ? -6.434 26.156 10.57 1 96.81 419 GLY A N 1
ATOM 3313 C CA . GLY A 1 419 ? -6.129 27.109 9.508 1 96.81 419 GLY A CA 1
ATOM 3314 C C . GLY A 1 419 ? -4.645 27.344 9.328 1 96.81 419 GLY A C 1
ATOM 3315 O O . GLY A 1 419 ? -4.23 28.078 8.422 1 96.81 419 GLY A O 1
ATOM 3316 N N . GLY A 1 420 ? -3.863 26.719 10.164 1 97.75 420 GLY A N 1
ATOM 3317 C CA . GLY A 1 420 ? -2.416 26.812 10.062 1 97.75 420 GLY A CA 1
ATOM 3318 C C . GLY A 1 420 ? -1.819 25.797 9.109 1 97.75 420 GLY A C 1
ATOM 3319 O O . GLY A 1 420 ? -2.459 25.406 8.125 1 97.75 420 GLY A O 1
ATOM 3320 N N . ALA A 1 421 ? -0.548 25.516 9.414 1 98.31 421 ALA A N 1
ATOM 3321 C CA . ALA A 1 421 ? 0.221 24.562 8.625 1 98.31 421 ALA A CA 1
ATOM 3322 C C . ALA A 1 421 ? 0.773 23.438 9.492 1 98.31 421 ALA A C 1
ATOM 3324 O O . ALA A 1 421 ? 1.222 23.672 10.617 1 98.31 421 ALA A O 1
ATOM 3325 N N . ILE A 1 422 ? 0.69 22.203 9.031 1 98.69 422 ILE A N 1
ATOM 3326 C CA . ILE A 1 422 ? 1.272 21.047 9.703 1 98.69 422 ILE A CA 1
ATOM 3327 C C . ILE A 1 422 ? 2.193 20.297 8.742 1 98.69 422 ILE A C 1
ATOM 3329 O O . ILE A 1 422 ? 1.842 20.078 7.582 1 98.69 422 ILE A O 1
ATOM 3333 N N . GLY A 1 423 ? 3.379 19.922 9.203 1 98.5 423 GLY A N 1
ATOM 3334 C CA . GLY A 1 423 ? 4.273 19.156 8.352 1 98.5 423 GLY A CA 1
ATOM 3335 C C . GLY A 1 423 ? 5.711 19.172 8.836 1 98.5 423 GLY A C 1
ATOM 3336 O O . GLY A 1 423 ? 5.969 19.094 10.039 1 98.5 423 GLY A O 1
ATOM 3337 N N . TYR A 1 424 ? 6.652 19.125 7.816 1 98.69 424 TYR A N 1
ATOM 3338 C CA . TYR A 1 424 ? 8.055 19.094 8.227 1 98.69 424 TYR A CA 1
ATOM 3339 C C . TYR A 1 424 ? 8.891 20.031 7.375 1 98.69 424 TYR A C 1
ATOM 3341 O O . TYR A 1 424 ? 8.492 20.406 6.27 1 98.69 424 TYR A O 1
ATOM 3349 N N . LEU A 1 425 ? 9.898 20.547 7.969 1 98.44 425 LEU A N 1
ATOM 3350 C CA . LEU A 1 425 ? 11.031 21.234 7.359 1 98.44 425 LEU A CA 1
ATOM 3351 C C . LEU A 1 425 ? 12.312 20.422 7.5 1 98.44 425 LEU A C 1
ATOM 3353 O O . LEU A 1 425 ? 12.805 20.219 8.609 1 98.44 425 LEU A O 1
ATOM 3357 N N . ASP A 1 426 ? 12.875 19.953 6.398 1 97.75 426 ASP A N 1
ATOM 3358 C CA . ASP A 1 426 ? 13.969 19 6.523 1 97.75 426 ASP A CA 1
ATOM 3359 C C . ASP A 1 426 ? 15.32 19.703 6.516 1 97.75 426 ASP A C 1
ATOM 3361 O O . ASP A 1 426 ? 15.406 20.891 6.211 1 97.75 426 ASP A O 1
ATOM 3365 N N . PHE A 1 427 ? 16.375 19.047 6.805 1 97.5 427 PHE A N 1
ATOM 3366 C CA . PHE A 1 427 ? 17.719 19.594 6.957 1 97.5 427 PHE A CA 1
ATOM 3367 C C . PHE A 1 427 ? 18.281 20.031 5.609 1 97.5 427 PHE A C 1
ATOM 3369 O O . PHE A 1 427 ? 19.219 20.828 5.547 1 97.5 427 PHE A O 1
ATOM 3376 N N . ALA A 1 428 ? 17.734 19.484 4.559 1 95.12 428 ALA A N 1
ATOM 3377 C CA . ALA A 1 428 ? 18.203 19.859 3.225 1 95.12 428 ALA A CA 1
ATOM 3378 C C . ALA A 1 428 ? 17.5 21.125 2.721 1 95.12 428 ALA A C 1
ATOM 3380 O O . ALA A 1 428 ? 17.859 21.641 1.664 1 95.12 428 ALA A O 1
ATOM 3381 N N . GLY A 1 429 ? 16.469 21.594 3.457 1 95 429 GLY A N 1
ATOM 3382 C CA . GLY A 1 429 ? 15.812 22.844 3.121 1 95 429 GLY A CA 1
ATOM 3383 C C . GLY A 1 429 ? 14.477 22.641 2.428 1 95 429 GLY A C 1
ATOM 3384 O O . GLY A 1 429 ? 13.82 23.609 2.049 1 95 429 GLY A O 1
ATOM 3385 N N . ASN A 1 430 ? 14.062 21.438 2.246 1 96.88 430 ASN A N 1
ATOM 3386 C CA . ASN A 1 430 ? 12.75 21.156 1.682 1 96.88 430 ASN A CA 1
ATOM 3387 C C . ASN A 1 430 ? 11.656 21.25 2.742 1 96.88 430 ASN A C 1
ATOM 3389 O O . ASN A 1 430 ? 11.945 21.219 3.941 1 96.88 430 ASN A O 1
ATOM 3393 N N . LEU A 1 431 ? 10.469 21.469 2.25 1 98 431 LEU A N 1
ATOM 3394 C CA . LEU A 1 431 ? 9.297 21.688 3.094 1 98 431 LEU A CA 1
ATOM 3395 C C . LEU A 1 431 ? 8.078 20.969 2.523 1 98 431 LEU A C 1
ATOM 3397 O O . LEU A 1 431 ? 7.855 20.984 1.311 1 98 431 LEU A O 1
ATOM 3401 N N . ASP A 1 432 ? 7.332 20.312 3.34 1 98.06 432 ASP A N 1
ATOM 3402 C CA . ASP A 1 432 ? 6.047 19.719 2.977 1 98.06 432 ASP A CA 1
ATOM 3403 C C . ASP A 1 432 ? 5.016 19.922 4.086 1 98.06 432 ASP A C 1
ATOM 3405 O O . ASP A 1 432 ? 5.133 19.328 5.16 1 98.06 432 ASP A O 1
ATOM 3409 N N . THR A 1 433 ? 4.008 20.781 3.797 1 98.31 433 THR A N 1
ATOM 3410 C CA . THR A 1 433 ? 3.023 21.109 4.82 1 98.31 433 THR A CA 1
ATOM 3411 C C . THR A 1 433 ? 1.609 21.031 4.25 1 98.31 433 THR A C 1
ATOM 3413 O O . THR A 1 433 ? 1.387 21.344 3.08 1 98.31 433 THR A O 1
ATOM 3416 N N . CYS A 1 434 ? 0.689 20.641 5.086 1 97.81 434 CYS A N 1
ATOM 3417 C CA . CYS A 1 434 ? -0.733 20.672 4.762 1 97.81 434 CYS A CA 1
ATOM 3418 C C . CYS A 1 434 ? -1.459 21.719 5.598 1 97.81 434 CYS A C 1
ATOM 3420 O O . CYS A 1 434 ? -0.921 22.203 6.594 1 97.81 434 CYS A O 1
ATOM 3422 N N . ILE A 1 435 ? -2.631 22.062 5.113 1 97.62 435 ILE A N 1
ATOM 3423 C CA . ILE A 1 435 ? -3.473 22.969 5.898 1 97.62 435 ILE A CA 1
ATOM 3424 C C . ILE A 1 435 ? -4.008 22.234 7.125 1 97.62 435 ILE A C 1
ATOM 3426 O O . ILE A 1 435 ? -4.414 21.062 7.035 1 97.62 435 ILE A O 1
ATOM 3430 N N . ALA A 1 436 ? -3.959 22.859 8.227 1 98.19 436 ALA A N 1
ATOM 3431 C CA . ALA A 1 436 ? -4.465 22.297 9.477 1 98.19 436 ALA A CA 1
ATOM 3432 C C . ALA A 1 436 ? -5.988 22.297 9.5 1 98.19 436 ALA A C 1
ATOM 3434 O O . ALA A 1 436 ? -6.602 23.141 10.164 1 98.19 436 ALA A O 1
ATOM 3435 N N . ILE A 1 437 ? -6.582 21.375 8.844 1 96.75 437 ILE A N 1
ATOM 3436 C CA . ILE A 1 437 ? -8.023 21.141 8.82 1 96.75 437 ILE A CA 1
ATOM 3437 C C . ILE A 1 437 ? -8.312 19.656 8.977 1 96.75 437 ILE A C 1
ATOM 3439 O O . ILE A 1 437 ? -7.391 18.828 8.984 1 96.75 437 ILE A O 1
ATOM 3443 N N . ARG A 1 438 ? -9.648 19.406 9.156 1 96.19 438 ARG A N 1
ATOM 3444 C CA . ARG A 1 438 ? -10.023 18.031 9.469 1 96.19 438 ARG A CA 1
ATOM 3445 C C . ARG A 1 438 ? -9.148 17.469 10.578 1 96.19 438 ARG A C 1
ATOM 3447 O O . ARG A 1 438 ? -8.586 16.375 10.438 1 96.19 438 ARG A O 1
ATOM 3454 N N . MET A 1 439 ? -9.117 18.203 11.641 1 97.94 439 MET A N 1
ATOM 3455 C CA . MET A 1 439 ? -8.125 17.938 12.68 1 97.94 439 MET A CA 1
ATOM 3456 C C . MET A 1 439 ? -8.75 18.062 14.07 1 97.94 439 MET A C 1
ATOM 3458 O O . MET A 1 439 ? -9.844 18.609 14.211 1 97.94 439 MET A O 1
ATOM 3462 N N . ALA A 1 440 ? -8.055 17.547 15.055 1 98.5 440 ALA A N 1
ATOM 3463 C CA . ALA A 1 440 ? -8.32 17.734 16.484 1 98.5 440 ALA A CA 1
ATOM 3464 C C . ALA A 1 440 ? -7.031 17.984 17.25 1 98.5 440 ALA A C 1
ATOM 3466 O O . ALA A 1 440 ? -5.98 17.438 16.906 1 98.5 440 ALA A O 1
ATOM 3467 N N . VAL A 1 441 ? -7.133 18.812 18.234 1 97.69 441 VAL A N 1
ATOM 3468 C CA . VAL A 1 441 ? -6.035 19.047 19.172 1 97.69 441 VAL A CA 1
ATOM 3469 C C . VAL A 1 441 ? -6.508 18.797 20.609 1 97.69 441 VAL A C 1
ATOM 3471 O O . VAL A 1 441 ? -7.582 19.234 21 1 97.69 441 VAL A O 1
ATOM 3474 N N . LYS A 1 442 ? -5.758 18.031 21.281 1 96.81 442 LYS A N 1
ATOM 3475 C CA . LYS A 1 442 ? -6.004 17.797 22.703 1 96.81 442 LYS A CA 1
ATOM 3476 C C . LYS A 1 442 ? -4.996 18.547 23.562 1 96.81 442 LYS A C 1
ATOM 3478 O O . LYS A 1 442 ? -3.785 18.406 23.375 1 96.81 442 LYS A O 1
ATOM 3483 N N . LYS A 1 443 ? -5.488 19.297 24.422 1 94.56 443 LYS A N 1
ATOM 3484 C CA . LYS A 1 443 ? -4.66 20.094 25.328 1 94.56 443 LYS A CA 1
ATOM 3485 C C . LYS A 1 443 ? -5.375 20.344 26.656 1 94.56 443 LYS A C 1
ATOM 3487 O O . LYS A 1 443 ? -6.566 20.656 26.672 1 94.56 443 LYS A O 1
ATOM 3492 N N . ASP A 1 444 ? -4.66 20.203 27.688 1 92.88 444 ASP A N 1
ATOM 3493 C CA . ASP A 1 444 ? -5.133 20.531 29.031 1 92.88 444 ASP A CA 1
ATOM 3494 C C . ASP A 1 444 ? -6.453 19.844 29.344 1 92.88 444 ASP A C 1
ATOM 3496 O O . ASP A 1 444 ? -7.398 20.469 29.812 1 92.88 444 ASP A O 1
ATOM 3500 N N . GLY A 1 445 ? -6.574 18.625 28.938 1 92.81 445 GLY A N 1
ATOM 3501 C CA . GLY A 1 445 ? -7.719 17.812 29.281 1 92.81 445 GLY A CA 1
ATOM 3502 C C . GLY A 1 445 ? -8.93 18.078 28.406 1 92.81 445 GLY A C 1
ATOM 3503 O O . GLY A 1 445 ? -10.039 17.641 28.734 1 92.81 445 GLY A O 1
ATOM 3504 N N . LYS A 1 446 ? -8.711 18.812 27.359 1 95.31 446 LYS A N 1
ATOM 3505 C CA . LYS A 1 446 ? -9.789 19.125 26.422 1 95.31 446 LYS A CA 1
ATOM 3506 C C . LYS A 1 446 ? -9.375 18.812 24.984 1 95.31 446 LYS A C 1
ATOM 3508 O O . LYS A 1 446 ? -8.203 18.922 24.641 1 95.31 446 LYS A O 1
ATOM 3513 N N . VAL A 1 447 ? -10.398 18.391 24.234 1 97.19 447 VAL A N 1
ATOM 3514 C CA . VAL A 1 447 ? -10.164 18.203 22.812 1 97.19 447 VAL A CA 1
ATOM 3515 C C . VAL A 1 447 ? -10.922 19.266 22.016 1 97.19 447 VAL A C 1
ATOM 3517 O O . VAL A 1 447 ? -12.055 19.625 22.359 1 97.19 447 VAL A O 1
ATOM 3520 N N . TYR A 1 448 ? -10.273 19.828 21.016 1 97.44 448 TYR A N 1
ATOM 3521 C CA . TYR A 1 448 ? -10.812 20.891 20.172 1 97.44 448 TYR A CA 1
ATOM 3522 C C . TYR A 1 448 ? -10.938 20.438 18.734 1 97.44 448 TYR A C 1
ATOM 3524 O O . TYR A 1 448 ? -10.008 19.859 18.172 1 97.44 448 TYR A O 1
ATOM 3532 N N . VAL A 1 449 ? -12.109 20.625 18.156 1 98.31 449 VAL A N 1
ATOM 3533 C CA . VAL A 1 449 ? -12.375 20.438 16.734 1 98.31 449 VAL A CA 1
ATOM 3534 C C . VAL A 1 449 ? -12.977 21.703 16.141 1 98.31 449 VAL A C 1
ATOM 3536 O O . VAL A 1 449 ? -13.898 22.297 16.719 1 98.31 449 VAL A O 1
ATOM 3539 N N . GLN A 1 450 ? -12.398 22.156 15.055 1 97.81 450 GLN A N 1
ATOM 3540 C CA . GLN A 1 450 ? -12.906 23.375 14.43 1 97.81 450 GLN A CA 1
ATOM 3541 C C . GLN A 1 450 ? -13.094 23.172 12.93 1 97.81 450 GLN A C 1
ATOM 3543 O O . GLN A 1 450 ? -12.336 22.438 12.289 1 97.81 450 GLN A O 1
ATOM 3548 N N . ALA A 1 451 ? -14.18 23.672 12.398 1 96.75 451 ALA A N 1
ATOM 3549 C CA . ALA A 1 451 ? -14.5 23.578 10.977 1 96.75 451 ALA A CA 1
ATOM 3550 C C . ALA A 1 451 ? -15.305 24.797 10.523 1 96.75 451 ALA A C 1
ATOM 3552 O O . ALA A 1 451 ? -16.031 25.406 11.312 1 96.75 451 ALA A O 1
ATOM 3553 N N . GLY A 1 452 ? -15.141 25.109 9.289 1 94.62 452 GLY A N 1
ATOM 3554 C CA . GLY A 1 452 ? -15.844 26.234 8.695 1 94.62 452 GLY A CA 1
ATOM 3555 C C . GLY A 1 452 ? -16.047 26.094 7.199 1 94.62 452 GLY A C 1
ATOM 3556 O O . GLY A 1 452 ? -15.812 25.016 6.641 1 94.62 452 GLY A O 1
ATOM 3557 N N . GLY A 1 453 ? -16.578 27.125 6.609 1 91.38 453 GLY A N 1
ATOM 3558 C CA . GLY A 1 453 ? -16.812 27.172 5.176 1 91.38 453 GLY A CA 1
ATOM 3559 C C . GLY A 1 453 ? -16.688 28.562 4.594 1 91.38 453 GLY A C 1
ATOM 3560 O O . GLY A 1 453 ? -16.75 29.562 5.32 1 91.38 453 GLY A O 1
ATOM 3561 N N . GLY A 1 454 ? -16.453 28.547 3.332 1 91.81 454 GLY A N 1
ATOM 3562 C CA . GLY A 1 454 ? -16.359 29.812 2.621 1 91.81 454 GLY A CA 1
ATOM 3563 C C . GLY A 1 454 ? -17.719 30.438 2.348 1 91.81 454 GLY A C 1
ATOM 3564 O O . GLY A 1 454 ? -18.547 29.859 1.66 1 91.81 454 GLY A O 1
ATOM 3565 N N . ILE A 1 455 ? -17.859 31.656 2.873 1 94.31 455 ILE A N 1
ATOM 3566 C CA . ILE A 1 455 ? -19.109 32.406 2.678 1 94.31 455 ILE A CA 1
ATOM 3567 C C . ILE A 1 455 ? -18.969 33.312 1.459 1 94.31 455 ILE A C 1
ATOM 3569 O O . ILE A 1 455 ? -18.016 34.062 1.348 1 94.31 455 ILE A O 1
ATOM 3573 N N . VAL A 1 456 ? -19.891 33.156 0.543 1 91.75 456 VAL A N 1
ATOM 3574 C CA . VAL A 1 456 ? -19.984 34 -0.63 1 91.75 456 VAL A CA 1
ATOM 3575 C C . VAL A 1 456 ? -21.344 34.688 -0.671 1 91.75 456 VAL A C 1
ATOM 3577 O O . VAL A 1 456 ? -22.156 34.531 0.233 1 91.75 456 VAL A O 1
ATOM 3580 N N . ALA A 1 457 ? -21.562 35.469 -1.713 1 91.75 457 ALA A N 1
ATOM 3581 C CA . ALA A 1 457 ? -22.781 36.281 -1.819 1 91.75 457 ALA A CA 1
ATOM 3582 C C . ALA A 1 457 ? -24.031 35.375 -1.859 1 91.75 457 ALA A C 1
ATOM 3584 O O . ALA A 1 457 ? -25.078 35.75 -1.31 1 91.75 457 ALA A O 1
ATOM 3585 N N . ASP A 1 458 ? -23.906 34.25 -2.43 1 89.25 458 ASP A N 1
ATOM 3586 C CA . ASP A 1 458 ? -25.062 33.375 -2.652 1 89.25 458 ASP A CA 1
ATOM 3587 C C . ASP A 1 458 ? -25.188 32.344 -1.536 1 89.25 458 ASP A C 1
ATOM 3589 O O . ASP A 1 458 ? -26.031 31.438 -1.607 1 89.25 458 ASP A O 1
ATOM 3593 N N . SER A 1 459 ? -24.391 32.469 -0.464 1 92.06 459 SER A N 1
ATOM 3594 C CA . SER A 1 459 ? -24.438 31.516 0.633 1 92.06 459 SER A CA 1
ATOM 3595 C C . SER A 1 459 ? -25.766 31.578 1.364 1 92.06 459 SER A C 1
ATOM 3597 O O . SER A 1 459 ? -26.359 32.656 1.511 1 92.06 459 SER A O 1
ATOM 3599 N N . VAL A 1 460 ? -26.25 30.422 1.724 1 94.44 460 VAL A N 1
ATOM 3600 C CA . VAL A 1 460 ? -27.438 30.281 2.551 1 94.44 460 VAL A CA 1
ATOM 3601 C C . VAL A 1 460 ? -27.047 29.906 3.977 1 94.44 460 VAL A C 1
ATOM 3603 O O . VAL A 1 460 ? -26.438 28.859 4.203 1 94.44 460 VAL A O 1
ATOM 3606 N N . PRO A 1 461 ? -27.359 30.766 4.934 1 96.88 461 PRO A N 1
ATOM 3607 C CA . PRO A 1 461 ? -26.859 30.609 6.297 1 96.88 461 PRO A CA 1
ATOM 3608 C C . PRO A 1 461 ? -27.078 29.203 6.848 1 96.88 461 PRO A C 1
ATOM 3610 O O . PRO A 1 461 ? -26.156 28.578 7.383 1 96.88 461 PRO A O 1
ATOM 3613 N N . ASP A 1 462 ? -28.25 28.625 6.652 1 96.44 462 ASP A N 1
ATOM 3614 C CA . ASP A 1 462 ? -28.562 27.312 7.18 1 96.44 462 ASP A CA 1
ATOM 3615 C C . ASP A 1 462 ? -27.703 26.234 6.523 1 96.44 462 ASP A C 1
ATOM 3617 O O . ASP A 1 462 ? -27.281 25.281 7.184 1 96.44 462 ASP A O 1
ATOM 3621 N N . LEU A 1 463 ? -27.453 26.375 5.309 1 93.31 463 LEU A N 1
ATOM 3622 C CA . LEU A 1 463 ? -26.641 25.406 4.59 1 93.31 463 LEU A CA 1
ATOM 3623 C C . LEU A 1 463 ? -25.188 25.5 5.035 1 93.31 463 LEU A C 1
ATOM 3625 O O . LEU A 1 463 ? -24.5 24.469 5.133 1 93.31 463 LEU A O 1
ATOM 3629 N N . GLU A 1 464 ? -24.766 26.688 5.289 1 94.5 464 GLU A N 1
ATOM 3630 C CA . GLU A 1 464 ? -23.406 26.875 5.766 1 94.5 464 GLU A CA 1
ATOM 3631 C C . GLU A 1 464 ? -23.219 26.266 7.152 1 94.5 464 GLU A C 1
ATOM 3633 O O . GLU A 1 464 ? -22.141 25.734 7.465 1 94.5 464 GLU A O 1
ATOM 3638 N N . TYR A 1 465 ? -24.281 26.438 7.938 1 96.44 465 TYR A N 1
ATOM 3639 C CA . TYR A 1 465 ? -24.266 25.828 9.266 1 96.44 465 TYR A CA 1
ATOM 3640 C C . TYR A 1 465 ? -24.109 24.312 9.188 1 96.44 465 TYR A C 1
ATOM 3642 O O . TYR A 1 465 ? -23.297 23.734 9.891 1 96.44 465 TYR A O 1
ATOM 3650 N N . GLU A 1 466 ? -24.828 23.75 8.305 1 94.81 466 GLU A N 1
ATOM 3651 C CA . GLU A 1 466 ? -24.781 22.297 8.133 1 94.81 466 GLU A CA 1
ATOM 3652 C C . GLU A 1 466 ? -23.453 21.844 7.539 1 94.81 466 GLU A C 1
ATOM 3654 O O . GLU A 1 466 ? -22.922 20.797 7.914 1 94.81 466 GLU A O 1
ATOM 3659 N N . GLU A 1 467 ? -22.953 22.594 6.656 1 90.12 467 GLU A N 1
ATOM 3660 C CA . GLU A 1 467 ? -21.688 22.25 6.016 1 90.12 467 GLU A CA 1
ATOM 3661 C C . GLU A 1 467 ? -20.562 22.203 7.035 1 90.12 467 GLU A C 1
ATOM 3663 O O . GLU A 1 467 ? -19.734 21.297 7.012 1 90.12 467 GLU A O 1
ATOM 3668 N N . SER A 1 468 ? -20.516 23.219 7.863 1 93.88 468 SER A N 1
ATOM 3669 C CA . SER A 1 468 ? -19.469 23.25 8.883 1 93.88 468 SER A CA 1
ATOM 3670 C C . SER A 1 468 ? -19.609 22.078 9.836 1 93.88 468 SER A C 1
ATOM 3672 O O . SER A 1 468 ? -18.594 21.5 10.266 1 93.88 468 SER A O 1
ATOM 3674 N N . ALA A 1 469 ? -20.797 21.703 10.117 1 95.44 469 ALA A N 1
ATOM 3675 C CA . ALA A 1 469 ? -21.031 20.547 10.977 1 95.44 469 ALA A CA 1
ATOM 3676 C C . ALA A 1 469 ? -20.562 19.25 10.312 1 95.44 469 ALA A C 1
ATOM 3678 O O . ALA A 1 469 ? -19.953 18.391 10.969 1 95.44 469 ALA A O 1
ATOM 3679 N N . ASN A 1 470 ? -20.875 19.141 9.094 1 91.44 470 ASN A N 1
ATOM 3680 C CA . ASN A 1 470 ? -20.469 17.953 8.352 1 91.44 470 ASN A CA 1
ATOM 3681 C C . ASN A 1 470 ? -18.953 17.812 8.266 1 91.44 470 ASN A C 1
ATOM 3683 O O . ASN A 1 470 ? -18.422 16.719 8.383 1 91.44 470 ASN A O 1
ATOM 3687 N N . LYS A 1 471 ? -18.312 18.875 8.094 1 91.56 471 LYS A N 1
ATOM 3688 C CA . LYS A 1 471 ? -16.859 18.875 7.996 1 91.56 471 LYS A CA 1
ATOM 3689 C C . LYS A 1 471 ? -16.219 18.469 9.32 1 91.56 471 LYS A C 1
ATOM 3691 O O . LYS A 1 471 ? -15.148 17.844 9.336 1 91.56 471 LYS A O 1
ATOM 3696 N N . ALA A 1 472 ? -16.844 18.797 10.375 1 96.75 472 ALA A N 1
ATOM 3697 C CA . ALA A 1 472 ? -16.328 18.453 11.703 1 96.75 472 ALA A CA 1
ATOM 3698 C C . ALA A 1 472 ? -16.719 17.031 12.094 1 96.75 472 ALA A C 1
ATOM 3700 O O . ALA A 1 472 ? -16.078 16.406 12.945 1 96.75 472 ALA A O 1
ATOM 3701 N N . ALA A 1 473 ? -17.734 16.547 11.5 1 95.44 473 ALA A N 1
ATOM 3702 C CA . ALA A 1 473 ? -18.391 15.312 11.93 1 95.44 473 ALA A CA 1
ATOM 3703 C C . ALA A 1 473 ? -17.438 14.125 11.836 1 95.44 473 ALA A C 1
ATOM 3705 O O . ALA A 1 473 ? -17.406 13.273 12.727 1 95.44 473 ALA A O 1
ATOM 3706 N N . ALA A 1 474 ? -16.719 14.078 10.773 1 93.06 474 ALA A N 1
ATOM 3707 C CA . ALA A 1 474 ? -15.82 12.938 10.586 1 93.06 474 ALA A CA 1
ATOM 3708 C C . ALA A 1 474 ? -14.812 12.844 11.727 1 93.06 474 ALA A C 1
ATOM 3710 O O . ALA A 1 474 ? -14.562 11.758 12.258 1 93.06 474 ALA A O 1
ATOM 3711 N N . VAL A 1 475 ? -14.258 13.938 12.102 1 97.62 475 VAL A N 1
ATOM 3712 C CA . VAL A 1 475 ? -13.258 13.984 13.164 1 97.62 475 VAL A CA 1
ATOM 3713 C C . VAL A 1 475 ? -13.922 13.688 14.508 1 97.62 475 VAL A C 1
ATOM 3715 O O . VAL A 1 475 ? -13.414 12.883 15.289 1 97.62 475 VAL A O 1
ATOM 3718 N N . MET A 1 476 ? -15.039 14.289 14.758 1 98 476 MET A N 1
ATOM 3719 C CA . MET A 1 476 ? -15.758 14.102 16.016 1 98 476 MET A CA 1
ATOM 3720 C C . MET A 1 476 ? -16.203 12.648 16.188 1 98 476 MET A C 1
ATOM 3722 O O . MET A 1 476 ? -16.109 12.086 17.266 1 98 476 MET A O 1
ATOM 3726 N N . GLN A 1 477 ? -16.672 12.07 15.109 1 96.06 477 GLN A N 1
ATOM 3727 C CA . GLN A 1 477 ? -17.109 10.68 15.156 1 96.06 477 GLN A CA 1
ATOM 3728 C C . GLN A 1 477 ? -15.938 9.742 15.422 1 96.06 477 GLN A C 1
ATOM 3730 O O . GLN A 1 477 ? -16.078 8.75 16.141 1 96.06 477 GLN A O 1
ATOM 3735 N N . ALA A 1 478 ? -14.844 10.023 14.828 1 96.06 478 ALA A N 1
ATOM 3736 C CA . ALA A 1 478 ? -13.656 9.211 15.086 1 96.06 478 ALA A CA 1
ATOM 3737 C C . ALA A 1 478 ? -13.289 9.227 16.562 1 96.06 478 ALA A C 1
ATOM 3739 O O . ALA A 1 478 ? -12.898 8.195 17.125 1 96.06 478 ALA A O 1
ATOM 3740 N N . ILE A 1 479 ? -13.398 10.383 17.188 1 96.75 479 ILE A N 1
ATOM 3741 C CA . ILE A 1 479 ? -13.094 10.516 18.594 1 96.75 479 ILE A CA 1
ATOM 3742 C C . ILE A 1 479 ? -14.109 9.727 19.422 1 96.75 479 ILE A C 1
ATOM 3744 O O . ILE A 1 479 ? -13.734 9.008 20.359 1 96.75 479 ILE A O 1
ATOM 3748 N N . LYS A 1 480 ? -15.352 9.852 19.062 1 95.19 480 LYS A N 1
ATOM 3749 C CA . LYS A 1 480 ? -16.422 9.148 19.781 1 95.19 480 LYS A CA 1
ATOM 3750 C C . LYS A 1 480 ? -16.281 7.637 19.609 1 95.19 480 LYS A C 1
ATOM 3752 O O . LYS A 1 480 ? -16.578 6.879 20.547 1 95.19 480 LYS A O 1
ATOM 3757 N N . ASN A 1 481 ? -15.789 7.242 18.422 1 91.88 481 ASN A N 1
ATOM 3758 C CA . ASN A 1 481 ? -15.727 5.82 18.094 1 91.88 481 ASN A CA 1
ATOM 3759 C C . ASN A 1 481 ? -14.32 5.258 18.297 1 91.88 481 ASN A C 1
ATOM 3761 O O . ASN A 1 481 ? -13.977 4.215 17.75 1 91.88 481 ASN A O 1
ATOM 3765 N N . ALA A 1 482 ? -13.516 5.879 19.031 1 92.19 482 ALA A N 1
ATOM 3766 C CA . ALA A 1 482 ? -12.117 5.508 19.219 1 92.19 482 ALA A CA 1
ATOM 3767 C C . ALA A 1 482 ? -11.984 4.086 19.75 1 92.19 482 ALA A C 1
ATOM 3769 O O . ALA A 1 482 ? -11.023 3.381 19.438 1 92.19 482 ALA A O 1
ATOM 3770 N N . GLY A 1 483 ? -12.953 3.609 20.469 1 87.81 483 GLY A N 1
ATOM 3771 C CA . GLY A 1 483 ? -12.898 2.293 21.094 1 87.81 483 GLY A CA 1
ATOM 3772 C C . GLY A 1 483 ? -13.047 1.16 20.094 1 87.81 483 GLY A C 1
ATOM 3773 O O . GLY A 1 483 ? -12.734 0.009 20.406 1 87.81 483 GLY A O 1
ATOM 3774 N N . GLU A 1 484 ? -13.414 1.433 18.875 1 86.06 484 GLU A N 1
ATOM 3775 C CA . GLU A 1 484 ? -13.711 0.403 17.891 1 86.06 484 GLU A CA 1
ATOM 3776 C C . GLU A 1 484 ? -12.453 -0.329 17.453 1 86.06 484 GLU A C 1
ATOM 3778 O O . GLU A 1 484 ? -12.508 -1.485 17.016 1 86.06 484 GLU A O 1
ATOM 3783 N N . VAL A 1 485 ? -11.359 0.297 17.531 1 85.69 485 VAL A N 1
ATOM 3784 C CA . VAL A 1 485 ? -10.125 -0.284 17.031 1 85.69 485 VAL A CA 1
ATOM 3785 C C . VAL A 1 485 ? -9.688 -1.438 17.938 1 85.69 485 VAL A C 1
ATOM 3787 O O . VAL A 1 485 ? -8.859 -2.266 17.531 1 85.69 485 VAL A O 1
ATOM 3790 N N . ASP A 1 486 ? -10.203 -1.495 19.094 1 79.5 486 ASP A N 1
ATOM 3791 C CA . ASP A 1 486 ? -9.812 -2.535 20.047 1 79.5 486 ASP A CA 1
ATOM 3792 C C . ASP A 1 486 ? -10.859 -3.652 20.094 1 79.5 486 ASP A C 1
ATOM 3794 O O . ASP A 1 486 ? -10.672 -4.652 20.781 1 79.5 486 ASP A O 1
ATOM 3798 N N . GLU A 1 487 ? -11.938 -3.365 19.391 1 69.56 487 GLU A N 1
ATOM 3799 C CA . GLU A 1 487 ? -13.023 -4.34 19.438 1 69.56 487 GLU A CA 1
ATOM 3800 C C . GLU A 1 487 ? -12.695 -5.574 18.609 1 69.56 487 GLU A C 1
ATOM 3802 O O . GLU A 1 487 ? -12.164 -5.457 17.5 1 69.56 487 GLU A O 1
ATOM 3807 N N . LEU A 1 488 ? -12.672 -6.723 19.328 1 62.97 488 LEU A N 1
ATOM 3808 C CA . LEU A 1 488 ? -12.516 -8 18.641 1 62.97 488 LEU A CA 1
ATOM 3809 C C . LEU A 1 488 ? -13.875 -8.602 18.297 1 62.97 488 LEU A C 1
ATOM 3811 O O . LEU A 1 488 ? -14.82 -8.516 19.094 1 62.97 488 LEU A O 1
ATOM 3815 N N . MET B 1 1 ? -18.016 -4.375 15.727 1 62.94 1 MET B N 1
ATOM 3816 C CA . MET B 1 1 ? -17.891 -4.488 14.273 1 62.94 1 MET B CA 1
ATOM 3817 C C . MET B 1 1 ? -18.859 -5.543 13.734 1 62.94 1 MET B C 1
ATOM 3819 O O . MET B 1 1 ? -19.016 -6.609 14.328 1 62.94 1 MET B O 1
ATOM 3823 N N . THR B 1 2 ? -19.609 -5.086 12.758 1 78.12 2 THR B N 1
ATOM 3824 C CA . THR B 1 2 ? -20.828 -5.77 12.352 1 78.12 2 THR B CA 1
ATOM 3825 C C . THR B 1 2 ? -20.531 -6.879 11.352 1 78.12 2 THR B C 1
ATOM 3827 O O . THR B 1 2 ? -19.641 -6.73 10.5 1 78.12 2 THR B O 1
ATOM 3830 N N . ILE B 1 3 ? -21.031 -8.008 11.664 1 90.62 3 ILE B N 1
ATOM 3831 C CA . ILE B 1 3 ? -20.953 -9.172 10.789 1 90.62 3 ILE B CA 1
ATOM 3832 C C . ILE B 1 3 ? -21.875 -8.969 9.586 1 90.62 3 ILE B C 1
ATOM 3834 O O . ILE B 1 3 ? -23 -8.484 9.727 1 90.62 3 ILE B O 1
ATOM 3838 N N . THR B 1 4 ? -21.391 -9.094 8.445 1 92.25 4 THR B N 1
ATOM 3839 C CA . THR B 1 4 ? -22.172 -9.008 7.223 1 92.25 4 THR B CA 1
ATOM 3840 C C . THR B 1 4 ? -22.078 -10.305 6.422 1 92.25 4 THR B C 1
ATOM 3842 O O . THR B 1 4 ? -21.016 -10.938 6.391 1 92.25 4 THR B O 1
ATOM 3845 N N . PRO B 1 5 ? -23.125 -10.734 5.758 1 93.19 5 PRO B N 1
ATOM 3846 C CA . PRO B 1 5 ? -24.5 -10.227 5.828 1 93.19 5 PRO B CA 1
ATOM 3847 C C . PRO B 1 5 ? -25.203 -10.625 7.125 1 93.19 5 PRO B C 1
ATOM 3849 O O . PRO B 1 5 ? -24.688 -11.445 7.887 1 93.19 5 PRO B O 1
ATOM 3852 N N . ASP B 1 6 ? -26.359 -9.984 7.309 1 88.62 6 ASP B N 1
ATOM 3853 C CA . ASP B 1 6 ? -27.141 -10.336 8.492 1 88.62 6 ASP B CA 1
ATOM 3854 C C . ASP B 1 6 ? -27.906 -11.633 8.281 1 88.62 6 ASP B C 1
ATOM 3856 O O . ASP B 1 6 ? -28 -12.133 7.156 1 88.62 6 ASP B O 1
ATOM 3860 N N . CYS B 1 7 ? -28.469 -12.125 9.367 1 86.25 7 CYS B N 1
ATOM 3861 C CA . CYS B 1 7 ? -29.125 -13.43 9.367 1 86.25 7 CYS B CA 1
ATOM 3862 C C . CYS B 1 7 ? -30.312 -13.438 8.414 1 86.25 7 CYS B C 1
ATOM 3864 O O . CYS B 1 7 ? -30.578 -14.445 7.746 1 86.25 7 CYS B O 1
ATOM 3866 N N . ASN B 1 8 ? -31.031 -12.344 8.32 1 88.81 8 ASN B N 1
ATOM 3867 C CA . ASN B 1 8 ? -32.188 -12.273 7.434 1 88.81 8 ASN B CA 1
ATOM 3868 C C . ASN B 1 8 ? -31.781 -12.391 5.969 1 88.81 8 ASN B C 1
ATOM 3870 O O . ASN B 1 8 ? -32.438 -13.078 5.188 1 88.81 8 ASN B O 1
ATOM 3874 N N . THR B 1 9 ? -30.766 -11.703 5.656 1 91.75 9 THR B N 1
ATOM 3875 C CA . THR B 1 9 ? -30.234 -11.781 4.297 1 91.75 9 THR B CA 1
ATOM 3876 C C . THR B 1 9 ? -29.75 -13.195 3.99 1 91.75 9 THR B C 1
ATOM 3878 O O . THR B 1 9 ? -29.969 -13.703 2.885 1 91.75 9 THR B O 1
ATOM 3881 N N . ILE B 1 10 ? -29.203 -13.891 4.949 1 93.19 10 ILE B N 1
ATOM 3882 C CA . ILE B 1 10 ? -28.656 -15.234 4.773 1 93.19 10 ILE B CA 1
ATOM 3883 C C . ILE B 1 10 ? -29.797 -16.219 4.527 1 93.19 10 ILE B C 1
ATOM 3885 O O . ILE B 1 10 ? -29.672 -17.125 3.703 1 93.19 10 ILE B O 1
ATOM 3889 N N . LEU B 1 11 ? -30.891 -16.031 5.191 1 92.81 11 LEU B N 1
ATOM 3890 C CA . LEU B 1 11 ? -32.031 -16.922 5.031 1 92.81 11 LEU B CA 1
ATOM 3891 C C . LEU B 1 11 ? -32.562 -16.859 3.604 1 92.81 11 LEU B C 1
ATOM 3893 O O . LEU B 1 11 ? -32.969 -17.891 3.043 1 92.81 11 LEU B O 1
ATOM 3897 N N . LYS B 1 12 ? -32.531 -15.695 3.047 1 93.88 12 LYS B N 1
ATOM 3898 C CA . LYS B 1 12 ? -32.969 -15.539 1.661 1 93.88 12 LYS B CA 1
ATOM 3899 C C . LYS B 1 12 ? -31.984 -16.203 0.7 1 93.88 12 LYS B C 1
ATOM 3901 O O . LYS B 1 12 ? -32.406 -16.859 -0.26 1 93.88 12 LYS B O 1
ATOM 3906 N N . LEU B 1 13 ? -30.734 -16.109 0.967 1 94.12 13 LEU B N 1
ATOM 3907 C CA . LEU B 1 13 ? -29.688 -16.672 0.112 1 94.12 13 LEU B CA 1
ATOM 3908 C C . LEU B 1 13 ? -29.656 -18.188 0.216 1 94.12 13 LEU B C 1
ATOM 3910 O O . LEU B 1 13 ? -29.266 -18.875 -0.736 1 94.12 13 LEU B O 1
ATOM 3914 N N . ALA B 1 14 ? -30.047 -18.734 1.337 1 93.12 14 ALA B N 1
ATOM 3915 C CA . ALA B 1 14 ? -29.984 -20.156 1.629 1 93.12 14 ALA B CA 1
ATOM 3916 C C . ALA B 1 14 ? -30.875 -20.953 0.674 1 93.12 14 ALA B C 1
ATOM 3918 O O . ALA B 1 14 ? -30.688 -22.156 0.497 1 93.12 14 ALA B O 1
ATOM 3919 N N . GLU B 1 15 ? -31.766 -20.297 0.049 1 92.5 15 GLU B N 1
ATOM 3920 C CA . GLU B 1 15 ? -32.656 -20.953 -0.903 1 92.5 15 GLU B CA 1
ATOM 3921 C C . GLU B 1 15 ? -31.922 -21.328 -2.182 1 92.5 15 GLU B C 1
ATOM 3923 O O . GLU B 1 15 ? -32.312 -22.281 -2.867 1 92.5 15 GLU B O 1
ATOM 3928 N N . LYS B 1 16 ? -30.859 -20.656 -2.434 1 93.38 16 LYS B N 1
ATOM 3929 C CA . LYS B 1 16 ? -30.234 -20.828 -3.734 1 93.38 16 LYS B CA 1
ATOM 3930 C C . LYS B 1 16 ? -28.797 -21.328 -3.584 1 93.38 16 LYS B C 1
ATOM 3932 O O . LYS B 1 16 ? -28.234 -21.906 -4.52 1 93.38 16 LYS B O 1
ATOM 3937 N N . TYR B 1 17 ? -28.234 -21.125 -2.461 1 95.75 17 TYR B N 1
ATOM 3938 C CA . TYR B 1 17 ? -26.812 -21.375 -2.318 1 95.75 17 TYR B CA 1
ATOM 3939 C C . TYR B 1 17 ? -26.547 -22.328 -1.153 1 95.75 17 TYR B C 1
ATOM 3941 O O . TYR B 1 17 ? -27.188 -22.219 -0.103 1 95.75 17 TYR B O 1
ATOM 3949 N N . SER B 1 18 ? -25.562 -23.203 -1.336 1 94.25 18 SER B N 1
ATOM 3950 C CA . SER B 1 18 ? -25.234 -24.203 -0.327 1 94.25 18 SER B CA 1
ATOM 3951 C C . SER B 1 18 ? -24.328 -23.625 0.751 1 94.25 18 SER B C 1
ATOM 3953 O O . SER B 1 18 ? -24.25 -24.156 1.862 1 94.25 18 SER B O 1
ATOM 3955 N N . ILE B 1 19 ? -23.609 -22.562 0.401 1 96.56 19 ILE B N 1
ATOM 3956 C CA . ILE B 1 19 ? -22.766 -21.891 1.385 1 96.56 19 ILE B CA 1
ATOM 3957 C C . ILE B 1 19 ? -22.875 -20.375 1.193 1 96.56 19 ILE B C 1
ATOM 3959 O O . ILE B 1 19 ? -23.188 -19.906 0.099 1 96.56 19 ILE B O 1
ATOM 3963 N N . VAL B 1 20 ? -22.656 -19.641 2.246 1 97.06 20 VAL B N 1
ATOM 3964 C CA . VAL B 1 20 ? -22.672 -18.172 2.227 1 97.06 20 VAL B CA 1
ATOM 3965 C C . VAL B 1 20 ? -21.5 -17.641 3.035 1 97.06 20 VAL B C 1
ATOM 3967 O O . VAL B 1 20 ? -21.266 -18.078 4.164 1 97.06 20 VAL B O 1
ATOM 3970 N N . PRO B 1 21 ? -20.703 -16.766 2.424 1 97.69 21 PRO B N 1
ATOM 3971 C CA . PRO B 1 21 ? -19.625 -16.141 3.203 1 97.69 21 PRO B CA 1
ATOM 3972 C C . PRO B 1 21 ? -20.156 -15.141 4.227 1 97.69 21 PRO B C 1
ATOM 3974 O O . PRO B 1 21 ? -21 -14.305 3.898 1 97.69 21 PRO B O 1
ATOM 3977 N N . VAL B 1 22 ? -19.703 -15.273 5.387 1 97 22 VAL B N 1
ATOM 3978 C CA . VAL B 1 22 ? -19.938 -14.328 6.469 1 97 22 VAL B CA 1
ATOM 3979 C C . VAL B 1 22 ? -18.641 -13.602 6.816 1 97 22 VAL B C 1
ATOM 3981 O O . VAL B 1 22 ? -17.578 -14.219 6.879 1 97 22 VAL B O 1
ATOM 3984 N N . CYS B 1 23 ? -18.734 -12.281 7.035 1 96.81 23 CYS B N 1
ATOM 3985 C CA . CYS B 1 23 ? -17.516 -11.492 7.117 1 96.81 23 CYS B CA 1
ATOM 3986 C C . CYS B 1 23 ? -17.594 -10.492 8.266 1 96.81 23 CYS B C 1
ATOM 3988 O O . CYS B 1 23 ? -18.656 -9.945 8.555 1 96.81 23 CYS B O 1
ATOM 3990 N N . ARG B 1 24 ? -16.562 -10.305 8.922 1 95.88 24 ARG B N 1
ATOM 3991 C CA . ARG B 1 24 ? -16.328 -9.219 9.867 1 95.88 24 ARG B CA 1
ATOM 3992 C C . ARG B 1 24 ? -15.078 -8.438 9.508 1 95.88 24 ARG B C 1
ATOM 3994 O O . ARG B 1 24 ? -14.039 -9.023 9.203 1 95.88 24 ARG B O 1
ATOM 4001 N N . GLU B 1 25 ? -15.172 -7.137 9.539 1 94.25 25 GLU B N 1
ATOM 4002 C CA . GLU B 1 25 ? -14.023 -6.277 9.266 1 94.25 25 GLU B CA 1
ATOM 4003 C C . GLU B 1 25 ? -13.344 -5.828 10.555 1 94.25 25 GLU B C 1
ATOM 4005 O O . GLU B 1 25 ? -14.016 -5.531 11.539 1 94.25 25 GLU B O 1
ATOM 4010 N N . ILE B 1 26 ? -12.07 -5.879 10.594 1 94.19 26 ILE B N 1
ATOM 4011 C CA . ILE B 1 26 ? -11.289 -5.297 11.68 1 94.19 26 ILE B CA 1
ATOM 4012 C C . ILE B 1 26 ? -10.188 -4.406 11.102 1 94.19 26 ILE B C 1
ATOM 4014 O O . ILE B 1 26 ? -9.945 -4.414 9.898 1 94.19 26 ILE B O 1
ATOM 4018 N N . TYR B 1 27 ? -9.547 -3.611 11.914 1 93.31 27 TYR B N 1
ATOM 4019 C CA . TYR B 1 27 ? -8.484 -2.719 11.461 1 93.31 27 TYR B CA 1
ATOM 4020 C C . TYR B 1 27 ? -7.219 -3.5 11.141 1 93.31 27 TYR B C 1
ATOM 4022 O O . TYR B 1 27 ? -6.836 -4.406 11.891 1 93.31 27 TYR B O 1
ATOM 4030 N N . ALA B 1 28 ? -6.594 -3.184 10.07 1 92.75 28 ALA B N 1
ATOM 4031 C CA . ALA B 1 28 ? -5.445 -3.938 9.578 1 92.75 28 ALA B CA 1
ATOM 4032 C C . ALA B 1 28 ? -4.141 -3.373 10.133 1 92.75 28 ALA B C 1
ATOM 4034 O O . ALA B 1 28 ? -3.064 -3.928 9.898 1 92.75 28 ALA B O 1
ATOM 4035 N N . ASP B 1 29 ? -4.191 -2.322 10.82 1 91.06 29 ASP B N 1
ATOM 4036 C CA . ASP B 1 29 ? -3.006 -1.559 11.203 1 91.06 29 ASP B CA 1
ATOM 4037 C C . ASP B 1 29 ? -2.254 -2.246 12.336 1 91.06 29 ASP B C 1
ATOM 4039 O O . ASP B 1 29 ? -1.249 -1.726 12.828 1 91.06 29 ASP B O 1
ATOM 4043 N N . VAL B 1 30 ? -2.58 -3.48 12.75 1 88.44 30 VAL B N 1
ATOM 4044 C CA . VAL B 1 30 ? -2.016 -4.102 13.945 1 88.44 30 VAL B CA 1
ATOM 4045 C C . VAL B 1 30 ? -0.988 -5.156 13.539 1 88.44 30 VAL B C 1
ATOM 4047 O O . VAL B 1 30 ? -0.116 -5.516 14.336 1 88.44 30 VAL B O 1
ATOM 4050 N N . THR B 1 31 ? -1.163 -5.695 12.383 1 93.25 31 THR B N 1
ATOM 4051 C CA . THR B 1 31 ? -0.286 -6.785 11.969 1 93.25 31 THR B CA 1
ATOM 4052 C C . THR B 1 31 ? -0.119 -6.801 10.453 1 93.25 31 THR B C 1
ATOM 4054 O O . THR B 1 31 ? -1.057 -6.488 9.719 1 93.25 31 THR B O 1
ATOM 4057 N N . THR B 1 32 ? 1.117 -7.105 10.023 1 95.06 32 THR B N 1
ATOM 4058 C CA . THR B 1 32 ? 1.36 -7.215 8.586 1 95.06 32 THR B CA 1
ATOM 4059 C C . THR B 1 32 ? 0.954 -8.594 8.07 1 95.06 32 THR B C 1
ATOM 4061 O O . THR B 1 32 ? 0.851 -9.547 8.852 1 95.06 32 THR B O 1
ATOM 4064 N N . PRO B 1 33 ? 0.775 -8.75 6.781 1 96.88 33 PRO B N 1
ATOM 4065 C CA . PRO B 1 33 ? 0.496 -10.07 6.215 1 96.88 33 PRO B CA 1
ATOM 4066 C C . PRO B 1 33 ? 1.583 -11.094 6.539 1 96.88 33 PRO B C 1
ATOM 4068 O O . PRO B 1 33 ? 1.276 -12.242 6.855 1 96.88 33 PRO B O 1
ATOM 4071 N N . ILE B 1 34 ? 2.836 -10.688 6.508 1 96.5 34 ILE B N 1
ATOM 4072 C CA . ILE B 1 34 ? 3.955 -11.586 6.75 1 96.5 34 ILE B CA 1
ATOM 4073 C C . ILE B 1 34 ? 3.967 -12.016 8.219 1 96.5 34 ILE B C 1
ATOM 4075 O O . ILE B 1 34 ? 4.184 -13.188 8.523 1 96.5 34 ILE B O 1
ATOM 4079 N N . THR B 1 35 ? 3.742 -11.047 9.109 1 94.75 35 THR B N 1
ATOM 4080 C CA . THR B 1 35 ? 3.682 -11.406 10.523 1 94.75 35 THR B CA 1
ATOM 4081 C C . THR B 1 35 ? 2.545 -12.391 10.789 1 94.75 35 THR B C 1
ATOM 4083 O O . THR B 1 35 ? 2.707 -13.336 11.555 1 94.75 35 THR B O 1
ATOM 4086 N N . LEU B 1 36 ? 1.407 -12.125 10.18 1 97 36 LEU B N 1
ATOM 4087 C CA . LEU B 1 36 ? 0.293 -13.055 10.336 1 97 36 LEU B CA 1
ATOM 4088 C C . LEU B 1 36 ? 0.643 -14.422 9.758 1 97 36 LEU B C 1
ATOM 4090 O O . LEU B 1 36 ? 0.331 -15.453 10.367 1 97 36 LEU B O 1
ATOM 4094 N N . LEU B 1 37 ? 1.281 -14.461 8.609 1 97.38 37 LEU B N 1
ATOM 4095 C CA . LEU B 1 37 ? 1.732 -15.719 8.016 1 97.38 37 LEU B CA 1
ATOM 4096 C C . LEU B 1 37 ? 2.631 -16.484 8.977 1 97.38 37 LEU B C 1
ATOM 4098 O O . LEU B 1 37 ? 2.477 -17.688 9.148 1 97.38 37 LEU B O 1
ATOM 4102 N N . ARG B 1 38 ? 3.525 -15.773 9.578 1 95.31 38 ARG B N 1
ATOM 4103 C CA . ARG B 1 38 ? 4.43 -16.391 10.539 1 95.31 38 ARG B CA 1
ATOM 4104 C C . ARG B 1 38 ? 3.654 -16.969 11.727 1 95.31 38 ARG B C 1
ATOM 4106 O O . ARG B 1 38 ? 3.988 -18.047 12.227 1 95.31 38 ARG B O 1
ATOM 4113 N N . LYS B 1 39 ? 2.662 -16.234 12.188 1 95.06 39 LYS B N 1
ATOM 4114 C CA . LYS B 1 39 ? 1.813 -16.766 13.25 1 95.06 39 LYS B CA 1
ATOM 4115 C C . LYS B 1 39 ? 1.157 -18.078 12.836 1 95.06 39 LYS B C 1
ATOM 4117 O O . LYS B 1 39 ? 1.062 -19.016 13.633 1 95.06 39 LYS B O 1
ATOM 4122 N N . LEU B 1 40 ? 0.714 -18.172 11.586 1 95.81 40 LEU B N 1
ATOM 4123 C CA . LEU B 1 40 ? -0 -19.328 11.078 1 95.81 40 LEU B CA 1
ATOM 4124 C C . LEU B 1 40 ? 0.916 -20.547 11.016 1 95.81 40 LEU B C 1
ATOM 4126 O O . LEU B 1 40 ? 0.45 -21.688 11.109 1 95.81 40 LEU B O 1
ATOM 4130 N N . THR B 1 41 ? 2.248 -20.344 10.852 1 93.38 41 THR B N 1
ATOM 4131 C CA . THR B 1 41 ? 3.188 -21.453 10.766 1 93.38 41 THR B CA 1
ATOM 4132 C C . THR B 1 41 ? 3.152 -22.281 12.047 1 93.38 41 THR B C 1
ATOM 4134 O O . THR B 1 41 ? 3.434 -23.484 12.016 1 93.38 41 THR B O 1
ATOM 4137 N N . GLY B 1 42 ? 2.807 -21.656 13.164 1 91.38 42 GLY B N 1
ATOM 4138 C CA . GLY B 1 42 ? 2.734 -22.375 14.438 1 91.38 42 GLY B CA 1
ATOM 4139 C C . GLY B 1 42 ? 1.407 -23.078 14.656 1 91.38 42 GLY B C 1
ATOM 4140 O O . GLY B 1 42 ? 1.276 -23.891 15.562 1 91.38 42 GLY B O 1
ATOM 4141 N N . LEU B 1 43 ? 0.502 -22.844 13.797 1 92.81 43 LEU B N 1
ATOM 4142 C CA . LEU B 1 43 ? -0.858 -23.297 14.047 1 92.81 43 LEU B CA 1
ATOM 4143 C C . LEU B 1 43 ? -1.262 -24.375 13.047 1 92.81 43 LEU B C 1
ATOM 4145 O O . LEU B 1 43 ? -2.125 -25.203 13.336 1 92.81 43 LEU B O 1
ATOM 4149 N N . SER B 1 44 ? -0.629 -24.312 11.844 1 94.88 44 SER B N 1
ATOM 4150 C CA . SER B 1 44 ? -1.064 -25.188 10.758 1 94.88 44 SER B CA 1
ATOM 4151 C C . SER B 1 44 ? 0.111 -25.609 9.883 1 94.88 44 SER B C 1
ATOM 4153 O O . SER B 1 44 ? 1.126 -24.906 9.82 1 94.88 44 SER B O 1
ATOM 4155 N N . LYS B 1 45 ? -0.071 -26.734 9.234 1 96 45 LYS B N 1
ATOM 4156 C CA . LYS B 1 45 ? 0.896 -27.203 8.25 1 96 45 LYS B CA 1
ATOM 4157 C C . LYS B 1 45 ? 0.394 -26.953 6.828 1 96 45 LYS B C 1
ATOM 4159 O O . LYS B 1 45 ? 1.078 -27.281 5.855 1 96 45 LYS B O 1
ATOM 4164 N N . ARG B 1 46 ? -0.784 -26.391 6.727 1 97.81 46 ARG B N 1
ATOM 4165 C CA . ARG B 1 46 ? -1.384 -26.062 5.441 1 97.81 46 ARG B CA 1
ATOM 4166 C C . ARG B 1 46 ? -1.912 -24.625 5.441 1 97.81 46 ARG B C 1
ATOM 4168 O O . ARG B 1 46 ? -2.904 -24.328 6.105 1 97.81 46 ARG B O 1
ATOM 4175 N N . TYR B 1 47 ? -1.23 -23.766 4.77 1 98.44 47 TYR B N 1
ATOM 4176 C CA . TYR B 1 47 ? -1.568 -22.344 4.738 1 98.44 47 TYR B CA 1
ATOM 4177 C C . TYR B 1 47 ? -0.991 -21.672 3.496 1 98.44 47 TYR B C 1
ATOM 4179 O O . TYR B 1 47 ? -0.21 -22.281 2.76 1 98.44 47 TYR B O 1
ATOM 4187 N N . TYR B 1 48 ? -1.469 -20.453 3.229 1 98.81 48 TYR B N 1
ATOM 4188 C CA . TYR B 1 48 ? -0.992 -19.75 2.043 1 98.81 48 TYR B CA 1
ATOM 4189 C C . TYR B 1 48 ? -1.001 -18.234 2.262 1 98.81 48 TYR B C 1
ATOM 4191 O O . TYR B 1 48 ? -1.64 -17.75 3.193 1 98.81 48 TYR B O 1
ATOM 4199 N N . LEU B 1 49 ? -0.243 -17.531 1.49 1 98.75 49 LEU B N 1
ATOM 4200 C CA . LEU B 1 49 ? -0.282 -16.078 1.301 1 98.75 49 LEU B CA 1
ATOM 4201 C C . LEU B 1 49 ? -0.232 -15.727 -0.182 1 98.75 49 LEU B C 1
ATOM 4203 O O . LEU B 1 49 ? 0.691 -16.125 -0.891 1 98.75 49 LEU B O 1
ATOM 4207 N N . LEU B 1 50 ? -1.253 -15.055 -0.666 1 98.5 50 LEU B N 1
ATOM 4208 C CA . LEU B 1 50 ? -1.318 -14.523 -2.023 1 98.5 50 LEU B CA 1
ATOM 4209 C C . LEU B 1 50 ? -1.295 -13 -2.012 1 98.5 50 LEU B C 1
ATOM 4211 O O . LEU B 1 50 ? -2.123 -12.359 -1.353 1 98.5 50 LEU B O 1
ATOM 4215 N N . GLU B 1 51 ? -0.34 -12.398 -2.725 1 96.5 51 GLU B N 1
ATOM 4216 C CA . GLU B 1 51 ? -0.198 -10.953 -2.824 1 96.5 51 GLU B CA 1
ATOM 4217 C C . GLU B 1 51 ? 0.029 -10.516 -4.27 1 96.5 51 GLU B C 1
ATOM 4219 O O . GLU B 1 51 ? 0.251 -11.352 -5.148 1 96.5 51 GLU B O 1
ATOM 4224 N N . SER B 1 52 ? -0.071 -9.133 -4.477 1 91.5 52 SER B N 1
ATOM 4225 C CA . SER B 1 52 ? 0.078 -8.68 -5.855 1 91.5 52 SER B CA 1
ATOM 4226 C C . SER B 1 52 ? 0.622 -7.258 -5.914 1 91.5 52 SER B C 1
ATOM 4228 O O . SER B 1 52 ? 0.46 -6.484 -4.965 1 91.5 52 SER B O 1
ATOM 4230 N N . ILE B 1 53 ? 1.352 -6.957 -6.957 1 84.31 53 ILE B N 1
ATOM 4231 C CA . ILE B 1 53 ? 1.708 -5.598 -7.344 1 84.31 53 ILE B CA 1
ATOM 4232 C C . ILE B 1 53 ? 0.895 -5.18 -8.562 1 84.31 53 ILE B C 1
ATOM 4234 O O . ILE B 1 53 ? 0.659 -5.984 -9.469 1 84.31 53 ILE B O 1
ATOM 4238 N N . GLU B 1 54 ? 0.357 -3.965 -8.469 1 74.94 54 GLU B N 1
ATOM 4239 C CA . GLU B 1 54 ? -0.415 -3.426 -9.586 1 74.94 54 GLU B CA 1
ATOM 4240 C C . GLU B 1 54 ? 0.337 -2.297 -10.281 1 74.94 54 GLU B C 1
ATOM 4242 O O . GLU B 1 54 ? 0.945 -1.449 -9.625 1 74.94 54 GLU B O 1
ATOM 4247 N N . GLY B 1 55 ? 0.146 -2.23 -11.594 1 63.38 55 GLY B N 1
ATOM 4248 C CA . GLY B 1 55 ? 0.689 -1.157 -12.414 1 63.38 55 GLY B CA 1
ATOM 4249 C C . GLY B 1 55 ? 2.195 -1.021 -12.297 1 63.38 55 GLY B C 1
ATOM 4250 O O . GLY B 1 55 ? 2.74 0.07 -12.477 1 63.38 55 GLY B O 1
ATOM 4251 N N . GLY B 1 56 ? 2.76 -2.047 -11.922 1 60.53 56 GLY B N 1
ATOM 4252 C CA . GLY B 1 56 ? 4.215 -2.107 -11.898 1 60.53 56 GLY B CA 1
ATOM 4253 C C . GLY B 1 56 ? 4.824 -1.315 -10.758 1 60.53 56 GLY B C 1
ATOM 4254 O O . GLY B 1 56 ? 6.027 -1.403 -10.508 1 60.53 56 GLY B O 1
ATOM 4255 N N . GLU B 1 57 ? 3.965 -0.597 -10.078 1 66.06 57 GLU B N 1
ATOM 4256 C CA . GLU B 1 57 ? 4.656 0.261 -9.125 1 66.06 57 GLU B CA 1
ATOM 4257 C C . GLU B 1 57 ? 3.854 0.416 -7.836 1 66.06 57 GLU B C 1
ATOM 4259 O O . GLU B 1 57 ? 4.195 1.232 -6.977 1 66.06 57 GLU B O 1
ATOM 4264 N N . THR B 1 58 ? 2.748 -0.383 -7.773 1 69.19 58 THR B N 1
ATOM 4265 C CA . THR B 1 58 ? 1.924 -0.247 -6.578 1 69.19 58 THR B CA 1
ATOM 4266 C C . THR B 1 58 ? 1.461 -1.614 -6.082 1 69.19 58 THR B C 1
ATOM 4268 O O . THR B 1 58 ? 1.117 -2.486 -6.883 1 69.19 58 THR B O 1
ATOM 4271 N N . TRP B 1 59 ? 1.551 -1.725 -4.848 1 72.25 59 TRP B N 1
ATOM 4272 C CA . TRP B 1 59 ? 1.026 -2.957 -4.266 1 72.25 59 TRP B CA 1
ATOM 4273 C C . TRP B 1 59 ? -0.46 -3.111 -4.57 1 72.25 59 TRP B C 1
ATOM 4275 O O . TRP B 1 59 ? -1.199 -2.125 -4.605 1 72.25 59 TRP B O 1
ATOM 4285 N N . GLY B 1 60 ? -0.848 -4.32 -4.77 1 83.81 60 GLY B N 1
ATOM 4286 C CA . GLY B 1 60 ? -2.254 -4.598 -5.008 1 83.81 60 GLY B CA 1
ATOM 4287 C C . GLY B 1 60 ? -3.135 -4.297 -3.809 1 83.81 60 GLY B C 1
ATOM 4288 O O . GLY B 1 60 ? -2.645 -4.184 -2.684 1 83.81 60 GLY B O 1
ATOM 4289 N N . ARG B 1 61 ? -4.363 -4.215 -4.07 1 88.56 61 ARG B N 1
ATOM 4290 C CA . ARG B 1 61 ? -5.309 -3.812 -3.035 1 88.56 61 ARG B CA 1
ATOM 4291 C C . ARG B 1 61 ? -5.453 -4.902 -1.977 1 88.56 61 ARG B C 1
ATOM 4293 O O . ARG B 1 61 ? -5.621 -4.602 -0.792 1 88.56 61 ARG B O 1
ATOM 4300 N N . TYR B 1 62 ? -5.32 -6.211 -2.441 1 94.81 62 TYR B N 1
ATOM 4301 C CA . TYR B 1 62 ? -5.656 -7.254 -1.48 1 94.81 62 TYR B CA 1
ATOM 4302 C C . TYR B 1 62 ? -4.48 -8.195 -1.263 1 94.81 62 TYR B C 1
ATOM 4304 O O . TYR B 1 62 ? -3.682 -8.422 -2.176 1 94.81 62 TYR B O 1
ATOM 4312 N N . SER B 1 63 ? -4.32 -8.719 -0.11 1 97.56 63 SER B N 1
ATOM 4313 C CA . SER B 1 63 ? -3.559 -9.906 0.26 1 97.56 63 SER B CA 1
ATOM 4314 C C . SER B 1 63 ? -4.457 -10.953 0.909 1 97.56 63 SER B C 1
ATOM 4316 O O . SER B 1 63 ? -5.301 -10.625 1.744 1 97.56 63 SER B O 1
ATOM 4318 N N . PHE B 1 64 ? -4.332 -12.195 0.521 1 98.69 64 PHE B N 1
ATOM 4319 C CA . PHE B 1 64 ? -5.184 -13.258 1.038 1 98.69 64 PHE B CA 1
ATOM 4320 C C . PHE B 1 64 ? -4.363 -14.281 1.812 1 98.69 64 PHE B C 1
ATOM 4322 O O . PHE B 1 64 ? -3.314 -14.734 1.342 1 98.69 64 PHE B O 1
ATOM 4329 N N . LEU B 1 65 ? -4.852 -14.641 2.953 1 98.75 65 LEU B N 1
ATOM 4330 C CA . LEU B 1 65 ? -4.285 -15.727 3.742 1 98.75 65 LEU B CA 1
ATOM 4331 C C . LEU B 1 65 ? -5.355 -16.75 4.09 1 98.75 65 LEU B C 1
ATOM 4333 O O . LEU B 1 65 ? -6.539 -16.422 4.191 1 98.75 65 LEU B O 1
ATOM 4337 N N . GLY B 1 66 ? -4.977 -17.922 4.293 1 98.44 66 GLY B N 1
ATOM 4338 C CA . GLY B 1 66 ? -5.801 -19.016 4.793 1 98.44 66 GLY B CA 1
ATOM 4339 C C . GLY B 1 66 ? -4.992 -20.125 5.426 1 98.44 66 GLY B C 1
ATOM 4340 O O . GLY B 1 66 ? -3.787 -20.234 5.188 1 98.44 66 GLY B O 1
ATOM 4341 N N . TYR B 1 67 ? -5.66 -20.875 6.285 1 98.12 67 TYR B N 1
ATOM 4342 C CA . TYR B 1 67 ? -5.035 -22.016 6.949 1 98.12 67 TYR B CA 1
ATOM 4343 C C . TYR B 1 67 ? -6.059 -23.094 7.266 1 98.12 67 TYR B C 1
ATOM 4345 O O . TYR B 1 67 ? -7.266 -22.828 7.238 1 98.12 67 TYR B O 1
ATOM 4353 N N . ASP B 1 68 ? -5.598 -24.219 7.477 1 96.62 68 ASP B N 1
ATOM 4354 C CA . ASP B 1 68 ? -6.406 -25.375 7.852 1 96.62 68 ASP B CA 1
ATOM 4355 C C . ASP B 1 68 ? -7.547 -25.594 6.863 1 96.62 68 ASP B C 1
ATOM 4357 O O . ASP B 1 68 ? -8.719 -25.516 7.23 1 96.62 68 ASP B O 1
ATOM 4361 N N . PRO B 1 69 ? -7.191 -25.969 5.629 1 97.69 69 PRO B N 1
ATOM 4362 C CA . PRO B 1 69 ? -8.227 -26.266 4.641 1 97.69 69 PRO B CA 1
ATOM 4363 C C . PRO B 1 69 ? -9.125 -27.422 5.055 1 97.69 69 PRO B C 1
ATOM 4365 O O . PRO B 1 69 ? -8.711 -28.281 5.836 1 97.69 69 PRO B O 1
ATOM 4368 N N . VAL B 1 70 ? -10.312 -27.438 4.508 1 96.38 70 VAL B N 1
ATOM 4369 C CA . VAL B 1 70 ? -11.273 -28.484 4.848 1 96.38 70 VAL B CA 1
ATOM 4370 C C . VAL B 1 70 ? -11.016 -29.719 3.998 1 96.38 70 VAL B C 1
ATOM 4372 O O . VAL B 1 70 ? -11.492 -30.812 4.316 1 96.38 70 VAL B O 1
ATOM 4375 N N . MET B 1 71 ? -10.266 -29.484 2.893 1 97.44 71 MET B N 1
ATOM 4376 C CA . MET B 1 71 ? -10.008 -30.578 1.956 1 97.44 71 MET B CA 1
ATOM 4377 C C . MET B 1 71 ? -8.711 -30.344 1.196 1 97.44 71 MET B C 1
ATOM 4379 O O . MET B 1 71 ? -8.305 -29.203 0.979 1 97.44 71 MET B O 1
ATOM 4383 N N . ARG B 1 72 ? -7.992 -31.406 0.896 1 97.69 72 ARG B N 1
ATOM 4384 C CA . ARG B 1 72 ? -6.875 -31.406 -0.044 1 97.69 72 ARG B CA 1
ATOM 4385 C C . ARG B 1 72 ? -7.102 -32.406 -1.161 1 97.69 72 ARG B C 1
ATOM 4387 O O . ARG B 1 72 ? -7.469 -33.562 -0.9 1 97.69 72 ARG B O 1
ATOM 4394 N N . VAL B 1 73 ? -6.973 -31.984 -2.371 1 98.44 73 VAL B N 1
ATOM 4395 C CA . VAL B 1 73 ? -7.164 -32.844 -3.537 1 98.44 73 VAL B CA 1
ATOM 4396 C C . VAL B 1 73 ? -5.895 -32.844 -4.387 1 98.44 73 VAL B C 1
ATOM 4398 O O . VAL B 1 73 ? -5.422 -31.797 -4.816 1 98.44 73 VAL B O 1
ATOM 4401 N N . THR B 1 74 ? -5.363 -34 -4.594 1 97.56 74 THR B N 1
ATOM 4402 C CA . THR B 1 74 ? -4.164 -34.156 -5.41 1 97.56 74 THR B CA 1
ATOM 4403 C C . THR B 1 74 ? -4.398 -35.156 -6.531 1 97.56 74 THR B C 1
ATOM 4405 O O . THR B 1 74 ? -5.195 -36.094 -6.383 1 97.56 74 THR B O 1
ATOM 4408 N N . CYS B 1 75 ? -3.77 -34.938 -7.625 1 97.5 75 CYS B N 1
ATOM 4409 C CA . CYS B 1 75 ? -3.826 -35.844 -8.758 1 97.5 75 CYS B CA 1
ATOM 4410 C C . CYS B 1 75 ? -2.428 -36.312 -9.164 1 97.5 75 CYS B C 1
ATOM 4412 O O . CYS B 1 75 ? -1.525 -35.469 -9.312 1 97.5 75 CYS B O 1
ATOM 4414 N N . ARG B 1 76 ? -2.266 -37.594 -9.289 1 95.44 76 ARG B N 1
ATOM 4415 C CA . ARG B 1 76 ? -1.042 -38.188 -9.797 1 95.44 76 ARG B CA 1
ATOM 4416 C C . ARG B 1 76 ? -1.356 -39.281 -10.836 1 95.44 76 ARG B C 1
ATOM 4418 O O . ARG B 1 76 ? -1.896 -40.312 -10.5 1 95.44 76 ARG B O 1
ATOM 4425 N N . ALA B 1 77 ? -0.991 -39.031 -11.977 1 92 77 ALA B N 1
ATOM 4426 C CA . ALA B 1 77 ? -1.117 -40 -13.055 1 92 77 ALA B CA 1
ATOM 4427 C C . ALA B 1 77 ? -2.539 -40.531 -13.141 1 92 77 ALA B C 1
ATOM 4429 O O . ALA B 1 77 ? -2.746 -41.75 -13.133 1 92 77 ALA B O 1
ATOM 4430 N N . GLY B 1 78 ? -3.406 -39.625 -13.031 1 92.69 78 GLY B N 1
ATOM 4431 C CA . GLY B 1 78 ? -4.801 -40 -13.234 1 92.69 78 GLY B CA 1
ATOM 4432 C C . GLY B 1 78 ? -5.484 -40.469 -11.969 1 92.69 78 GLY B C 1
ATOM 4433 O O . GLY B 1 78 ? -6.68 -40.781 -11.977 1 92.69 78 GLY B O 1
ATOM 4434 N N . LYS B 1 79 ? -4.75 -40.594 -10.953 1 96.5 79 LYS B N 1
ATOM 4435 C CA . LYS B 1 79 ? -5.328 -40.969 -9.656 1 96.5 79 LYS B CA 1
ATOM 4436 C C . LYS B 1 79 ? -5.516 -39.719 -8.789 1 96.5 79 LYS B C 1
ATOM 4438 O O . LYS B 1 79 ? -4.539 -39.062 -8.422 1 96.5 79 LYS B O 1
ATOM 4443 N N . VAL B 1 80 ? -6.77 -39.469 -8.492 1 98.12 80 VAL B N 1
ATOM 4444 C CA . VAL B 1 80 ? -7.098 -38.281 -7.688 1 98.12 80 VAL B CA 1
ATOM 4445 C C . VAL B 1 80 ? -7.305 -38.719 -6.23 1 98.12 80 VAL B C 1
ATOM 4447 O O . VAL B 1 80 ? -8.117 -39.594 -5.945 1 98.12 80 VAL B O 1
ATOM 4450 N N . TYR B 1 81 ? -6.574 -38.156 -5.359 1 97.75 81 TYR B N 1
ATOM 4451 C CA . TYR B 1 81 ? -6.691 -38.375 -3.922 1 97.75 81 TYR B CA 1
ATOM 4452 C C . TYR B 1 81 ? -7.43 -37.25 -3.248 1 97.75 81 TYR B C 1
ATOM 4454 O O . TYR B 1 81 ? -7.016 -36.062 -3.354 1 97.75 81 TYR B O 1
ATOM 4462 N N . ILE B 1 82 ? -8.523 -37.531 -2.584 1 98.12 82 ILE B N 1
ATOM 4463 C CA . ILE B 1 82 ? -9.328 -36.562 -1.878 1 98.12 82 ILE B CA 1
ATOM 4464 C C . ILE B 1 82 ? -9.227 -36.781 -0.372 1 98.12 82 ILE B C 1
ATOM 4466 O O . ILE B 1 82 ? -9.633 -37.844 0.129 1 98.12 82 ILE B O 1
ATOM 4470 N N . GLU B 1 83 ? -8.641 -35.875 0.316 1 96.88 83 GLU B N 1
ATOM 4471 C CA . GLU B 1 83 ? -8.555 -35.906 1.772 1 96.88 83 GLU B CA 1
ATOM 4472 C C . GLU B 1 83 ? -9.516 -34.906 2.408 1 96.88 83 GLU B C 1
ATOM 4474 O O . GLU B 1 83 ? -9.375 -33.688 2.215 1 96.88 83 GLU B O 1
ATOM 4479 N N . LYS B 1 84 ? -10.484 -35.375 3.145 1 93.75 84 LYS B N 1
ATOM 4480 C CA . LYS B 1 84 ? -11.477 -34.531 3.797 1 93.75 84 LYS B CA 1
ATOM 4481 C C . LYS B 1 84 ? -11.688 -34.969 5.25 1 93.75 84 LYS B C 1
ATOM 4483 O O . LYS B 1 84 ? -12.188 -36.062 5.516 1 93.75 84 LYS B O 1
ATOM 4488 N N . GLN B 1 85 ? -11.461 -34.031 6.191 1 83.38 85 GLN B N 1
ATOM 4489 C CA . GLN B 1 85 ? -11.727 -34.25 7.613 1 83.38 85 GLN B CA 1
ATOM 4490 C C . GLN B 1 85 ? -11.258 -35.625 8.07 1 83.38 85 GLN B C 1
ATOM 4492 O O . GLN B 1 85 ? -12.016 -36.375 8.688 1 83.38 85 GLN B O 1
ATOM 4497 N N . GLY B 1 86 ? -10.047 -36 7.688 1 81.81 86 GLY B N 1
ATOM 4498 C CA . GLY B 1 86 ? -9.469 -37.25 8.156 1 81.81 86 GLY B CA 1
ATOM 4499 C C . GLY B 1 86 ? -9.812 -38.438 7.273 1 81.81 86 GLY B C 1
ATOM 4500 O O . GLY B 1 86 ? -9.234 -39.531 7.426 1 81.81 86 GLY B O 1
ATOM 4501 N N . ASN B 1 87 ? -10.734 -38.25 6.379 1 90.69 87 ASN B N 1
ATOM 4502 C CA . ASN B 1 87 ? -11.086 -39.312 5.438 1 90.69 87 ASN B CA 1
ATOM 4503 C C . ASN B 1 87 ? -10.375 -39.125 4.098 1 90.69 87 ASN B C 1
ATOM 4505 O O . ASN B 1 87 ? -10.062 -38 3.703 1 90.69 87 ASN B O 1
ATOM 4509 N N . SER B 1 88 ? -10.094 -40.312 3.48 1 93.56 88 SER B N 1
ATOM 4510 C CA . SER B 1 88 ? -9.422 -40.281 2.186 1 93.56 88 SER B CA 1
ATOM 4511 C C . SER B 1 88 ? -10.18 -41.094 1.151 1 93.56 88 SER B C 1
ATOM 4513 O O . SER B 1 88 ? -10.703 -42.156 1.471 1 93.56 88 SER B O 1
ATOM 4515 N N . GLU B 1 89 ? -10.352 -40.531 0.05 1 96 89 GLU B N 1
ATOM 4516 C CA . GLU B 1 89 ? -10.945 -41.188 -1.107 1 96 89 GLU B CA 1
ATOM 4517 C C . GLU B 1 89 ? -10.031 -41.094 -2.326 1 96 89 GLU B C 1
ATOM 4519 O O . GLU B 1 89 ? -9.281 -40.125 -2.471 1 96 89 GLU B O 1
ATOM 4524 N N . THR B 1 90 ? -10.109 -42.125 -3.111 1 97.25 90 THR B N 1
ATOM 4525 C CA . THR B 1 90 ? -9.32 -42.125 -4.34 1 97.25 90 THR B CA 1
ATOM 4526 C C . THR B 1 90 ? -10.211 -42.375 -5.551 1 97.25 90 THR B C 1
ATOM 4528 O O . THR B 1 90 ? -11.078 -43.25 -5.527 1 97.25 90 THR B O 1
ATOM 4531 N N . VAL B 1 91 ? -10.016 -41.625 -6.562 1 97.38 91 VAL B N 1
ATOM 4532 C CA . VAL B 1 91 ? -10.758 -41.75 -7.812 1 97.38 91 VAL B CA 1
ATOM 4533 C C . VAL B 1 91 ? -9.781 -41.875 -8.984 1 97.38 91 VAL B C 1
ATOM 4535 O O . VAL B 1 91 ? -8.906 -41 -9.156 1 97.38 91 VAL B O 1
ATOM 4538 N N . GLU B 1 92 ? -9.898 -42.875 -9.734 1 97.12 92 GLU B N 1
ATOM 4539 C CA . GLU B 1 92 ? -9.125 -43 -10.969 1 97.12 92 GLU B CA 1
ATOM 4540 C C . GLU B 1 92 ? -9.922 -42.469 -12.164 1 97.12 92 GLU B C 1
ATOM 4542 O O . GLU B 1 92 ? -11.062 -42.875 -12.383 1 97.12 92 GLU B O 1
ATOM 4547 N N . THR B 1 93 ? -9.352 -41.562 -12.844 1 96.38 93 THR B N 1
ATOM 4548 C CA . THR B 1 93 ? -10.086 -40.938 -13.938 1 96.38 93 THR B CA 1
ATOM 4549 C C . THR B 1 93 ? -9.125 -40.375 -14.969 1 96.38 93 THR B C 1
ATOM 4551 O O . THR B 1 93 ? -8 -40 -14.633 1 96.38 93 THR B O 1
ATOM 4554 N N . ALA B 1 94 ? -9.594 -40.281 -16.25 1 94.62 94 ALA B N 1
ATOM 4555 C CA . ALA B 1 94 ? -8.859 -39.625 -17.312 1 94.62 94 ALA B CA 1
ATOM 4556 C C . ALA B 1 94 ? -9.148 -38.125 -17.328 1 94.62 94 ALA B C 1
ATOM 4558 O O . ALA B 1 94 ? -8.484 -37.344 -18.047 1 94.62 94 ALA B O 1
ATOM 4559 N N . LYS B 1 95 ? -10.047 -37.688 -16.516 1 96.44 95 LYS B N 1
ATOM 4560 C CA . LYS B 1 95 ? -10.445 -36.281 -16.438 1 96.44 95 LYS B CA 1
ATOM 4561 C C . LYS B 1 95 ? -10.391 -35.781 -15 1 96.44 95 LYS B C 1
ATOM 4563 O O . LYS B 1 95 ? -11.422 -35.438 -14.422 1 96.44 95 LYS B O 1
ATOM 4568 N N . PRO B 1 96 ? -9.25 -35.594 -14.555 1 97.25 96 PRO B N 1
ATOM 4569 C CA . PRO B 1 96 ? -9.094 -35.281 -13.125 1 97.25 96 PRO B CA 1
ATOM 4570 C C . PRO B 1 96 ? -9.734 -33.938 -12.734 1 97.25 96 PRO B C 1
ATOM 4572 O O . PRO B 1 96 ? -10.125 -33.75 -11.586 1 97.25 96 PRO B O 1
ATOM 4575 N N . LEU B 1 97 ? -9.883 -33 -13.641 1 98.06 97 LEU B N 1
ATOM 4576 C CA . LEU B 1 97 ? -10.492 -31.703 -13.328 1 98.06 97 LEU B CA 1
ATOM 4577 C C . LEU B 1 97 ? -11.977 -31.859 -13.016 1 98.06 97 LEU B C 1
ATOM 4579 O O . LEU B 1 97 ? -12.562 -31.031 -12.312 1 98.06 97 LEU B O 1
ATOM 4583 N N . ASN B 1 98 ? -12.594 -32.938 -13.547 1 97.88 98 ASN B N 1
ATOM 4584 C CA . ASN B 1 98 ? -14 -33.188 -13.273 1 97.88 98 ASN B CA 1
ATOM 4585 C C . ASN B 1 98 ? -14.242 -33.469 -11.797 1 97.88 98 ASN B C 1
ATOM 4587 O O . ASN B 1 98 ? -15.312 -33.156 -11.266 1 97.88 98 ASN B O 1
ATOM 4591 N N . VAL B 1 99 ? -13.258 -34.094 -11.164 1 98.12 99 VAL B N 1
ATOM 4592 C CA . VAL B 1 99 ? -13.383 -34.375 -9.734 1 98.12 99 VAL B CA 1
ATOM 4593 C C . VAL B 1 99 ? -13.516 -33.031 -8.969 1 98.12 99 VAL B C 1
ATOM 4595 O O . VAL B 1 99 ? -14.352 -32.938 -8.07 1 98.12 99 VAL B O 1
ATOM 4598 N N . LEU B 1 100 ? -12.734 -32.062 -9.289 1 98.31 100 LEU B N 1
ATOM 4599 C CA . LEU B 1 100 ? -12.82 -30.734 -8.664 1 98.31 100 LEU B CA 1
ATOM 4600 C C . LEU B 1 100 ? -14.164 -30.078 -8.945 1 98.31 100 LEU B C 1
ATOM 4602 O O . LEU B 1 100 ? -14.742 -29.438 -8.07 1 98.31 100 LEU B O 1
ATOM 4606 N N . ARG B 1 101 ? -14.641 -30.266 -10.219 1 97.5 101 ARG B N 1
ATOM 4607 C CA . ARG B 1 101 ? -15.938 -29.734 -10.609 1 97.5 101 ARG B CA 1
ATOM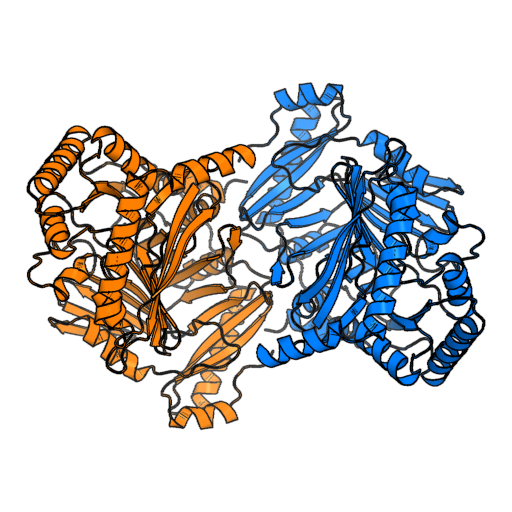 4608 C C . ARG B 1 101 ? -17.047 -30.281 -9.727 1 97.5 101 ARG B C 1
ATOM 4610 O O . ARG B 1 101 ? -17.922 -29.531 -9.281 1 97.5 101 ARG B O 1
ATOM 4617 N N . GLU B 1 102 ? -16.953 -31.531 -9.547 1 97.06 102 GLU B N 1
ATOM 4618 C CA . GLU B 1 102 ? -17.984 -32.188 -8.734 1 97.06 102 GLU B CA 1
ATOM 4619 C C . GLU B 1 102 ? -17.953 -31.672 -7.297 1 97.06 102 GLU B C 1
ATOM 4621 O O . GLU B 1 102 ? -19 -31.438 -6.695 1 97.06 102 GLU B O 1
ATOM 4626 N N . ILE B 1 103 ? -16.797 -31.547 -6.754 1 96.69 103 ILE B N 1
ATOM 4627 C CA . ILE B 1 103 ? -16.641 -31.062 -5.387 1 96.69 103 ILE B CA 1
ATOM 4628 C C . ILE B 1 103 ? -17.203 -29.656 -5.277 1 96.69 103 ILE B C 1
ATOM 4630 O O . ILE B 1 103 ? -17.906 -29.328 -4.32 1 96.69 103 ILE B O 1
ATOM 4634 N N . MET B 1 104 ? -16.969 -28.812 -6.242 1 96.62 104 MET B N 1
ATOM 4635 C CA . MET B 1 104 ? -17.328 -27.406 -6.223 1 96.62 104 MET B CA 1
ATOM 4636 C C . MET B 1 104 ? -18.844 -27.219 -6.246 1 96.62 104 MET B C 1
ATOM 4638 O O . MET B 1 104 ? -19.359 -26.203 -5.777 1 96.62 104 MET B O 1
ATOM 4642 N N . LYS B 1 105 ? -19.562 -28.188 -6.734 1 94.94 105 LYS B N 1
ATOM 4643 C CA . LYS B 1 105 ? -21.016 -28.109 -6.77 1 94.94 105 LYS B CA 1
ATOM 4644 C C . LYS B 1 105 ? -21.594 -27.953 -5.367 1 94.94 105 LYS B C 1
ATOM 4646 O O . LYS B 1 105 ? -22.641 -27.312 -5.188 1 94.94 105 LYS B O 1
ATOM 4651 N N . ASP B 1 106 ? -20.875 -28.5 -4.457 1 94 106 ASP B N 1
ATOM 4652 C CA . ASP B 1 106 ? -21.359 -28.469 -3.08 1 94 106 ASP B CA 1
ATOM 4653 C C . ASP B 1 106 ? -20.984 -27.172 -2.381 1 94 106 ASP B C 1
ATOM 4655 O O . ASP B 1 106 ? -21.406 -26.922 -1.249 1 94 106 ASP B O 1
ATOM 4659 N N . TYR B 1 107 ? -20.266 -26.312 -3.07 1 95.88 107 TYR B N 1
ATOM 4660 C CA . TYR B 1 107 ? -19.766 -25.109 -2.416 1 95.88 107 TYR B CA 1
ATOM 4661 C C . TYR B 1 107 ? -20.141 -23.859 -3.203 1 95.88 107 TYR B C 1
ATOM 4663 O O . TYR B 1 107 ? -19.422 -22.859 -3.162 1 95.88 107 TYR B O 1
ATOM 4671 N N . LYS B 1 108 ? -21.188 -23.953 -3.877 1 93.81 108 LYS B N 1
ATOM 4672 C CA . LYS B 1 108 ? -21.641 -22.781 -4.633 1 93.81 108 LYS B CA 1
ATOM 4673 C C . LYS B 1 108 ? -22.016 -21.641 -3.703 1 93.81 108 LYS B C 1
ATOM 4675 O O . LYS B 1 108 ? -22.859 -21.781 -2.822 1 93.81 108 LYS B O 1
ATOM 4680 N N . SER B 1 109 ? -21.375 -20.5 -3.881 1 95.94 109 SER B N 1
ATOM 4681 C CA . SER B 1 109 ? -21.562 -19.328 -3.029 1 95.94 109 SER B CA 1
ATOM 4682 C C . SER B 1 109 ? -21.984 -18.109 -3.844 1 95.94 109 SER B C 1
ATOM 4684 O O . SER B 1 109 ? -21.641 -18 -5.023 1 95.94 109 SER B O 1
ATOM 4686 N N . PRO B 1 110 ? -22.75 -17.172 -3.264 1 94.25 110 PRO B N 1
ATOM 46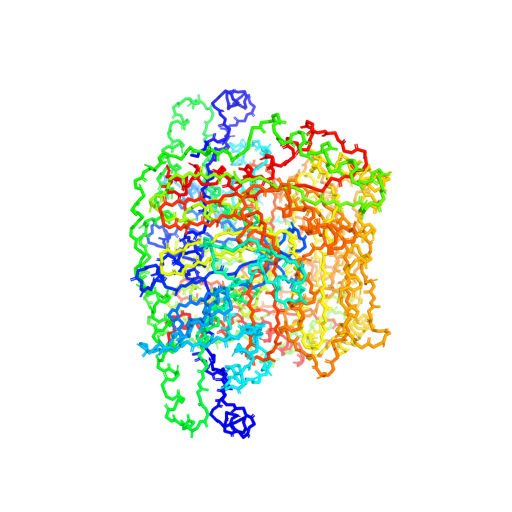87 C CA . PRO B 1 110 ? -23.078 -15.914 -3.955 1 94.25 110 PRO B CA 1
ATOM 4688 C C . PRO B 1 110 ? -21.906 -14.938 -3.984 1 94.25 110 PRO B C 1
ATOM 4690 O O . PRO B 1 110 ? -20.984 -15.047 -3.178 1 94.25 110 PRO B O 1
ATOM 4693 N N . ARG B 1 111 ? -22.031 -14.039 -4.922 1 90.62 111 ARG B N 1
ATOM 4694 C CA . ARG B 1 111 ? -21.172 -12.867 -4.91 1 90.62 111 ARG B CA 1
ATOM 4695 C C . ARG B 1 111 ? -21.812 -11.711 -4.148 1 90.62 111 ARG B C 1
ATOM 4697 O O . ARG B 1 111 ? -22.844 -11.18 -4.574 1 90.62 111 ARG B O 1
ATOM 4704 N N . LEU B 1 112 ? -21.25 -11.375 -3.154 1 91.31 112 LEU B N 1
ATOM 4705 C CA . LEU B 1 112 ? -21.812 -10.305 -2.344 1 91.31 112 LEU B CA 1
ATOM 4706 C C . LEU B 1 112 ? -21.031 -9.008 -2.531 1 91.31 112 LEU B C 1
ATOM 4708 O O . LEU B 1 112 ? -19.797 -9.023 -2.58 1 91.31 112 LEU B O 1
ATOM 4712 N N . SER B 1 113 ? -21.781 -7.965 -2.633 1 86.62 113 SER B N 1
ATOM 4713 C CA . SER B 1 113 ? -21.172 -6.648 -2.768 1 86.62 113 SER B CA 1
ATOM 4714 C C . SER B 1 113 ? -20.359 -6.289 -1.528 1 86.62 113 SER B C 1
ATOM 4716 O O . SER B 1 113 ? -20.766 -6.578 -0.403 1 86.62 113 SER B O 1
ATOM 4718 N N . GLY B 1 114 ? -19.219 -5.676 -1.816 1 85.69 114 GLY B N 1
ATOM 4719 C CA . GLY B 1 114 ? -18.406 -5.203 -0.707 1 85.69 114 GLY B CA 1
ATOM 4720 C C . GLY B 1 114 ? -17.406 -6.242 -0.212 1 85.69 114 GLY B C 1
ATOM 4721 O O . GLY B 1 114 ? -16.547 -5.938 0.619 1 85.69 114 GLY B O 1
ATOM 4722 N N . MET B 1 115 ? -17.531 -7.434 -0.706 1 93 115 MET B N 1
ATOM 4723 C CA . MET B 1 115 ? -16.609 -8.484 -0.306 1 93 115 MET B CA 1
ATOM 4724 C C . MET B 1 115 ? -15.375 -8.492 -1.204 1 93 115 MET B C 1
ATOM 4726 O O . MET B 1 115 ? -15.422 -8.023 -2.342 1 93 115 MET B O 1
ATOM 4730 N N . PRO B 1 116 ? -14.266 -8.945 -0.665 1 95.56 116 PRO B N 1
ATOM 4731 C CA . PRO B 1 116 ? -13.102 -9.141 -1.531 1 95.56 116 PRO B CA 1
ATOM 4732 C C . PRO B 1 116 ? -13.367 -10.133 -2.662 1 95.56 116 PRO B C 1
ATOM 4734 O O . PRO B 1 116 ? -14.312 -10.914 -2.592 1 95.56 116 PRO B O 1
ATOM 4737 N N . PRO B 1 117 ? -12.562 -10.078 -3.676 1 94.44 117 PRO B N 1
ATOM 4738 C CA . PRO B 1 117 ? -12.789 -10.961 -4.824 1 94.44 117 PRO B CA 1
ATOM 4739 C C . PRO B 1 117 ? -12.664 -12.438 -4.469 1 94.44 117 PRO B C 1
ATOM 4741 O O . PRO B 1 117 ? -13.281 -13.289 -5.121 1 94.44 117 PRO B O 1
ATOM 4744 N N . PHE B 1 118 ? -11.922 -12.797 -3.508 1 97.62 118 PHE B N 1
ATOM 4745 C CA . PHE B 1 118 ? -11.758 -14.18 -3.072 1 97.62 118 PHE B CA 1
ATOM 4746 C C . PHE B 1 118 ? -12.289 -14.359 -1.654 1 97.62 118 PHE B C 1
ATOM 4748 O O . PHE B 1 118 ? -11.758 -13.781 -0.706 1 97.62 118 PHE B O 1
ATOM 4755 N N . THR B 1 119 ? -13.328 -15.156 -1.502 1 97.88 119 THR B N 1
ATOM 4756 C CA . THR B 1 119 ? -13.938 -15.352 -0.193 1 97.88 119 THR B CA 1
ATOM 4757 C C . THR B 1 119 ? -13.766 -16.797 0.273 1 97.88 119 THR B C 1
ATOM 4759 O O . THR B 1 119 ? -14.164 -17.141 1.384 1 97.88 119 THR B O 1
ATOM 4762 N N . GLY B 1 120 ? -13.219 -17.656 -0.55 1 98.38 120 GLY B N 1
ATOM 4763 C CA . GLY B 1 120 ? -13 -19.078 -0.294 1 98.38 120 GLY B CA 1
ATOM 4764 C C . GLY B 1 120 ? -12.945 -19.906 -1.56 1 98.38 120 GLY B C 1
ATOM 4765 O O . GLY B 1 120 ? -13.406 -19.469 -2.617 1 98.38 120 GLY B O 1
ATOM 4766 N N . GLY B 1 121 ? -12.375 -21 -1.489 1 98.56 121 GLY B N 1
ATOM 4767 C CA . GLY B 1 121 ? -12.25 -21.875 -2.641 1 98.56 121 GLY B CA 1
ATOM 4768 C C . GLY B 1 121 ? -10.961 -22.688 -2.633 1 98.56 121 GLY B C 1
ATOM 4769 O O . GLY B 1 121 ? -10.367 -22.891 -1.577 1 98.56 121 GLY B O 1
ATOM 4770 N N . PHE B 1 122 ? -10.656 -23.234 -3.781 1 98.81 122 PHE B N 1
ATOM 4771 C CA . PHE B 1 122 ? -9.422 -24 -3.951 1 98.81 122 PHE B CA 1
ATOM 4772 C C . PHE B 1 122 ? -8.234 -23.062 -4.133 1 98.81 122 PHE B C 1
ATOM 4774 O O . PHE B 1 122 ? -8.312 -22.078 -4.879 1 98.81 122 PHE B O 1
ATOM 4781 N N . VAL B 1 123 ? -7.164 -23.297 -3.426 1 98.88 123 VAL B N 1
ATOM 4782 C CA . VAL B 1 123 ? -5.879 -22.625 -3.596 1 98.88 123 VAL B CA 1
ATOM 4783 C C . VAL B 1 123 ? -4.781 -23.656 -3.822 1 98.88 123 VAL B C 1
ATOM 4785 O O . VAL B 1 123 ? -4.73 -24.688 -3.131 1 98.88 123 VAL B O 1
ATOM 4788 N N . GLY B 1 124 ? -3.955 -23.484 -4.801 1 98.75 124 GLY B N 1
ATOM 4789 C CA . GLY B 1 124 ? -2.881 -24.422 -5.094 1 98.75 124 GLY B CA 1
ATOM 4790 C C . GLY B 1 124 ? -2.316 -24.25 -6.492 1 98.75 124 GLY B C 1
ATOM 4791 O O . GLY B 1 124 ? -2.141 -23.141 -6.977 1 98.75 124 GLY B O 1
ATOM 4792 N N . TYR B 1 125 ? -1.916 -25.438 -7.047 1 98.56 125 TYR B N 1
ATOM 4793 C CA . TYR B 1 125 ? -1.322 -25.344 -8.375 1 98.56 125 TYR B CA 1
ATOM 4794 C C . TYR B 1 125 ? -1.81 -26.469 -9.273 1 98.56 125 TYR B C 1
ATOM 4796 O O . TYR B 1 125 ? -2.318 -27.484 -8.789 1 98.56 125 TYR B O 1
ATOM 4804 N N . PHE B 1 126 ? -1.767 -26.188 -10.547 1 98.31 126 PHE B N 1
ATOM 4805 C CA . PHE B 1 126 ? -1.861 -27.141 -11.648 1 98.31 126 PHE B CA 1
ATOM 4806 C C . PHE B 1 126 ? -0.539 -27.234 -12.398 1 98.31 126 PHE B C 1
ATOM 4808 O O . PHE B 1 126 ? -0.083 -26.25 -12.992 1 98.31 126 PHE B O 1
ATOM 4815 N N . ALA B 1 127 ? -0.009 -28.375 -12.398 1 97 127 ALA B N 1
ATOM 4816 C CA . ALA B 1 127 ? 1.339 -28.547 -12.93 1 97 127 ALA B CA 1
ATOM 4817 C C . ALA B 1 127 ? 1.331 -28.547 -14.461 1 97 127 ALA B C 1
ATOM 4819 O O . ALA B 1 127 ? 0.268 -28.625 -15.078 1 97 127 ALA B O 1
ATOM 4820 N N . TYR B 1 128 ? 2.525 -28.484 -15.031 1 96.44 128 TYR B N 1
ATOM 4821 C CA . TYR B 1 128 ? 2.715 -28.562 -16.484 1 96.44 128 TYR B CA 1
ATOM 4822 C C . TYR B 1 128 ? 2.145 -29.859 -17.031 1 96.44 128 TYR B C 1
ATOM 4824 O O . TYR B 1 128 ? 1.595 -29.875 -18.141 1 96.44 128 TYR B O 1
ATOM 4832 N N . SER B 1 129 ? 2.154 -30.844 -16.312 1 95.25 129 SER B N 1
ATOM 4833 C CA . SER B 1 129 ? 1.762 -32.188 -16.75 1 95.25 129 SER B CA 1
ATOM 4834 C C . SER B 1 129 ? 0.27 -32.25 -17.062 1 95.25 129 SER B C 1
ATOM 4836 O O . SER B 1 129 ? -0.193 -33.188 -17.719 1 95.25 129 SER B O 1
ATOM 4838 N N . MET B 1 130 ? -0.415 -31.281 -16.625 1 95.5 130 MET B N 1
ATOM 4839 C CA . MET B 1 130 ? -1.858 -31.266 -16.859 1 95.5 130 MET B CA 1
ATOM 4840 C C . MET B 1 130 ? -2.178 -31.25 -18.344 1 95.5 130 MET B C 1
ATOM 4842 O O . MET B 1 130 ? -3.24 -31.719 -18.766 1 95.5 130 MET B O 1
ATOM 4846 N N . ILE B 1 131 ? -1.263 -30.781 -19.141 1 95.06 131 ILE B N 1
ATOM 4847 C CA . ILE B 1 131 ? -1.487 -30.734 -20.594 1 95.06 131 ILE B CA 1
ATOM 4848 C C . ILE B 1 131 ? -1.672 -32.156 -21.125 1 95.06 131 ILE B C 1
ATOM 4850 O O . ILE B 1 131 ? -2.391 -32.375 -22.109 1 95.06 131 ILE B O 1
ATOM 4854 N N . GLY B 1 132 ? -1.107 -33.094 -20.469 1 94 132 GLY B N 1
ATOM 4855 C CA . GLY B 1 132 ? -1.226 -34.469 -20.891 1 94 132 GLY B CA 1
ATOM 4856 C C . GLY B 1 132 ? -2.645 -35 -20.828 1 94 132 GLY B C 1
ATOM 4857 O O . GLY B 1 132 ? -3.006 -35.938 -21.547 1 94 132 GLY B O 1
ATOM 4858 N N . TYR B 1 133 ? -3.4 -34.469 -19.953 1 94.12 133 TYR B N 1
ATOM 4859 C CA . TYR B 1 133 ? -4.797 -34.875 -19.844 1 94.12 133 TYR B CA 1
ATOM 4860 C C . TYR B 1 133 ? -5.637 -34.219 -20.938 1 94.12 133 TYR B C 1
ATOM 4862 O O . TYR B 1 133 ? -6.582 -34.812 -21.453 1 94.12 133 TYR B O 1
ATOM 4870 N N . ALA B 1 134 ? -5.285 -33.031 -21.297 1 92.75 134 ALA B N 1
ATOM 4871 C CA . ALA B 1 134 ? -5.984 -32.344 -22.359 1 92.75 134 ALA B CA 1
ATOM 4872 C C . ALA B 1 134 ? -5.586 -32.875 -23.734 1 92.75 134 ALA B C 1
ATOM 4874 O O . ALA B 1 134 ? -6.398 -32.906 -24.656 1 92.75 134 ALA B O 1
ATOM 4875 N N . GLU B 1 135 ? -4.324 -33.219 -23.844 1 93.25 135 GLU B N 1
ATOM 4876 C CA . GLU B 1 135 ? -3.75 -33.75 -25.078 1 93.25 135 GLU B CA 1
ATOM 4877 C C . GLU B 1 135 ? -3.021 -35.062 -24.828 1 93.25 135 GLU B C 1
ATOM 4879 O O . GLU B 1 135 ? -1.789 -35.094 -24.844 1 93.25 135 GLU B O 1
ATOM 4884 N N . PRO B 1 136 ? -3.746 -36.094 -24.875 1 88.5 136 PRO B N 1
ATOM 4885 C CA . PRO B 1 136 ? -3.17 -37.375 -24.5 1 88.5 136 PRO B CA 1
ATOM 4886 C C . PRO B 1 136 ? -2.068 -37.844 -25.438 1 88.5 136 PRO B C 1
ATOM 4888 O O . PRO B 1 136 ? -1.265 -38.719 -25.094 1 88.5 136 PRO B O 1
ATOM 4891 N N . VAL B 1 137 ? -2.039 -37.219 -26.562 1 87.56 137 VAL B N 1
ATOM 4892 C CA . VAL B 1 137 ? -1.003 -37.562 -27.516 1 87.56 137 VAL B CA 1
ATOM 4893 C C . VAL B 1 137 ? 0.371 -37.219 -26.953 1 87.56 137 VAL B C 1
ATOM 4895 O O . VAL B 1 137 ? 1.385 -37.781 -27.359 1 87.56 137 VAL B O 1
ATOM 4898 N N . LEU B 1 138 ? 0.239 -36.344 -25.969 1 87.5 138 LEU B N 1
ATOM 4899 C CA . LEU B 1 138 ? 1.488 -35.906 -25.344 1 87.5 138 LEU B CA 1
ATOM 4900 C C . LEU B 1 138 ? 1.909 -36.875 -24.234 1 87.5 138 LEU B C 1
ATOM 4902 O O . LEU B 1 138 ? 1.095 -37.25 -23.391 1 87.5 138 LEU B O 1
ATOM 4906 N N . ASN B 1 139 ? 2.793 -37.812 -24.25 1 83.06 139 ASN B N 1
ATOM 4907 C CA . ASN B 1 139 ? 3.33 -38.688 -23.234 1 83.06 139 ASN B CA 1
ATOM 4908 C C . ASN B 1 139 ? 4.219 -37.938 -22.25 1 83.06 139 ASN B C 1
ATOM 4910 O O . ASN B 1 139 ? 5.422 -38.188 -22.172 1 83.06 139 ASN B O 1
ATOM 4914 N N . ILE B 1 140 ? 3.551 -37.125 -21.438 1 85.69 140 ILE B N 1
ATOM 4915 C CA . ILE B 1 140 ? 4.293 -36.219 -20.562 1 85.69 140 ILE B CA 1
ATOM 4916 C C . ILE B 1 140 ? 4.887 -37.031 -19.406 1 85.69 140 ILE B C 1
ATOM 4918 O O . ILE B 1 140 ? 4.203 -37.875 -18.797 1 85.69 140 ILE B O 1
ATOM 4922 N N . GLN B 1 141 ? 6.125 -36.781 -19.109 1 76.31 141 GLN B N 1
ATOM 4923 C CA . GLN B 1 141 ? 6.809 -37.406 -17.969 1 76.31 141 GLN B CA 1
ATOM 4924 C C . GLN B 1 141 ? 6.18 -37 -16.656 1 76.31 141 GLN B C 1
ATOM 4926 O O . GLN B 1 141 ? 5.84 -35.812 -16.469 1 76.31 141 GLN B O 1
ATOM 4931 N N . LYS B 1 142 ? 5.84 -38.094 -15.898 1 69.31 142 LYS B N 1
ATOM 4932 C CA . LYS B 1 142 ? 5.246 -37.812 -14.594 1 69.31 142 LYS B CA 1
ATOM 4933 C C . LYS B 1 142 ? 6.09 -38.438 -13.477 1 69.31 142 LYS B C 1
ATOM 4935 O O . LYS B 1 142 ? 6.848 -39.375 -13.703 1 69.31 142 LYS B O 1
ATOM 4940 N N . GLY B 1 143 ? 6.148 -37.781 -12.227 1 73.31 143 GLY B N 1
ATOM 4941 C CA . GLY B 1 143 ? 6.84 -38.5 -11.172 1 73.31 143 GLY B CA 1
ATOM 4942 C C . GLY B 1 143 ? 6.949 -37.719 -9.883 1 73.31 143 GLY B C 1
ATOM 4943 O O . GLY B 1 143 ? 6.227 -38 -8.922 1 73.31 143 GLY B O 1
ATOM 4944 N N . THR B 1 144 ? 7.656 -36.656 -9.82 1 79.19 144 THR B N 1
ATOM 4945 C CA . THR B 1 144 ? 8.078 -36.062 -8.562 1 79.19 144 THR B CA 1
ATOM 4946 C C . THR B 1 144 ? 6.949 -35.219 -7.961 1 79.19 144 THR B C 1
ATOM 4948 O O . THR B 1 144 ? 6.668 -35.312 -6.766 1 79.19 144 THR B O 1
ATOM 4951 N N . PHE B 1 145 ? 6.246 -34.562 -8.742 1 90.69 145 PHE B N 1
ATOM 4952 C CA . PHE B 1 145 ? 5.215 -33.656 -8.258 1 90.69 145 PHE B CA 1
ATOM 4953 C C . PHE B 1 145 ? 3.836 -34.094 -8.734 1 90.69 145 PHE B C 1
ATOM 4955 O O . PHE B 1 145 ? 3.705 -34.719 -9.797 1 90.69 145 PHE B O 1
ATOM 4962 N N . PRO B 1 146 ? 2.834 -33.812 -7.926 1 95.44 146 PRO B N 1
ATOM 4963 C CA . PRO B 1 146 ? 1.474 -34.062 -8.406 1 95.44 146 PRO B CA 1
ATOM 4964 C C . PRO B 1 146 ? 1.121 -33.281 -9.656 1 95.44 146 PRO B C 1
ATOM 4966 O O . PRO B 1 146 ? 1.694 -32.219 -9.898 1 95.44 146 PRO B O 1
ATOM 4969 N N . ASP B 1 147 ? 0.165 -33.844 -10.406 1 96.81 147 ASP B N 1
ATOM 4970 C CA . ASP B 1 147 ? -0.351 -33.125 -11.57 1 96.81 147 ASP B CA 1
ATOM 4971 C C . ASP B 1 147 ? -1.146 -31.906 -11.148 1 96.81 147 ASP B C 1
ATOM 4973 O O . ASP B 1 147 ? -1.185 -30.906 -11.867 1 96.81 147 ASP B O 1
ATOM 4977 N N . TYR B 1 148 ? -1.822 -31.953 -10.148 1 97.81 148 TYR B N 1
ATOM 4978 C CA . TYR B 1 148 ? -2.305 -30.781 -9.438 1 97.81 148 TYR B CA 1
ATOM 4979 C C . TYR B 1 148 ? -2.404 -31.047 -7.938 1 97.81 148 TYR B C 1
ATOM 4981 O O . TYR B 1 148 ? -2.459 -32.219 -7.512 1 97.81 148 TYR B O 1
ATOM 4989 N N . ASP B 1 149 ? -2.291 -30.109 -7.148 1 98.31 149 ASP B N 1
ATOM 4990 C CA . ASP B 1 149 ? -2.42 -30.109 -5.691 1 98.31 149 ASP B CA 1
ATOM 4991 C C . ASP B 1 149 ? -3.139 -28.859 -5.203 1 98.31 149 ASP B C 1
ATOM 4993 O O . ASP B 1 149 ? -2.572 -27.766 -5.227 1 98.31 149 ASP B O 1
ATOM 4997 N N . VAL B 1 150 ? -4.387 -29.031 -4.801 1 98.62 150 VAL B N 1
ATOM 4998 C CA . VAL B 1 150 ? -5.195 -27.891 -4.383 1 98.62 150 VAL B CA 1
ATOM 4999 C C . VAL B 1 150 ? -5.812 -28.172 -3.014 1 98.62 150 VAL B C 1
ATOM 5001 O O . VAL B 1 150 ? -6.078 -29.328 -2.668 1 98.62 150 VAL B O 1
ATOM 5004 N N . MET B 1 151 ? -5.949 -27.156 -2.281 1 98.62 151 MET B N 1
ATOM 5005 C CA . MET B 1 151 ? -6.57 -27.203 -0.96 1 98.62 151 MET B CA 1
ATOM 5006 C C . MET B 1 151 ? -7.812 -26.312 -0.911 1 98.62 151 MET B C 1
ATOM 5008 O O . MET B 1 151 ? -7.816 -25.203 -1.464 1 98.62 151 MET B O 1
ATOM 5012 N N . LEU B 1 152 ? -8.867 -26.812 -0.349 1 98.5 152 LEU B N 1
ATOM 5013 C CA . LEU B 1 152 ? -10.117 -26.078 -0.262 1 98.5 152 LEU B CA 1
ATOM 5014 C C . LEU B 1 152 ? -10.219 -25.328 1.065 1 98.5 152 LEU B C 1
ATOM 5016 O O . LEU B 1 152 ? -10.289 -25.953 2.127 1 98.5 152 LEU B O 1
ATOM 5020 N N . PHE B 1 153 ? -10.281 -24.062 1.021 1 98.38 153 PHE B N 1
ATOM 5021 C CA . PHE B 1 153 ? -10.359 -23.203 2.207 1 98.38 153 PHE B CA 1
ATOM 5022 C C . PHE B 1 153 ? -11.742 -22.578 2.326 1 98.38 153 PHE B C 1
ATOM 5024 O O . PHE B 1 153 ? -12.211 -21.906 1.394 1 98.38 153 PHE B O 1
ATOM 5031 N N . ASP B 1 154 ? -12.336 -22.703 3.445 1 97.94 154 ASP B N 1
ATOM 5032 C CA . ASP B 1 154 ? -13.633 -22.078 3.689 1 97.94 154 ASP B CA 1
ATOM 5033 C C . ASP B 1 154 ? -13.492 -20.875 4.613 1 97.94 154 ASP B C 1
ATOM 5035 O O . ASP B 1 154 ? -14.484 -20.25 4.98 1 97.94 154 ASP B O 1
ATOM 5039 N N . LYS B 1 155 ? -12.305 -20.656 5.078 1 98.06 155 LYS B N 1
ATOM 5040 C CA . LYS B 1 155 ? -11.938 -19.453 5.824 1 98.06 155 LYS B CA 1
ATOM 5041 C C . LYS B 1 155 ? -10.891 -18.641 5.074 1 98.06 155 LYS B C 1
ATOM 5043 O O . LYS B 1 155 ? -9.898 -19.203 4.59 1 98.06 155 LYS B O 1
ATOM 5048 N N . VAL B 1 156 ? -11.109 -17.344 4.973 1 98.75 156 VAL B N 1
ATOM 5049 C CA . VAL B 1 156 ? -10.164 -16.453 4.297 1 98.75 156 VAL B CA 1
ATOM 5050 C C . VAL B 1 156 ? -9.945 -15.203 5.137 1 98.75 156 VAL B C 1
ATOM 5052 O O . VAL B 1 156 ? -10.898 -14.641 5.684 1 98.75 156 VAL B O 1
ATOM 5055 N N . ILE B 1 157 ? -8.734 -14.852 5.328 1 98.62 157 ILE B N 1
ATOM 5056 C CA . ILE B 1 157 ? -8.352 -13.555 5.891 1 98.62 157 ILE B CA 1
ATOM 5057 C C . ILE B 1 157 ? -7.855 -12.633 4.777 1 98.62 157 ILE B C 1
ATOM 5059 O O . ILE B 1 157 ? -6.773 -12.836 4.227 1 98.62 157 ILE B O 1
ATOM 5063 N N . ALA B 1 158 ? -8.641 -11.633 4.461 1 98.5 158 ALA B N 1
ATOM 5064 C CA . ALA B 1 158 ? -8.32 -10.758 3.338 1 98.5 158 ALA B CA 1
ATOM 5065 C C . ALA B 1 158 ? -7.941 -9.359 3.82 1 98.5 158 ALA B C 1
ATOM 5067 O O . ALA B 1 158 ? -8.758 -8.656 4.418 1 98.5 158 ALA B O 1
ATOM 5068 N N . TYR B 1 159 ? -6.703 -9.008 3.588 1 97.19 159 TYR B N 1
ATOM 5069 C CA . TYR B 1 159 ? -6.309 -7.617 3.795 1 97.19 159 TYR B CA 1
ATOM 5070 C C . TYR B 1 159 ? -6.809 -6.734 2.66 1 97.19 159 TYR B C 1
ATOM 5072 O O . TYR B 1 159 ? -6.582 -7.035 1.485 1 97.19 159 TYR B O 1
ATOM 5080 N N . ASP B 1 160 ? -7.535 -5.719 2.986 1 94 160 ASP B N 1
ATOM 5081 C CA . ASP B 1 160 ? -7.863 -4.629 2.072 1 94 160 ASP B CA 1
ATOM 5082 C C . ASP B 1 160 ? -6.969 -3.416 2.322 1 94 160 ASP B C 1
ATOM 5084 O O . ASP B 1 160 ? -7.27 -2.584 3.18 1 94 160 ASP B O 1
ATOM 5088 N N . HIS B 1 161 ? -5.914 -3.318 1.521 1 90.31 161 HIS B N 1
ATOM 5089 C CA . HIS B 1 161 ? -4.887 -2.312 1.771 1 90.31 161 HIS B CA 1
ATOM 5090 C C . HIS B 1 161 ? -5.41 -0.909 1.484 1 90.31 161 HIS B C 1
ATOM 5092 O O . HIS B 1 161 ? -4.875 0.075 1.998 1 90.31 161 HIS B O 1
ATOM 5098 N N . LEU B 1 162 ? -6.387 -0.826 0.685 1 84.75 162 LEU B N 1
ATOM 5099 C CA . LEU B 1 162 ? -7.004 0.467 0.405 1 84.75 162 LEU B CA 1
ATOM 5100 C C . LEU B 1 162 ? -7.812 0.953 1.601 1 84.75 162 LEU B C 1
ATOM 5102 O O . LEU B 1 162 ? -7.68 2.105 2.02 1 84.75 162 LEU B O 1
ATOM 5106 N N . LYS B 1 163 ? -8.594 0.095 2.176 1 87.12 163 LYS B N 1
ATOM 5107 C CA . LYS B 1 163 ? -9.461 0.459 3.293 1 87.12 163 LYS B CA 1
ATOM 5108 C C . LYS B 1 163 ? -8.719 0.361 4.621 1 87.12 163 LYS B C 1
ATOM 5110 O O . LYS B 1 163 ? -9.188 0.869 5.641 1 87.12 163 LYS B O 1
ATOM 5115 N N . GLN B 1 164 ? -7.574 -0.328 4.598 1 90.75 164 GLN B N 1
ATOM 5116 C CA . GLN B 1 164 ? -6.793 -0.574 5.805 1 90.75 164 GLN B CA 1
ATOM 5117 C C . GLN B 1 164 ? -7.586 -1.408 6.809 1 90.75 164 GLN B C 1
ATOM 5119 O O . GLN B 1 164 ? -7.645 -1.073 7.996 1 90.75 164 GLN B O 1
ATOM 5124 N N . LYS B 1 165 ? -8.219 -2.389 6.277 1 93.81 165 LYS B N 1
ATOM 5125 C CA . LYS B 1 165 ? -9 -3.322 7.086 1 93.81 165 LYS B CA 1
ATOM 5126 C C . LYS B 1 165 ? -8.688 -4.77 6.711 1 93.81 165 LYS B C 1
ATOM 5128 O O . LYS B 1 165 ? -8.117 -5.031 5.648 1 93.81 165 LYS B O 1
ATOM 5133 N N . ILE B 1 166 ? -8.938 -5.613 7.625 1 96.75 166 ILE B N 1
ATOM 5134 C CA . ILE B 1 166 ? -8.914 -7.055 7.391 1 96.75 166 ILE B CA 1
ATOM 5135 C C . ILE B 1 166 ? -10.344 -7.59 7.371 1 96.75 166 ILE B C 1
ATOM 5137 O O . ILE B 1 166 ? -11.133 -7.32 8.281 1 96.75 166 ILE B O 1
ATOM 5141 N N . CYS B 1 167 ? -10.664 -8.266 6.324 1 97.12 167 CYS B N 1
ATOM 5142 C CA . CYS B 1 167 ? -11.922 -9.008 6.25 1 97.12 167 CYS B CA 1
ATOM 5143 C C . CYS B 1 167 ? -11.734 -10.453 6.68 1 97.12 167 CYS B C 1
ATOM 5145 O O . CYS B 1 167 ? -11.031 -11.219 6.008 1 97.12 167 CYS B O 1
ATOM 5147 N N . ILE B 1 168 ? -12.305 -10.766 7.785 1 97.94 168 ILE B N 1
ATOM 5148 C CA . ILE B 1 168 ? -12.312 -12.156 8.227 1 97.94 168 ILE B CA 1
ATOM 5149 C C . ILE B 1 168 ? -13.555 -12.859 7.688 1 97.94 168 ILE B C 1
ATOM 5151 O O . ILE B 1 168 ? -14.68 -12.531 8.07 1 97.94 168 ILE B O 1
ATOM 5155 N N . ILE B 1 169 ? -13.359 -13.836 6.859 1 98.44 169 ILE B N 1
ATOM 5156 C CA . ILE B 1 169 ? -14.469 -14.445 6.141 1 98.44 169 ILE B CA 1
ATOM 5157 C C . ILE B 1 169 ? -14.57 -15.922 6.508 1 98.44 169 ILE B C 1
ATOM 5159 O O . ILE B 1 169 ? -13.578 -16.656 6.473 1 98.44 169 ILE B O 1
ATOM 5163 N N . VAL B 1 170 ? -15.695 -16.375 6.879 1 98.19 170 VAL B N 1
ATOM 5164 C CA . VAL B 1 170 ? -16.016 -17.781 7.117 1 98.19 170 VAL B CA 1
ATOM 5165 C C . VAL B 1 170 ? -17.234 -18.188 6.281 1 98.19 170 VAL B C 1
ATOM 5167 O O . VAL B 1 170 ? -18.281 -17.547 6.355 1 98.19 170 VAL B O 1
ATOM 5170 N N . ASN B 1 171 ? -17.047 -19.188 5.434 1 98 171 ASN B N 1
ATOM 5171 C CA . ASN B 1 171 ? -18.172 -19.703 4.656 1 98 171 ASN B CA 1
ATOM 5172 C C . ASN B 1 171 ? -19 -20.688 5.465 1 98 171 ASN B C 1
ATOM 5174 O O . ASN B 1 171 ? -18.484 -21.719 5.906 1 98 171 ASN B O 1
ATOM 5178 N N . MET B 1 172 ? -20.266 -20.391 5.648 1 96.5 172 MET B N 1
ATOM 5179 C CA . MET B 1 172 ? -21.125 -21.281 6.434 1 96.5 172 MET B CA 1
ATOM 5180 C C . MET B 1 172 ? -22.094 -22.031 5.535 1 96.5 172 MET B C 1
ATOM 5182 O O . MET B 1 172 ? -22.531 -21.516 4.508 1 96.5 172 MET B O 1
ATOM 5186 N N . ARG B 1 173 ? -22.406 -23.219 5.949 1 95.62 173 ARG B N 1
ATOM 5187 C CA . ARG B 1 173 ? -23.453 -24 5.273 1 95.62 173 ARG B CA 1
ATOM 5188 C C . ARG B 1 173 ? -24.828 -23.391 5.52 1 95.62 173 ARG B C 1
ATOM 5190 O O . ARG B 1 173 ? -25.047 -22.734 6.535 1 95.62 173 ARG B O 1
ATOM 5197 N N . THR B 1 174 ? -25.734 -23.672 4.613 1 95 174 THR B N 1
ATOM 5198 C CA . THR B 1 174 ? -27.031 -23.016 4.703 1 95 174 THR B CA 1
ATOM 5199 C C . THR B 1 174 ? -28.109 -24 5.125 1 95 174 THR B C 1
ATOM 5201 O O . THR B 1 174 ? -29.312 -23.672 5.102 1 95 174 THR B O 1
ATOM 5204 N N . ASP B 1 175 ? -27.844 -25.219 5.457 1 92.38 175 ASP B N 1
ATOM 5205 C CA . ASP B 1 175 ? -28.828 -26.219 5.863 1 92.38 175 ASP B CA 1
ATOM 5206 C C . ASP B 1 175 ? -29.391 -25.891 7.242 1 92.38 175 ASP B C 1
ATOM 5208 O O . ASP B 1 175 ? -30.578 -26.141 7.508 1 92.38 175 ASP B O 1
ATOM 5212 N N . LYS B 1 176 ? -28.641 -25.438 8.273 1 92.81 176 LYS B N 1
ATOM 5213 C CA . LYS B 1 176 ? -29.031 -24.984 9.609 1 92.81 176 LYS B CA 1
ATOM 5214 C C . LYS B 1 176 ? -28.516 -23.562 9.867 1 92.81 176 LYS B C 1
ATOM 52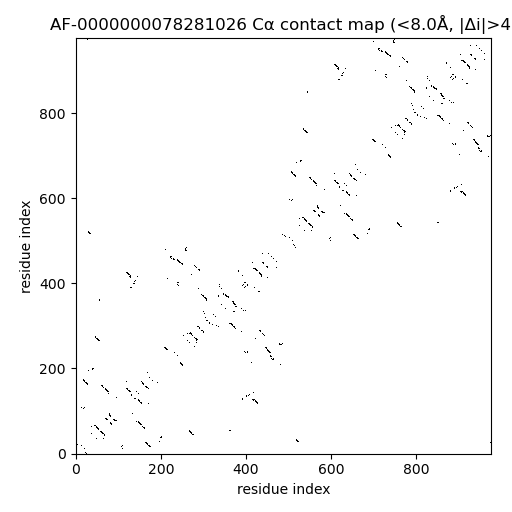16 O O . LYS B 1 176 ? -27.656 -23.344 10.719 1 92.81 176 LYS B O 1
ATOM 5221 N N . VAL B 1 177 ? -29.219 -22.703 9.281 1 92.94 177 VAL B N 1
ATOM 5222 C CA . VAL B 1 177 ? -28.719 -21.328 9.125 1 92.94 177 VAL B CA 1
ATOM 5223 C C . VAL B 1 177 ? -28.406 -20.75 10.492 1 92.94 177 VAL B C 1
ATOM 5225 O O . VAL B 1 177 ? -27.297 -20.234 10.711 1 92.94 177 VAL B O 1
ATOM 5228 N N . MET B 1 178 ? -29.328 -20.891 11.453 1 91.69 178 MET B N 1
ATOM 5229 C CA . MET B 1 178 ? -29.125 -20.234 12.75 1 91.69 178 MET B CA 1
ATOM 5230 C C . MET B 1 178 ? -27.953 -20.875 13.492 1 91.69 178 MET B C 1
ATOM 5232 O O . MET B 1 178 ? -27.109 -20.172 14.047 1 91.69 178 MET B O 1
ATOM 5236 N N . GLU B 1 179 ? -27.906 -22.156 13.5 1 94.25 179 GLU B N 1
ATOM 5237 C CA . GLU B 1 179 ? -26.812 -22.859 14.156 1 94.25 179 GLU B CA 1
ATOM 5238 C C . GLU B 1 179 ? -25.484 -22.562 13.477 1 94.25 179 GLU B C 1
ATOM 5240 O O . GLU B 1 179 ? -24.484 -22.281 14.148 1 94.25 179 GLU B O 1
ATOM 5245 N N . ASN B 1 180 ? -25.484 -22.672 12.188 1 95.62 180 ASN B N 1
ATOM 5246 C CA . ASN B 1 180 ? -24.266 -22.453 11.422 1 95.62 180 ASN B CA 1
ATOM 5247 C C . ASN B 1 180 ? -23.781 -21 11.523 1 95.62 180 ASN B C 1
ATOM 5249 O O . ASN B 1 180 ? -22.578 -20.75 11.492 1 95.62 180 ASN B O 1
ATOM 5253 N N . TYR B 1 181 ? -24.734 -20.109 11.641 1 94.69 181 TYR B N 1
ATOM 5254 C CA . TYR B 1 181 ? -24.391 -18.703 11.82 1 94.69 181 TYR B CA 1
ATOM 5255 C C . TYR B 1 181 ? -23.656 -18.5 13.141 1 94.69 181 TYR B C 1
ATOM 5257 O O . TYR B 1 181 ? -22.656 -17.766 13.195 1 94.69 181 TYR B O 1
ATOM 5265 N N . GLY B 1 182 ? -24.188 -19.094 14.141 1 94.19 182 GLY B N 1
ATOM 5266 C CA . GLY B 1 182 ? -23.516 -19.031 15.422 1 94.19 182 GLY B CA 1
ATOM 5267 C C . GLY B 1 182 ? -22.109 -19.594 15.375 1 94.19 182 GLY B C 1
ATOM 5268 O O . GLY B 1 182 ? -21.172 -19.016 15.945 1 94.19 182 GLY B O 1
ATOM 5269 N N . GLU B 1 183 ? -21.938 -20.688 14.742 1 95.81 183 GLU B N 1
ATOM 5270 C CA . GLU B 1 183 ? -20.625 -21.312 14.609 1 95.81 183 GLU B CA 1
ATOM 5271 C C . GLU B 1 183 ? -19.672 -20.422 13.805 1 95.81 183 GLU B C 1
ATOM 5273 O O . GLU B 1 183 ? -18.5 -20.281 14.164 1 95.81 183 GLU B O 1
ATOM 5278 N N . ALA B 1 184 ? -20.188 -19.875 12.742 1 96.44 184 ALA B N 1
ATOM 5279 C CA . ALA B 1 184 ? -19.375 -19.016 11.875 1 96.44 184 ALA B CA 1
ATOM 5280 C C . ALA B 1 184 ? -18.922 -17.766 12.633 1 96.44 184 ALA B C 1
ATOM 5282 O O . ALA B 1 184 ? -17.766 -17.359 12.5 1 96.44 184 ALA B O 1
ATOM 5283 N N . THR B 1 185 ? -19.797 -17.172 13.383 1 94.94 185 THR B N 1
ATOM 5284 C CA . THR B 1 185 ? -19.453 -15.984 14.141 1 94.94 185 THR B CA 1
ATOM 5285 C C . THR B 1 185 ? -18.422 -16.312 15.227 1 94.94 185 THR B C 1
ATOM 5287 O O . THR B 1 185 ? -17.547 -15.5 15.523 1 94.94 185 THR B O 1
ATOM 5290 N N . GLY B 1 186 ? -18.578 -17.469 15.812 1 95.94 186 GLY B N 1
ATOM 5291 C CA . GLY B 1 186 ? -17.578 -17.922 16.766 1 95.94 186 GLY B CA 1
ATOM 5292 C C . GLY B 1 186 ? -16.203 -18.109 16.141 1 95.94 186 GLY B C 1
ATOM 5293 O O . GLY B 1 186 ? -15.195 -17.75 16.75 1 95.94 186 GLY B O 1
ATOM 5294 N N . GLU B 1 187 ? -16.203 -18.688 15.008 1 96.94 187 GLU B N 1
ATOM 5295 C CA . GLU B 1 187 ? -14.938 -18.891 14.297 1 96.94 187 GLU B CA 1
ATOM 5296 C C . GLU B 1 187 ? -14.297 -17.547 13.922 1 96.94 187 GLU B C 1
ATOM 5298 O O . GLU B 1 187 ? -13.078 -17.406 14.008 1 96.94 187 GLU B O 1
ATOM 5303 N N . ILE B 1 188 ? -15.094 -16.609 13.508 1 97.19 188 ILE B N 1
ATOM 5304 C CA . ILE B 1 188 ? -14.617 -15.281 13.172 1 97.19 188 ILE B CA 1
ATOM 5305 C C . ILE B 1 188 ? -13.961 -14.648 14.398 1 97.19 188 ILE B C 1
ATOM 5307 O O . ILE B 1 188 ? -12.883 -14.062 14.297 1 97.19 188 ILE B O 1
ATOM 5311 N N . ALA B 1 189 ? -14.602 -14.766 15.5 1 95.38 189 ALA B N 1
ATOM 5312 C CA . ALA B 1 189 ? -14.047 -14.227 16.734 1 95.38 189 ALA B CA 1
ATOM 5313 C C . ALA B 1 189 ? -12.711 -14.883 17.078 1 95.38 189 ALA B C 1
ATOM 5315 O O . ALA B 1 189 ? -11.781 -14.211 17.531 1 95.38 189 ALA B O 1
ATOM 5316 N N . ARG B 1 190 ? -12.672 -16.141 16.891 1 96.06 190 ARG B N 1
ATOM 5317 C CA . ARG B 1 190 ? -11.438 -16.875 17.141 1 96.06 190 ARG B CA 1
ATOM 5318 C C . ARG B 1 190 ? -10.305 -16.391 16.25 1 96.06 190 ARG B C 1
ATOM 5320 O O . ARG B 1 190 ? -9.188 -16.172 16.719 1 96.06 190 ARG B O 1
ATOM 5327 N N . ILE B 1 191 ? -10.578 -16.219 15.023 1 97 191 ILE B N 1
ATOM 5328 C CA . ILE B 1 191 ? -9.578 -15.75 14.062 1 97 191 ILE B CA 1
ATOM 5329 C C . ILE B 1 191 ? -9.148 -14.328 14.422 1 97 191 ILE B C 1
ATOM 5331 O O . ILE B 1 191 ? -7.961 -14 14.344 1 97 191 ILE B O 1
ATOM 5335 N N . ALA B 1 192 ? -10.125 -13.477 14.75 1 95.31 192 ALA B N 1
ATOM 5336 C CA . ALA B 1 192 ? -9.797 -12.117 15.188 1 95.31 192 ALA B CA 1
ATOM 5337 C C . ALA B 1 192 ? -8.828 -12.141 16.359 1 95.31 192 ALA B C 1
ATOM 5339 O O . ALA B 1 192 ? -7.879 -11.359 16.406 1 95.31 192 ALA B O 1
ATOM 5340 N N . GLY B 1 193 ? -9.094 -13.055 17.281 1 93.75 193 GLY B N 1
ATOM 5341 C CA . GLY B 1 193 ? -8.195 -13.227 18.422 1 93.75 193 GLY B CA 1
ATOM 5342 C C . GLY B 1 193 ? -6.801 -13.672 18.016 1 93.75 193 GLY B C 1
ATOM 5343 O O . GLY B 1 193 ? -5.809 -13.203 18.578 1 93.75 193 GLY B O 1
ATOM 5344 N N . LEU B 1 194 ? -6.762 -14.562 17.062 1 94.25 194 LEU B N 1
ATOM 5345 C CA . LEU B 1 194 ? -5.488 -15.039 16.531 1 94.25 194 LEU B CA 1
ATOM 5346 C C . LEU B 1 194 ? -4.699 -13.891 15.906 1 94.25 194 LEU B C 1
ATOM 5348 O O . LEU B 1 194 ? -3.5 -13.75 16.156 1 94.25 194 LEU B O 1
ATOM 5352 N N . ILE B 1 195 ? -5.305 -13.055 15.148 1 94.12 195 ILE B N 1
ATOM 5353 C CA . ILE B 1 195 ? -4.676 -11.922 14.477 1 94.12 195 ILE B CA 1
ATOM 5354 C C . ILE B 1 195 ? -4.09 -10.969 15.508 1 94.12 195 ILE B C 1
ATOM 5356 O O . ILE B 1 195 ? -2.971 -10.477 15.336 1 94.12 195 ILE B O 1
ATOM 5360 N N . LYS B 1 196 ? -4.742 -10.781 16.531 1 88.25 196 LYS B N 1
ATOM 5361 C CA . LYS B 1 196 ? -4.363 -9.789 17.531 1 88.25 196 LYS B CA 1
ATOM 5362 C C . LYS B 1 196 ? -3.27 -10.328 18.453 1 88.25 196 LYS B C 1
ATOM 5364 O O . LYS B 1 196 ? -2.324 -9.609 18.797 1 88.25 196 LYS B O 1
ATOM 5369 N N . SER B 1 197 ? -3.342 -11.625 18.812 1 86.12 197 SER B N 1
ATOM 5370 C CA . SER B 1 197 ? -2.584 -11.984 20.016 1 86.12 197 SER B CA 1
ATOM 5371 C C . SER B 1 197 ? -1.722 -13.219 19.766 1 86.12 197 SER B C 1
ATOM 5373 O O . SER B 1 197 ? -0.868 -13.555 20.594 1 86.12 197 SER B O 1
ATOM 5375 N N . ALA B 1 198 ? -1.97 -13.867 18.672 1 83.5 198 ALA B N 1
ATOM 5376 C CA . ALA B 1 198 ? -1.171 -15.07 18.5 1 83.5 198 ALA B CA 1
ATOM 5377 C C . ALA B 1 198 ? 0.318 -14.742 18.438 1 83.5 198 ALA B C 1
ATOM 5379 O O . ALA B 1 198 ? 0.717 -13.742 17.844 1 83.5 198 ALA B O 1
ATOM 5380 N N . PRO B 1 199 ? 1.132 -15.594 19.109 1 85.88 199 PRO B N 1
ATOM 5381 C CA . PRO B 1 199 ? 2.576 -15.352 19.078 1 85.88 199 PRO B CA 1
ATOM 5382 C C . PRO B 1 199 ? 3.203 -15.688 17.719 1 85.88 199 PRO B C 1
ATOM 5384 O O . PRO B 1 199 ? 2.697 -16.562 17 1 85.88 199 PRO B O 1
ATOM 5387 N N . VAL B 1 200 ? 4.23 -15.07 17.453 1 86.44 200 VAL B N 1
ATOM 5388 C CA . VAL B 1 200 ? 5.047 -15.398 16.281 1 86.44 200 VAL B CA 1
ATOM 5389 C C . VAL B 1 200 ? 6.117 -16.422 16.672 1 86.44 200 VAL B C 1
ATOM 5391 O O . VAL B 1 200 ? 6.953 -16.141 17.547 1 86.44 200 VAL B O 1
ATOM 5394 N N . PRO B 1 201 ? 6.031 -17.484 16.016 1 85.38 201 PRO B N 1
ATOM 5395 C CA . PRO B 1 201 ? 7.066 -18.453 16.359 1 85.38 201 PRO B CA 1
ATOM 5396 C C . PRO B 1 201 ? 8.477 -17.953 16.062 1 85.38 201 PRO B C 1
ATOM 5398 O O . PRO B 1 201 ? 8.664 -17.172 15.133 1 85.38 201 PRO B O 1
ATOM 5401 N N . ALA B 1 202 ? 9.484 -18.469 16.859 1 74.88 202 ALA B N 1
ATOM 5402 C CA . ALA B 1 202 ? 10.883 -18.125 16.641 1 74.88 202 ALA B CA 1
ATOM 5403 C C . ALA B 1 202 ? 11.414 -18.75 15.359 1 74.88 202 ALA B C 1
ATOM 5405 O O . ALA B 1 202 ? 10.977 -19.844 14.969 1 74.88 202 ALA B O 1
ATOM 5406 N N . VAL B 1 203 ? 12.203 -17.969 14.656 1 65.5 203 VAL B N 1
ATOM 5407 C CA . VAL B 1 203 ? 12.781 -18.422 13.398 1 65.5 203 VAL B CA 1
ATOM 5408 C C . VAL B 1 203 ? 13.844 -19.484 13.672 1 65.5 203 VAL B C 1
ATOM 5410 O O . VAL B 1 203 ? 14.688 -19.312 14.555 1 65.5 203 VAL B O 1
ATOM 5413 N N . ASP B 1 204 ? 13.602 -20.719 13.438 1 60.03 204 ASP B N 1
ATOM 5414 C CA . ASP B 1 204 ? 14.648 -21.734 13.609 1 60.03 204 ASP B CA 1
ATOM 5415 C C . ASP B 1 204 ? 15.711 -21.609 12.516 1 60.03 204 ASP B C 1
ATOM 5417 O O . ASP B 1 204 ? 15.578 -22.219 11.453 1 60.03 204 ASP B O 1
ATOM 5421 N N . ALA B 1 205 ? 16.281 -20.578 12.188 1 57.5 205 ALA B N 1
ATOM 5422 C CA . ALA B 1 205 ? 16.984 -20.656 10.914 1 57.5 205 ALA B CA 1
ATOM 5423 C C . ALA B 1 205 ? 18.453 -21.031 11.117 1 57.5 205 ALA B C 1
ATOM 5425 O O . ALA B 1 205 ? 19.25 -20.234 11.609 1 57.5 205 ALA B O 1
ATOM 5426 N N . GLU B 1 206 ? 18.812 -22.359 11.43 1 59.84 206 GLU B N 1
ATOM 5427 C CA . GLU B 1 206 ? 20.219 -22.625 11.141 1 59.84 206 GLU B CA 1
ATOM 5428 C C . GLU B 1 206 ? 20.562 -22.25 9.695 1 59.84 206 GLU B C 1
ATOM 5430 O O . GLU B 1 206 ? 19.812 -22.578 8.773 1 59.84 206 GLU B O 1
ATOM 5435 N N . PRO B 1 207 ? 21.531 -21.312 9.617 1 64.44 207 PRO B N 1
ATOM 5436 C CA . PRO B 1 207 ? 21.969 -21.031 8.25 1 64.44 207 PRO B CA 1
ATOM 5437 C C . PRO B 1 207 ? 22.297 -22.297 7.453 1 64.44 207 PRO B C 1
ATOM 5439 O O . PRO B 1 207 ? 22.938 -23.219 7.977 1 64.44 207 PRO B O 1
ATOM 5442 N N . GLU B 1 208 ? 21.531 -22.547 6.461 1 79.12 208 GLU B N 1
ATOM 5443 C CA . GLU B 1 208 ? 21.859 -23.672 5.594 1 79.12 208 GLU B CA 1
ATOM 5444 C C . GLU B 1 208 ? 22.719 -23.234 4.414 1 79.12 208 GLU B C 1
ATOM 5446 O O . GLU B 1 208 ? 22.641 -22.094 3.979 1 79.12 208 GLU B O 1
ATOM 5451 N N . GLN B 1 209 ? 23.75 -24.078 4.18 1 85.62 209 GLN B N 1
ATOM 5452 C CA . GLN B 1 209 ? 24.547 -23.828 2.984 1 85.62 209 GLN B CA 1
ATOM 5453 C C . GLN B 1 209 ? 23.828 -24.297 1.729 1 85.62 209 GLN B C 1
ATOM 5455 O O . GLN B 1 209 ? 23.578 -25.5 1.567 1 85.62 209 GLN B O 1
ATOM 5460 N N . ILE B 1 210 ? 23.453 -23.406 0.959 1 94.19 210 ILE B N 1
ATOM 5461 C CA . ILE B 1 210 ? 22.734 -23.688 -0.275 1 94.19 210 ILE B CA 1
ATOM 5462 C C . ILE B 1 210 ? 23.703 -23.688 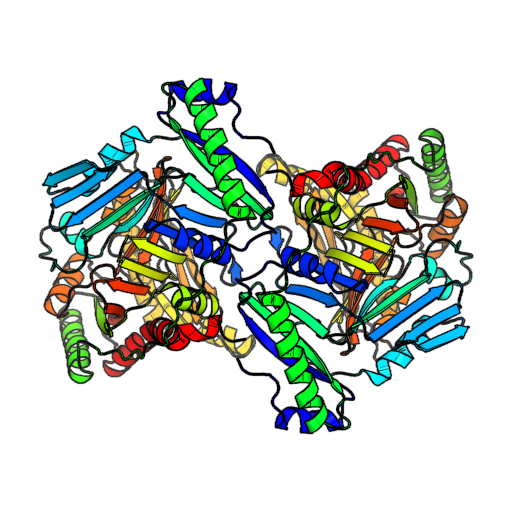-1.454 1 94.19 210 ILE B C 1
ATOM 5464 O O . ILE B 1 210 ? 24.422 -22.719 -1.687 1 94.19 210 ILE B O 1
ATOM 5468 N N . HIS B 1 211 ? 23.828 -24.797 -2.076 1 95.75 211 HIS B N 1
ATOM 5469 C CA . HIS B 1 211 ? 24.625 -24.953 -3.293 1 95.75 211 HIS B CA 1
ATOM 5470 C C . HIS B 1 211 ? 23.797 -25.578 -4.414 1 95.75 211 HIS B C 1
ATOM 5472 O O . HIS B 1 211 ? 23.625 -26.797 -4.449 1 95.75 211 HIS B O 1
ATOM 5478 N N . PHE B 1 212 ? 23.531 -24.828 -5.375 1 97.5 212 PHE B N 1
ATOM 5479 C CA . PHE B 1 212 ? 22.688 -25.312 -6.461 1 97.5 212 PHE B CA 1
ATOM 5480 C C . PHE B 1 212 ? 23.516 -26.062 -7.5 1 97.5 212 PHE B C 1
ATOM 5482 O O . PHE B 1 212 ? 24.641 -25.641 -7.82 1 97.5 212 PHE B O 1
ATOM 5489 N N . THR B 1 213 ? 22.969 -27.094 -7.945 1 97.31 213 THR B N 1
ATOM 5490 C CA . THR B 1 213 ? 23.516 -27.844 -9.078 1 97.31 213 THR B CA 1
ATOM 5491 C C . THR B 1 213 ? 22.516 -27.891 -10.227 1 97.31 213 THR B C 1
ATOM 5493 O O . THR B 1 213 ? 21.312 -28.031 -10 1 97.31 213 THR B O 1
ATOM 5496 N N . CYS B 1 214 ? 23.031 -27.781 -11.398 1 97.25 214 CYS B N 1
ATOM 5497 C CA . CYS B 1 214 ? 22.172 -27.797 -12.586 1 97.25 214 CYS B CA 1
ATOM 5498 C C . CYS B 1 214 ? 22.141 -29.188 -13.211 1 97.25 214 CYS B C 1
ATOM 5500 O O . CYS B 1 214 ? 23.156 -29.891 -13.211 1 97.25 214 CYS B O 1
ATOM 5502 N N . ASN B 1 215 ? 21.078 -29.578 -13.75 1 96.19 215 ASN B N 1
ATOM 5503 C CA . ASN B 1 215 ? 20.906 -30.922 -14.297 1 96.19 215 ASN B CA 1
ATOM 5504 C C . ASN B 1 215 ? 21.609 -31.062 -15.648 1 96.19 215 ASN B C 1
ATOM 5506 O O . ASN B 1 215 ? 21.797 -32.188 -16.141 1 96.19 215 ASN B O 1
ATOM 5510 N N . VAL B 1 216 ? 21.984 -29.922 -16.281 1 97.06 216 VAL B N 1
ATOM 5511 C CA . VAL B 1 216 ? 22.656 -29.969 -17.578 1 97.06 216 VAL B CA 1
ATOM 5512 C C . VAL B 1 216 ? 23.906 -29.094 -17.531 1 97.06 216 VAL B C 1
ATOM 5514 O O . VAL B 1 216 ? 23.922 -28.062 -16.844 1 97.06 216 VAL B O 1
ATOM 5517 N N . SER B 1 217 ? 24.938 -29.484 -18.297 1 96.94 217 SER B N 1
ATOM 5518 C CA . SER B 1 217 ? 26.109 -28.641 -18.469 1 96.94 217 SER B CA 1
ATOM 5519 C C . SER B 1 217 ? 25.859 -27.547 -19.5 1 96.94 217 SER B C 1
ATOM 5521 O O . SER B 1 217 ? 24.859 -27.578 -20.203 1 96.94 217 SER B O 1
ATOM 5523 N N . ARG B 1 218 ? 26.75 -26.609 -19.484 1 97.44 218 ARG B N 1
ATOM 5524 C CA . ARG B 1 218 ? 26.672 -25.547 -20.484 1 97.44 218 ARG B CA 1
ATOM 5525 C C . ARG B 1 218 ? 26.656 -26.125 -21.891 1 97.44 218 ARG B C 1
ATOM 5527 O O . ARG B 1 218 ? 25.859 -25.719 -22.734 1 97.44 218 ARG B O 1
ATOM 5534 N N . GLU B 1 219 ? 27.516 -27.078 -22.141 1 97.69 219 GLU B N 1
ATOM 5535 C CA . GLU B 1 219 ? 27.641 -27.703 -23.453 1 97.69 219 GLU B CA 1
ATOM 5536 C C . GLU B 1 219 ? 26.359 -28.438 -23.844 1 97.69 219 GLU B C 1
ATOM 5538 O O . GLU B 1 219 ? 25.906 -28.344 -24.984 1 97.69 219 GLU B O 1
ATOM 5543 N N . GLU B 1 220 ? 25.891 -29.125 -22.875 1 97.56 220 GLU B N 1
ATOM 5544 C CA . GLU B 1 220 ? 24.656 -29.859 -23.141 1 97.56 220 GLU B CA 1
ATOM 5545 C C . GLU B 1 220 ? 23.5 -28.906 -23.453 1 97.56 220 GLU B C 1
ATOM 5547 O O . GLU B 1 220 ? 22.734 -29.156 -24.391 1 97.56 220 GLU B O 1
ATOM 5552 N N . TYR B 1 221 ? 23.375 -27.891 -22.656 1 97.88 221 TYR B N 1
ATOM 5553 C CA . TYR B 1 221 ? 22.297 -26.938 -22.891 1 97.88 221 TYR B CA 1
ATOM 5554 C C . TYR B 1 221 ? 22.438 -26.281 -24.266 1 97.88 221 TYR B C 1
ATOM 5556 O O . TYR B 1 221 ? 21.438 -26.125 -24.984 1 97.88 221 TYR B O 1
ATOM 5564 N N . CYS B 1 222 ? 23.594 -25.891 -24.625 1 98.06 222 CYS B N 1
ATOM 5565 C CA . CYS B 1 222 ? 23.828 -25.266 -25.906 1 98.06 222 CYS B CA 1
ATOM 5566 C C . CYS B 1 222 ? 23.5 -26.219 -27.047 1 98.06 222 CYS B C 1
ATOM 5568 O O . CYS B 1 222 ? 22.969 -25.797 -28.094 1 98.06 222 CYS B O 1
ATOM 5570 N N . SER B 1 223 ? 23.812 -27.422 -26.844 1 98.12 223 SER B N 1
ATOM 5571 C CA . SER B 1 223 ? 23.469 -28.422 -27.844 1 98.12 223 SER B CA 1
ATOM 5572 C C . SER B 1 223 ? 21.953 -28.547 -28.016 1 98.12 223 SER B C 1
ATOM 5574 O O . SER B 1 223 ? 21.469 -28.75 -29.125 1 98.12 223 SER B O 1
ATOM 5576 N N . ILE B 1 224 ? 21.266 -28.469 -26.906 1 98.12 224 ILE B N 1
ATOM 5577 C CA . ILE B 1 224 ? 19.797 -28.547 -26.938 1 98.12 224 ILE B CA 1
ATOM 5578 C C . ILE B 1 224 ? 19.234 -27.344 -27.688 1 98.12 224 ILE B C 1
ATOM 5580 O O . ILE B 1 224 ? 18.297 -27.484 -28.469 1 98.12 224 ILE B O 1
ATOM 5584 N N . VAL B 1 225 ? 19.828 -26.172 -27.469 1 97.88 225 VAL B N 1
ATOM 5585 C CA . VAL B 1 225 ? 19.406 -24.969 -28.172 1 97.88 225 VAL B CA 1
ATOM 5586 C C . VAL B 1 225 ? 19.609 -25.141 -29.672 1 97.88 225 VAL B C 1
ATOM 5588 O O . VAL B 1 225 ? 18.734 -24.812 -30.469 1 97.88 225 VAL B O 1
ATOM 5591 N N . GLU B 1 226 ? 20.719 -25.719 -30.078 1 98.19 226 GLU B N 1
ATOM 5592 C CA . GLU B 1 226 ? 21 -25.953 -31.484 1 98.19 226 GLU B CA 1
ATOM 5593 C C . GLU B 1 226 ? 20.016 -26.938 -32.094 1 98.19 226 GLU B C 1
ATOM 5595 O O . GLU B 1 226 ? 19.562 -26.75 -33.219 1 98.19 226 GLU B O 1
ATOM 5600 N N . LYS B 1 227 ? 19.75 -27.938 -31.375 1 98.38 227 LYS B N 1
ATOM 5601 C CA . LYS B 1 227 ? 18.781 -28.922 -31.844 1 98.38 227 LYS B CA 1
ATOM 5602 C C . LYS B 1 227 ? 17.406 -28.297 -32.031 1 98.38 227 LYS B C 1
ATOM 5604 O O . LYS B 1 227 ? 16.688 -28.609 -32.969 1 98.38 227 LYS B O 1
ATOM 5609 N N . THR B 1 228 ? 17.047 -27.453 -31.062 1 98 228 THR B N 1
ATOM 5610 C CA . THR B 1 228 ? 15.781 -26.734 -31.156 1 98 228 THR B CA 1
ATOM 5611 C C . THR B 1 228 ? 15.742 -25.859 -32.406 1 98 228 THR B C 1
ATOM 5613 O O . THR B 1 228 ? 14.727 -25.828 -33.094 1 98 228 THR B O 1
ATOM 5616 N N . LYS B 1 229 ? 16.828 -25.219 -32.688 1 97.25 229 LYS B N 1
ATOM 5617 C CA . LYS B 1 229 ? 16.938 -24.391 -33.906 1 97.25 229 LYS B CA 1
ATOM 5618 C C . LYS B 1 229 ? 16.781 -25.234 -35.156 1 97.25 229 LYS B C 1
ATOM 5620 O O . LYS B 1 229 ? 16.234 -24.766 -36.156 1 97.25 229 LYS B O 1
ATOM 5625 N N . GLU B 1 230 ? 17.25 -26.422 -35.125 1 98.06 230 GLU B N 1
ATOM 5626 C CA . GLU B 1 230 ? 17.078 -27.328 -36.281 1 98.06 230 GLU B CA 1
ATOM 5627 C C . GLU B 1 230 ? 15.602 -27.625 -36.531 1 98.06 230 GLU B C 1
ATOM 5629 O O . GLU B 1 230 ? 15.156 -27.625 -37.656 1 98.06 230 GLU B O 1
ATOM 5634 N N . TYR B 1 231 ? 14.906 -27.859 -35.406 1 97.94 231 TYR B N 1
ATOM 5635 C CA . TYR B 1 231 ? 13.477 -28.094 -35.562 1 97.94 231 TYR B CA 1
ATOM 5636 C C . TYR B 1 231 ? 12.781 -26.875 -36.156 1 97.94 231 TYR B C 1
ATOM 5638 O O . TYR B 1 231 ? 11.812 -27.016 -36.906 1 97.94 231 TYR B O 1
ATOM 5646 N N . ILE B 1 232 ? 13.266 -25.672 -35.812 1 96.5 232 ILE B N 1
ATOM 5647 C CA . ILE B 1 232 ? 12.703 -24.438 -36.344 1 96.5 232 ILE B CA 1
ATOM 5648 C C . ILE B 1 232 ? 13.016 -24.312 -37.812 1 96.5 232 ILE B C 1
ATOM 5650 O O . ILE B 1 232 ? 12.133 -24 -38.625 1 96.5 232 ILE B O 1
ATOM 5654 N N . ARG B 1 233 ? 14.195 -24.609 -38.188 1 96.38 233 ARG B N 1
ATOM 5655 C CA . ARG B 1 233 ? 14.609 -24.547 -39.594 1 96.38 233 ARG B CA 1
ATOM 5656 C C . ARG B 1 233 ? 13.836 -25.547 -40.438 1 96.38 233 ARG B C 1
ATOM 5658 O O . ARG B 1 233 ? 13.531 -25.281 -41.625 1 96.38 233 ARG B O 1
ATOM 5665 N N . ASP B 1 234 ? 13.508 -26.609 -39.844 1 97.38 234 ASP B N 1
ATOM 5666 C CA . ASP B 1 234 ? 12.805 -27.688 -40.562 1 97.38 234 ASP B CA 1
ATOM 5667 C C . ASP B 1 234 ? 11.312 -27.391 -40.656 1 97.38 234 ASP B C 1
ATOM 5669 O O . ASP B 1 234 ? 10.57 -28.109 -41.312 1 97.38 234 ASP B O 1
ATOM 5673 N N . GLY B 1 235 ? 10.898 -26.391 -39.906 1 96 235 GLY B N 1
ATOM 5674 C CA . GLY B 1 235 ? 9.516 -25.953 -40.031 1 96 235 GLY B CA 1
ATOM 5675 C C . GLY B 1 235 ? 8.594 -26.641 -39.031 1 96 235 GLY B C 1
ATOM 5676 O O . GLY B 1 235 ? 7.371 -26.531 -39.156 1 96 235 GLY B O 1
ATOM 5677 N N . ASP B 1 236 ? 9.195 -27.375 -38.062 1 96.31 236 ASP B N 1
ATOM 5678 C CA . ASP B 1 236 ? 8.375 -28.062 -37.062 1 96.31 236 ASP B CA 1
ATOM 5679 C C . ASP B 1 236 ? 7.688 -27.078 -36.125 1 96.31 236 ASP B C 1
ATOM 5681 O O . ASP B 1 236 ? 6.535 -27.281 -35.75 1 96.31 236 ASP B O 1
ATOM 5685 N N . ILE B 1 237 ? 8.461 -26.094 -35.75 1 96 237 ILE B N 1
ATOM 5686 C CA . ILE B 1 237 ? 7.977 -25.094 -34.781 1 96 237 ILE B CA 1
ATOM 5687 C C . ILE B 1 237 ? 8.562 -23.734 -35.125 1 96 237 ILE B C 1
ATOM 5689 O O . ILE B 1 237 ? 9.531 -23.641 -35.906 1 96 237 ILE B O 1
ATOM 5693 N N . PHE B 1 238 ? 7.863 -22.734 -34.594 1 93.31 238 PHE B N 1
ATOM 5694 C CA . PHE B 1 238 ? 8.406 -21.391 -34.688 1 93.31 238 PHE B CA 1
ATOM 5695 C C . PHE B 1 238 ? 9.25 -21.062 -33.469 1 93.31 238 PHE B C 1
ATOM 5697 O O . PHE B 1 238 ? 10.188 -20.266 -33.531 1 93.31 238 PHE B O 1
ATOM 5704 N N . GLN B 1 239 ? 8.883 -21.672 -32.375 1 93.44 239 GLN B N 1
ATOM 5705 C CA . GLN B 1 239 ? 9.539 -21.406 -31.094 1 93.44 239 GLN B CA 1
ATOM 5706 C C . GLN B 1 239 ? 9.289 -22.547 -30.109 1 93.44 239 GLN B C 1
ATOM 5708 O O . GLN B 1 239 ? 8.234 -23.172 -30.125 1 93.44 239 GLN B O 1
ATOM 5713 N N . ALA B 1 240 ? 10.25 -22.781 -29.25 1 96 240 ALA B N 1
ATOM 5714 C CA . ALA B 1 240 ? 10.078 -23.656 -28.094 1 96 240 ALA B CA 1
ATOM 5715 C C . ALA B 1 240 ? 10.82 -23.109 -26.875 1 96 240 ALA B C 1
ATOM 5717 O O . ALA B 1 240 ? 11.898 -22.516 -27.016 1 96 240 ALA B O 1
ATOM 5718 N N . VAL B 1 241 ? 10.273 -23.281 -25.766 1 95.88 241 VAL B N 1
ATOM 5719 C CA . VAL B 1 241 ? 10.906 -22.812 -24.531 1 95.88 241 VAL B CA 1
ATOM 5720 C C . VAL B 1 241 ? 11.656 -23.953 -23.859 1 95.88 241 VAL B C 1
ATOM 5722 O O . VAL B 1 241 ? 11.039 -24.906 -23.375 1 95.88 241 VAL B O 1
ATOM 5725 N N . ILE B 1 242 ? 12.93 -23.875 -23.844 1 97.25 242 ILE B N 1
ATOM 5726 C CA . ILE B 1 242 ? 13.773 -24.891 -23.234 1 97.25 242 ILE B CA 1
ATOM 5727 C C . ILE B 1 242 ? 14.25 -24.422 -21.875 1 97.25 242 ILE B C 1
ATOM 5729 O O . ILE B 1 242 ? 14.75 -23.297 -21.734 1 97.25 242 ILE B O 1
ATOM 5733 N N . SER B 1 243 ? 14.109 -25.328 -20.891 1 97.44 243 SER B N 1
ATOM 5734 C CA . SER B 1 243 ? 14.445 -24.938 -19.531 1 97.44 243 SER B CA 1
ATOM 5735 C C . SER B 1 243 ? 15.453 -25.891 -18.906 1 97.44 243 SER B C 1
ATOM 5737 O O . SER B 1 243 ? 15.734 -26.953 -19.469 1 97.44 243 SER B O 1
ATOM 5739 N N . ARG B 1 244 ? 16.078 -25.516 -17.844 1 96.94 244 ARG B N 1
ATOM 5740 C CA . ARG B 1 244 ? 16.953 -26.359 -17.031 1 96.94 244 ARG B CA 1
ATOM 5741 C C . ARG B 1 244 ? 16.656 -26.172 -15.547 1 96.94 244 ARG B C 1
ATOM 5743 O O . ARG B 1 244 ? 16.031 -25.188 -15.148 1 96.94 244 ARG B O 1
ATOM 5750 N N . GLN B 1 245 ? 16.984 -27.109 -14.812 1 97.25 245 GLN B N 1
ATOM 5751 C CA . GLN B 1 245 ? 16.594 -27.172 -13.406 1 97.25 245 GLN B CA 1
ATOM 5752 C C . GLN B 1 245 ? 17.812 -27.047 -12.492 1 97.25 245 GLN B C 1
ATOM 5754 O O . GLN B 1 245 ? 18.859 -27.625 -12.773 1 97.25 245 GLN B O 1
ATOM 5759 N N . PHE B 1 246 ? 17.688 -26.25 -11.484 1 98.06 246 PHE B N 1
ATOM 5760 C CA . PHE B 1 246 ? 18.672 -26.109 -10.414 1 98.06 246 PHE B CA 1
ATOM 5761 C C . PHE B 1 246 ? 18.141 -26.688 -9.109 1 98.06 246 PHE B C 1
ATOM 5763 O O . PHE B 1 246 ? 17 -26.422 -8.727 1 98.06 246 PHE B O 1
ATOM 5770 N N . THR B 1 247 ? 18.938 -27.531 -8.422 1 97.19 247 THR B N 1
ATOM 5771 C CA . THR B 1 247 ? 18.484 -28.172 -7.184 1 97.19 247 THR B CA 1
ATOM 5772 C C . THR B 1 247 ? 19.562 -28.031 -6.102 1 97.19 247 THR B C 1
ATOM 5774 O O . THR B 1 247 ? 20.75 -27.922 -6.402 1 97.19 247 THR B O 1
ATOM 5777 N N . SER B 1 248 ? 19.172 -28 -4.898 1 97.62 248 SER B N 1
ATOM 5778 C CA . SER B 1 248 ? 20.031 -28.016 -3.719 1 97.62 248 SER B CA 1
ATOM 5779 C C . SER B 1 248 ? 19.344 -28.703 -2.545 1 97.62 248 SER B C 1
ATOM 5781 O O . SER B 1 248 ? 18.109 -28.625 -2.406 1 97.62 248 SER B O 1
ATOM 5783 N N . PRO B 1 249 ? 20.141 -29.422 -1.732 1 96.19 249 PRO B N 1
ATOM 5784 C CA . PRO B 1 249 ? 19.547 -29.828 -0.451 1 96.19 249 PRO B CA 1
ATOM 5785 C C . PRO B 1 249 ? 19.125 -28.625 0.394 1 96.19 249 PRO B C 1
ATOM 5787 O O . PRO B 1 249 ? 19.797 -27.594 0.412 1 96.19 249 PRO B O 1
ATOM 5790 N N . MET B 1 250 ? 17.984 -28.812 0.98 1 93.94 250 MET B N 1
ATOM 5791 C CA . MET B 1 250 ? 17.469 -27.766 1.86 1 93.94 250 MET B CA 1
ATOM 5792 C C . MET B 1 250 ? 16.578 -28.375 2.941 1 93.94 250 MET B C 1
ATOM 5794 O O . MET B 1 250 ? 15.609 -29.078 2.637 1 93.94 250 MET B O 1
ATOM 5798 N N . LYS B 1 251 ? 16.906 -28.031 4.176 1 88.94 251 LYS B N 1
ATOM 5799 C CA . LYS B 1 251 ? 16.141 -28.594 5.285 1 88.94 251 LYS B CA 1
ATOM 5800 C C . LYS B 1 251 ? 15.125 -27.578 5.816 1 88.94 251 LYS B C 1
ATOM 5802 O O . LYS B 1 251 ? 14.031 -27.938 6.234 1 88.94 251 LYS B O 1
ATOM 5807 N N . GLY B 1 252 ? 15.453 -26.344 5.812 1 89.56 252 GLY B N 1
ATOM 5808 C CA . GLY B 1 252 ? 14.625 -25.312 6.426 1 89.56 252 GLY B CA 1
ATOM 5809 C C . GLY B 1 252 ? 13.461 -24.891 5.555 1 89.56 252 GLY B C 1
ATOM 5810 O O . GLY B 1 252 ? 13.172 -25.531 4.539 1 89.56 252 GLY B O 1
ATOM 5811 N N . SER B 1 253 ? 12.727 -23.859 5.996 1 93.38 253 SER B N 1
ATOM 5812 C CA . SER B 1 253 ? 11.531 -23.359 5.336 1 93.38 253 SER B CA 1
ATOM 5813 C C . SER B 1 253 ? 11.875 -22.328 4.266 1 93.38 253 SER B C 1
ATOM 5815 O O . SER B 1 253 ? 12.875 -21.609 4.387 1 93.38 253 SER B O 1
ATOM 5817 N N . LEU B 1 254 ? 11.031 -22.234 3.24 1 95.69 254 LEU B N 1
ATOM 5818 C CA . LEU B 1 254 ? 11.18 -21.234 2.186 1 95.69 254 LEU B CA 1
ATOM 5819 C C . LEU B 1 254 ? 10.648 -19.875 2.639 1 95.69 254 LEU B C 1
ATOM 5821 O O . LEU B 1 254 ? 10.758 -18.891 1.913 1 95.69 254 LEU B O 1
ATOM 5825 N N . LEU B 1 255 ? 10.141 -19.75 3.82 1 95.19 255 LEU B N 1
ATOM 5826 C CA . LEU B 1 255 ? 9.43 -18.547 4.254 1 95.19 255 LEU B CA 1
ATOM 5827 C C . LEU B 1 255 ? 10.359 -17.344 4.23 1 95.19 255 LEU B C 1
ATOM 5829 O O . LEU B 1 255 ? 10.008 -16.297 3.674 1 95.19 255 LEU B O 1
ATOM 5833 N N . ASN B 1 256 ? 11.555 -17.453 4.824 1 94.5 256 ASN B N 1
ATOM 5834 C CA . ASN B 1 256 ? 12.492 -16.328 4.805 1 94.5 256 ASN B CA 1
ATOM 5835 C C . ASN B 1 256 ? 12.922 -15.984 3.381 1 94.5 256 ASN B C 1
ATOM 5837 O O . ASN B 1 256 ? 13.078 -14.812 3.041 1 94.5 256 ASN B O 1
ATOM 5841 N N . ALA B 1 257 ? 13.125 -17.016 2.6 1 96.12 257 ALA B N 1
ATOM 5842 C CA . ALA B 1 257 ? 13.469 -16.781 1.199 1 96.12 257 ALA B CA 1
ATOM 5843 C C . ALA B 1 257 ? 12.367 -16.016 0.483 1 96.12 257 ALA B C 1
ATOM 5845 O O . ALA B 1 257 ? 12.641 -15.148 -0.341 1 96.12 257 ALA B O 1
ATOM 5846 N N . TYR B 1 258 ? 11.156 -16.344 0.83 1 97.31 258 TYR B N 1
ATOM 5847 C CA . TYR B 1 258 ? 10.031 -15.641 0.237 1 97.31 258 TYR B CA 1
ATOM 5848 C C . TYR B 1 258 ? 10.039 -14.172 0.628 1 97.31 258 TYR B C 1
ATOM 5850 O O . TYR B 1 258 ? 9.781 -13.297 -0.204 1 97.31 258 TYR B O 1
ATOM 5858 N N . ARG B 1 259 ? 10.273 -13.898 1.875 1 95.81 259 ARG B N 1
ATOM 5859 C CA . ARG B 1 259 ? 10.344 -12.523 2.355 1 95.81 259 ARG B CA 1
ATOM 5860 C C . ARG B 1 259 ? 11.391 -11.727 1.583 1 95.81 259 ARG B C 1
ATOM 5862 O O . ARG B 1 259 ? 11.156 -10.578 1.221 1 95.81 259 ARG B O 1
ATOM 5869 N N . VAL B 1 260 ? 12.523 -12.352 1.289 1 94.62 260 VAL B N 1
ATOM 5870 C CA . VAL B 1 260 ? 13.578 -11.711 0.513 1 94.62 260 VAL B CA 1
ATOM 5871 C C . VAL B 1 260 ? 13.117 -11.516 -0.929 1 94.62 260 VAL B C 1
ATOM 5873 O O . VAL B 1 260 ? 13.234 -10.422 -1.481 1 94.62 260 VAL B O 1
ATOM 5876 N N . LEU B 1 261 ? 12.539 -12.523 -1.5 1 95.38 261 LEU B N 1
ATOM 5877 C CA . LEU B 1 261 ? 12.156 -12.531 -2.908 1 95.38 261 LEU B CA 1
ATOM 5878 C C . LEU B 1 261 ? 11.094 -11.477 -3.195 1 95.38 261 LEU B C 1
ATOM 5880 O O . LEU B 1 261 ? 11.188 -10.75 -4.191 1 95.38 261 LEU B O 1
ATOM 5884 N N . ARG B 1 262 ? 10.109 -11.383 -2.346 1 93.25 262 ARG B N 1
ATOM 5885 C CA . ARG B 1 262 ? 9 -10.453 -2.562 1 93.25 262 ARG B CA 1
ATOM 5886 C C . ARG B 1 262 ? 9.477 -9.008 -2.512 1 93.25 262 ARG B C 1
ATOM 5888 O O . ARG B 1 262 ? 8.844 -8.117 -3.074 1 93.25 262 ARG B O 1
ATOM 5895 N N . THR B 1 263 ? 10.562 -8.766 -1.843 1 91.06 263 THR B N 1
ATOM 5896 C CA . THR B 1 263 ? 11.125 -7.426 -1.703 1 91.06 263 THR B CA 1
ATOM 5897 C C . THR B 1 263 ? 12.07 -7.113 -2.855 1 91.06 263 THR B C 1
ATOM 5899 O O . THR B 1 263 ? 12.102 -5.984 -3.355 1 91.06 263 THR B O 1
ATOM 5902 N N . THR B 1 264 ? 12.812 -8.086 -3.297 1 90.44 264 THR B N 1
ATOM 5903 C CA . THR B 1 264 ? 13.844 -7.867 -4.305 1 90.44 264 THR B CA 1
ATOM 5904 C C . THR B 1 264 ? 13.266 -7.992 -5.711 1 90.44 264 THR B C 1
ATOM 5906 O O . THR B 1 264 ? 13.789 -7.402 -6.656 1 90.44 264 THR B O 1
ATOM 5909 N N . ASN B 1 265 ? 12.242 -8.766 -5.844 1 89.44 265 ASN B N 1
ATOM 5910 C CA . ASN B 1 265 ? 11.633 -8.992 -7.148 1 89.44 265 ASN B CA 1
ATOM 5911 C C . ASN B 1 265 ? 10.109 -8.953 -7.066 1 89.44 265 ASN B C 1
ATOM 5913 O O . ASN B 1 265 ? 9.438 -9.898 -7.48 1 89.44 265 ASN B O 1
ATOM 5917 N N . PRO B 1 266 ? 9.602 -7.832 -6.605 1 90.44 266 PRO B N 1
ATOM 5918 C CA . PRO B 1 266 ? 8.141 -7.746 -6.566 1 90.44 266 PRO B CA 1
ATOM 5919 C C . PRO B 1 266 ? 7.5 -7.922 -7.941 1 90.44 266 PRO B C 1
ATOM 5921 O O . PRO B 1 266 ? 8.039 -7.449 -8.945 1 90.44 266 PRO B O 1
ATOM 5924 N N . SER B 1 267 ? 6.402 -8.633 -7.949 1 90.62 267 SER B N 1
ATOM 5925 C CA . SER B 1 267 ? 5.754 -8.984 -9.211 1 90.62 267 SER B CA 1
ATOM 5926 C C . SER B 1 267 ? 4.234 -8.945 -9.078 1 90.62 267 SER B C 1
ATOM 5928 O O . SER B 1 267 ? 3.703 -8.898 -7.969 1 90.62 267 SER B O 1
ATOM 5930 N N . PRO B 1 268 ? 3.562 -9 -10.125 1 90.69 268 PRO B N 1
ATOM 5931 C CA . PRO B 1 268 ? 2.098 -8.992 -10.102 1 90.69 268 PRO B CA 1
ATOM 5932 C C . PRO B 1 268 ? 1.512 -10.148 -9.297 1 90.69 268 PRO B C 1
ATOM 5934 O O . PRO B 1 268 ? 0.449 -10 -8.688 1 90.69 268 PRO B O 1
ATOM 5937 N N . TYR B 1 269 ? 2.205 -11.234 -9.312 1 95.06 269 TYR B N 1
ATOM 5938 C CA . TYR B 1 269 ? 1.759 -12.367 -8.5 1 95.06 269 TYR B CA 1
ATOM 5939 C C . TYR B 1 269 ? 2.85 -12.805 -7.531 1 95.06 269 TYR B C 1
ATOM 5941 O O . TYR B 1 269 ? 3.918 -13.25 -7.953 1 95.06 269 TYR B O 1
ATOM 5949 N N . MET B 1 270 ? 2.623 -12.688 -6.297 1 97 270 MET B N 1
ATOM 5950 C CA . MET B 1 270 ? 3.486 -13.203 -5.242 1 97 270 MET B CA 1
ATOM 5951 C C . MET B 1 270 ? 2.766 -14.266 -4.418 1 97 270 MET B C 1
ATOM 5953 O O . MET B 1 270 ? 1.71 -14 -3.84 1 97 270 MET B O 1
ATOM 5957 N N . VAL B 1 271 ? 3.359 -15.445 -4.387 1 98.56 271 VAL B N 1
ATOM 5958 C CA . VAL B 1 271 ? 2.654 -16.609 -3.848 1 98.56 271 VAL B CA 1
ATOM 5959 C C . VAL B 1 271 ? 3.557 -17.344 -2.861 1 98.56 271 VAL B C 1
ATOM 5961 O O . VAL B 1 271 ? 4.73 -17.594 -3.15 1 98.56 271 VAL B O 1
ATOM 5964 N N . TYR B 1 272 ? 3.047 -17.672 -1.723 1 98.69 272 TYR B N 1
ATOM 5965 C CA . TYR B 1 272 ? 3.635 -18.641 -0.79 1 98.69 272 TYR B CA 1
ATOM 5966 C C . TYR B 1 272 ? 2.619 -19.703 -0.388 1 98.69 272 TYR B C 1
ATOM 5968 O O . TYR B 1 272 ? 1.546 -19.375 0.129 1 98.69 272 TYR B O 1
ATOM 5976 N N . LEU B 1 273 ? 2.908 -20.953 -0.632 1 98.69 273 LEU B N 1
ATOM 5977 C CA . LEU B 1 273 ? 2.061 -22.078 -0.284 1 98.69 273 LEU B CA 1
ATOM 5978 C C . LEU B 1 273 ? 2.812 -23.078 0.598 1 98.69 273 LEU B C 1
ATOM 5980 O O . LEU B 1 273 ? 3.994 -23.344 0.369 1 98.69 273 LEU B O 1
ATOM 5984 N N . HIS B 1 274 ? 2.111 -23.578 1.569 1 97.88 274 HIS B N 1
ATOM 5985 C CA . HIS B 1 274 ? 2.619 -24.641 2.424 1 97.88 274 HIS B CA 1
ATOM 5986 C C . HIS B 1 274 ? 1.649 -25.812 2.475 1 97.88 274 HIS B C 1
ATOM 5988 O O . HIS B 1 274 ? 0.512 -25.672 2.926 1 97.88 274 HIS B O 1
ATOM 5994 N N . PHE B 1 275 ? 2.109 -26.922 1.903 1 94.06 275 PHE B N 1
ATOM 5995 C CA . PHE B 1 275 ? 1.378 -28.188 1.824 1 94.06 275 PHE B CA 1
ATOM 5996 C C . PHE B 1 275 ? 2.033 -29.25 2.701 1 94.06 275 PHE B C 1
ATOM 5998 O O . PHE B 1 275 ? 2.678 -30.172 2.195 1 94.06 275 PHE B O 1
ATOM 6005 N N . ASP B 1 276 ? 1.743 -29.219 3.953 1 93.19 276 ASP B N 1
ATOM 6006 C CA . ASP B 1 276 ? 2.391 -30.156 4.852 1 93.19 276 ASP B CA 1
ATOM 6007 C C . ASP B 1 276 ? 3.91 -30.031 4.785 1 93.19 276 ASP B C 1
ATOM 6009 O O . ASP B 1 276 ? 4.469 -29.016 5.199 1 93.19 276 ASP B O 1
ATOM 6013 N N . GLU B 1 277 ? 4.559 -30.938 3.949 1 89.06 277 GLU B N 1
ATOM 6014 C CA . GLU B 1 277 ? 6.016 -30.891 3.932 1 89.06 277 GLU B CA 1
ATOM 6015 C C . GLU B 1 277 ? 6.531 -30.234 2.648 1 89.06 277 GLU B C 1
ATOM 6017 O O . GLU B 1 277 ? 7.742 -30.172 2.424 1 89.06 277 GLU B O 1
ATOM 6022 N N . GLU B 1 278 ? 5.664 -29.766 1.89 1 95.12 278 GLU B N 1
ATOM 6023 C CA . GLU B 1 278 ? 6.027 -29.094 0.646 1 95.12 278 GLU B CA 1
ATOM 6024 C C . GLU B 1 278 ? 5.746 -27.594 0.723 1 95.12 278 GLU B C 1
ATOM 6026 O O . GLU B 1 278 ? 4.773 -27.172 1.356 1 95.12 278 GLU B O 1
ATOM 6031 N N . GLU B 1 279 ? 6.645 -26.859 0.16 1 97.56 279 GLU B N 1
ATOM 6032 C CA . GLU B 1 279 ? 6.484 -25.406 0.095 1 97.56 279 GLU B CA 1
ATOM 6033 C C . GLU B 1 279 ? 6.719 -24.891 -1.321 1 97.56 279 GLU B C 1
ATOM 6035 O O . GLU B 1 279 ? 7.516 -25.453 -2.072 1 97.56 279 GLU B O 1
ATOM 6040 N N . LEU B 1 280 ? 5.992 -23.891 -1.664 1 98.44 280 LEU B N 1
ATOM 6041 C CA . LEU B 1 280 ? 6.141 -23.234 -2.955 1 98.44 280 LEU B CA 1
ATOM 6042 C C . LEU B 1 280 ? 6.152 -21.719 -2.789 1 98.44 280 LEU B C 1
ATOM 6044 O O . LEU B 1 280 ? 5.352 -21.156 -2.029 1 98.44 280 LEU B O 1
ATOM 6048 N N . MET B 1 281 ? 7.125 -21.031 -3.357 1 98.56 281 MET B N 1
ATOM 6049 C CA . MET B 1 281 ? 7.141 -19.578 -3.455 1 98.56 281 MET B CA 1
ATOM 6050 C C . MET B 1 281 ? 7.312 -19.125 -4.902 1 98.56 281 MET B C 1
ATOM 6052 O O . MET B 1 281 ? 7.969 -19.812 -5.695 1 98.56 281 MET B O 1
ATOM 6056 N N . SER B 1 282 ? 6.719 -18 -5.227 1 98.38 282 SER B N 1
ATOM 6057 C CA . SER B 1 282 ? 6.816 -17.5 -6.59 1 98.38 282 SER B CA 1
ATOM 6058 C C . SER B 1 282 ? 6.574 -15.992 -6.641 1 98.38 282 SER B C 1
ATOM 6060 O O . SER B 1 282 ? 5.793 -15.461 -5.852 1 98.38 282 SER B O 1
ATOM 6062 N N . THR B 1 283 ? 7.285 -15.312 -7.469 1 95.88 283 THR B N 1
ATOM 6063 C CA . THR B 1 283 ? 6.996 -13.953 -7.902 1 95.88 283 THR B CA 1
ATOM 6064 C C . THR B 1 283 ? 6.809 -13.898 -9.414 1 95.88 283 THR B C 1
ATOM 6066 O O . THR B 1 283 ? 7.652 -13.359 -10.133 1 95.88 283 THR B O 1
ATOM 6069 N N . SER B 1 284 ? 5.684 -14.328 -9.859 1 95.44 284 SER B N 1
ATOM 6070 C CA . SER B 1 284 ? 5.414 -14.484 -11.281 1 95.44 284 SER B CA 1
ATOM 6071 C C . SER B 1 284 ? 4.98 -13.172 -11.914 1 95.44 284 SER B C 1
ATOM 6073 O O . SER B 1 284 ? 4.066 -12.508 -11.414 1 95.44 284 SER B O 1
ATOM 6075 N N . PRO B 1 285 ? 5.504 -12.789 -13.008 1 90.38 285 PRO B N 1
ATOM 6076 C CA . PRO B 1 285 ? 5.113 -11.547 -13.68 1 90.38 285 PRO B CA 1
ATOM 6077 C C . PRO B 1 285 ? 3.93 -11.734 -14.625 1 90.38 285 PRO B C 1
ATOM 6079 O O . PRO B 1 285 ? 3.426 -10.766 -15.195 1 90.38 285 PRO B O 1
ATOM 6082 N N . GLU B 1 286 ? 3.381 -12.977 -14.648 1 90.94 286 GLU B N 1
ATOM 6083 C CA . GLU B 1 286 ? 2.494 -13.211 -15.781 1 90.94 286 GLU B CA 1
ATOM 6084 C C . GLU B 1 286 ? 1.228 -13.945 -15.352 1 90.94 286 GLU B C 1
ATOM 6086 O O . GLU B 1 286 ? 1.302 -14.992 -14.711 1 90.94 286 GLU B O 1
ATOM 6091 N N . THR B 1 287 ? 0.149 -13.367 -15.773 1 93.38 287 THR B N 1
ATOM 6092 C CA . THR B 1 287 ? -1.141 -14.023 -15.602 1 93.38 287 THR B CA 1
ATOM 6093 C C . THR B 1 287 ? -1.293 -15.172 -16.594 1 93.38 287 THR B C 1
ATOM 6095 O O . THR B 1 287 ? -1.053 -15.008 -17.797 1 93.38 287 THR B O 1
ATOM 6098 N N . LEU B 1 288 ? -1.612 -16.312 -16.109 1 96.88 288 LEU B N 1
ATOM 6099 C CA . LEU B 1 288 ? -1.999 -17.359 -17.047 1 96.88 288 LEU B CA 1
ATOM 6100 C C . LEU B 1 288 ? -3.406 -17.125 -17.578 1 96.88 288 LEU B C 1
ATOM 6102 O O . LEU B 1 288 ? -3.586 -16.891 -18.781 1 96.88 288 LEU B O 1
ATOM 6106 N N . VAL B 1 289 ? -4.336 -17.188 -16.641 1 97.38 289 VAL B N 1
ATOM 6107 C CA . VAL B 1 289 ? -5.715 -16.891 -17.031 1 97.38 289 VAL B CA 1
ATOM 6108 C C . VAL B 1 289 ? -6.508 -16.438 -15.805 1 97.38 289 VAL B C 1
ATOM 6110 O O . VAL B 1 289 ? -6.305 -16.938 -14.703 1 97.38 289 VAL B O 1
ATOM 6113 N N . ARG B 1 290 ? -7.297 -15.477 -15.961 1 97.12 290 ARG B N 1
ATOM 6114 C CA . ARG B 1 290 ? -8.25 -14.961 -14.984 1 97.12 290 ARG B CA 1
ATOM 6115 C C . ARG B 1 290 ? -9.68 -15.039 -15.516 1 97.12 290 ARG B C 1
ATOM 6117 O O . ARG B 1 290 ? -9.922 -14.758 -16.688 1 97.12 290 ARG B O 1
ATOM 6124 N N . LEU B 1 291 ? -10.539 -15.516 -14.742 1 98.19 291 LEU B N 1
ATOM 6125 C CA . LEU B 1 291 ? -11.969 -15.484 -15.008 1 98.19 291 LEU B CA 1
ATOM 6126 C C . LEU B 1 291 ? -12.711 -14.68 -13.945 1 98.19 291 LEU B C 1
ATOM 6128 O O . LEU B 1 291 ? -12.703 -15.055 -12.766 1 98.19 291 LEU B O 1
ATOM 6132 N N . GLN B 1 292 ? -13.297 -13.617 -14.344 1 95.56 292 GLN B N 1
ATOM 6133 C CA . GLN B 1 292 ? -14.055 -12.766 -13.438 1 95.56 292 GLN B CA 1
ATOM 6134 C C . GLN B 1 292 ? -15.414 -12.406 -14.031 1 95.56 292 GLN B C 1
ATOM 6136 O O . GLN B 1 292 ? -15.492 -11.711 -15.047 1 95.56 292 GLN B O 1
ATOM 6141 N N . ASP B 1 293 ? -16.406 -12.867 -13.406 1 93.5 293 ASP B N 1
ATOM 6142 C CA . ASP B 1 293 ? -17.781 -12.57 -13.797 1 93.5 293 ASP B CA 1
ATOM 6143 C C . ASP B 1 293 ? -18 -12.867 -15.281 1 93.5 293 ASP B C 1
ATOM 6145 O O . ASP B 1 293 ? -18.516 -12.016 -16.016 1 93.5 293 ASP B O 1
ATOM 6149 N N . GLY B 1 294 ? -17.438 -13.984 -15.703 1 96.25 294 GLY B N 1
ATOM 6150 C CA . GLY B 1 294 ? -17.672 -14.453 -17.062 1 96.25 294 GLY B CA 1
ATOM 6151 C C . GLY B 1 294 ? -16.672 -13.898 -18.062 1 96.25 294 GLY B C 1
ATOM 6152 O O . GLY B 1 294 ? -16.703 -14.25 -19.234 1 96.25 294 GLY B O 1
ATOM 6153 N N . ARG B 1 295 ? -15.82 -13.078 -17.625 1 97.25 295 ARG B N 1
ATOM 6154 C CA . ARG B 1 295 ? -14.828 -12.492 -18.516 1 97.25 295 ARG B CA 1
ATOM 6155 C C . ARG B 1 295 ? -13.461 -13.141 -18.328 1 97.25 295 ARG B C 1
ATOM 6157 O O . ARG B 1 295 ? -12.945 -13.18 -17.203 1 97.25 295 ARG B O 1
ATOM 6164 N N . LEU B 1 296 ? -12.945 -13.625 -19.406 1 98 296 LEU B N 1
ATOM 6165 C CA . LEU B 1 296 ? -11.625 -14.25 -19.422 1 98 296 LEU B CA 1
ATOM 6166 C C . LEU B 1 296 ? -10.547 -13.227 -19.781 1 98 296 LEU B C 1
ATOM 6168 O O . LEU B 1 296 ? -10.758 -12.359 -20.625 1 98 296 LEU B O 1
ATOM 6172 N N . THR B 1 297 ? -9.43 -13.336 -19.109 1 97.06 297 THR B N 1
ATOM 6173 C CA . THR B 1 297 ? -8.297 -12.477 -19.406 1 97.06 297 THR B CA 1
ATOM 6174 C C . THR B 1 297 ? -6.988 -13.258 -19.344 1 97.06 297 THR B C 1
ATOM 6176 O O . THR B 1 297 ? -6.77 -14.031 -18.406 1 97.06 297 THR B O 1
ATOM 6179 N N . THR B 1 298 ? -6.164 -13.164 -20.312 1 95.12 298 THR B N 1
ATOM 6180 C CA . THR B 1 298 ? -4.777 -13.609 -20.281 1 95.12 298 THR B CA 1
ATOM 6181 C C . THR B 1 298 ? -3.83 -12.469 -20.641 1 95.12 298 THR B C 1
ATOM 6183 O O . THR B 1 298 ? -4.238 -11.492 -21.266 1 95.12 298 THR B O 1
ATOM 6186 N N . PHE B 1 299 ? -2.613 -12.555 -20.156 1 91.12 299 PHE B N 1
ATOM 6187 C CA . PHE B 1 299 ? -1.681 -11.438 -20.266 1 91.12 299 PHE B CA 1
ATOM 6188 C C . PHE B 1 299 ? -0.318 -11.914 -20.75 1 91.12 299 PHE B C 1
ATOM 6190 O O . PHE B 1 299 ? 0.644 -11.953 -19.984 1 91.12 299 PHE B O 1
ATOM 6197 N N . PRO B 1 300 ? -0.221 -12.078 -22.047 1 90.69 300 PRO B N 1
ATOM 6198 C CA . PRO B 1 300 ? 1.075 -12.516 -22.578 1 90.69 300 PRO B CA 1
ATOM 6199 C C . PRO B 1 300 ? 2.174 -11.477 -22.375 1 90.69 300 PRO B C 1
ATOM 6201 O O . PRO B 1 300 ? 1.963 -10.289 -22.641 1 90.69 300 PRO B O 1
ATOM 6204 N N . VAL B 1 301 ? 3.355 -11.93 -21.906 1 86.5 301 VAL B N 1
ATOM 6205 C CA . VAL B 1 301 ? 4.527 -11.094 -21.688 1 86.5 301 VAL B CA 1
ATOM 6206 C C . VAL B 1 301 ? 5.727 -11.664 -22.438 1 86.5 301 VAL B C 1
ATOM 6208 O O . VAL B 1 301 ? 6.16 -12.789 -22.156 1 86.5 301 VAL B O 1
ATOM 6211 N N . ALA B 1 302 ? 6.258 -10.867 -23.359 1 83.69 302 ALA B N 1
ATOM 6212 C CA . ALA B 1 302 ? 7.461 -11.25 -24.094 1 83.69 302 ALA B CA 1
ATOM 6213 C C . ALA B 1 302 ? 8.211 -10.016 -24.578 1 83.69 302 ALA B C 1
ATOM 6215 O O . ALA B 1 302 ? 7.609 -9.086 -25.125 1 83.69 302 ALA B O 1
ATOM 6216 N N . GLY B 1 303 ? 9.508 -10.109 -24.375 1 85.5 303 GLY B N 1
ATOM 6217 C CA . GLY B 1 303 ? 10.336 -8.945 -24.656 1 85.5 303 GLY B CA 1
ATOM 6218 C C . GLY B 1 303 ? 10.633 -8.102 -23.438 1 85.5 303 GLY B C 1
ATOM 6219 O O . GLY B 1 303 ? 9.719 -7.754 -22.688 1 85.5 303 GLY B O 1
ATOM 6220 N N . SER B 1 304 ? 11.945 -7.902 -23.234 1 87.62 304 SER B N 1
ATOM 6221 C CA . SER B 1 304 ? 12.32 -7.211 -22.016 1 87.62 304 SER B CA 1
ATOM 6222 C C . SER B 1 304 ? 13.555 -6.344 -22.219 1 87.62 304 SER B C 1
ATOM 6224 O O . SER B 1 304 ? 14.32 -6.562 -23.156 1 87.62 304 SER B O 1
ATOM 6226 N N . ARG B 1 305 ? 13.68 -5.289 -21.516 1 90 305 ARG B N 1
ATOM 6227 C CA . ARG B 1 305 ? 14.883 -4.488 -21.344 1 90 305 ARG B CA 1
ATOM 6228 C C . ARG B 1 305 ? 15.07 -4.105 -19.875 1 90 305 ARG B C 1
ATOM 6230 O O . ARG B 1 305 ? 14.102 -4.031 -19.109 1 90 305 ARG B O 1
ATOM 6237 N N . PRO B 1 306 ? 16.312 -3.947 -19.469 1 87.5 306 PRO B N 1
ATOM 6238 C CA . PRO B 1 306 ? 16.516 -3.402 -18.125 1 87.5 306 PRO B CA 1
ATOM 6239 C C . PRO B 1 306 ? 16.016 -1.964 -17.984 1 87.5 306 PRO B C 1
ATOM 6241 O O . PRO B 1 306 ? 15.852 -1.269 -18.984 1 87.5 306 PRO B O 1
ATOM 6244 N N . ARG B 1 307 ? 15.734 -1.542 -16.766 1 87.25 307 ARG B N 1
ATOM 6245 C CA . ARG B 1 307 ? 15.398 -0.146 -16.5 1 87.25 307 ARG B CA 1
ATOM 6246 C C . ARG B 1 307 ? 16.609 0.754 -16.672 1 87.25 307 ARG B C 1
ATOM 6248 O O . ARG B 1 307 ? 17.734 0.352 -16.359 1 87.25 307 ARG B O 1
ATOM 6255 N N . GLY B 1 308 ? 16.297 1.973 -17.094 1 88.69 308 GLY B N 1
ATOM 6256 C CA . GLY B 1 308 ? 17.375 2.938 -17.25 1 88.69 308 GLY B CA 1
ATOM 6257 C C . GLY B 1 308 ? 17.812 3.562 -15.945 1 88.69 308 GLY B C 1
ATOM 6258 O O . GLY B 1 308 ? 17.109 3.479 -14.938 1 88.69 308 GLY B O 1
ATOM 6259 N N . LYS B 1 309 ? 19.016 4.195 -15.961 1 82.12 309 LYS B N 1
ATOM 6260 C CA . LYS B 1 309 ? 19.578 4.875 -14.789 1 82.12 309 LYS B CA 1
ATOM 6261 C C . LYS B 1 309 ? 18.844 6.188 -14.523 1 82.12 309 LYS B C 1
ATOM 6263 O O . LYS B 1 309 ? 18.875 6.707 -13.406 1 82.12 309 LYS B O 1
ATOM 6268 N N . ASP B 1 310 ? 18.328 6.656 -15.617 1 81.75 310 ASP B N 1
ATOM 6269 C CA . ASP B 1 310 ? 17.516 7.867 -15.555 1 81.75 310 ASP B CA 1
ATOM 6270 C C . ASP B 1 310 ? 16.359 7.809 -16.562 1 81.75 310 ASP B C 1
ATOM 6272 O O . ASP B 1 310 ? 16.203 6.812 -17.266 1 81.75 310 ASP B O 1
ATOM 6276 N N . THR B 1 311 ? 15.547 8.797 -16.5 1 85.44 311 THR B N 1
ATOM 6277 C CA . THR B 1 311 ? 14.336 8.805 -17.312 1 85.44 311 THR B CA 1
ATOM 6278 C C . THR B 1 311 ? 14.68 8.758 -18.797 1 85.44 311 THR B C 1
ATOM 6280 O O . THR B 1 311 ? 14 8.086 -19.578 1 85.44 311 THR B O 1
ATOM 6283 N N . GLU B 1 312 ? 15.703 9.461 -19.094 1 87.94 312 GLU B N 1
ATOM 6284 C CA . GLU B 1 312 ? 16.078 9.531 -20.516 1 87.94 312 GLU B CA 1
ATOM 6285 C C . GLU B 1 312 ? 16.547 8.172 -21.016 1 87.94 312 GLU B C 1
ATOM 6287 O O . GLU B 1 312 ? 16.109 7.723 -22.094 1 87.94 312 GLU B O 1
ATOM 6292 N N . GLU B 1 313 ? 17.359 7.516 -20.219 1 91.44 313 GLU B N 1
ATOM 6293 C CA . GLU B 1 313 ? 17.828 6.191 -20.594 1 91.44 313 GLU B CA 1
ATOM 6294 C C . GLU B 1 313 ? 16.703 5.168 -20.578 1 91.44 313 GLU B C 1
ATOM 6296 O O . GLU B 1 313 ? 16.656 4.262 -21.422 1 91.44 313 GLU B O 1
ATOM 6301 N N . ASP B 1 314 ? 15.922 5.328 -19.688 1 91.5 314 ASP B N 1
ATOM 6302 C CA . ASP B 1 314 ? 14.781 4.418 -19.562 1 91.5 314 ASP B CA 1
ATOM 6303 C C . ASP B 1 314 ? 13.883 4.508 -20.797 1 91.5 314 ASP B C 1
ATOM 6305 O O . ASP B 1 314 ? 13.43 3.484 -21.312 1 91.5 314 ASP B O 1
ATOM 6309 N N . GLU B 1 315 ? 13.688 5.68 -21.266 1 91.81 315 GLU B N 1
ATOM 6310 C CA . GLU B 1 315 ? 12.867 5.902 -22.453 1 91.81 315 GLU B CA 1
ATOM 6311 C C . GLU B 1 315 ? 13.562 5.375 -23.703 1 91.81 315 GLU B C 1
ATOM 6313 O O . GLU B 1 315 ? 12.906 4.852 -24.609 1 91.81 315 GLU B O 1
ATOM 6318 N N . ALA B 1 316 ? 14.828 5.547 -23.703 1 93 316 ALA B N 1
ATOM 6319 C CA . ALA B 1 316 ? 15.594 5.051 -24.859 1 93 316 ALA B CA 1
ATOM 6320 C C . ALA B 1 316 ? 15.508 3.529 -24.953 1 93 316 ALA B C 1
ATOM 6322 O O . ALA B 1 316 ? 15.398 2.973 -26.047 1 93 316 ALA B O 1
ATOM 6323 N N . LEU B 1 317 ? 15.594 2.947 -23.859 1 93.19 317 LEU B N 1
ATOM 6324 C CA . LEU B 1 317 ? 15.508 1.491 -23.797 1 93.19 317 LEU B CA 1
ATOM 6325 C C . LEU B 1 317 ? 14.109 1.015 -24.203 1 93.19 317 LEU B C 1
ATOM 6327 O O . LEU B 1 317 ? 13.969 -0.012 -24.859 1 93.19 317 LEU B O 1
ATOM 6331 N N . GLU B 1 318 ? 13.148 1.729 -23.797 1 92.12 318 GLU B N 1
ATOM 6332 C CA . GLU B 1 318 ? 11.781 1.416 -24.219 1 92.12 318 GLU B CA 1
ATOM 6333 C C . GLU B 1 318 ? 11.633 1.498 -25.734 1 92.12 318 GLU B C 1
ATOM 6335 O O . GLU B 1 318 ? 11.039 0.614 -26.344 1 92.12 318 GLU B O 1
ATOM 6340 N N . HIS B 1 319 ? 12.18 2.533 -26.281 1 92.38 319 HIS B N 1
ATOM 6341 C CA . HIS B 1 319 ? 12.117 2.723 -27.734 1 92.38 319 HIS B CA 1
ATOM 6342 C C . HIS B 1 319 ? 12.859 1.605 -28.453 1 92.38 319 HIS B C 1
ATOM 6344 O O . HIS B 1 319 ? 12.375 1.1 -29.469 1 92.38 319 HIS B O 1
ATOM 6350 N N . ASP B 1 320 ? 13.93 1.288 -27.859 1 92.94 320 ASP B N 1
ATOM 6351 C CA . ASP B 1 320 ? 14.711 0.197 -28.438 1 92.94 320 ASP B CA 1
ATOM 6352 C C . ASP B 1 320 ? 13.922 -1.11 -28.422 1 92.94 320 ASP B C 1
ATOM 6354 O O . ASP B 1 320 ? 13.93 -1.855 -29.406 1 92.94 320 ASP B O 1
ATOM 6358 N N . LEU B 1 321 ? 13.328 -1.349 -27.391 1 91.31 321 LEU B N 1
ATOM 6359 C CA . LEU B 1 321 ? 12.539 -2.564 -27.219 1 91.31 321 LEU B CA 1
ATOM 6360 C C . LEU B 1 321 ? 11.398 -2.621 -28.219 1 91.31 321 LEU B C 1
ATOM 6362 O O . LEU B 1 321 ? 11.148 -3.666 -28.828 1 91.31 321 LEU B O 1
ATOM 6366 N N . LEU B 1 322 ? 10.828 -1.514 -28.5 1 92 322 LEU B N 1
ATOM 6367 C CA . LEU B 1 322 ? 9.648 -1.452 -29.359 1 92 322 LEU B CA 1
ATOM 6368 C C . LEU B 1 322 ? 10.055 -1.459 -30.828 1 92 322 LEU B C 1
ATOM 6370 O O . LEU B 1 322 ? 9.211 -1.664 -31.719 1 92 322 LEU B O 1
ATOM 6374 N N . GLN B 1 323 ? 11.359 -1.344 -31.062 1 90.56 323 GLN B N 1
ATOM 6375 C CA . GLN B 1 323 ? 11.852 -1.364 -32.438 1 90.56 323 GLN B CA 1
ATOM 6376 C C . GLN B 1 323 ? 12.547 -2.686 -32.75 1 90.56 323 GLN B C 1
ATOM 6378 O O . GLN B 1 323 ? 12.922 -2.939 -33.906 1 90.56 323 GLN B O 1
ATOM 6383 N N . ASP B 1 324 ? 12.68 -3.445 -31.781 1 88.75 324 ASP B N 1
ATOM 6384 C CA . ASP B 1 324 ? 13.336 -4.734 -31.984 1 88.75 324 ASP B CA 1
ATOM 6385 C C . ASP B 1 324 ? 12.406 -5.723 -32.688 1 88.75 324 ASP B C 1
ATOM 6387 O O . ASP B 1 324 ? 11.539 -6.32 -32.031 1 88.75 324 ASP B O 1
ATOM 6391 N N . GLU B 1 325 ? 12.688 -6.031 -33.844 1 84.75 325 GLU B N 1
ATOM 6392 C CA . GLU B 1 325 ? 11.805 -6.855 -34.656 1 84.75 325 GLU B CA 1
ATOM 6393 C C . GLU B 1 325 ? 11.703 -8.273 -34.125 1 84.75 325 GLU B C 1
ATOM 6395 O O . GLU B 1 325 ? 10.648 -8.906 -34.219 1 84.75 325 GLU B O 1
ATOM 6400 N N . LYS B 1 326 ? 12.672 -8.719 -33.594 1 78.31 326 LYS B N 1
ATOM 6401 C CA . LYS B 1 326 ? 12.672 -10.07 -33.031 1 78.31 326 LYS B CA 1
ATOM 6402 C C . LYS B 1 326 ? 11.727 -10.172 -31.844 1 78.31 326 LYS B C 1
ATOM 6404 O O . LYS B 1 326 ? 10.891 -11.078 -31.781 1 78.31 326 LYS B O 1
ATOM 6409 N N . GLU B 1 327 ? 11.914 -9.227 -31.016 1 85.62 327 GLU B N 1
ATOM 6410 C CA . GLU B 1 327 ? 11.078 -9.227 -29.812 1 85.62 327 GLU B CA 1
ATOM 6411 C C . GLU B 1 327 ? 9.602 -9.039 -30.172 1 85.62 327 GLU B C 1
ATOM 6413 O O . GLU B 1 327 ? 8.734 -9.68 -29.578 1 85.62 327 GLU B O 1
ATOM 6418 N N . LEU B 1 328 ? 9.383 -8.227 -31.125 1 87.94 328 LEU B N 1
ATOM 6419 C CA . LEU B 1 328 ? 8.008 -7.926 -31.5 1 87.94 328 LEU B CA 1
ATOM 6420 C C . LEU B 1 328 ? 7.355 -9.125 -32.188 1 87.94 328 LEU B C 1
ATOM 6422 O O . LEU B 1 328 ? 6.18 -9.414 -31.938 1 87.94 328 LEU B O 1
ATOM 6426 N N . SER B 1 329 ? 8.094 -9.766 -33.031 1 83.69 329 SER B N 1
ATOM 6427 C CA . SER B 1 329 ? 7.57 -10.938 -33.688 1 83.69 329 SER B CA 1
ATOM 6428 C C . SER B 1 329 ? 7.223 -12.047 -32.719 1 83.69 329 SER B C 1
ATOM 6430 O O . SER B 1 329 ? 6.172 -12.68 -32.812 1 83.69 329 SER B O 1
ATOM 6432 N N . GLU B 1 330 ? 8.078 -12.234 -31.797 1 83.94 330 GLU B N 1
ATOM 6433 C CA . GLU B 1 330 ? 7.824 -13.219 -30.75 1 83.94 330 GLU B CA 1
ATOM 6434 C C . GLU B 1 330 ? 6.59 -12.852 -29.922 1 83.94 330 GLU B C 1
ATOM 6436 O O . GLU B 1 330 ? 5.754 -13.711 -29.641 1 83.94 330 GLU B O 1
ATOM 6441 N N . HIS B 1 331 ? 6.52 -11.641 -29.625 1 89.25 331 HIS B N 1
ATOM 6442 C CA . HIS B 1 331 ? 5.391 -11.18 -28.828 1 89.25 331 HIS B CA 1
ATOM 6443 C C . HIS B 1 331 ? 4.074 -11.375 -29.578 1 89.25 331 HIS B C 1
ATOM 6445 O O . HIS B 1 331 ? 3.1 -11.867 -29 1 89.25 331 HIS B O 1
ATOM 6451 N N . ASN B 1 332 ? 4.094 -11.047 -30.828 1 89.75 332 ASN B N 1
ATOM 6452 C CA . ASN B 1 332 ? 2.889 -11.172 -31.641 1 89.75 332 ASN B CA 1
ATOM 6453 C C . ASN B 1 332 ? 2.422 -12.625 -31.734 1 89.75 332 ASN B C 1
ATOM 6455 O O . ASN B 1 332 ? 1.223 -12.898 -31.688 1 89.75 332 ASN B O 1
ATOM 6459 N N . MET B 1 333 ? 3.311 -13.414 -31.891 1 88.12 333 MET B N 1
ATOM 6460 C CA . MET B 1 333 ? 2.998 -14.836 -31.969 1 88.12 333 MET B CA 1
ATOM 6461 C C . MET B 1 333 ? 2.324 -15.328 -30.688 1 88.12 333 MET B C 1
ATOM 6463 O O . MET B 1 333 ? 1.363 -16.094 -30.75 1 88.12 333 MET B O 1
ATOM 6467 N N . LEU B 1 334 ? 2.791 -14.844 -29.656 1 88.81 334 LEU B N 1
ATOM 6468 C CA . LEU B 1 334 ? 2.262 -15.297 -28.375 1 88.81 334 LEU B CA 1
ATOM 6469 C C . LEU B 1 334 ? 0.884 -14.695 -28.109 1 88.81 334 LEU B C 1
ATOM 6471 O O . LEU B 1 334 ? 0.037 -15.328 -27.469 1 88.81 334 LEU B O 1
ATOM 6475 N N . VAL B 1 335 ? 0.665 -13.492 -28.578 1 92.12 335 VAL B N 1
ATOM 6476 C CA . VAL B 1 335 ? -0.66 -12.883 -28.5 1 92.12 335 VAL B CA 1
ATOM 6477 C C . VAL B 1 335 ? -1.657 -13.719 -29.312 1 92.12 335 VAL B C 1
ATOM 6479 O O . VAL B 1 335 ? -2.768 -13.984 -28.844 1 92.12 335 VAL B O 1
ATOM 6482 N N . ASP B 1 336 ? -1.196 -14.172 -30.453 1 92.44 336 ASP B N 1
ATOM 6483 C CA . ASP B 1 336 ? -2.057 -14.992 -31.312 1 92.44 336 ASP B CA 1
ATOM 6484 C C . ASP B 1 336 ? -2.373 -16.328 -30.641 1 92.44 336 ASP B C 1
ATOM 6486 O O . ASP B 1 336 ? -3.492 -16.828 -30.75 1 92.44 336 ASP B O 1
ATOM 6490 N N . LEU B 1 337 ? -1.43 -16.828 -30.109 1 92 337 LEU B N 1
ATOM 6491 C CA . LEU B 1 337 ? -1.643 -18.062 -29.375 1 92 337 LEU B CA 1
ATOM 6492 C C . LEU B 1 337 ? -2.631 -17.859 -28.234 1 92 337 LEU B C 1
ATOM 6494 O O . LEU B 1 337 ? -3.473 -18.734 -27.969 1 92 337 LEU B O 1
ATOM 6498 N N . GLY B 1 338 ? -2.504 -16.797 -27.516 1 92.88 338 GLY B N 1
ATOM 6499 C CA . GLY B 1 338 ? -3.453 -16.469 -26.469 1 92.88 338 GLY B CA 1
ATOM 6500 C C . GLY B 1 338 ? -4.875 -16.328 -26.969 1 92.88 338 GLY B C 1
ATOM 6501 O O . GLY B 1 338 ? -5.82 -16.797 -26.328 1 92.88 338 GLY B O 1
ATOM 6502 N N . ARG B 1 339 ? -4.98 -15.68 -28.078 1 95 339 ARG B N 1
ATOM 6503 C CA . ARG B 1 339 ? -6.289 -15.539 -28.703 1 95 339 ARG B CA 1
ATOM 6504 C C . ARG B 1 339 ? -6.883 -16.906 -29.031 1 95 339 ARG B C 1
ATOM 6506 O O . ARG B 1 339 ? -8.078 -17.141 -28.828 1 95 339 ARG B O 1
ATOM 6513 N N . ASN B 1 340 ? -6.059 -17.703 -29.547 1 94.06 340 ASN B N 1
ATOM 6514 C CA . ASN B 1 340 ? -6.508 -19.047 -29.922 1 94.06 340 ASN B CA 1
ATOM 6515 C C . ASN B 1 340 ? -6.93 -19.859 -28.688 1 94.06 340 ASN B C 1
ATOM 6517 O O . ASN B 1 340 ? -7.973 -20.516 -28.703 1 94.06 340 ASN B O 1
ATOM 6521 N N . ASP B 1 341 ? -6.145 -19.828 -27.719 1 94.75 341 ASP B N 1
ATOM 6522 C CA . ASP B 1 341 ? -6.441 -20.578 -26.5 1 94.75 341 ASP B CA 1
ATOM 6523 C C . ASP B 1 341 ? -7.762 -20.125 -25.891 1 94.75 341 ASP B C 1
ATOM 6525 O O . ASP B 1 341 ? -8.602 -20.953 -25.531 1 94.75 341 ASP B O 1
ATOM 6529 N N . LEU B 1 342 ? -7.957 -18.844 -25.75 1 96.31 342 LEU B N 1
ATOM 6530 C CA . LEU B 1 342 ? -9.195 -18.328 -25.172 1 96.31 342 LEU B CA 1
ATOM 6531 C C . LEU B 1 342 ? -10.375 -18.578 -26.109 1 96.31 342 LEU B C 1
ATOM 6533 O O . LEU B 1 342 ? -11.508 -18.766 -25.656 1 96.31 342 LEU B O 1
ATOM 6537 N N . GLY B 1 343 ? -10.102 -18.516 -27.375 1 96.12 343 GLY B N 1
ATOM 6538 C CA . GLY B 1 343 ? -11.141 -18.703 -28.375 1 96.12 343 GLY B CA 1
ATOM 6539 C C . GLY B 1 343 ? -11.859 -20.031 -28.25 1 96.12 343 GLY B C 1
ATOM 6540 O O . GLY B 1 343 ? -13.047 -20.141 -28.562 1 96.12 343 GLY B O 1
ATOM 6541 N N . ARG B 1 344 ? -11.164 -20.984 -27.781 1 94.56 344 ARG B N 1
ATOM 6542 C CA . ARG B 1 344 ? -11.703 -22.328 -27.672 1 94.56 344 ARG B CA 1
ATOM 6543 C C . ARG B 1 344 ? -12.828 -22.375 -26.641 1 94.56 344 ARG B C 1
ATOM 6545 O O . ARG B 1 344 ? -13.688 -23.266 -26.688 1 94.56 344 ARG B O 1
ATOM 6552 N N . ILE B 1 345 ? -12.812 -21.453 -25.734 1 97.31 345 ILE B N 1
ATOM 6553 C CA . ILE B 1 345 ? -13.773 -21.562 -24.641 1 97.31 345 ILE B CA 1
ATOM 6554 C C . ILE B 1 345 ? -14.57 -20.266 -24.531 1 97.31 345 ILE B C 1
ATOM 6556 O O . ILE B 1 345 ? -15.273 -20.031 -23.547 1 97.31 345 ILE B O 1
ATOM 6560 N N . SER B 1 346 ? -14.469 -19.453 -25.453 1 98.06 346 SER B N 1
ATOM 6561 C CA . SER B 1 346 ? -15.164 -18.172 -25.422 1 98.06 346 SER B CA 1
ATOM 6562 C C . SER B 1 346 ? -16.328 -18.156 -26.406 1 98.06 346 SER B C 1
ATOM 6564 O O . SER B 1 346 ? -16.359 -18.938 -27.359 1 98.06 346 SER B O 1
ATOM 6566 N N . ARG B 1 347 ? -17.219 -17.234 -26.125 1 97.81 347 ARG B N 1
ATOM 6567 C CA . ARG B 1 347 ? -18.297 -16.984 -27.078 1 97.81 347 ARG B CA 1
ATOM 6568 C C . ARG B 1 347 ? -17.734 -16.453 -28.406 1 97.81 347 ARG B C 1
ATOM 6570 O O . ARG B 1 347 ? -16.797 -15.656 -28.422 1 97.81 347 ARG B O 1
ATOM 6577 N N . PHE B 1 348 ? -18.422 -16.938 -29.453 1 94.88 348 PHE B N 1
ATOM 6578 C CA . PHE B 1 348 ? -17.984 -16.562 -30.781 1 94.88 348 PHE B CA 1
ATOM 6579 C C . PHE B 1 348 ? -17.953 -15.039 -30.922 1 94.88 348 PHE B C 1
ATOM 6581 O O . PHE B 1 348 ? -18.906 -14.359 -30.562 1 94.88 348 PHE B O 1
ATOM 6588 N N . GLY B 1 349 ? -16.828 -14.508 -31.359 1 94.94 349 GLY B N 1
ATOM 6589 C CA . GLY B 1 349 ? -16.703 -13.094 -31.656 1 94.94 349 GLY B CA 1
ATOM 6590 C C . GLY B 1 349 ? -16.359 -12.258 -30.438 1 94.94 349 GLY B C 1
ATOM 6591 O O . GLY B 1 349 ? -16.234 -11.031 -30.531 1 94.94 349 GLY B O 1
ATOM 6592 N N . SER B 1 350 ? -16.141 -12.914 -29.281 1 96.62 350 SER B N 1
ATOM 6593 C CA . SER B 1 350 ? -15.953 -12.141 -28.062 1 96.62 350 SER B CA 1
ATOM 6594 C C . SER B 1 350 ? -14.477 -11.938 -27.75 1 96.62 350 SER B C 1
ATOM 6596 O O . SER B 1 350 ? -14.117 -11.078 -26.938 1 96.62 350 SER B O 1
ATOM 6598 N N . VAL B 1 351 ? -13.617 -12.664 -28.344 1 97.19 351 VAL B N 1
ATOM 6599 C CA . VAL B 1 351 ? -12.195 -12.586 -28.047 1 97.19 351 VAL B CA 1
ATOM 6600 C C . VAL B 1 351 ? -11.602 -11.328 -28.688 1 97.19 351 VAL B C 1
ATOM 6602 O O . VAL B 1 351 ? -11.812 -11.062 -29.875 1 97.19 351 VAL B O 1
ATOM 6605 N N . GLU B 1 352 ? -10.906 -10.547 -27.953 1 97.06 352 GLU B N 1
ATOM 6606 C CA . GLU B 1 352 ? -10.305 -9.305 -28.422 1 97.06 352 GLU B CA 1
ATOM 6607 C C . GLU B 1 352 ? -9.008 -8.992 -27.688 1 97.06 352 GLU B C 1
ATOM 6609 O O . GLU B 1 352 ? -8.828 -9.398 -26.531 1 97.06 352 GLU B O 1
ATOM 6614 N N . VAL B 1 353 ? -8.109 -8.391 -28.391 1 95.94 353 VAL B N 1
ATOM 6615 C CA . VAL B 1 353 ? -6.918 -7.82 -27.766 1 95.94 353 VAL B CA 1
ATOM 6616 C C . VAL B 1 353 ? -7.223 -6.414 -27.266 1 95.94 353 VAL B C 1
ATOM 6618 O O . VAL B 1 353 ? -7.25 -5.457 -28.031 1 95.94 353 VAL B O 1
ATOM 6621 N N . THR B 1 354 ? -7.367 -6.242 -26 1 93.81 354 THR B N 1
ATOM 6622 C CA . THR B 1 354 ? -7.816 -4.98 -25.422 1 93.81 354 THR B CA 1
ATOM 6623 C C . THR B 1 354 ? -6.637 -4.039 -25.203 1 93.81 354 THR B C 1
ATOM 6625 O O . THR B 1 354 ? -6.805 -2.816 -25.172 1 93.81 354 THR B O 1
ATOM 6628 N N . LYS B 1 355 ? -5.477 -4.555 -24.922 1 91.44 355 LYS B N 1
ATOM 6629 C CA . LYS B 1 355 ? -4.211 -3.83 -24.859 1 91.44 355 LYS B CA 1
ATOM 6630 C C . LYS B 1 355 ? -3.131 -4.527 -25.672 1 91.44 355 LYS B C 1
ATOM 6632 O O . LYS B 1 355 ? -2.924 -5.734 -25.531 1 91.44 355 LYS B O 1
ATOM 6637 N N . TYR B 1 356 ? -2.521 -3.742 -26.531 1 92.19 356 TYR B N 1
ATOM 6638 C CA . TYR B 1 356 ? -1.558 -4.348 -27.453 1 92.19 356 TYR B CA 1
ATOM 6639 C C . TYR B 1 356 ? -0.182 -3.713 -27.281 1 92.19 356 TYR B C 1
ATOM 6641 O O . TYR B 1 356 ? -0.041 -2.492 -27.375 1 92.19 356 TYR B O 1
ATOM 6649 N N . MET B 1 357 ? 0.777 -4.461 -26.906 1 91.62 357 MET B N 1
ATOM 6650 C CA . MET B 1 357 ? 2.191 -4.102 -26.844 1 91.62 357 MET B CA 1
ATOM 6651 C C . MET B 1 357 ? 2.41 -2.904 -25.922 1 91.62 357 MET B C 1
ATOM 6653 O O . MET B 1 357 ? 3.059 -1.929 -26.312 1 91.62 357 MET B O 1
ATOM 6657 N N . MET B 1 358 ? 1.843 -3.051 -24.859 1 89.56 358 MET B N 1
ATOM 6658 C CA . MET B 1 358 ? 2.082 -2.043 -23.828 1 89.56 358 MET B CA 1
ATOM 6659 C C . MET B 1 358 ? 3.371 -2.338 -23.062 1 89.56 358 MET B C 1
ATOM 6661 O O . MET B 1 358 ? 3.707 -3.498 -22.828 1 89.56 358 MET B O 1
ATOM 6665 N N . ILE B 1 359 ? 4.102 -1.24 -22.719 1 89.25 359 ILE B N 1
ATOM 6666 C CA . ILE B 1 359 ? 5.301 -1.399 -21.906 1 89.25 359 ILE B CA 1
ATOM 6667 C C . ILE B 1 359 ? 4.938 -1.328 -20.422 1 89.25 359 ILE B C 1
ATOM 6669 O O . ILE B 1 359 ? 4.348 -0.345 -19.969 1 89.25 359 ILE B O 1
ATOM 6673 N N . HIS B 1 360 ? 5.191 -2.369 -19.734 1 85.88 360 HIS B N 1
ATOM 6674 C CA . HIS B 1 360 ? 5.051 -2.373 -18.281 1 85.88 360 HIS B CA 1
ATOM 6675 C C . HIS B 1 360 ? 6.41 -2.244 -17.609 1 85.88 360 HIS B C 1
ATOM 6677 O O . HIS B 1 360 ? 7.281 -3.096 -17.781 1 85.88 360 HIS B O 1
ATOM 6683 N N . ARG B 1 361 ? 6.535 -1.149 -16.812 1 84.06 361 ARG B N 1
ATOM 6684 C CA . ARG B 1 361 ? 7.789 -0.871 -16.109 1 84.06 361 ARG B CA 1
ATOM 6685 C C . ARG B 1 361 ? 7.754 -1.396 -14.688 1 84.06 361 ARG B C 1
ATOM 6687 O O . ARG B 1 361 ? 6.867 -1.038 -13.906 1 84.06 361 ARG B O 1
ATOM 6694 N N . TYR B 1 362 ? 8.688 -2.307 -14.422 1 76.69 362 TYR B N 1
ATOM 6695 C CA . TYR B 1 362 ? 8.906 -2.779 -13.055 1 76.69 362 TYR B CA 1
ATOM 6696 C C . TYR B 1 362 ? 10.172 -2.168 -12.461 1 76.69 362 TYR B C 1
ATOM 6698 O O . TYR B 1 362 ? 10.727 -1.219 -13.016 1 76.69 362 TYR B O 1
ATOM 6706 N N . SER B 1 363 ? 10.578 -2.516 -11.281 1 71 363 SER B N 1
ATOM 6707 C CA . SER B 1 363 ? 11.688 -1.887 -10.57 1 71 363 SER B CA 1
ATOM 6708 C C . SER B 1 363 ? 12.992 -2.033 -11.352 1 71 363 SER B C 1
ATOM 6710 O O . SER B 1 363 ? 13.789 -1.096 -11.422 1 71 363 SER B O 1
ATOM 6712 N N . LYS B 1 364 ? 13.242 -3.301 -11.953 1 74 364 LYS B N 1
ATOM 6713 C CA . LYS B 1 364 ? 14.547 -3.555 -12.547 1 74 364 LYS B CA 1
ATOM 6714 C C . LYS B 1 364 ? 14.422 -3.873 -14.039 1 74 364 LYS B C 1
ATOM 6716 O O . LYS B 1 364 ? 15.414 -3.879 -14.766 1 74 364 LYS B O 1
ATOM 6721 N N . ILE B 1 365 ? 13.172 -4.047 -14.453 1 81.56 365 ILE B N 1
ATOM 6722 C CA . ILE B 1 365 ? 13.008 -4.566 -15.812 1 81.56 365 ILE B CA 1
ATOM 6723 C C . ILE B 1 365 ? 11.703 -4.031 -16.406 1 81.56 365 ILE B C 1
ATOM 6725 O O . ILE B 1 365 ? 10.805 -3.617 -15.68 1 81.56 365 ILE B O 1
ATOM 6729 N N . MET B 1 366 ? 11.711 -3.846 -17.719 1 87.94 366 MET B N 1
ATOM 6730 C CA . MET B 1 366 ? 10.469 -3.537 -18.422 1 87.94 366 MET B CA 1
ATOM 6731 C C . MET B 1 366 ? 10.133 -4.633 -19.422 1 87.94 366 MET B C 1
ATOM 6733 O O . MET B 1 366 ? 11.031 -5.27 -19.984 1 87.94 366 MET B O 1
ATOM 6737 N N . HIS B 1 367 ? 8.852 -4.902 -19.594 1 88.56 367 HIS B N 1
ATOM 6738 C CA . HIS B 1 367 ? 8.375 -5.941 -20.5 1 88.56 367 HIS B CA 1
ATOM 6739 C C . HIS B 1 367 ? 7.359 -5.387 -21.5 1 88.56 367 HIS B C 1
ATOM 6741 O O . HIS B 1 367 ? 6.648 -4.426 -21.188 1 88.56 367 HIS B O 1
ATOM 6747 N N . ILE B 1 368 ? 7.309 -5.961 -22.688 1 90.75 368 ILE B N 1
ATOM 6748 C CA . ILE B 1 368 ? 6.156 -5.77 -23.562 1 90.75 368 ILE B CA 1
ATOM 6749 C C . ILE B 1 368 ? 5.012 -6.676 -23.125 1 90.75 368 ILE B C 1
ATOM 6751 O O . ILE B 1 368 ? 5.207 -7.879 -22.922 1 90.75 368 ILE B O 1
ATOM 6755 N N . CYS B 1 369 ? 3.859 -6.066 -22.906 1 90.69 369 CYS B N 1
ATOM 6756 C CA . CYS B 1 369 ? 2.707 -6.832 -22.438 1 90.69 369 CYS B CA 1
ATOM 6757 C C . CYS B 1 369 ? 1.483 -6.555 -23.297 1 90.69 369 CYS B C 1
ATOM 6759 O O . CYS B 1 369 ? 1.325 -5.453 -23.828 1 90.69 369 CYS B O 1
ATOM 6761 N N . SER B 1 370 ? 0.68 -7.559 -23.5 1 93.5 370 SER B N 1
ATOM 6762 C CA . SER B 1 370 ? -0.624 -7.418 -24.125 1 93.5 370 SER B CA 1
ATOM 6763 C C . SER B 1 370 ? -1.718 -8.094 -23.312 1 93.5 370 SER B C 1
ATOM 6765 O O . SER B 1 370 ? -1.426 -8.875 -22.406 1 93.5 370 SER B O 1
ATOM 6767 N N . GLN B 1 371 ? -2.885 -7.699 -23.594 1 94.19 371 GLN B N 1
ATOM 6768 C CA . GLN B 1 371 ? -4.031 -8.258 -22.875 1 94.19 371 GLN B CA 1
ATOM 6769 C C . GLN B 1 371 ? -5.062 -8.812 -23.859 1 94.19 371 GLN B C 1
ATOM 6771 O O . GLN B 1 371 ? -5.48 -8.125 -24.797 1 94.19 371 GLN B O 1
ATOM 6776 N N . VAL B 1 372 ? -5.348 -10.055 -23.703 1 96.06 372 VAL B N 1
ATOM 6777 C CA . VAL B 1 372 ? -6.371 -10.719 -24.5 1 96.06 372 VAL B CA 1
ATOM 6778 C C . VAL B 1 372 ? -7.57 -11.055 -23.609 1 96.06 372 VAL B C 1
ATOM 6780 O O . VAL B 1 372 ? -7.414 -11.648 -22.547 1 96.06 372 VAL B O 1
ATOM 6783 N N . GLU B 1 373 ? -8.727 -10.711 -24.031 1 97.62 373 GLU B N 1
ATOM 6784 C CA . GLU B 1 373 ? -9.93 -10.945 -23.234 1 97.62 373 GLU B CA 1
ATOM 6785 C C . GLU B 1 373 ? -11.023 -11.602 -24.078 1 97.62 373 GLU B C 1
ATOM 6787 O O . GLU B 1 373 ? -10.969 -11.562 -25.312 1 97.62 373 GLU B O 1
ATOM 6792 N N . GLY B 1 374 ? -11.938 -12.25 -23.469 1 97.56 374 GLY B N 1
ATOM 6793 C CA . GLY B 1 374 ? -13.125 -12.844 -24.078 1 97.56 374 GLY B CA 1
ATOM 6794 C C . GLY B 1 374 ? -14.195 -13.203 -23.062 1 97.56 374 GLY B C 1
ATOM 6795 O O . GLY B 1 374 ? -13.922 -13.25 -21.859 1 97.56 374 GLY B O 1
ATOM 6796 N N . SER B 1 375 ? -15.383 -13.352 -23.594 1 98.25 375 SER B N 1
ATOM 6797 C CA . SER B 1 375 ? -16.469 -13.82 -22.75 1 98.25 375 SER B CA 1
ATOM 6798 C C . SER B 1 375 ? -16.578 -15.344 -22.781 1 98.25 375 SER B C 1
ATOM 6800 O O . SER B 1 375 ? -16.719 -15.938 -23.844 1 98.25 375 SER B O 1
ATOM 6802 N N . ILE B 1 376 ? -16.562 -15.945 -21.641 1 98.38 376 ILE B N 1
ATOM 6803 C CA . ILE B 1 376 ? -16.562 -17.406 -21.578 1 98.38 376 ILE B CA 1
ATOM 6804 C C . ILE B 1 376 ? -17.906 -17.938 -22.094 1 98.38 376 ILE B C 1
ATOM 6806 O O . ILE B 1 376 ? -18.938 -17.312 -21.906 1 98.38 376 ILE B O 1
ATOM 6810 N N . ARG B 1 377 ? -17.875 -19.094 -22.688 1 98.06 377 ARG B N 1
ATOM 6811 C CA . ARG B 1 377 ? -19.094 -19.766 -23.109 1 98.06 377 ARG B CA 1
ATOM 6812 C C . ARG B 1 377 ? -19.922 -20.203 -21.922 1 98.06 377 ARG B C 1
ATOM 6814 O O . ARG B 1 377 ? -19.391 -20.5 -20.844 1 98.06 377 ARG B O 1
ATOM 6821 N N . GLN B 1 378 ? -21.188 -20.391 -22.141 1 96.06 378 GLN B N 1
ATOM 6822 C CA . GLN B 1 378 ? -22.109 -20.734 -21.062 1 96.06 378 GLN B CA 1
ATOM 6823 C C . GLN B 1 378 ? -21.891 -22.156 -20.578 1 96.06 378 GLN B C 1
ATOM 6825 O O . GLN B 1 378 ? -22.172 -22.484 -19.422 1 96.06 378 GLN B O 1
ATOM 6830 N N . ASP B 1 379 ? -21.359 -23 -21.438 1 97 379 ASP B N 1
ATOM 6831 C CA . ASP B 1 379 ? -21.172 -24.406 -21.094 1 97 379 ASP B CA 1
ATOM 6832 C C . ASP B 1 379 ? -19.781 -24.656 -20.547 1 97 379 ASP B C 1
ATOM 6834 O O . ASP B 1 379 ? -19.375 -25.812 -20.359 1 97 379 ASP B O 1
ATOM 6838 N N . LYS B 1 380 ? -19.016 -23.641 -20.328 1 97.81 380 LYS B N 1
ATOM 6839 C CA . LYS B 1 380 ? -17.641 -23.75 -19.828 1 97.81 380 LYS B CA 1
ATOM 6840 C C . LYS B 1 380 ? -17.5 -23.078 -18.469 1 97.81 380 LYS B C 1
ATOM 6842 O O . LYS B 1 380 ? -18.359 -22.297 -18.062 1 97.81 380 LYS B O 1
ATOM 6847 N N . ASP B 1 381 ? -16.516 -23.516 -17.75 1 97.5 381 ASP B N 1
ATOM 6848 C CA . ASP B 1 381 ? -16.25 -22.953 -16.422 1 97.5 381 ASP B CA 1
ATOM 6849 C C . ASP B 1 381 ? -14.766 -22.656 -16.234 1 97.5 381 ASP B C 1
ATOM 6851 O O . ASP B 1 381 ? -13.992 -22.672 -17.188 1 97.5 381 ASP B O 1
ATOM 6855 N N . ALA B 1 382 ? -14.438 -22.312 -15.031 1 97.75 382 ALA B N 1
ATOM 6856 C CA . ALA B 1 382 ? -13.078 -21.891 -14.711 1 97.75 382 ALA B CA 1
ATOM 6857 C C . ALA B 1 382 ? -12.078 -23 -14.969 1 97.75 382 ALA B C 1
ATOM 6859 O O . ALA B 1 382 ? -10.938 -22.75 -15.367 1 97.75 382 ALA B O 1
ATOM 6860 N N . LEU B 1 383 ? -12.438 -24.234 -14.719 1 98.31 383 LEU B N 1
ATOM 6861 C CA . LEU B 1 383 ? -11.531 -25.359 -14.906 1 98.31 383 LEU B CA 1
ATOM 6862 C C . LEU B 1 383 ? -11.289 -25.625 -16.391 1 98.31 383 LEU B C 1
ATOM 6864 O O . LEU B 1 383 ? -10.203 -26.062 -16.781 1 98.31 383 LEU B O 1
ATOM 6868 N N . ASP B 1 384 ? -12.281 -25.281 -17.219 1 97.88 384 ASP B N 1
ATOM 6869 C CA . ASP B 1 384 ? -12.055 -25.312 -18.672 1 97.88 384 ASP B CA 1
ATOM 6870 C C . ASP B 1 384 ? -10.992 -24.297 -19.078 1 97.88 384 ASP B C 1
ATOM 6872 O O . ASP B 1 384 ? -10.227 -24.547 -20.016 1 97.88 384 ASP B O 1
ATOM 6876 N N . ALA B 1 385 ? -11.016 -23.203 -18.406 1 98.06 385 ALA B N 1
ATOM 6877 C CA . ALA B 1 385 ? -10.031 -22.156 -18.719 1 98.06 385 ALA B CA 1
ATOM 6878 C C . ALA B 1 385 ? -8.609 -22.656 -18.438 1 98.06 385 ALA B C 1
ATOM 6880 O O . ALA B 1 385 ? -7.703 -22.422 -19.25 1 98.06 385 ALA B O 1
ATOM 6881 N N . ILE B 1 386 ? -8.406 -23.344 -17.375 1 97.62 386 ILE B N 1
ATOM 6882 C CA . ILE B 1 386 ? -7.105 -23.906 -17.047 1 97.62 386 ILE B CA 1
ATOM 6883 C C . ILE B 1 386 ? -6.684 -24.891 -18.125 1 97.62 386 ILE B C 1
ATOM 6885 O O . ILE B 1 386 ? -5.559 -24.828 -18.625 1 97.62 386 ILE B O 1
ATOM 6889 N N . GLU B 1 387 ? -7.59 -25.719 -18.453 1 96.5 387 GLU B N 1
ATOM 6890 C CA . GLU B 1 387 ? -7.305 -26.766 -19.438 1 96.5 387 GLU B CA 1
ATOM 6891 C C . GLU B 1 387 ? -6.961 -26.156 -20.797 1 96.5 387 GLU B C 1
ATOM 6893 O O . GLU B 1 387 ? -6.078 -26.656 -21.5 1 96.5 387 GLU B O 1
ATOM 6898 N N . ALA B 1 388 ? -7.598 -25.125 -21.125 1 95.75 388 ALA B N 1
ATOM 6899 C CA . ALA B 1 388 ? -7.461 -24.531 -22.453 1 95.75 388 ALA B CA 1
ATOM 6900 C C . ALA B 1 388 ? -6.141 -23.766 -22.578 1 95.75 388 ALA B C 1
ATOM 6902 O O . ALA B 1 388 ? -5.539 -23.734 -23.656 1 95.75 388 ALA B O 1
ATOM 6903 N N . VAL B 1 389 ? -5.715 -23.188 -21.531 1 95.88 389 VAL B N 1
ATOM 6904 C CA . VAL B 1 389 ? -4.625 -22.219 -21.656 1 95.88 389 VAL B CA 1
ATOM 6905 C C . VAL B 1 389 ? -3.314 -22.859 -21.219 1 95.88 389 VAL B C 1
ATOM 6907 O O . VAL B 1 389 ? -2.24 -22.484 -21.688 1 95.88 389 VAL B O 1
ATOM 6910 N N . LEU B 1 390 ? -3.342 -23.859 -20.406 1 94.88 390 LEU B N 1
ATOM 6911 C CA . LEU B 1 390 ? -2.146 -24.484 -19.859 1 94.88 390 LEU B CA 1
ATOM 6912 C C . LEU B 1 390 ? -1.56 -25.5 -20.844 1 94.88 390 LEU B C 1
ATOM 6914 O O . LEU B 1 390 ? -2.279 -26.344 -21.375 1 94.88 390 LEU B O 1
ATOM 6918 N N . PRO B 1 391 ? -0.315 -25.422 -21.125 1 95.56 391 PRO B N 1
ATOM 6919 C CA . PRO B 1 391 ? 0.626 -24.375 -20.703 1 95.56 391 PRO B CA 1
ATOM 6920 C C . PRO B 1 391 ? 0.545 -23.125 -21.578 1 95.56 391 PRO B C 1
ATOM 6922 O O . PRO B 1 391 ? 0.066 -23.188 -22.703 1 95.56 391 PRO B O 1
ATOM 6925 N N . ALA B 1 392 ? 0.965 -22.078 -20.969 1 94.62 392 ALA B N 1
ATOM 6926 C CA . ALA B 1 392 ? 1.044 -20.844 -21.766 1 94.62 392 ALA B CA 1
ATOM 6927 C C . ALA B 1 392 ? 2.039 -21 -22.906 1 94.62 392 ALA B C 1
ATOM 6929 O O . ALA B 1 392 ? 3.043 -21.703 -22.781 1 94.62 392 ALA B O 1
ATOM 6930 N N . GLY B 1 393 ? 1.765 -20.328 -23.984 1 92.12 393 GLY B N 1
ATOM 6931 C CA . GLY B 1 393 ? 2.711 -20.297 -25.078 1 92.12 393 GLY B CA 1
ATOM 6932 C C . GLY B 1 393 ? 4.094 -19.828 -24.672 1 92.12 393 GLY B C 1
ATOM 6933 O O . GLY B 1 393 ? 5.098 -20.281 -25.219 1 92.12 393 GLY B O 1
ATOM 6934 N N . THR B 1 394 ? 4.125 -18.984 -23.734 1 91.75 394 THR B N 1
ATOM 6935 C CA . THR B 1 394 ? 5.379 -18.406 -23.266 1 91.75 394 THR B CA 1
ATOM 6936 C C . THR B 1 394 ? 6.195 -19.453 -22.5 1 91.75 394 THR B C 1
ATOM 6938 O O . THR B 1 394 ? 7.367 -19.234 -22.203 1 91.75 394 THR B O 1
ATOM 6941 N N . LEU B 1 395 ? 5.602 -20.625 -22.25 1 94.75 395 LEU B N 1
ATOM 6942 C CA . LEU B 1 395 ? 6.316 -21.688 -21.562 1 94.75 395 LEU B CA 1
ATOM 6943 C C . LEU B 1 395 ? 6.332 -22.969 -22.406 1 94.75 395 LEU B C 1
ATOM 6945 O O . LEU B 1 395 ? 6.844 -24 -21.969 1 94.75 395 LEU B O 1
ATOM 6949 N N . SER B 1 396 ? 5.762 -22.953 -23.516 1 94.94 396 SER B N 1
ATOM 6950 C CA . SER B 1 396 ? 5.777 -24.078 -24.438 1 94.94 396 SER B CA 1
ATOM 6951 C C . SER B 1 396 ? 6.379 -23.688 -25.781 1 94.94 396 SER B C 1
ATOM 6953 O O . SER B 1 396 ? 7.578 -23.875 -26.016 1 94.94 396 SER B O 1
ATOM 6955 N N . GLY B 1 397 ? 5.691 -22.906 -26.531 1 93.5 397 GLY B N 1
ATOM 6956 C CA . GLY B 1 397 ? 6.07 -22.516 -27.875 1 93.5 397 GLY B CA 1
ATOM 6957 C C . GLY B 1 397 ? 4.918 -22.578 -28.859 1 93.5 397 GLY B C 1
ATOM 6958 O O . GLY B 1 397 ? 3.752 -22.578 -28.453 1 93.5 397 GLY B O 1
ATOM 6959 N N . ALA B 1 398 ? 5.375 -22.516 -30.016 1 92.06 398 ALA B N 1
ATOM 6960 C CA . ALA B 1 398 ? 4.375 -22.484 -31.078 1 92.06 398 ALA B CA 1
ATOM 6961 C C . ALA B 1 398 ? 4.84 -23.266 -32.281 1 92.06 398 ALA B C 1
ATOM 6963 O O . ALA B 1 398 ? 5.969 -23.094 -32.75 1 92.06 398 ALA B O 1
ATOM 6964 N N . PRO B 1 399 ? 3.875 -24.109 -32.906 1 94 399 PRO B N 1
ATOM 6965 C CA . PRO B 1 399 ? 2.586 -24.562 -32.375 1 94 399 PRO B CA 1
ATOM 6966 C C . PRO B 1 399 ? 2.715 -25.312 -31.062 1 94 399 PRO B C 1
ATOM 6968 O O . PRO B 1 399 ? 3.648 -26.094 -30.875 1 94 399 PRO B O 1
ATOM 6971 N N . LYS B 1 400 ? 1.777 -25.219 -30.172 1 94 400 LYS B N 1
ATOM 6972 C CA . LYS B 1 400 ? 1.867 -25.609 -28.766 1 94 400 LYS B CA 1
ATOM 6973 C C . LYS B 1 400 ? 2.135 -27.109 -28.625 1 94 400 LYS B C 1
ATOM 6975 O O . LYS B 1 400 ? 3.082 -27.516 -27.953 1 94 400 LYS B O 1
ATOM 6980 N N . ILE B 1 401 ? 1.411 -27.938 -29.328 1 94.88 401 ILE B N 1
ATOM 6981 C CA . ILE B 1 401 ? 1.484 -29.391 -29.156 1 94.88 401 ILE B CA 1
ATOM 6982 C C . ILE B 1 401 ? 2.844 -29.891 -29.641 1 94.88 401 ILE B C 1
ATOM 6984 O O . ILE B 1 401 ? 3.508 -30.656 -28.938 1 94.88 401 ILE B O 1
ATOM 6988 N N . ARG B 1 402 ? 3.252 -29.484 -30.828 1 96.25 402 ARG B N 1
ATOM 6989 C CA . ARG B 1 402 ? 4.543 -29.906 -31.359 1 96.25 402 ARG B CA 1
ATOM 6990 C C . ARG B 1 402 ? 5.688 -29.406 -30.484 1 96.25 402 ARG B C 1
ATOM 6992 O O . ARG B 1 402 ? 6.668 -30.109 -30.266 1 96.25 402 ARG B O 1
ATOM 6999 N N . ALA B 1 403 ? 5.582 -28.219 -30.031 1 96.44 403 ALA B N 1
ATOM 7000 C CA . ALA B 1 403 ? 6.586 -27.672 -29.125 1 96.44 403 ALA B CA 1
ATOM 7001 C C . ALA B 1 403 ? 6.699 -28.516 -27.859 1 96.44 403 ALA B C 1
ATOM 7003 O O . ALA B 1 403 ? 7.805 -28.812 -27.391 1 96.44 403 ALA B O 1
ATOM 7004 N N . CYS B 1 404 ? 5.59 -28.938 -27.312 1 96.62 404 CYS B N 1
ATOM 7005 C CA . CYS B 1 404 ? 5.586 -29.781 -26.109 1 96.62 404 CYS B CA 1
ATOM 7006 C C . CYS B 1 404 ? 6.258 -31.109 -26.375 1 96.62 404 CYS B C 1
ATOM 7008 O O . CYS B 1 404 ? 6.98 -31.625 -25.531 1 96.62 404 CYS B O 1
ATOM 7010 N N . GLU B 1 405 ? 6.016 -31.656 -27.531 1 96.5 405 GLU B N 1
ATOM 7011 C CA . GLU B 1 405 ? 6.672 -32.906 -27.906 1 96.5 405 GLU B CA 1
ATOM 7012 C C . GLU B 1 405 ? 8.188 -32.75 -27.906 1 96.5 405 GLU B C 1
ATOM 7014 O O . GLU B 1 405 ? 8.906 -33.625 -27.406 1 96.5 405 GLU B O 1
ATOM 7019 N N . ILE B 1 406 ? 8.57 -31.703 -28.5 1 96.81 406 ILE B N 1
ATOM 7020 C CA . ILE B 1 406 ? 10 -31.438 -28.625 1 96.81 406 ILE B CA 1
ATOM 7021 C C . ILE B 1 406 ? 10.602 -31.203 -27.25 1 96.81 406 ILE B C 1
ATOM 7023 O O . ILE B 1 406 ? 11.688 -31.703 -26.953 1 96.81 406 ILE B O 1
ATOM 7027 N N . ILE B 1 407 ? 9.93 -30.469 -26.375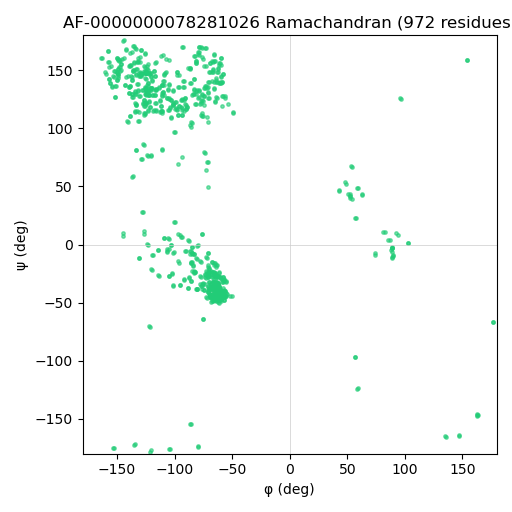 1 96.69 407 ILE B N 1
ATOM 7028 C CA . ILE B 1 407 ? 10.367 -30.219 -25.016 1 96.69 407 ILE B CA 1
ATOM 7029 C C . ILE B 1 407 ? 10.539 -31.547 -24.266 1 96.69 407 ILE B C 1
ATOM 7031 O O . ILE B 1 407 ? 11.547 -31.766 -23.594 1 96.69 407 ILE B O 1
ATOM 7035 N N . GLU B 1 408 ? 9.609 -32.469 -24.438 1 94.88 408 GLU B N 1
ATOM 7036 C CA . GLU B 1 408 ? 9.664 -33.781 -23.797 1 94.88 408 GLU B CA 1
ATOM 7037 C C . GLU B 1 408 ? 10.859 -34.594 -24.297 1 94.88 408 GLU B C 1
ATOM 7039 O O . GLU B 1 408 ? 11.438 -35.406 -23.562 1 94.88 408 GLU B O 1
ATOM 7044 N N . GLU B 1 409 ? 11.156 -34.375 -25.484 1 95.19 409 GLU B N 1
ATOM 7045 C CA . GLU B 1 409 ? 12.281 -35.094 -26.094 1 95.19 409 GLU B CA 1
ATOM 7046 C C . GLU B 1 409 ? 13.609 -34.531 -25.594 1 95.19 409 GLU B C 1
ATOM 7048 O O . GLU B 1 409 ? 14.555 -35.281 -25.328 1 95.19 409 GLU B O 1
ATOM 7053 N N . LEU B 1 410 ? 13.648 -33.25 -25.453 1 96.5 410 LEU B N 1
ATOM 7054 C CA . LEU B 1 410 ? 14.945 -32.594 -25.297 1 96.5 410 LEU B CA 1
ATOM 7055 C C . LEU B 1 410 ? 15.273 -32.375 -23.828 1 96.5 410 LEU B C 1
ATOM 7057 O O . LEU B 1 410 ? 16.438 -32.375 -23.438 1 96.5 410 LEU B O 1
ATOM 7061 N N . GLU B 1 411 ? 14.266 -32.094 -22.984 1 95.25 411 GLU B N 1
ATOM 7062 C CA . GLU B 1 411 ? 14.516 -31.891 -21.562 1 95.25 411 GLU B CA 1
ATOM 7063 C C . GLU B 1 411 ? 14.641 -33.219 -20.812 1 95.25 411 GLU B C 1
ATOM 7065 O O . GLU B 1 411 ? 13.773 -34.094 -20.938 1 95.25 411 GLU B O 1
ATOM 7070 N N . SER B 1 412 ? 15.648 -33.344 -20 1 89.12 412 SER B N 1
ATOM 7071 C CA . SER B 1 412 ? 15.953 -34.594 -19.344 1 89.12 412 SER B CA 1
ATOM 7072 C C . SER B 1 412 ? 15.164 -34.75 -18.047 1 89.12 412 SER B C 1
ATOM 7074 O O . SER B 1 412 ? 15.039 -35.844 -17.516 1 89.12 412 SER B O 1
ATOM 7076 N N . THR B 1 413 ? 14.641 -33.75 -17.594 1 90.81 413 THR B N 1
ATOM 7077 C CA . THR B 1 413 ? 13.93 -33.75 -16.328 1 90.81 413 THR B CA 1
ATOM 7078 C C . THR B 1 413 ? 12.5 -33.25 -16.5 1 90.81 413 THR B C 1
ATOM 7080 O O . THR B 1 413 ? 12.25 -32.375 -17.312 1 90.81 413 THR B O 1
ATOM 7083 N N . GLU B 1 414 ? 11.617 -33.812 -15.664 1 92.19 414 GLU B N 1
ATOM 7084 C CA . GLU B 1 414 ? 10.242 -33.344 -15.688 1 92.19 414 GLU B CA 1
ATOM 7085 C C . GLU B 1 414 ? 10.148 -31.891 -15.188 1 92.19 414 GLU B C 1
ATOM 7087 O O . GLU B 1 414 ? 10.883 -31.5 -14.281 1 92.19 414 GLU B O 1
ATOM 7092 N N . ARG B 1 415 ? 9.18 -31.141 -15.672 1 94.19 415 ARG B N 1
ATOM 7093 C CA . ARG B 1 415 ? 9.039 -29.734 -15.297 1 94.19 415 ARG B CA 1
ATOM 7094 C C . ARG B 1 415 ? 8.312 -29.594 -13.969 1 94.19 415 ARG B C 1
ATOM 7096 O O . ARG B 1 415 ? 8.461 -28.578 -13.281 1 94.19 415 ARG B O 1
ATOM 7103 N N . GLY B 1 416 ? 7.488 -30.656 -13.602 1 92.88 416 GLY B N 1
ATOM 7104 C CA . GLY B 1 416 ? 6.727 -30.516 -12.367 1 92.88 416 GLY B CA 1
ATOM 7105 C C . GLY B 1 416 ? 5.809 -29.312 -12.367 1 92.88 416 GLY B C 1
ATOM 7106 O O . GLY B 1 416 ? 5.027 -29.109 -13.297 1 92.88 416 GLY B O 1
ATOM 7107 N N . VAL B 1 417 ? 5.965 -28.422 -11.344 1 95.94 417 VAL B N 1
ATOM 7108 C CA . VAL B 1 417 ? 5.082 -27.266 -11.172 1 95.94 417 VAL B CA 1
ATOM 7109 C C . VAL B 1 417 ? 5.461 -26.172 -12.164 1 95.94 417 VAL B C 1
ATOM 7111 O O . VAL B 1 417 ? 4.605 -25.406 -12.602 1 95.94 417 VAL B O 1
ATOM 7114 N N . TYR B 1 418 ? 6.777 -26.141 -12.578 1 97.06 418 TYR B N 1
ATOM 7115 C CA . TYR B 1 418 ? 7.273 -25.125 -13.5 1 97.06 418 TYR B CA 1
ATOM 7116 C C . TYR B 1 418 ? 6.496 -25.156 -14.812 1 97.06 418 TYR B C 1
ATOM 7118 O O . TYR B 1 418 ? 6.332 -26.219 -15.414 1 97.06 418 TYR B O 1
ATOM 7126 N N . GLY B 1 419 ? 6.012 -24 -15.18 1 96.81 419 GLY B N 1
ATOM 7127 C CA . GLY B 1 419 ? 5.242 -23.891 -16.406 1 96.81 419 GLY B CA 1
ATOM 7128 C C . GLY B 1 419 ? 3.76 -24.141 -16.203 1 96.81 419 GLY B C 1
ATOM 7129 O O . GLY B 1 419 ? 2.975 -24.016 -17.156 1 96.81 419 GLY B O 1
ATOM 7130 N N . GLY B 1 420 ? 3.4 -24.469 -15 1 97.75 420 GLY B N 1
ATOM 7131 C CA . GLY B 1 420 ? 2.002 -24.672 -14.656 1 97.75 420 GLY B CA 1
ATOM 7132 C C . GLY B 1 420 ? 1.288 -23.391 -14.281 1 97.75 420 GLY B C 1
ATOM 7133 O O . GLY B 1 420 ? 1.627 -22.312 -14.789 1 97.75 420 GLY B O 1
ATOM 7134 N N . ALA B 1 421 ? 0.241 -23.625 -13.477 1 98.31 421 ALA B N 1
ATOM 7135 C CA . ALA B 1 421 ? -0.59 -22.516 -13 1 98.31 421 ALA B CA 1
ATOM 7136 C C . ALA B 1 421 ? -0.654 -22.516 -11.469 1 98.31 421 ALA B C 1
ATOM 7138 O O . ALA B 1 421 ? -0.747 -23.562 -10.844 1 98.31 421 ALA B O 1
ATOM 7139 N N . ILE B 1 422 ? -0.544 -21.344 -10.852 1 98.69 422 ILE B N 1
ATOM 7140 C CA . ILE B 1 422 ? -0.698 -21.156 -9.414 1 98.69 422 ILE B CA 1
ATOM 7141 C C . ILE B 1 422 ? -1.758 -20.094 -9.133 1 98.69 422 ILE B C 1
ATOM 7143 O O . ILE B 1 422 ? -1.775 -19.047 -9.781 1 98.69 422 ILE B O 1
ATOM 7147 N N . GLY B 1 423 ? -2.662 -20.375 -8.219 1 98.5 423 GLY B N 1
ATOM 7148 C CA . GLY B 1 423 ? -3.658 -19.375 -7.859 1 98.5 423 GLY B CA 1
ATOM 7149 C C . GLY B 1 423 ? -4.848 -19.953 -7.117 1 98.5 423 GLY B C 1
ATOM 7150 O O . GLY B 1 423 ? -4.688 -20.828 -6.266 1 98.5 423 GLY B O 1
ATOM 7151 N N . TYR B 1 424 ? -6.043 -19.312 -7.387 1 98.69 424 TYR B N 1
ATOM 7152 C CA . TYR B 1 424 ? -7.211 -19.797 -6.664 1 98.69 424 TYR B CA 1
ATOM 7153 C C . TYR B 1 424 ? -8.414 -19.922 -7.594 1 98.69 424 TYR B C 1
ATOM 7155 O O . TYR B 1 424 ? -8.453 -19.297 -8.656 1 98.69 424 TYR B O 1
ATOM 7163 N N . LEU B 1 425 ? -9.242 -20.844 -7.293 1 98.44 425 LEU B N 1
ATOM 7164 C CA . LEU B 1 425 ? -10.594 -21.016 -7.797 1 98.44 425 LEU B CA 1
ATOM 7165 C C . LEU B 1 425 ? -11.625 -20.781 -6.695 1 98.44 425 LEU B C 1
ATOM 7167 O O . LEU B 1 425 ? -11.695 -21.547 -5.734 1 98.44 425 LEU B O 1
ATOM 7171 N N . ASP B 1 426 ? -12.438 -19.75 -6.824 1 97.75 426 ASP B N 1
ATOM 7172 C CA . ASP B 1 426 ? -13.273 -19.375 -5.688 1 97.75 426 ASP B CA 1
ATOM 7173 C C . ASP B 1 426 ? -14.648 -20.031 -5.773 1 97.75 426 ASP B C 1
ATOM 7175 O O . ASP B 1 426 ? -15 -20.625 -6.805 1 97.75 426 ASP B O 1
ATOM 7179 N N . PHE B 1 427 ? -15.445 -19.969 -4.777 1 97.5 427 PHE B N 1
ATOM 7180 C CA . PHE B 1 427 ? -16.734 -20.641 -4.652 1 97.5 427 PHE B CA 1
ATOM 7181 C C . PHE B 1 427 ? -17.766 -20.031 -5.59 1 97.5 427 PHE B C 1
ATOM 7183 O O . PHE B 1 427 ? -18.781 -20.641 -5.906 1 97.5 427 PHE B O 1
ATOM 7190 N N . ALA B 1 428 ? -17.5 -18.828 -6.012 1 95.12 428 ALA B N 1
ATOM 7191 C CA . ALA B 1 428 ? -18.438 -18.156 -6.918 1 95.12 428 ALA B CA 1
ATOM 7192 C C . ALA B 1 428 ? -18.141 -18.516 -8.375 1 95.12 428 ALA B C 1
ATOM 7194 O O . ALA B 1 428 ? -18.891 -18.141 -9.273 1 95.12 428 ALA B O 1
ATOM 7195 N N . GLY B 1 429 ? -17 -19.219 -8.609 1 95 429 GLY B N 1
ATOM 7196 C CA . GLY B 1 429 ? -16.672 -19.688 -9.938 1 95 429 GLY B CA 1
ATOM 7197 C C . GLY B 1 429 ? -15.625 -18.859 -10.641 1 95 429 GLY B C 1
ATOM 7198 O O . GLY B 1 429 ? -15.289 -19.109 -11.797 1 95 429 GLY B O 1
ATOM 7199 N N . ASN B 1 430 ? -15.117 -17.859 -9.992 1 96.81 430 ASN B N 1
ATOM 7200 C CA . ASN B 1 430 ? -14.031 -17.062 -10.547 1 96.81 430 ASN B CA 1
ATOM 7201 C C . ASN B 1 430 ? -12.68 -17.734 -10.344 1 96.81 430 ASN B C 1
ATOM 7203 O O . ASN B 1 430 ? -12.555 -18.625 -9.508 1 96.81 430 ASN B O 1
ATOM 7207 N N . LEU B 1 431 ? -11.766 -17.328 -11.18 1 98 431 LEU B N 1
ATOM 7208 C CA . LEU B 1 431 ? -10.43 -17.922 -11.219 1 98 431 LEU B CA 1
ATOM 7209 C C . LEU B 1 431 ? -9.367 -16.844 -11.422 1 98 431 LEU B C 1
ATOM 7211 O O . LEU B 1 431 ? -9.562 -15.922 -12.219 1 98 431 LEU B O 1
ATOM 7215 N N . ASP B 1 432 ? -8.312 -16.906 -10.688 1 98.06 432 ASP B N 1
ATOM 7216 C CA . ASP B 1 432 ? -7.141 -16.047 -10.891 1 98.06 432 ASP B CA 1
ATOM 7217 C C . ASP B 1 432 ? -5.848 -16.844 -10.711 1 98.06 432 ASP B C 1
ATOM 7219 O O . ASP B 1 432 ? -5.516 -17.266 -9.602 1 98.06 432 ASP B O 1
ATOM 7223 N N . THR B 1 433 ? -5.133 -17.047 -11.844 1 98.31 433 THR B N 1
ATOM 7224 C CA . THR B 1 433 ? -3.928 -17.875 -11.805 1 98.31 433 THR B CA 1
ATOM 7225 C C . THR B 1 433 ? -2.779 -17.188 -12.539 1 98.31 433 THR B C 1
ATOM 7227 O O . THR B 1 433 ? -2.998 -16.484 -13.531 1 98.31 433 THR B O 1
ATOM 7230 N N . CYS B 1 434 ? -1.595 -17.391 -12.047 1 97.81 434 CYS B N 1
ATOM 7231 C CA . CYS B 1 434 ? -0.375 -16.969 -12.727 1 97.81 434 CYS B CA 1
ATOM 7232 C C . CYS B 1 434 ? 0.416 -18.156 -13.242 1 97.81 434 CYS B C 1
ATOM 7234 O O . CYS B 1 434 ? 0.162 -19.297 -12.836 1 97.81 434 CYS B O 1
ATOM 7236 N N . ILE B 1 435 ? 1.313 -17.859 -14.148 1 97.62 435 ILE B N 1
ATOM 7237 C CA . ILE B 1 435 ? 2.217 -18.906 -14.625 1 97.62 435 ILE B CA 1
ATOM 7238 C C . ILE B 1 435 ? 3.225 -19.25 -13.531 1 97.62 435 ILE B C 1
ATOM 7240 O O . ILE B 1 435 ? 3.752 -18.359 -12.859 1 97.62 435 ILE B O 1
ATOM 7244 N N . ALA B 1 436 ? 3.434 -20.484 -13.328 1 98.19 436 ALA B N 1
ATOM 7245 C CA . ALA B 1 436 ? 4.395 -20.953 -12.336 1 98.19 436 ALA B CA 1
ATOM 7246 C C . ALA B 1 436 ? 5.828 -20.75 -12.82 1 98.19 436 ALA B C 1
ATOM 7248 O O . ALA B 1 436 ? 6.488 -21.688 -13.25 1 98.19 436 ALA B O 1
ATOM 7249 N N . ILE B 1 437 ? 6.305 -19.547 -12.703 1 96.75 437 ILE B N 1
ATOM 7250 C CA . ILE B 1 437 ? 7.676 -19.172 -13.023 1 96.75 437 ILE B CA 1
ATOM 7251 C C . ILE B 1 437 ? 8.227 -18.25 -11.922 1 96.75 437 ILE B C 1
ATOM 7253 O O . ILE B 1 437 ? 7.488 -17.859 -11.016 1 96.75 437 ILE B O 1
ATOM 7257 N N . ARG B 1 438 ? 9.562 -18.031 -12.07 1 96.19 438 ARG B N 1
ATOM 7258 C CA . ARG B 1 438 ? 10.219 -17.297 -10.992 1 96.19 438 ARG B CA 1
ATOM 7259 C C . ARG B 1 438 ? 9.852 -17.875 -9.633 1 96.19 438 ARG B C 1
ATOM 7261 O O . ARG B 1 438 ? 9.438 -17.141 -8.727 1 96.19 438 ARG B O 1
ATOM 7268 N N . MET B 1 439 ? 10.047 -19.172 -9.547 1 97.94 439 MET B N 1
ATOM 7269 C CA . MET B 1 439 ? 9.508 -19.906 -8.406 1 97.94 439 MET B CA 1
ATOM 7270 C C . MET B 1 439 ? 10.523 -20.906 -7.883 1 97.94 439 MET B C 1
ATOM 7272 O O . MET B 1 439 ? 11.508 -21.219 -8.555 1 97.94 439 MET B O 1
ATOM 7276 N N . ALA B 1 440 ? 10.258 -21.406 -6.695 1 98.5 440 ALA B N 1
ATOM 7277 C CA . ALA B 1 440 ? 10.945 -22.547 -6.078 1 98.5 440 ALA B CA 1
ATOM 7278 C C . ALA B 1 440 ? 9.953 -23.469 -5.383 1 98.5 440 ALA B C 1
ATOM 7280 O O . ALA B 1 440 ? 8.945 -23.016 -4.848 1 98.5 440 ALA B O 1
ATOM 7281 N N . VAL B 1 441 ? 10.25 -24.734 -5.438 1 97.69 441 VAL B N 1
ATOM 7282 C CA . VAL B 1 441 ? 9.484 -25.734 -4.703 1 97.69 441 VAL B CA 1
ATOM 7283 C C . VAL B 1 441 ? 10.43 -26.547 -3.816 1 97.69 441 VAL B C 1
ATOM 7285 O O . VAL B 1 441 ? 11.492 -26.984 -4.262 1 97.69 441 VAL B O 1
ATOM 7288 N N . LYS B 1 442 ? 10.07 -26.656 -2.617 1 96.81 442 LYS B N 1
ATOM 7289 C CA . LYS B 1 442 ? 10.789 -27.516 -1.684 1 96.81 442 LYS B CA 1
ATOM 7290 C C . LYS B 1 442 ? 10.016 -28.797 -1.407 1 96.81 442 LYS B C 1
ATOM 7292 O O . LYS B 1 442 ? 8.852 -28.75 -1.023 1 96.81 442 LYS B O 1
ATOM 7297 N N . LYS B 1 443 ? 10.641 -29.844 -1.601 1 94.69 443 LYS B N 1
ATOM 7298 C CA . LYS B 1 443 ? 10.039 -31.156 -1.396 1 94.69 443 LYS B CA 1
ATOM 7299 C C . LYS B 1 443 ? 11.102 -32.188 -1.026 1 94.69 443 LYS B C 1
ATOM 7301 O O . LYS B 1 443 ? 12.172 -32.219 -1.634 1 94.69 443 LYS B O 1
ATOM 7306 N N . ASP B 1 444 ? 10.797 -32.969 -0.081 1 93 444 ASP B N 1
ATOM 7307 C CA . ASP B 1 444 ? 11.617 -34.125 0.308 1 93 444 ASP B CA 1
ATOM 7308 C C . ASP B 1 444 ? 13.055 -33.688 0.584 1 93 444 ASP B C 1
ATOM 7310 O O . ASP B 1 444 ? 14 -34.312 0.094 1 93 444 ASP B O 1
ATOM 7314 N N . GLY B 1 445 ? 13.211 -32.562 1.193 1 92.88 445 GLY B N 1
ATOM 7315 C CA . GLY B 1 445 ? 14.516 -32.125 1.644 1 92.88 445 GLY B CA 1
ATOM 7316 C C . GLY B 1 445 ? 15.336 -31.469 0.544 1 92.88 445 GLY B C 1
ATOM 7317 O O . GLY B 1 445 ? 16.531 -31.25 0.701 1 92.88 445 GLY B O 1
ATOM 7318 N N . LYS B 1 446 ? 14.68 -31.203 -0.557 1 95.38 446 LYS B N 1
ATOM 7319 C CA . LYS B 1 446 ? 15.344 -30.547 -1.682 1 95.38 446 LYS B CA 1
ATOM 7320 C C . LYS B 1 446 ? 14.531 -29.344 -2.17 1 95.38 446 LYS B C 1
ATOM 7322 O O . LYS B 1 446 ? 13.305 -29.328 -2.066 1 95.38 446 LYS B O 1
ATOM 7327 N N . VAL B 1 447 ? 15.305 -28.359 -2.631 1 97.19 447 VAL B N 1
ATOM 7328 C CA . VAL B 1 447 ? 14.648 -27.219 -3.266 1 97.19 447 VAL B CA 1
ATOM 7329 C C . VAL B 1 447 ? 14.945 -27.219 -4.762 1 97.19 447 VAL B C 1
ATOM 7331 O O . VAL B 1 447 ? 16.062 -27.547 -5.18 1 97.19 447 VAL B O 1
ATOM 7334 N N . TYR B 1 448 ? 13.93 -26.953 -5.559 1 97.44 448 TYR B N 1
ATOM 7335 C CA . TYR B 1 448 ? 14 -26.953 -7.016 1 97.44 448 TYR B CA 1
ATOM 7336 C C . TYR B 1 448 ? 13.719 -25.578 -7.582 1 97.44 448 TYR B C 1
ATOM 7338 O O . TYR B 1 448 ? 12.75 -24.922 -7.184 1 97.44 448 TYR B O 1
ATOM 7346 N N . VAL B 1 449 ? 14.594 -25.109 -8.438 1 98.31 449 VAL B N 1
ATOM 7347 C CA . VAL B 1 449 ? 14.414 -23.891 -9.219 1 98.31 449 VAL B CA 1
ATOM 7348 C C . VAL B 1 449 ? 14.594 -24.203 -10.703 1 98.31 449 VAL B C 1
ATOM 7350 O O . VAL B 1 449 ? 15.547 -24.875 -11.094 1 98.31 449 VAL B O 1
ATOM 7353 N N . GLN B 1 450 ? 13.633 -23.766 -11.484 1 97.75 450 GLN B N 1
ATOM 7354 C CA . GLN B 1 450 ? 13.727 -24.031 -12.922 1 97.75 450 GLN B CA 1
ATOM 7355 C C . GLN B 1 450 ? 13.445 -22.766 -13.727 1 97.75 450 GLN B C 1
ATOM 7357 O O . GLN B 1 450 ? 12.633 -21.922 -13.32 1 97.75 450 GLN B O 1
ATOM 7362 N N . ALA B 1 451 ? 14.211 -22.547 -14.758 1 96.75 451 ALA B N 1
ATOM 7363 C CA . ALA B 1 451 ? 14.062 -21.391 -15.633 1 96.75 451 ALA B CA 1
ATOM 7364 C C . ALA B 1 451 ? 14.492 -21.734 -17.062 1 96.75 451 ALA B C 1
ATOM 7366 O O . ALA B 1 451 ? 15.328 -22.609 -17.266 1 96.75 451 ALA B O 1
ATOM 7367 N N . GLY B 1 452 ? 13.883 -21.062 -17.969 1 94.62 452 GLY B N 1
ATOM 7368 C CA . GLY B 1 452 ? 14.18 -21.266 -19.391 1 94.62 452 GLY B CA 1
ATOM 7369 C C . GLY B 1 452 ? 13.906 -20.031 -20.234 1 94.62 452 GLY B C 1
ATOM 7370 O O . GLY B 1 452 ? 13.664 -18.953 -19.703 1 94.62 452 GLY B O 1
ATOM 7371 N N . GLY B 1 453 ? 14.07 -20.203 -21.516 1 91.31 453 GLY B N 1
ATOM 7372 C CA . GLY B 1 453 ? 13.82 -19.141 -22.469 1 91.31 453 GLY B CA 1
ATOM 7373 C C . GLY B 1 453 ? 13.305 -19.641 -23.797 1 91.31 453 GLY B C 1
ATOM 7374 O O . GLY B 1 453 ? 13.453 -20.828 -24.125 1 91.31 453 GLY B O 1
ATOM 7375 N N . GLY B 1 454 ? 12.68 -18.734 -24.469 1 91.75 454 GLY B N 1
ATOM 7376 C CA . GLY B 1 454 ? 12.172 -19.062 -25.797 1 91.75 454 GLY B CA 1
ATOM 7377 C C . GLY B 1 454 ? 13.25 -19.062 -26.859 1 91.75 454 GLY B C 1
ATOM 7378 O O . GLY B 1 454 ? 13.891 -18.047 -27.109 1 91.75 454 GLY B O 1
ATOM 7379 N N . ILE B 1 455 ? 13.375 -20.234 -27.484 1 94.19 455 ILE B N 1
ATOM 7380 C CA . ILE B 1 455 ? 14.352 -20.391 -28.562 1 94.19 455 ILE B CA 1
ATOM 7381 C C . ILE B 1 455 ? 13.703 -20.094 -29.906 1 94.19 455 ILE B C 1
ATOM 7383 O O . ILE B 1 455 ? 12.648 -20.656 -30.219 1 94.19 455 ILE B O 1
ATOM 7387 N N . VAL B 1 456 ? 14.297 -19.172 -30.625 1 91.62 456 VAL B N 1
ATOM 7388 C CA . VAL B 1 456 ? 13.859 -18.859 -31.984 1 91.62 456 VAL B CA 1
ATOM 7389 C C . VAL B 1 456 ? 15.016 -19.094 -32.969 1 91.62 456 VAL B C 1
ATOM 7391 O O . VAL B 1 456 ? 16.109 -19.5 -32.562 1 91.62 456 VAL B O 1
ATOM 7394 N N . ALA B 1 457 ? 14.781 -18.797 -34.219 1 91.69 457 ALA B N 1
ATOM 7395 C CA . ALA B 1 457 ? 15.766 -19.062 -35.281 1 91.69 457 ALA B CA 1
ATOM 7396 C C . ALA B 1 457 ? 17.047 -18.266 -35.031 1 91.69 457 ALA B C 1
ATOM 7398 O O . ALA B 1 457 ? 18.141 -18.75 -35.312 1 91.69 457 ALA B O 1
ATOM 7399 N N . ASP B 1 458 ? 16.922 -17.109 -34.469 1 89.31 458 ASP B N 1
ATOM 7400 C CA . ASP B 1 458 ? 18.047 -16.188 -34.344 1 89.31 458 ASP B CA 1
ATOM 7401 C C . ASP B 1 458 ? 18.688 -16.328 -32.938 1 89.31 458 ASP B C 1
ATOM 7403 O O . ASP B 1 458 ? 19.594 -15.562 -32.594 1 89.31 458 ASP B O 1
ATOM 7407 N N . SER B 1 459 ? 18.266 -17.344 -32.188 1 92 459 SER B N 1
ATOM 7408 C CA . SER B 1 459 ? 18.812 -17.516 -30.828 1 92 459 SER B CA 1
ATOM 7409 C C . SER B 1 459 ? 20.281 -17.891 -30.875 1 92 459 SER B C 1
ATOM 7411 O O . SER B 1 459 ? 20.719 -18.625 -31.766 1 92 459 SER B O 1
ATOM 7413 N N . VAL B 1 460 ? 21.016 -17.312 -29.953 1 94.38 460 VAL B N 1
ATOM 7414 C CA . VAL B 1 460 ? 22.422 -17.656 -29.75 1 94.38 460 VAL B CA 1
ATOM 7415 C C . VAL B 1 460 ? 22.562 -18.531 -28.516 1 94.38 460 VAL B C 1
ATOM 7417 O O . VAL B 1 460 ? 22.234 -18.094 -27.406 1 94.38 460 VAL B O 1
ATOM 7420 N N . PRO B 1 461 ? 23.047 -19.75 -28.672 1 96.81 461 PRO B N 1
ATOM 7421 C CA . PRO B 1 461 ? 23.031 -20.734 -27.594 1 96.81 461 PRO B CA 1
ATOM 7422 C C . PRO B 1 461 ? 23.641 -20.172 -26.297 1 96.81 461 PRO B C 1
ATOM 7424 O O . PRO B 1 461 ? 23.031 -20.297 -25.219 1 96.81 461 PRO B O 1
ATOM 7427 N N . ASP B 1 462 ? 24.75 -19.484 -26.375 1 96.44 462 ASP B N 1
ATOM 7428 C CA . ASP B 1 462 ? 25.422 -18.953 -25.188 1 96.44 462 ASP B CA 1
ATOM 7429 C C . ASP B 1 462 ? 24.562 -17.891 -24.5 1 96.44 462 ASP B C 1
ATOM 7431 O O . ASP B 1 462 ? 24.516 -17.812 -23.266 1 96.44 462 ASP B O 1
ATOM 7435 N N . LEU B 1 463 ? 23.906 -17.125 -25.266 1 93.19 463 LEU B N 1
ATOM 7436 C CA . LEU B 1 463 ? 23.062 -16.078 -24.703 1 93.19 463 LEU B CA 1
ATOM 7437 C C . LEU B 1 463 ? 21.828 -16.688 -24.031 1 93.19 463 LEU B C 1
ATOM 7439 O O . LEU B 1 463 ? 21.375 -16.188 -22.984 1 93.19 463 LEU B O 1
ATOM 7443 N N . GLU B 1 464 ? 21.344 -17.719 -24.609 1 94.5 464 GLU B N 1
ATOM 7444 C CA . GLU B 1 464 ? 20.203 -18.391 -24.016 1 94.5 464 GLU B CA 1
ATOM 7445 C C . GLU B 1 464 ? 20.562 -19.062 -22.688 1 94.5 464 GLU B C 1
ATOM 7447 O O . GLU B 1 464 ? 19.75 -19.094 -21.766 1 94.5 464 GLU B O 1
ATOM 7452 N N . TYR B 1 465 ? 21.797 -19.578 -22.703 1 96.38 465 TYR B N 1
ATOM 7453 C CA . TYR B 1 465 ? 22.297 -20.172 -21.469 1 96.38 465 TYR B CA 1
ATOM 7454 C C . TYR B 1 465 ? 22.359 -19.141 -20.359 1 96.38 465 TYR B C 1
ATOM 7456 O O . TYR B 1 465 ? 21.906 -19.391 -19.234 1 96.38 465 TYR B O 1
ATOM 7464 N N . GLU B 1 466 ? 22.828 -18.016 -20.672 1 94.81 466 GLU B N 1
ATOM 7465 C CA . GLU B 1 466 ? 22.953 -16.938 -19.703 1 94.81 466 GLU B CA 1
ATOM 7466 C C . GLU B 1 466 ? 21.578 -16.391 -19.297 1 94.81 466 GLU B C 1
ATOM 7468 O O . GLU B 1 466 ? 21.375 -16.062 -18.125 1 94.81 466 GLU B O 1
ATOM 7473 N N . GLU B 1 467 ? 20.719 -16.312 -20.203 1 90.19 467 GLU B N 1
ATOM 7474 C CA . GLU B 1 467 ? 19.375 -15.805 -19.922 1 90.19 467 GLU B CA 1
ATOM 7475 C C . GLU B 1 467 ? 18.656 -16.703 -18.922 1 90.19 467 GLU B C 1
ATOM 7477 O O . GLU B 1 467 ? 18.016 -16.203 -17.984 1 90.19 467 GLU B O 1
ATOM 7482 N N . SER B 1 468 ? 18.75 -17.984 -19.156 1 93.94 468 SER B N 1
ATOM 7483 C CA . SER B 1 468 ? 18.094 -18.906 -18.25 1 93.94 468 SER B CA 1
ATOM 7484 C C . SER B 1 468 ? 18.688 -18.812 -16.844 1 93.94 468 SER B C 1
ATOM 7486 O O . SER B 1 468 ? 17.969 -18.906 -15.852 1 93.94 468 SER B O 1
ATOM 7488 N N . ALA B 1 469 ? 19.953 -18.594 -16.797 1 95.5 469 ALA B N 1
ATOM 7489 C CA . ALA B 1 469 ? 20.625 -18.422 -15.508 1 95.5 469 ALA B CA 1
ATOM 7490 C C . ALA B 1 469 ? 20.156 -17.156 -14.797 1 95.5 469 ALA B C 1
ATOM 7492 O O . ALA B 1 469 ? 19.938 -17.172 -13.586 1 95.5 469 ALA B O 1
ATOM 7493 N N . ASN B 1 470 ? 20.062 -16.156 -15.547 1 91.44 470 ASN B N 1
ATOM 7494 C CA . ASN B 1 470 ? 19.641 -14.875 -14.984 1 91.44 470 ASN B CA 1
ATOM 7495 C C . ASN B 1 470 ? 18.219 -14.945 -14.445 1 91.44 470 ASN B C 1
ATOM 7497 O O . ASN B 1 470 ? 17.906 -14.391 -13.391 1 91.44 470 ASN B O 1
ATOM 7501 N N . LYS B 1 471 ? 17.406 -15.617 -15.109 1 91.62 471 LYS B N 1
ATOM 7502 C CA . LYS B 1 471 ? 16.016 -15.766 -14.703 1 91.62 471 LYS B CA 1
ATOM 7503 C C . LYS B 1 471 ? 15.891 -16.562 -13.414 1 91.62 471 LYS B C 1
ATOM 7505 O O . LYS B 1 471 ? 15 -16.328 -12.602 1 91.62 471 LYS B O 1
ATOM 7510 N N . ALA B 1 472 ? 16.781 -17.453 -13.227 1 96.75 472 ALA B N 1
ATOM 7511 C CA . ALA B 1 472 ? 16.766 -18.281 -12.023 1 96.75 472 ALA B CA 1
ATOM 7512 C C . ALA B 1 472 ? 17.469 -17.578 -10.867 1 96.75 472 ALA B C 1
ATOM 7514 O O . ALA B 1 472 ? 17.234 -17.891 -9.695 1 96.75 472 ALA B O 1
ATOM 7515 N N . ALA B 1 473 ? 18.312 -16.672 -11.195 1 95.44 473 ALA B N 1
ATOM 7516 C CA . ALA B 1 473 ? 19.234 -16.062 -10.234 1 95.44 473 ALA B CA 1
ATOM 7517 C C . ALA B 1 473 ? 18.484 -15.367 -9.109 1 95.44 473 ALA B C 1
ATOM 7519 O O . ALA B 1 473 ? 18.875 -15.469 -7.941 1 95.44 473 ALA B O 1
ATOM 7520 N N . ALA B 1 474 ? 17.469 -14.664 -9.477 1 93 474 ALA B N 1
ATOM 7521 C CA . ALA B 1 474 ? 16.75 -13.914 -8.453 1 93 474 ALA B CA 1
ATOM 7522 C C . ALA B 1 474 ? 16.188 -14.844 -7.383 1 93 474 ALA B C 1
ATOM 7524 O O . ALA B 1 474 ? 16.297 -14.555 -6.188 1 93 474 ALA B O 1
ATOM 7525 N N . VAL B 1 475 ? 15.641 -15.914 -7.789 1 97.62 475 VAL B N 1
ATOM 7526 C CA . VAL B 1 475 ? 15.047 -16.891 -6.871 1 97.62 475 VAL B CA 1
ATOM 7527 C C . VAL B 1 475 ? 16.141 -17.578 -6.07 1 97.62 475 VAL B C 1
ATOM 7529 O O . VAL B 1 475 ? 16.047 -17.703 -4.848 1 97.62 475 VAL B O 1
ATOM 7532 N N . MET B 1 476 ? 17.188 -17.984 -6.727 1 98 476 MET B N 1
ATOM 7533 C CA . MET B 1 476 ? 18.281 -18.688 -6.07 1 98 476 MET B CA 1
ATOM 7534 C C . MET B 1 476 ? 18.969 -17.781 -5.051 1 98 476 MET B C 1
ATOM 7536 O O . MET B 1 476 ? 19.312 -18.234 -3.955 1 98 476 MET B O 1
ATOM 7540 N N . GLN B 1 477 ? 19.156 -16.547 -5.402 1 96 477 GLN B N 1
ATOM 7541 C CA . GLN B 1 477 ? 19.781 -15.594 -4.492 1 96 477 GLN B CA 1
ATOM 7542 C C . GLN B 1 477 ? 18.922 -15.344 -3.264 1 96 477 GLN B C 1
ATOM 7544 O O . GLN B 1 477 ? 19.422 -15.203 -2.152 1 96 477 GLN B O 1
ATOM 7549 N N . ALA B 1 478 ? 17.656 -15.266 -3.48 1 96.06 478 ALA B N 1
ATOM 7550 C CA . ALA B 1 478 ? 16.75 -15.094 -2.346 1 96.06 478 ALA B CA 1
ATOM 7551 C C . ALA B 1 478 ? 16.891 -16.25 -1.359 1 96.06 478 ALA B C 1
ATOM 7553 O O . ALA B 1 478 ? 16.859 -16.047 -0.144 1 96.06 478 ALA B O 1
ATOM 7554 N N . ILE B 1 479 ? 17.016 -17.438 -1.883 1 96.75 479 ILE B N 1
ATOM 7555 C CA . ILE B 1 479 ? 17.172 -18.625 -1.042 1 96.75 479 ILE B CA 1
ATOM 7556 C C . ILE B 1 479 ? 18.516 -18.562 -0.3 1 96.75 479 ILE B C 1
ATOM 7558 O O . ILE B 1 479 ? 18.562 -18.828 0.904 1 96.75 479 ILE B O 1
ATOM 7562 N N . LYS B 1 480 ? 19.531 -18.188 -1.009 1 95.19 480 LYS B N 1
ATOM 7563 C CA . LYS B 1 480 ? 20.859 -18.094 -0.41 1 95.19 480 LYS B CA 1
ATOM 7564 C C . LYS B 1 480 ? 20.906 -17 0.652 1 95.19 480 LYS B C 1
ATOM 7566 O O . LYS B 1 480 ? 21.594 -17.141 1.663 1 95.19 480 LYS B O 1
ATOM 7571 N N . ASN B 1 481 ? 20.125 -15.938 0.399 1 91.94 481 ASN B N 1
ATOM 7572 C CA . ASN B 1 481 ? 20.172 -14.766 1.271 1 91.94 481 ASN B CA 1
ATOM 7573 C C . ASN B 1 481 ? 19.016 -14.758 2.266 1 91.94 481 ASN B C 1
ATOM 7575 O O . ASN B 1 481 ? 18.672 -13.711 2.818 1 91.94 481 ASN B O 1
ATOM 7579 N N . ALA B 1 482 ? 18.406 -15.828 2.504 1 92.19 482 ALA B N 1
ATOM 7580 C CA . ALA B 1 482 ? 17.203 -15.93 3.336 1 92.19 482 ALA B CA 1
ATOM 7581 C C . ALA B 1 482 ? 17.469 -15.406 4.746 1 92.19 482 ALA B C 1
ATOM 7583 O O . ALA B 1 482 ? 16.578 -14.852 5.391 1 92.19 482 ALA B O 1
ATOM 7584 N N . GLY B 1 483 ? 18.672 -15.484 5.215 1 87.81 483 GLY B N 1
ATOM 7585 C CA . GLY B 1 483 ? 19.031 -15.086 6.566 1 87.81 483 GLY B CA 1
ATOM 7586 C C . GLY B 1 483 ? 19.016 -13.578 6.762 1 87.81 483 GLY B C 1
ATOM 7587 O O . GLY B 1 483 ? 19 -13.094 7.898 1 87.81 483 GLY B O 1
ATOM 7588 N N . GLU B 1 484 ? 18.922 -12.805 5.715 1 86 484 GLU B N 1
ATOM 7589 C CA . GLU B 1 484 ? 19.047 -11.352 5.789 1 86 484 GLU B CA 1
ATOM 7590 C C . GLU B 1 484 ? 17.828 -10.727 6.473 1 86 484 GLU B C 1
ATOM 7592 O O . GLU B 1 484 ? 17.922 -9.641 7.051 1 86 484 GLU B O 1
ATOM 7597 N N . VAL B 1 485 ? 16.75 -11.375 6.422 1 85.81 485 VAL B N 1
ATOM 7598 C CA . VAL B 1 485 ? 15.508 -10.805 6.941 1 85.81 485 VAL B CA 1
ATOM 7599 C C . VAL B 1 485 ? 15.562 -10.758 8.469 1 85.81 485 VAL B C 1
ATOM 7601 O O . VAL B 1 485 ? 14.797 -10.031 9.102 1 85.81 485 VAL B O 1
ATOM 7604 N N . ASP B 1 486 ? 16.406 -11.5 9.031 1 79.62 486 ASP B N 1
ATOM 7605 C CA . ASP B 1 486 ? 16.5 -11.562 10.484 1 79.62 486 ASP B CA 1
ATOM 7606 C C . ASP B 1 486 ? 17.672 -10.711 11 1 79.62 486 ASP B C 1
ATOM 7608 O O . ASP B 1 486 ? 17.875 -10.594 12.211 1 79.62 486 ASP B O 1
ATOM 7612 N N . GLU B 1 487 ? 18.391 -10.234 10.023 1 69.75 487 GLU B N 1
ATOM 7613 C CA . GLU B 1 487 ? 19.562 -9.461 10.43 1 69.75 487 GLU B CA 1
ATOM 7614 C C . GLU B 1 487 ? 19.172 -8.078 10.938 1 69.75 487 GLU B C 1
ATOM 7616 O O . GLU B 1 487 ? 18.281 -7.434 10.375 1 69.75 487 GLU B O 1
ATOM 7621 N N . LEU B 1 488 ? 19.609 -7.84 12.188 1 62.47 488 LEU B N 1
ATOM 7622 C CA . LEU B 1 488 ? 19.453 -6.516 12.781 1 62.47 488 LEU B CA 1
ATOM 7623 C C . LEU B 1 488 ? 20.688 -5.652 12.539 1 62.47 488 LEU B C 1
ATOM 7625 O O . LEU B 1 488 ? 21.812 -6.148 12.586 1 62.47 488 LEU B O 1
#

Organism: NCBI:txid1796616

Foldseek 3Di:
DDKPDDLVVLLVCLVPFFKEKIKDKDFQPQDDPLQLVLLQVVVALWKKKKWFAPLQPRTDQKIKMFGDFQWKWFAFPQWIWIDGPNDIDIDGHLCRVVVQVVVLVNQFYDDDPPDPPFQWFKFWWAALCLLCSLPVVQPADGDDFTRIMITTGQWMWMQRNVVSIIMTIGMFGSPCSVVRVVVRVVVSVVVVCSRNDRDRDDFPCPQDDWDKDKPDDLVLLLVLLVVQLVCCVVPLFQKFKAKIKIKTFADGDCSLLLVLLCVVPPERIWMWTRDNQKIKTARFNFWQWWFDPQKIKGKDWWWKDWADPDPVRRVVRLVVRVPDPVRLVQSVVLVVVVQVLQCVFADPPFKDWPAAQDWRDHPTMIIGMTMIMGGGDPVDAPSSSQNSRQQRCFNFHPPRSSSSNSNSVSDPDHCHRQSIWGWGQHSNRITTIGHRFRMWMDDPRMIMHMFIGMRGNPDDSSVRVVVRCVRRVSSSVSSSCSCVVVPD/DDKPDDLVVLLVVLVPFFKEKIKDKDFQVQDDPLQLVLLVVVVALWKKKKWFAPLQPRTDQKIKMFGDFQWKWFAFPQWIWIDGPNDIDIDGHLCRVVVQVVVLVNQFYDDDPPDDPFQWFKFWWAALCLLCSLPVVQPADGDDFTRIMITTGQWMWMQRNVVSIIMTIGMFGSPCSVVRVVVRVVVSVVVVCSRNDRDRDDFPCPQDDWDKDKPDDLVLLLVLLVVQLVCCVVVLFQKFKAKIKIKTFADGDCSLLLVLLCVVPPERIWMWTRDNQKIKTARFNFWQWWFDPQKIKGKDWWWKDWADPDPVRRVVRVVVRVPDPVRLVVRVVLVVVVQVLQCVFADPPFKDWPAAQDWRDHPTMIIGMTMIMGGGDPVDAPSSSQNSRQQRCFNFHPPRSSSSNSNSVSDPDRCHRQSIWGWGQHSNRITTIGGRARMWMDDPRMIMHMFIGMRGNPDDSSVRVVVRCVRRVSSSVSSSCSCVVVPD

Sequence (976 aa):
MTITPDCNTILKLAEKYSIVPVCREIYADVTTPITLLRKLTGLSKRYYLLESIEGGETWGRYSFLGYDPVMRVTCRAGKVYIEKQGNSETVETAKPLNVLREIMKDYKSPRLSGMPPFTGGFVGYFAYSMIGYAEPVLNIQKGTFPDYDVMLFDKVIAYDHLKQKICIIVNMRTDKVMENYGEATGEIARIAGLIKSAPVPAVDAEPEQIHFTCNVSREEYCSIVEKTKEYIRDGDIFQAVISRQFTSPMKGSLLNAYRVLRTTNPSPYMVYLHFDEEELMSTSPETLVRLQDGRLTTFPVAGSRPRGKDTEEDEALEHDLLQDEKELSEHNMLVDLGRNDLGRISRFGSVEVTKYMMIHRYSKIMHICSQVEGSIRQDKDALDAIEAVLPAGTLSGAPKIRACEIIEELESTERGVYGGAIGYLDFAGNLDTCIAIRMAVKKDGKVYVQAGGGIVADSVPDLEYEESANKAAAVMQAIKNAGEVDELMTITPDCNTILKLAEKYSIVPVCREIYADVTTPITLLRKLTGLSKRYYLLESIEGGETWGRYSFLGYDPVMRVTCRAGKVYIEKQGNSETVETAKPLNVLREIMKDYKSPRLSGMPPFTGGFVGYFAYSMIGYAEPVLNIQKGTFPDYDVMLFDKVIAYDHLKQKICIIVNMRTDKVMENYGEATGEIARIAGLIKSAPVPAVDAEPEQIHFTCNVSREEYCSIVEKTKEYIRDGDIFQAVISRQFTSPMKGSLLNAYRVLRTTNPSPYMVYLHFDEEELMSTSPETLVRLQDGRLTTFPVAGSRPRGKDTEEDEALEHDLLQDEKELSEHNMLVDLGRNDLGRISRFGSVEVTKYMMIHRYSKIMHICSQVEGSIRQDKDALDAIEAVLPAGTLSGAPKIRACEIIEELESTERGVYGGAIGYLDFAGNLDTCIAIRMAVKKDGKVYVQAGGGIVADSVPDLEYEESANKAAAVMQAIKNAGEVDEL

Radius of gyration: 30.76 Å; Cα contacts (8 Å, |Δi|>4): 2227; chains: 2; bounding box: 68×89×70 Å

InterPro domains:
  IPR005256 Anthranilate synthase component I, PabB-like [TIGR00564] (29-479)
  IPR005801 ADC synthase [G3DSA:3.60.120.10] (1-486)
  IPR005801 ADC synthase [SSF56322] (17-480)
  IPR006805 Anthranilate synthase component I, N-terminal [PF04715] (29-167)
  IPR015890 Chorismate-utilising enzyme, C-terminal [PF00425] (218-471)
  IPR019999 Anthranilate synthase component I-like [PR00095] (319-332)
  IPR019999 Anthranilate synthase component I-like [PR00095] (333-346)
  IPR019999 Anthranilate synthase component I-like [PR00095] (413-427)
  IPR019999 Anthranilate synthase component I-like [PR00095] (428-442)
  IPR019999 Anthranilate synthase component I-like [PTHR11236] (18-482)

Nearest PDB structures (foldseek):
  7pi1-assembly4_DDD  TM=9.212E-01  e=2.421E-50  Bacillus subtilis subsp. subtilis str. 168
  7qu9-assembly2_B  TM=9.143E-01  e=3.604E-50  Bacillus subtilis
  7pi1-assembly1_AAA  TM=9.156E-01  e=4.787E-50  Bacillus subtilis subsp. subtilis str. 168
  7pi1-assembly2_BBB  TM=9.031E-01  e=9.464E-50  Bacillus subtilis subsp. subtilis str. 168
  1qdl-assembly1_A-2  TM=9.073E-01  e=3.764E-44  Saccharolobus solfataricus

Secondary structure (DSSP, 8-state):
--EES-HHHHHHHTTT-SEEEEEEEEESTT--HHHHHHHHHTT-SEEEEEE-EETTTEE-SEEEEEES-SEEEEEETTEEEEEETTEEEEEE-S-HHHHHHHHHGGG-----TTS-S-SSEEEEEE-GGGHHHH-TTS-----SS-SEEEEEESEEEEEETTTTEEEEEEEEESTTHHHHHHHHHHHHHHHHHHHHHPPPPP----------EESS-HHHHHHHHHHHHHHHHTTS-SEEEEEEEEEEE--S-SHHHHHHHHHHS--SEEEEEEETTEEEEEEE--EEEEEETTEEEE--EEEEEEPPSSHHHHHHHHHHHHH-HHHHHHHHHHHHHHHHHHHTTB-TT--EEEEEEEEEE-SSEEEEEEEEEEEBPTT--HHHHHHHHPSPGGGSEESHHHHHHHHHHH-SS--TTTTSEEEEEETTS-EEEEES-SEEEEETTEEEEEEEEEE-TT--HHHHHHHHHHHHHHHHHHHHTGGGGG--/--EES-HHHHHHHTTT-SEEEEEEEEESTT--HHHHHHHHHTT-SEEEEEE-EETTTEE-SEEEEEES-SEEEEEETTEEEEEETTEEEEEE-S-HHHHHHHHHGGG-----TTS-S-SSEEEEEE-GGGHHHH-TTS-----SS-SEEEEEESEEEEEETTTTEEEEEEEEESTTHHHHHHHHHHHHHHHHHHHHHPPPPP----------EESS-HHHHHHHHHHHHHHHHTTS-SEEEEEEEEEEE--S-SHHHHHHHHHHS--SEEEEEEETTEEEEEEE--EEEEEETTEEEE--EEEEEEPPSSHHHHHHHHHHHHH-HHHHHHHHHHHHHHHHHHHTTB-TT--EEEEEEEEEE-SSEEEEEEEEEEEBPTT--HHHHHHHHPSPGGGSEESHHHHHHHHHHH-SS--TTTTSEEEEEETTS-EEEEES-SEEEEETTEEEEEEEEEE-TT--HHHHHHHHHHHHHHHHHHHHTGGGGG--

Solvent-accessible surface area (backbone atoms only — not comparable to full-atom values): 49583 Å² total; per-residue (Å²): 119,69,60,37,69,47,70,71,59,46,60,62,46,36,77,78,25,50,22,43,67,34,32,36,60,42,71,33,54,72,50,29,72,56,39,50,52,44,27,43,61,73,74,39,52,32,35,41,42,42,38,32,36,35,91,50,70,35,71,34,54,51,36,42,34,39,56,66,48,59,30,39,41,36,27,48,94,44,36,32,38,39,38,42,87,92,39,77,47,78,46,79,40,83,53,64,68,54,57,55,53,58,57,46,66,67,39,31,29,76,85,59,88,93,56,67,96,67,55,28,27,37,40,38,38,37,16,36,49,45,35,27,61,75,38,63,87,46,82,62,70,80,74,91,48,53,34,23,45,34,31,33,26,46,41,25,42,33,37,32,62,72,56,44,25,27,38,37,26,32,49,26,53,36,89,48,48,70,63,32,48,52,52,37,52,51,50,45,47,51,50,48,48,42,70,74,63,53,64,64,63,79,82,80,71,72,87,70,83,69,59,74,44,61,81,61,51,72,67,55,49,32,50,49,46,51,51,52,35,49,39,32,74,71,62,67,27,67,28,33,31,55,61,51,44,33,36,24,67,41,84,73,75,64,62,48,18,41,61,42,31,56,48,75,45,65,24,46,36,30,41,40,42,34,58,65,78,29,38,37,35,30,36,16,78,33,47,52,44,31,33,54,94,57,34,34,37,33,34,51,70,40,47,73,42,66,54,39,95,42,71,68,49,30,50,51,41,50,52,48,54,76,64,33,62,66,41,48,52,53,32,48,52,40,49,51,48,50,49,52,33,51,49,74,50,24,36,88,89,41,61,43,71,81,38,75,70,38,77,46,55,43,91,65,37,29,33,30,30,31,31,38,33,24,36,51,28,90,90,54,53,51,68,51,51,50,57,51,41,45,50,43,48,86,55,25,20,31,54,49,69,57,19,45,53,50,43,63,69,69,41,91,64,71,60,38,54,46,41,13,35,34,40,39,39,30,38,67,53,34,28,46,28,24,36,33,36,51,32,40,39,32,46,90,51,28,34,40,35,54,30,48,44,75,42,38,81,84,59,50,42,69,57,52,54,49,49,19,47,57,57,35,40,59,51,52,48,16,54,66,47,21,67,58,80,74,58,117,119,69,62,37,68,47,71,71,59,46,60,64,47,36,78,80,23,49,21,43,67,33,32,36,60,42,69,34,53,70,52,28,72,56,39,49,49,43,28,44,61,73,74,38,52,32,36,40,41,42,38,32,35,37,88,50,71,34,73,34,54,49,35,40,34,40,54,66,48,58,29,40,40,34,28,48,94,43,36,31,39,38,38,42,87,92,40,75,45,77,46,78,41,80,53,63,66,54,58,55,52,58,56,46,67,65,37,32,29,75,86,59,87,92,55,67,97,69,55,28,28,37,40,40,38,37,15,37,49,45,35,28,60,73,38,64,87,45,82,59,69,80,75,91,48,53,34,24,45,33,30,32,26,46,40,23,43,33,38,32,62,71,57,44,26,28,38,37,26,32,49,26,53,36,91,49,48,70,62,32,47,54,52,36,52,50,50,45,48,49,50,47,48,43,69,74,63,55,64,64,62,79,83,79,70,74,87,72,82,67,59,74,45,59,82,62,51,74,67,55,49,32,50,50,45,51,52,52,33,48,39,32,76,73,64,67,27,66,27,33,32,56,59,52,44,33,37,24,66,40,83,75,76,64,62,47,18,41,59,41,32,54,48,76,45,64,25,47,34,31,40,38,41,32,57,64,78,29,39,39,37,31,36,14,78,33,46,52,43,31,33,53,93,57,34,34,38,32,33,51,70,39,46,72,41,66,55,41,96,44,72,68,48,30,50,51,41,51,52,48,54,77,63,32,62,66,39,49,52,53,32,50,51,40,48,51,48,50,49,52,33,50,48,76,49,26,36,87,89,42,60,42,72,82,38,75,71,39,78,48,54,42,90,64,37,29,34,31,29,32,31,38,34,24,33,49,27,90,91,52,54,51,68,51,50,51,59,49,41,46,51,42,48,85,55,25,19,31,54,49,69,57,19,45,53,50,42,62,69,69,42,91,62,72,60,38,54,46,40,13,35,35,39,41,39,32,36,66,53,34,27,46,26,25,35,32,35,52,33,40,40,32,47,91,50,27,33,40,34,53,28,50,45,75,42,37,81,84,58,49,42,71,59,50,55,51,49,18,49,56,57,35,40,60,52,52,49,17,55,67,47,22,67,58,78,74,57,115

pLDDT: mean 93.06, std 6.84, range [57.5, 98.88]